Protein 2BD0 (pdb70)

Structure (mmCIF, N/CA/C/O backbone):
data_2BD0
#
_entry.id   2BD0
#
_cell.length_a   84.359
_cell.length_b   97.482
_cell.length_c   123.240
_cell.angle_alpha   90.00
_cell.angle_beta   90.00
_cell.angle_gamma   90.00
#
_symmetry.space_group_name_H-M   'P 21 21 21'
#
loop_
_entity.id
_entity.type
_entity.pdbx_description
1 polymer 'sepiapterin reductase'
2 non-polymer 'NADP NICOTINAMIDE-ADENINE-DINUCLEOTIDE PHOSPHATE'
3 non-polymer BIOPTERIN
4 water water
#
loop_
_atom_site.group_PDB
_atom_site.id
_atom_site.type_symbol
_atom_site.label_atom_id
_atom_site.label_alt_id
_atom_site.label_comp_id
_atom_site.label_asym_id
_atom_site.label_entity_id
_atom_site.label_seq_id
_atom_site.pdbx_PDB_ins_code
_atom_site.Cartn_x
_atom_site.Cartn_y
_atom_site.Cartn_z
_atom_site.occupancy
_atom_site.B_iso_or_equiv
_atom_site.auth_seq_id
_atom_site.auth_comp_id
_atom_site.auth_asym_id
_atom_site.auth_atom_id
_atom_site.pdbx_PDB_model_num
ATOM 1 N N . LYS A 1 2 ? -15.691 42.241 42.478 1.00 35.33 2 LYS A N 1
ATOM 2 C CA . LYS A 1 2 ? -14.538 42.658 43.332 1.00 33.79 2 LYS A CA 1
ATOM 3 C C . LYS A 1 2 ? -13.318 41.771 43.100 1.00 32.37 2 LYS A C 1
ATOM 4 O O . LYS A 1 2 ? -13.428 40.545 43.079 1.00 33.20 2 LYS A O 1
ATOM 10 N N . HIS A 1 3 ? -12.161 42.400 42.923 1.00 28.74 3 HIS A N 1
ATOM 11 C CA . HIS A 1 3 ? -10.905 41.680 42.733 1.00 26.57 3 HIS A CA 1
ATOM 12 C C . HIS A 1 3 ? -10.102 41.841 44.016 1.00 24.09 3 HIS A C 1
ATOM 13 O O . HIS A 1 3 ? -9.951 42.953 44.519 1.00 25.69 3 HIS A O 1
ATOM 20 N N . ILE A 1 4 ? -9.598 40.735 44.552 1.00 22.65 4 ILE A N 1
ATOM 21 C CA . ILE A 1 4 ? -8.812 40.786 45.777 1.00 21.09 4 ILE A CA 1
ATOM 22 C C . ILE A 1 4 ? -7.336 40.702 45.419 1.00 20.40 4 ILE A C 1
ATOM 23 O O . ILE A 1 4 ? -6.866 39.665 44.956 1.00 19.73 4 ILE A O 1
ATOM 28 N N . LEU A 1 5 ? -6.611 41.797 45.624 1.00 20.10 5 LEU A N 1
ATOM 29 C CA . LEU A 1 5 ? -5.187 41.827 45.304 1.00 22.18 5 LEU A CA 1
ATOM 30 C C . LEU A 1 5 ? -4.325 42.117 46.525 1.00 21.57 5 LEU A C 1
ATOM 31 O O . LEU A 1 5 ? -4.573 43.070 47.260 1.00 23.01 5 LEU A O 1
ATOM 36 N N . LEU A 1 6 ? -3.311 41.284 46.737 1.00 19.88 6 LEU A N 1
ATOM 37 C CA . LEU A 1 6 ? -2.393 41.468 47.855 1.00 19.88 6 LEU A CA 1
ATOM 38 C C . LEU A 1 6 ? -1.057 41.932 47.300 1.00 18.57 6 LEU A C 1
ATOM 39 O O . LEU A 1 6 ? -0.483 41.277 46.431 1.00 17.94 6 LEU A O 1
ATOM 44 N N . ILE A 1 7 ? -0.570 43.064 47.796 1.00 18.82 7 ILE A N 1
ATOM 45 C CA . ILE A 1 7 ? 0.710 43.605 47.343 1.00 18.61 7 ILE A CA 1
ATOM 46 C C . ILE A 1 7 ? 1.669 43.732 48.521 1.00 18.89 7 ILE A C 1
ATOM 47 O O . ILE A 1 7 ? 1.430 44.517 49.442 1.00 18.48 7 ILE A O 1
ATOM 52 N N . THR A 1 8 ? 2.750 42.956 48.503 1.00 17.49 8 THR A N 1
ATOM 53 C CA . THR A 1 8 ? 3.723 43.031 49.584 1.00 18.02 8 THR A CA 1
ATOM 54 C C . THR A 1 8 ? 4.709 44.157 49.280 1.00 17.80 8 THR A C 1
ATOM 55 O O . THR A 1 8 ? 4.955 44.484 48.119 1.00 18.27 8 THR A O 1
ATOM 59 N N . GLY A 1 9 ? 5.266 44.756 50.326 1.00 18.29 9 GLY A N 1
ATOM 60 C CA . GLY A 1 9 ? 6.186 45.862 50.132 1.00 18.26 9 GLY A CA 1
ATOM 61 C C . GLY A 1 9 ? 5.466 47.041 49.497 1.00 19.51 9 GLY A C 1
ATOM 62 O O . GLY A 1 9 ? 6.046 47.778 48.702 1.00 19.82 9 GLY A O 1
ATOM 63 N N . ALA A 1 10 ? 4.202 47.228 49.867 1.00 19.48 10 ALA A N 1
ATOM 64 C CA . ALA A 1 10 ? 3.377 48.300 49.312 1.00 18.10 10 ALA A CA 1
ATOM 65 C C . ALA A 1 10 ? 3.640 49.701 49.855 1.00 19.82 10 ALA A C 1
ATOM 66 O O . ALA A 1 10 ? 3.122 50.678 49.318 1.00 20.51 10 ALA A O 1
ATOM 68 N N . GLY A 1 11 ? 4.446 49.808 50.905 1.00 20.57 11 GLY A N 1
ATOM 69 C CA . GLY A 1 11 ? 4.703 51.111 51.497 1.00 22.80 11 GLY A CA 1
ATOM 70 C C . GLY A 1 11 ? 5.703 52.026 50.819 1.00 22.68 11 GLY A C 1
ATOM 71 O O . GLY A 1 11 ? 5.640 53.246 50.986 1.00 23.90 11 GLY A O 1
ATOM 72 N N . LYS A 1 12 ? 6.624 51.451 50.053 1.00 21.32 12 LYS A N 1
ATOM 73 C CA . LYS A 1 12 ? 7.651 52.236 49.380 1.00 20.58 12 LYS A CA 1
ATOM 74 C C . LYS A 1 12 ? 7.901 51.783 47.943 1.00 19.12 12 LYS A C 1
ATOM 75 O O . LYS A 1 12 ? 7.437 50.724 47.518 1.00 19.74 12 LYS A O 1
ATOM 81 N N . GLY A 1 13 ? 8.659 52.606 47.223 1.00 19.59 13 GLY A N 1
ATOM 82 C CA . GLY A 1 13 ? 9.066 52.316 45.857 1.00 18.87 13 GLY A CA 1
ATOM 83 C C . GLY A 1 13 ? 8.137 51.651 44.863 1.00 17.33 13 GLY A C 1
ATOM 84 O O . GLY A 1 13 ? 7.030 52.120 44.608 1.00 17.20 13 GLY A O 1
ATOM 85 N N . ILE A 1 14 ? 8.612 50.555 44.277 1.00 16.35 14 ILE A N 1
ATOM 86 C CA . ILE A 1 14 ? 7.848 49.826 43.270 1.00 17.62 14 ILE A CA 1
ATOM 87 C C . ILE A 1 14 ? 6.503 49.321 43.781 1.00 17.07 14 ILE A C 1
ATOM 88 O O . ILE A 1 14 ? 5.482 49.478 43.109 1.00 16.79 14 ILE A O 1
ATOM 93 N N . GLY A 1 15 ? 6.496 48.724 44.969 1.00 16.74 15 GLY A N 1
ATOM 94 C CA . GLY A 1 15 ? 5.250 48.220 45.521 1.00 18.26 15 GLY A CA 1
ATOM 95 C C . GLY A 1 15 ? 4.211 49.315 45.657 1.00 18.82 15 GLY A C 1
ATOM 96 O O . GLY A 1 15 ? 3.042 49.126 45.310 1.00 17.41 15 GLY A O 1
ATOM 97 N N . ARG A 1 16 ? 4.642 50.460 46.173 1.00 19.26 16 ARG A N 1
ATOM 98 C CA . ARG A 1 16 ? 3.760 51.605 46.351 1.00 20.45 16 ARG A CA 1
ATOM 99 C C . ARG A 1 16 ? 3.206 52.071 45.003 1.00 19.50 16 ARG A C 1
ATOM 100 O O . ARG A 1 16 ? 2.022 52.386 44.882 1.00 18.41 16 ARG A O 1
ATOM 108 N N . ALA A 1 17 ? 4.064 52.108 43.985 1.00 18.34 17 ALA A N 1
ATOM 109 C CA . ALA A 1 17 ? 3.641 52.533 42.656 1.00 17.13 17 ALA A CA 1
ATOM 110 C C . ALA A 1 17 ? 2.629 51.573 42.048 1.00 16.58 17 ALA A C 1
ATOM 111 O O . ALA A 1 17 ? 1.709 51.992 41.349 1.00 16.11 17 ALA A O 1
ATOM 113 N N . ILE A 1 18 ? 2.805 50.278 42.299 1.00 16.39 18 ILE A N 1
ATOM 114 C CA . ILE A 1 18 ? 1.887 49.284 41.765 1.00 15.93 18 ILE A CA 1
ATOM 115 C C . ILE A 1 18 ? 0.512 49.473 42.400 1.00 16.71 18 ILE A C 1
ATOM 116 O O . ILE A 1 18 ? -0.506 49.439 41.716 1.00 16.28 18 ILE A O 1
ATOM 121 N N . ALA A 1 19 ? 0.486 49.681 43.712 1.00 16.69 19 ALA A N 1
ATOM 122 C CA . ALA A 1 19 ? -0.780 49.885 44.409 1.00 18.02 19 ALA A CA 1
ATOM 123 C C . ALA A 1 19 ? -1.530 51.077 43.825 1.00 17.59 19 ALA A C 1
ATOM 124 O O . ALA A 1 19 ? -2.712 50.978 43.496 1.00 17.70 19 ALA A O 1
ATOM 126 N N . LEU A 1 20 ? -0.838 52.202 43.686 1.00 18.08 20 LEU A N 1
ATOM 127 C CA . LEU A 1 20 ? -1.458 53.412 43.151 1.00 19.35 20 LEU A CA 1
ATOM 128 C C . LEU A 1 20 ? -1.958 53.228 41.714 1.00 19.79 20 LEU A C 1
ATOM 129 O O . LEU A 1 20 ? -3.058 53.668 41.372 1.00 20.51 20 LEU A O 1
ATOM 134 N N . GLU A 1 21 ? -1.159 52.566 40.880 1.00 18.57 21 GLU A N 1
ATOM 135 C CA . GLU A 1 21 ? -1.531 52.334 39.486 1.00 18.98 21 GLU A CA 1
ATOM 136 C C . GLU A 1 21 ? -2.777 51.450 39.375 1.00 17.80 21 GLU A C 1
ATOM 137 O O . GLU A 1 21 ? -3.610 51.654 38.492 1.00 18.34 21 GLU A O 1
ATOM 143 N N . PHE A 1 22 ? -2.911 50.465 40.260 1.00 17.76 22 PHE A N 1
ATOM 144 C CA . PHE A 1 22 ? -4.090 49.605 40.225 1.00 18.07 22 PHE A CA 1
ATOM 145 C C . PHE A 1 22 ? -5.315 50.448 40.575 1.00 18.09 22 PHE A C 1
ATOM 146 O O . PHE A 1 22 ? -6.375 50.315 39.963 1.00 19.03 22 PHE A O 1
ATOM 154 N N . ALA A 1 23 ? -5.158 51.309 41.573 1.00 19.38 23 ALA A N 1
ATOM 155 C CA . ALA A 1 23 ? -6.246 52.180 41.999 1.00 21.16 23 ALA A CA 1
ATOM 156 C C . ALA A 1 23 ? -6.665 53.098 40.847 1.00 22.54 23 ALA A C 1
ATOM 157 O O . ALA A 1 23 ? -7.856 53.280 40.584 1.00 24.04 23 ALA A O 1
ATOM 159 N N . ARG A 1 24 ? -5.682 53.670 40.159 1.00 23.41 24 ARG A N 1
ATOM 160 C CA . ARG A 1 24 ? -5.959 54.572 39.045 1.00 25.49 24 ARG A CA 1
ATOM 161 C C . ARG A 1 24 ? -6.555 53.869 37.828 1.00 26.50 24 ARG A C 1
ATOM 162 O O . ARG A 1 24 ? -7.369 54.445 37.109 1.00 24.75 24 ARG A O 1
ATOM 170 N N . ALA A 1 25 ? -6.158 52.621 37.605 1.00 27.27 25 ALA A N 1
ATOM 171 C CA . ALA A 1 25 ? -6.656 51.858 36.465 1.00 30.34 25 ALA A CA 1
ATOM 172 C C . ALA A 1 25 ? -8.155 51.568 36.540 1.00 32.28 25 ALA A C 1
ATOM 173 O O . ALA A 1 25 ? -8.822 51.450 35.513 1.00 32.41 25 ALA A O 1
ATOM 175 N N . ALA A 1 26 ? -8.680 51.455 37.755 1.00 34.79 26 ALA A N 1
ATOM 176 C CA . ALA A 1 26 ? -10.098 51.166 37.955 1.00 37.92 26 ALA A CA 1
ATOM 177 C C . ALA A 1 26 ? -11.003 52.227 37.335 1.00 39.81 26 ALA A C 1
ATOM 178 O O . ALA A 1 26 ? -12.187 51.985 37.099 1.00 40.14 26 ALA A O 1
ATOM 180 N N . ARG A 1 27 ? -10.436 53.398 37.068 1.00 42.10 27 ARG A N 1
ATOM 181 C CA . ARG A 1 27 ? -11.177 54.514 36.491 1.00 44.97 27 ARG A CA 1
ATOM 182 C C . ARG A 1 27 ? -11.619 54.269 35.048 1.00 45.84 27 ARG A C 1
ATOM 183 O O . ARG A 1 27 ? -12.674 54.745 34.624 1.00 45.42 27 ARG A O 1
ATOM 191 N N . HIS A 1 28 ? -10.810 53.528 34.298 1.00 46.40 28 HIS A N 1
ATOM 192 C CA . HIS A 1 28 ? -11.109 53.243 32.899 1.00 48.06 28 HIS A CA 1
ATOM 193 C C . HIS A 1 28 ? -11.795 51.894 32.718 1.00 48.38 28 HIS A C 1
ATOM 194 O O . HIS A 1 28 ? -12.192 51.531 31.610 1.00 47.74 28 HIS A O 1
ATOM 201 N N . HIS A 1 29 ? -11.928 51.155 33.813 1.00 48.33 29 HIS A N 1
ATOM 202 C CA . HIS A 1 29 ? -12.567 49.845 33.787 1.00 48.71 29 HIS A CA 1
ATOM 203 C C . HIS A 1 29 ? -13.676 49.819 34.834 1.00 49.07 29 HIS A C 1
ATOM 204 O O . HIS A 1 29 ? -13.464 49.402 35.974 1.00 48.92 29 HIS A O 1
ATOM 211 N N . PRO A 1 30 ? -14.882 50.265 34.450 1.00 48.79 30 PRO A N 1
ATOM 212 C CA . PRO A 1 30 ? -16.055 50.315 35.331 1.00 48.36 30 PRO A CA 1
ATOM 213 C C . PRO A 1 30 ? -16.429 48.998 36.006 1.00 47.62 30 PRO A C 1
ATOM 214 O O . PRO A 1 30 ? -17.073 48.996 37.056 1.00 47.85 30 PRO A O 1
ATOM 218 N N . ASP A 1 31 ? -16.023 47.882 35.411 1.00 45.81 31 ASP A N 1
ATOM 219 C CA . ASP A 1 31 ? -16.331 46.572 35.972 1.00 44.55 31 ASP A CA 1
ATOM 220 C C . ASP A 1 31 ? -15.180 46.036 36.820 1.00 42.14 31 ASP A C 1
ATOM 221 O O . ASP A 1 31 ? -15.235 44.909 37.316 1.00 42.54 31 ASP A O 1
ATOM 226 N N . PHE A 1 32 ? -14.139 46.848 36.981 1.00 38.70 32 PHE A N 1
ATOM 227 C CA . PHE A 1 32 ? -12.979 46.459 37.777 1.00 35.89 32 PHE A CA 1
ATOM 228 C C . PHE A 1 32 ? -13.002 47.174 39.118 1.00 34.77 32 PHE A C 1
ATOM 229 O O . PHE A 1 32 ? -12.691 48.361 39.203 1.00 34.07 32 PHE A O 1
ATOM 237 N N . GLU A 1 33 ? -13.392 46.452 40.163 1.00 34.19 33 GLU A N 1
ATOM 238 C CA . GLU A 1 33 ? -13.440 47.018 41.504 1.00 34.40 33 GLU A CA 1
ATOM 239 C C . GLU A 1 33 ? -12.428 46.281 42.368 1.00 32.52 33 GLU A C 1
ATOM 240 O O . GLU A 1 33 ? -12.715 45.216 42.918 1.00 32.03 33 GLU A O 1
ATOM 246 N N . PRO A 1 34 ? -11.221 46.843 42.495 1.00 30.72 34 PRO A N 1
ATOM 247 C CA . PRO A 1 34 ? -10.170 46.217 43.294 1.00 29.96 34 PRO A CA 1
ATOM 248 C C . PRO A 1 34 ? -10.176 46.519 44.785 1.00 27.71 34 PRO A C 1
ATOM 249 O O . PRO A 1 34 ? -10.446 47.643 45.213 1.00 28.91 34 PRO A O 1
ATOM 253 N N . VAL A 1 35 ? -9.876 45.490 45.568 1.00 24.74 35 VAL A N 1
ATOM 254 C CA . VAL A 1 35 ? -9.751 45.624 47.008 1.00 24.19 35 VAL A CA 1
ATOM 255 C C . VAL A 1 35 ? -8.255 45.429 47.180 1.00 22.42 35 VAL A C 1
ATOM 256 O O . VAL A 1 35 ? -7.744 44.316 47.023 1.00 22.62 35 VAL A O 1
ATOM 260 N N . LEU A 1 36 ? -7.555 46.517 47.467 1.00 21.52 36 LEU A N 1
ATOM 261 C CA . LEU A 1 36 ? -6.109 46.466 47.618 1.00 20.79 36 LEU A CA 1
ATOM 262 C C . LEU A 1 36 ? -5.650 46.141 49.030 1.00 20.19 36 LEU A C 1
ATOM 263 O O . LEU A 1 36 ? -5.735 46.978 49.930 1.00 21.33 36 LEU A O 1
ATOM 268 N N . VAL A 1 37 ? -5.173 44.915 49.220 1.00 20.17 37 VAL A N 1
ATOM 269 C CA . VAL A 1 37 ? -4.660 44.505 50.518 1.00 20.77 37 VAL A CA 1
ATOM 270 C C . VAL A 1 37 ? -3.185 44.881 50.454 1.00 21.40 37 VAL A C 1
ATOM 271 O O . VAL A 1 37 ? -2.415 44.284 49.701 1.00 21.18 37 VAL A O 1
ATOM 275 N N . LEU A 1 38 ? -2.811 45.895 51.226 1.00 21.36 38 LEU A N 1
ATOM 276 C CA . LEU A 1 38 ? -1.447 46.410 51.234 1.00 21.79 38 LEU A CA 1
ATOM 277 C C . LEU A 1 38 ? -0.669 45.957 52.456 1.00 22.68 38 LEU A C 1
ATOM 278 O O . LEU A 1 38 ? -1.138 46.089 53.588 1.00 22.87 38 LEU A O 1
ATOM 283 N N . SER A 1 39 ? 0.529 45.433 52.228 1.00 21.60 39 SER A N 1
ATOM 284 C CA . SER A 1 39 ? 1.345 44.948 53.332 1.00 22.07 39 SER A CA 1
ATOM 285 C C . SER A 1 39 ? 2.810 45.359 53.225 1.00 22.99 39 SER A C 1
ATOM 286 O O . SER A 1 39 ? 3.344 45.537 52.130 1.00 23.14 39 SER A O 1
ATOM 289 N N . SER A 1 40 ? 3.439 45.517 54.385 1.00 22.87 40 SER A N 1
ATOM 290 C CA . SER A 1 40 ? 4.848 45.879 54.498 1.00 23.73 40 SER A CA 1
ATOM 291 C C . SER A 1 40 ? 5.170 45.844 55.990 1.00 24.12 40 SER A C 1
ATOM 292 O O . SER A 1 40 ? 4.301 45.531 56.800 1.00 24.68 40 SER A O 1
ATOM 295 N N . ARG A 1 41 ? 6.407 46.161 56.354 1.00 23.67 41 ARG A N 1
ATOM 296 C CA . ARG A 1 41 ? 6.808 46.128 57.758 1.00 26.82 41 ARG A CA 1
ATOM 297 C C . ARG A 1 41 ? 6.515 47.402 58.540 1.00 27.32 41 ARG A C 1
ATOM 298 O O . ARG A 1 41 ? 6.606 47.409 59.767 1.00 29.60 41 ARG A O 1
ATOM 306 N N . THR A 1 42 ? 6.150 48.471 57.840 1.00 27.81 42 THR A N 1
ATOM 307 C CA . THR A 1 42 ? 5.890 49.749 58.495 1.00 28.46 42 THR A CA 1
ATOM 308 C C . THR A 1 42 ? 4.449 50.231 58.364 1.00 29.40 42 THR A C 1
ATOM 309 O O . THR A 1 42 ? 4.031 50.684 57.299 1.00 29.00 42 THR A O 1
ATOM 313 N N . ALA A 1 43 ? 3.701 50.152 59.462 1.00 29.46 43 ALA A N 1
ATOM 314 C CA . ALA A 1 43 ? 2.301 50.567 59.478 1.00 29.63 43 ALA A CA 1
ATOM 315 C C . ALA A 1 43 ? 2.110 52.002 58.989 1.00 29.58 43 ALA A C 1
ATOM 316 O O . ALA A 1 43 ? 1.137 52.306 58.294 1.00 29.61 43 ALA A O 1
ATOM 318 N N . ALA A 1 44 ? 3.038 52.884 59.353 1.00 29.22 44 ALA A N 1
ATOM 319 C CA . ALA A 1 44 ? 2.960 54.286 58.952 1.00 30.42 44 ALA A CA 1
ATOM 320 C C . ALA A 1 44 ? 2.940 54.445 57.432 1.00 30.55 44 ALA A C 1
ATOM 321 O O . ALA A 1 44 ? 2.199 55.271 56.898 1.00 30.12 44 ALA A O 1
ATOM 323 N N . ASP A 1 45 ? 3.756 53.657 56.737 1.00 29.77 45 ASP A N 1
ATOM 324 C CA . ASP A 1 45 ? 3.811 53.722 55.278 1.00 28.82 45 ASP A CA 1
ATOM 325 C C . ASP A 1 45 ? 2.502 53.229 54.677 1.00 27.22 45 ASP A C 1
ATOM 326 O O . ASP A 1 45 ? 2.006 53.784 53.696 1.00 27.73 45 ASP A O 1
ATOM 331 N N . LEU A 1 46 ? 1.953 52.175 55.269 1.00 26.86 46 LEU A N 1
ATOM 332 C CA . LEU A 1 46 ? 0.712 51.580 54.791 1.00 27.17 46 LEU A CA 1
ATOM 333 C C . LEU A 1 46 ? -0.476 52.532 54.894 1.00 29.42 46 LEU A C 1
ATOM 334 O O . LEU A 1 46 ? -1.321 52.581 53.998 1.00 28.82 46 LEU A O 1
ATOM 339 N N . GLU A 1 47 ? -0.541 53.289 55.984 1.00 31.23 47 GLU A N 1
ATOM 340 C CA . GLU A 1 47 ? -1.631 54.240 56.172 1.00 34.35 47 GLU A CA 1
ATOM 341 C C . GLU A 1 47 ? -1.565 55.294 55.072 1.00 33.83 47 GLU A C 1
ATOM 342 O O . GLU A 1 47 ? -2.585 55.674 54.494 1.00 33.32 47 GLU A O 1
ATOM 348 N N . LYS A 1 48 ? -0.350 55.749 54.785 1.00 32.69 48 LYS A N 1
ATOM 349 C CA . LYS A 1 48 ? -0.111 56.759 53.763 1.00 32.30 48 LYS A CA 1
ATOM 350 C C . LYS A 1 48 ? -0.545 56.305 52.370 1.00 31.23 48 LYS A C 1
ATOM 351 O O . LYS A 1 48 ? -1.323 56.992 51.704 1.00 30.56 48 LYS A O 1
ATOM 357 N N . ILE A 1 49 ? -0.046 55.154 51.925 1.00 30.16 49 ILE A N 1
ATOM 358 C CA . ILE A 1 49 ? -0.41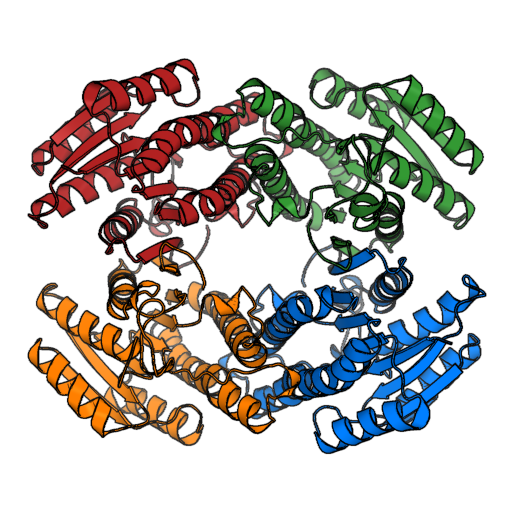0 54.655 50.602 1.00 28.65 49 ILE A CA 1
ATOM 359 C C . ILE A 1 49 ? -1.887 54.284 50.555 1.00 28.89 49 ILE A C 1
ATOM 360 O O . ILE A 1 49 ? -2.539 54.439 49.523 1.00 28.13 49 ILE A O 1
ATOM 365 N N . SER A 1 50 ? -2.416 53.804 51.678 1.00 28.58 50 SER A N 1
ATOM 366 C CA . SER A 1 50 ? -3.824 53.435 51.756 1.00 30.25 50 SER A CA 1
ATOM 367 C C . SER A 1 50 ? -4.692 54.655 51.448 1.00 30.37 50 SER A C 1
ATOM 368 O O . SER A 1 50 ? -5.639 54.575 50.664 1.00 29.27 50 SER A O 1
ATOM 371 N N . LEU A 1 51 ? -4.362 55.785 52.067 1.00 32.28 51 LEU A N 1
ATOM 372 C CA . LEU A 1 51 ? -5.116 57.016 51.852 1.00 33.37 51 LEU A CA 1
ATOM 373 C C . LEU A 1 51 ? -5.034 57.471 50.398 1.00 33.22 51 LEU A C 1
ATOM 374 O O . LEU A 1 51 ? -6.042 57.853 49.804 1.00 33.37 51 LEU A O 1
ATOM 379 N N . GLU A 1 52 ? -3.835 57.426 49.826 1.00 32.07 52 GLU A N 1
ATOM 380 C CA . GLU A 1 52 ? -3.646 57.836 48.439 1.00 31.00 52 GLU A CA 1
ATOM 381 C C . GLU A 1 52 ? -4.469 56.972 47.491 1.00 29.14 52 GLU A C 1
ATOM 382 O O . GLU A 1 52 ? -4.999 57.464 46.493 1.00 27.89 52 GLU A O 1
ATOM 388 N N . CYS A 1 53 ? -4.579 55.684 47.804 1.00 27.78 53 CYS A N 1
ATOM 389 C CA . CYS A 1 53 ? -5.349 54.767 46.972 1.00 27.38 53 CYS A CA 1
ATOM 390 C C . CYS A 1 53 ? -6.847 54.999 47.117 1.00 29.14 53 CYS A C 1
ATOM 391 O O . CYS A 1 53 ? -7.588 54.941 46.137 1.00 28.85 53 CYS A O 1
ATOM 394 N N . ARG A 1 54 ? -7.298 55.252 48.341 1.00 30.88 54 ARG A N 1
ATOM 395 C CA . ARG A 1 54 ? -8.716 55.498 48.563 1.00 32.49 54 ARG A CA 1
ATOM 396 C C . ARG A 1 54 ? -9.110 56.816 47.902 1.00 32.08 54 ARG A C 1
ATOM 397 O O . ARG A 1 54 ? -10.253 56.992 47.479 1.00 31.32 54 ARG A O 1
ATOM 405 N N . ALA A 1 55 ? -8.150 57.729 47.795 1.00 31.17 55 ALA A N 1
ATOM 406 C CA . ALA A 1 55 ? -8.389 59.018 47.159 1.00 31.64 55 ALA A CA 1
ATOM 407 C C . ALA A 1 55 ? -8.606 58.811 45.660 1.00 32.23 55 ALA A C 1
ATOM 408 O O . ALA A 1 55 ? -9.177 59.664 44.978 1.00 31.53 55 ALA A O 1
ATOM 410 N N . GLU A 1 56 ? -8.140 57.673 45.151 1.00 32.26 56 GLU A N 1
ATOM 411 C CA . GLU A 1 56 ? -8.301 57.342 43.741 1.00 32.22 56 GLU A CA 1
ATOM 412 C C . GLU A 1 56 ? -9.588 56.545 43.546 1.00 32.48 56 GLU A C 1
ATOM 413 O O . GLU A 1 56 ? -9.922 56.155 42.428 1.00 31.00 56 GLU A O 1
ATOM 419 N N . GLY A 1 57 ? -10.299 56.295 44.644 1.00 33.19 57 GLY A N 1
ATOM 420 C CA . GLY A 1 57 ? -11.548 55.556 44.568 1.00 33.13 57 GLY A CA 1
ATOM 421 C C . GLY A 1 57 ? -11.436 54.052 44.751 1.00 34.19 57 GLY A C 1
ATOM 422 O O . GLY A 1 57 ? -12.351 53.305 44.395 1.00 35.39 57 GLY A O 1
ATOM 423 N N . ALA A 1 58 ? -10.323 53.592 45.309 1.00 32.56 58 ALA A N 1
ATOM 424 C CA . ALA A 1 58 ? -10.144 52.162 45.512 1.00 32.09 58 ALA A CA 1
ATOM 425 C C . ALA A 1 58 ? -10.371 51.751 46.961 1.00 31.05 58 ALA A C 1
ATOM 426 O O . ALA A 1 58 ? -10.161 52.539 47.883 1.00 31.52 58 ALA A O 1
ATOM 428 N N . LEU A 1 59 ? -10.821 50.515 47.146 1.00 31.42 59 LEU A N 1
ATOM 429 C CA . LEU A 1 59 ? -11.043 49.965 48.475 1.00 31.07 59 LEU A CA 1
ATOM 430 C C . LEU A 1 59 ? -9.684 49.438 48.918 1.00 30.81 59 LEU A C 1
ATOM 431 O O . LEU A 1 59 ? -8.962 48.840 48.118 1.00 28.43 59 LEU A O 1
ATOM 436 N N . THR A 1 60 ? -9.333 49.665 50.178 1.00 29.83 60 THR A N 1
ATOM 437 C CA . THR A 1 60 ? -8.046 49.214 50.693 1.00 30.27 60 THR A CA 1
ATOM 438 C C . THR A 1 60 ? -8.166 48.458 52.007 1.00 30.68 60 THR A C 1
ATOM 439 O O . THR A 1 60 ? -9.182 48.530 52.698 1.00 30.61 60 THR A O 1
ATOM 443 N N . ASP A 1 61 ? -7.105 47.733 52.340 1.00 28.36 61 ASP A N 1
ATOM 444 C CA . ASP A 1 61 ? -7.038 46.957 53.567 1.00 28.58 61 ASP A CA 1
ATOM 445 C C . ASP A 1 61 ? -5.557 46.842 53.887 1.00 28.63 61 ASP A C 1
ATOM 446 O O . ASP A 1 61 ? -4.792 46.267 53.115 1.00 30.06 61 ASP A O 1
ATOM 451 N N . THR A 1 62 ? -5.150 47.413 55.012 1.00 28.92 62 THR A N 1
ATOM 452 C CA . THR A 1 62 ? -3.751 47.376 55.404 1.00 29.20 62 THR A CA 1
ATOM 453 C C . THR A 1 62 ? -3.463 46.301 56.439 1.00 29.91 62 THR A C 1
ATOM 454 O O . THR A 1 62 ? -4.287 46.014 57.311 1.00 29.39 62 THR A O 1
ATOM 458 N N . ILE A 1 63 ? -2.287 45.698 56.324 1.00 28.90 63 ILE A N 1
ATOM 459 C CA . ILE A 1 63 ? -1.864 44.664 57.250 1.00 29.13 63 ILE A CA 1
ATOM 460 C C . ILE A 1 63 ? -0.346 44.716 57.355 1.00 29.34 63 ILE A C 1
ATOM 461 O O . ILE A 1 63 ? 0.367 44.573 56.358 1.00 28.40 63 ILE A O 1
ATOM 466 N N . THR A 1 64 ? 0.144 44.961 58.566 1.00 28.24 64 THR A N 1
ATOM 467 C CA . THR A 1 64 ? 1.577 45.040 58.806 1.00 29.11 64 THR A CA 1
ATOM 468 C C . THR A 1 64 ? 2.115 43.629 58.967 1.00 28.01 64 THR A C 1
ATOM 469 O O . THR A 1 64 ? 1.608 42.854 59.779 1.00 28.17 64 THR A O 1
ATOM 473 N N . ALA A 1 65 ? 3.135 43.290 58.188 1.00 27.31 65 ALA A N 1
ATOM 474 C CA . ALA A 1 65 ? 3.714 41.959 58.266 1.00 25.67 65 ALA A CA 1
ATOM 475 C C . ALA A 1 65 ? 5.119 41.921 57.688 1.00 25.22 65 ALA A C 1
ATOM 476 O O . ALA A 1 65 ? 5.418 42.584 56.697 1.00 26.27 65 ALA A O 1
ATOM 478 N N . ASP A 1 66 ? 5.979 41.147 58.337 1.00 23.56 66 ASP A N 1
ATOM 479 C CA . ASP A 1 66 ? 7.363 40.972 57.913 1.00 23.62 66 ASP A CA 1
ATOM 480 C C . ASP A 1 66 ? 7.383 39.555 57.345 1.00 22.34 66 ASP A C 1
ATOM 481 O O . ASP A 1 66 ? 7.317 38.595 58.109 1.00 23.59 66 ASP A O 1
ATOM 486 N N . ILE A 1 67 ? 7.474 39.403 56.022 1.00 21.43 67 ILE A N 1
ATOM 487 C CA . ILE A 1 67 ? 7.441 38.055 55.470 1.00 21.51 67 ILE A CA 1
ATOM 488 C C . ILE A 1 67 ? 8.659 37.200 55.791 1.00 21.20 67 ILE A C 1
ATOM 489 O O . ILE A 1 67 ? 8.680 36.021 55.450 1.00 21.62 67 ILE A O 1
ATOM 494 N N . SER A 1 68 ? 9.667 37.776 56.443 1.00 21.50 68 SER A N 1
ATOM 495 C CA . SER A 1 68 ? 10.847 36.990 56.807 1.00 22.84 68 SER A CA 1
ATOM 496 C C . SER A 1 68 ? 10.552 36.249 58.115 1.00 23.82 68 SER A C 1
ATOM 497 O O . SER A 1 68 ? 11.304 35.370 58.538 1.00 24.08 68 SER A O 1
ATOM 500 N N . ASP A 1 69 ? 9.445 36.621 58.750 1.00 23.37 69 ASP A N 1
ATOM 501 C CA . ASP A 1 69 ? 9.008 35.990 59.994 1.00 23.88 69 ASP A CA 1
ATOM 502 C C . ASP A 1 69 ? 7.877 35.055 59.587 1.00 22.60 69 ASP A C 1
ATOM 503 O O . ASP A 1 69 ? 6.825 35.507 59.142 1.00 23.48 69 ASP A O 1
ATOM 508 N N . MET A 1 70 ? 8.102 33.753 59.715 1.00 22.36 70 MET A N 1
ATOM 509 C CA . MET A 1 70 ? 7.093 32.772 59.328 1.00 23.12 70 MET A CA 1
ATOM 510 C C . MET A 1 70 ? 5.761 32.983 60.042 1.00 23.24 70 MET A C 1
ATOM 511 O O . MET A 1 70 ? 4.701 32.705 59.479 1.00 24.81 70 MET A O 1
ATOM 516 N N . ALA A 1 71 ? 5.813 33.484 61.274 1.00 23.87 71 ALA A N 1
ATOM 517 C CA . ALA A 1 71 ? 4.594 33.738 62.038 1.00 24.20 71 ALA A CA 1
ATOM 518 C C . ALA A 1 71 ? 3.738 34.785 61.327 1.00 24.21 71 ALA A C 1
ATOM 519 O O . ALA A 1 71 ? 2.507 34.683 61.299 1.00 23.24 71 ALA A O 1
ATOM 521 N N . ASP A 1 72 ? 4.395 35.792 60.754 1.00 24.36 72 ASP A N 1
ATOM 522 C CA . ASP A 1 72 ? 3.686 36.846 60.036 1.00 24.49 72 ASP A CA 1
ATOM 523 C C . ASP A 1 72 ? 3.145 36.316 58.709 1.00 24.39 72 ASP A C 1
ATOM 524 O O . ASP A 1 72 ? 2.072 36.726 58.266 1.00 24.44 72 ASP A O 1
ATOM 529 N N . VAL A 1 73 ? 3.883 35.405 58.076 1.00 23.56 73 VAL A N 1
ATOM 530 C CA . VAL A 1 73 ? 3.417 34.816 56.824 1.00 22.82 73 VAL A CA 1
ATOM 531 C C . VAL A 1 73 ? 2.122 34.071 57.135 1.00 23.53 73 VAL A C 1
ATOM 532 O O . VAL A 1 73 ? 1.162 34.114 56.363 1.00 22.28 73 VAL A O 1
ATOM 536 N N . ARG A 1 74 ? 2.102 33.394 58.281 1.00 22.96 74 ARG A N 1
ATOM 537 C CA . ARG A 1 74 ? 0.920 32.653 58.712 1.00 23.19 74 ARG A CA 1
ATOM 538 C C . ARG A 1 74 ? -0.270 33.585 58.931 1.00 22.22 74 ARG A C 1
ATOM 539 O O . ARG A 1 74 ? -1.372 33.320 58.450 1.00 22.96 74 ARG A O 1
ATOM 547 N N . ARG A 1 75 ? -0.045 34.677 59.653 1.00 22.75 75 ARG A N 1
ATOM 548 C CA . ARG A 1 75 ? -1.115 35.626 59.946 1.00 22.42 75 ARG A CA 1
ATOM 549 C C . ARG A 1 75 ? -1.607 36.337 58.692 1.00 22.87 75 ARG A C 1
ATOM 550 O O . ARG A 1 75 ? -2.798 36.620 58.554 1.00 21.62 75 ARG A O 1
ATOM 558 N N . LEU A 1 76 ? -0.687 36.619 57.775 1.00 21.76 76 LEU A N 1
ATOM 559 C CA . LEU A 1 76 ? -1.039 37.285 56.527 1.00 23.41 76 LEU A CA 1
ATOM 560 C C . LEU A 1 76 ? -1.946 36.348 55.737 1.00 22.41 76 LEU A C 1
ATOM 561 O O . LEU A 1 76 ? -2.998 36.750 55.230 1.00 21.76 76 LEU A O 1
ATOM 566 N N . THR A 1 77 ? -1.531 35.090 55.636 1.00 22.33 77 THR A N 1
ATOM 567 C CA . THR A 1 77 ? -2.303 34.089 54.914 1.00 22.98 77 THR A CA 1
ATOM 568 C C . THR A 1 77 ? -3.663 33.911 55.574 1.00 23.95 77 THR A C 1
ATOM 569 O O . THR A 1 77 ? -4.687 33.839 54.898 1.00 23.76 77 THR A O 1
ATOM 573 N N . THR A 1 78 ? -3.666 33.844 56.902 1.00 23.39 78 THR A N 1
ATOM 574 C CA . THR A 1 78 ? -4.908 33.683 57.647 1.00 24.43 78 THR A CA 1
ATOM 575 C C . THR A 1 78 ? -5.855 34.837 57.346 1.00 23.69 78 THR A C 1
ATOM 576 O O . THR A 1 78 ? -7.057 34.639 57.160 1.00 24.30 78 THR A O 1
ATOM 580 N N . HIS A 1 79 ? -5.305 36.044 57.290 1.00 23.35 79 HIS A N 1
ATOM 581 C CA . HIS A 1 79 ? -6.102 37.228 57.006 1.00 24.41 79 HIS A CA 1
ATOM 582 C C . HIS A 1 79 ? -6.853 37.063 55.688 1.00 24.53 79 HIS A C 1
ATOM 583 O O . HIS A 1 79 ? -8.067 37.252 55.628 1.00 24.19 79 HIS A O 1
ATOM 590 N N . ILE A 1 80 ? -6.127 36.713 54.630 1.00 22.88 80 ILE A N 1
ATOM 591 C CA . ILE A 1 80 ? -6.748 36.530 53.325 1.00 24.14 80 ILE A CA 1
ATOM 592 C C . ILE A 1 80 ? -7.844 35.470 53.351 1.00 24.87 80 ILE A C 1
ATOM 593 O O . ILE A 1 80 ? -8.934 35.679 52.816 1.00 24.31 80 ILE A O 1
ATOM 598 N N . VAL A 1 81 ? -7.549 34.333 53.970 1.00 25.39 81 VAL A N 1
ATOM 599 C CA . VAL A 1 81 ? -8.506 33.238 54.036 1.00 27.36 81 VAL A CA 1
ATOM 600 C C . VAL A 1 81 ? -9.767 33.597 54.814 1.00 28.21 81 VAL A C 1
ATOM 601 O O . VAL A 1 81 ? -10.879 33.314 54.369 1.00 27.92 81 VAL A O 1
ATOM 605 N N . GLU A 1 82 ? -9.588 34.225 55.969 1.00 28.92 82 GLU A N 1
ATOM 606 C CA . GLU A 1 82 ? -10.711 34.594 56.822 1.00 31.60 82 GLU A CA 1
ATOM 607 C C . GLU A 1 82 ? -11.507 35.809 56.364 1.00 31.60 82 GLU A C 1
ATOM 608 O O . GLU A 1 82 ? -12.740 35.799 56.401 1.00 32.77 82 GLU A O 1
ATOM 614 N N . ARG A 1 83 ? -10.810 36.853 55.931 1.00 31.82 83 ARG A N 1
ATOM 615 C CA . ARG A 1 83 ? -11.479 38.070 55.494 1.00 31.80 83 ARG A CA 1
ATOM 616 C C . ARG A 1 83 ? -12.072 37.969 54.089 1.00 30.92 83 ARG A C 1
ATOM 617 O O . ARG A 1 83 ? -13.147 38.514 53.830 1.00 29.70 83 ARG A O 1
ATOM 625 N N . TYR A 1 84 ? -11.387 37.268 53.187 1.00 28.43 84 TYR A N 1
ATOM 626 C CA . TYR A 1 84 ? -11.870 37.140 51.814 1.00 27.63 84 TYR A CA 1
ATOM 627 C C . TYR A 1 84 ? -12.105 35.711 51.324 1.00 27.29 84 TYR A C 1
ATOM 628 O O . TYR A 1 84 ? -12.993 35.476 50.503 1.00 28.57 84 TYR A O 1
ATOM 637 N N . GLY A 1 85 ? -11.307 34.767 51.817 1.00 26.49 85 GLY A N 1
ATOM 638 C CA . GLY A 1 85 ? -11.449 33.380 51.406 1.00 26.91 85 GLY A CA 1
ATOM 639 C C . GLY A 1 85 ? -11.235 33.208 49.913 1.00 27.00 85 GLY A C 1
ATOM 640 O O . GLY A 1 85 ? -11.614 32.194 49.326 1.00 26.94 85 GLY A O 1
ATOM 641 N N . HIS A 1 86 ? -10.605 34.204 49.301 1.00 26.00 86 HIS A N 1
ATOM 642 C CA . HIS A 1 86 ? -10.355 34.197 47.866 1.00 26.10 86 HIS A CA 1
ATOM 643 C C . HIS A 1 86 ? -9.249 35.211 47.578 1.00 24.53 86 HIS A C 1
ATOM 644 O O . HIS A 1 86 ? -9.176 36.248 48.232 1.00 24.75 86 HIS A O 1
ATOM 651 N N . ILE A 1 87 ? -8.380 34.904 46.620 1.00 23.79 87 ILE A N 1
ATOM 652 C CA . ILE A 1 87 ? -7.319 35.835 46.241 1.00 22.07 87 ILE A CA 1
ATOM 653 C C . ILE A 1 87 ? -7.166 35.807 44.724 1.00 20.73 87 ILE A C 1
ATOM 654 O O . ILE A 1 87 ? -6.971 34.751 44.128 1.00 20.44 87 ILE A O 1
ATOM 659 N N . ASP A 1 88 ? -7.275 36.978 44.106 1.00 20.96 88 ASP A N 1
ATOM 660 C CA . ASP A 1 88 ? -7.179 37.090 42.658 1.00 20.22 88 ASP A CA 1
ATOM 661 C C . ASP A 1 88 ? -5.793 37.436 42.157 1.00 18.61 88 ASP A C 1
ATOM 662 O O . ASP A 1 88 ? -5.422 37.068 41.046 1.00 18.69 88 ASP A O 1
ATOM 667 N N . CYS A 1 89 ? -5.026 38.144 42.973 1.00 18.00 89 CYS A N 1
ATOM 668 C CA . CYS A 1 89 ? -3.690 38.536 42.558 1.00 17.54 89 CYS A CA 1
ATOM 669 C C . CYS A 1 89 ? -2.751 38.696 43.731 1.00 18.19 89 CYS A C 1
ATOM 670 O O . CYS A 1 89 ? -3.100 39.293 44.746 1.00 18.08 89 CYS A O 1
ATOM 673 N N . LEU A 1 90 ? -1.559 38.136 43.580 1.00 16.35 90 LEU A N 1
ATOM 674 C CA . LEU A 1 90 ? -0.517 38.249 44.585 1.00 16.57 90 LEU A CA 1
ATOM 675 C C . LEU A 1 90 ? 0.660 38.909 43.891 1.00 15.68 90 LEU A C 1
ATOM 676 O O . LEU A 1 90 ? 1.134 38.417 42.864 1.00 16.03 90 LEU A O 1
ATOM 681 N N . VAL A 1 91 ? 1.114 40.028 44.435 1.00 14.68 91 VAL A N 1
ATOM 682 C CA . VAL A 1 91 ? 2.267 40.718 43.873 1.00 15.14 91 VAL A CA 1
ATOM 683 C C . VAL A 1 91 ? 3.403 40.553 44.870 1.00 16.53 91 VAL A C 1
ATOM 684 O O . VAL A 1 91 ? 3.442 41.235 45.899 1.00 16.61 91 VAL A O 1
ATOM 688 N N . ASN A 1 92 ? 4.303 39.619 44.574 1.00 16.73 92 ASN A N 1
ATOM 689 C CA . ASN A 1 92 ? 5.458 39.361 45.425 1.00 16.99 92 ASN A CA 1
ATOM 690 C C . ASN A 1 92 ? 6.528 40.400 45.112 1.00 17.28 92 ASN A C 1
ATOM 691 O O . ASN A 1 92 ? 7.475 40.135 44.369 1.00 17.48 92 ASN A O 1
ATOM 696 N N . ASN A 1 93 ? 6.360 41.584 45.692 1.00 16.62 93 ASN A N 1
ATOM 697 C CA . ASN A 1 93 ? 7.268 42.705 45.490 1.00 16.99 93 ASN A CA 1
ATOM 698 C C . ASN A 1 93 ? 8.266 42.913 46.627 1.00 18.11 93 ASN A C 1
ATOM 699 O O . ASN A 1 93 ? 9.390 43.365 46.398 1.00 18.09 93 ASN A O 1
ATOM 704 N N . ALA A 1 94 ? 7.860 42.597 47.853 1.00 17.72 94 ALA A N 1
ATOM 705 C CA . ALA A 1 94 ? 8.746 42.773 48.999 1.00 17.32 94 ALA A CA 1
ATOM 706 C C . ALA A 1 94 ? 10.103 42.140 48.709 1.00 17.59 94 ALA A C 1
ATOM 707 O O . ALA A 1 94 ? 10.182 41.003 48.250 1.00 18.12 94 ALA A O 1
ATOM 709 N N . GLY A 1 95 ? 11.167 42.884 48.976 1.00 17.82 95 GLY A N 1
ATOM 710 C CA . GLY A 1 95 ? 12.499 42.365 48.735 1.00 18.44 95 GLY A CA 1
ATOM 711 C C . GLY A 1 95 ? 13.533 43.292 49.325 1.00 19.60 95 GLY A C 1
ATOM 712 O O . GLY A 1 95 ? 13.263 44.473 49.549 1.00 19.77 95 GLY A O 1
ATOM 713 N N . VAL A 1 96 ? 14.720 42.760 49.584 1.00 20.07 96 VAL A N 1
ATOM 714 C CA . VAL A 1 96 ? 15.793 43.556 50.149 1.00 19.24 96 VAL A CA 1
ATOM 715 C C . VAL A 1 96 ? 17.085 43.335 49.383 1.00 18.97 96 VAL A C 1
ATOM 716 O O . VAL A 1 96 ? 17.226 42.363 48.636 1.00 19.95 96 VAL A O 1
ATOM 720 N N . GLY A 1 97 ? 18.026 44.248 49.573 1.00 18.91 97 GLY A N 1
ATOM 721 C CA . GLY A 1 97 ? 19.304 44.135 48.905 1.00 20.33 97 GLY A CA 1
ATOM 722 C C . GLY A 1 97 ? 20.461 44.525 49.800 1.00 21.46 97 GLY A C 1
ATOM 723 O O . GLY A 1 97 ? 20.424 45.557 50.473 1.00 20.50 97 GLY A O 1
ATOM 724 N N . ARG A 1 98 ? 21.486 43.682 49.814 1.00 19.91 98 ARG A N 1
ATOM 725 C CA . ARG A 1 98 ? 22.695 43.923 50.591 1.00 21.47 98 ARG A CA 1
ATOM 726 C C . ARG A 1 98 ? 23.832 43.783 49.588 1.00 21.03 98 ARG A C 1
ATOM 727 O O . ARG A 1 98 ? 24.046 42.708 49.026 1.00 22.27 98 ARG A O 1
ATOM 735 N N . PHE A 1 99 ? 24.552 44.873 49.357 1.00 22.53 99 PHE A N 1
ATOM 736 C CA . PHE A 1 99 ? 25.625 44.859 48.375 1.00 22.89 99 PHE A CA 1
ATOM 737 C C . PHE A 1 99 ? 26.995 45.143 48.953 1.00 23.46 99 PHE A C 1
ATOM 738 O O . PHE A 1 99 ? 27.120 45.721 50.030 1.00 24.70 99 PHE A O 1
ATOM 746 N N . GLY A 1 100 ? 28.021 44.732 48.219 1.00 22.89 100 GLY A N 1
ATOM 747 C CA . GLY A 1 100 ? 29.385 44.951 48.657 1.00 22.56 100 GLY A CA 1
ATOM 748 C C . GLY A 1 100 ? 30.341 44.008 47.964 1.00 23.35 100 GLY A C 1
ATOM 749 O O . GLY A 1 100 ? 29.919 43.029 47.343 1.00 23.00 100 GLY A O 1
ATOM 750 N N . ALA A 1 101 ? 31.631 44.307 48.054 1.00 23.14 101 ALA A N 1
ATOM 751 C CA . ALA A 1 101 ? 32.645 43.463 47.439 1.00 23.27 101 ALA A CA 1
ATOM 752 C C . ALA A 1 101 ? 32.503 42.062 48.019 1.00 21.46 101 ALA A C 1
ATOM 753 O O . ALA A 1 101 ? 32.097 41.898 49.164 1.00 22.47 101 ALA A O 1
ATOM 755 N N . LEU A 1 102 ? 32.834 41.055 47.220 1.00 21.24 102 LEU A N 1
ATOM 756 C CA . LEU A 1 102 ? 32.736 39.665 47.645 1.00 22.17 102 LEU A CA 1
ATOM 757 C C . LEU A 1 102 ? 33.284 39.406 49.047 1.00 22.62 102 LEU A C 1
ATOM 758 O O . LEU A 1 102 ? 32.619 38.794 49.882 1.00 23.15 102 LEU A O 1
ATOM 763 N N . SER A 1 103 ? 34.500 39.879 49.294 1.00 23.73 103 SER A N 1
ATOM 764 C CA . SER A 1 103 ? 35.172 39.676 50.572 1.00 25.48 103 SER A CA 1
ATOM 765 C C . SER A 1 103 ? 34.567 40.403 51.770 1.00 25.70 103 SER A C 1
ATOM 766 O O . SER A 1 103 ? 34.845 40.039 52.914 1.00 27.45 103 SER A O 1
ATOM 769 N N . ASP A 1 104 ? 33.750 41.423 51.520 1.00 26.41 104 ASP A N 1
ATOM 770 C CA . ASP A 1 104 ? 33.149 42.191 52.608 1.00 26.30 104 ASP A CA 1
ATOM 771 C C . ASP A 1 104 ? 31.762 41.734 53.052 1.00 26.12 104 ASP A C 1
ATOM 772 O O . ASP A 1 104 ? 31.275 42.154 54.102 1.00 24.96 104 ASP A O 1
ATOM 777 N N . LEU A 1 105 ? 31.124 40.876 52.264 1.00 24.21 105 LEU A N 1
ATOM 778 C CA . LEU A 1 105 ? 29.789 40.399 52.608 1.00 23.79 105 LEU A CA 1
ATOM 779 C C . LEU A 1 105 ? 29.809 39.457 53.807 1.00 22.56 105 LEU A C 1
ATOM 780 O O . LEU A 1 105 ? 30.703 38.620 53.942 1.00 23.43 105 LEU A O 1
ATOM 785 N N . THR A 1 106 ? 28.808 39.595 54.672 1.00 22.16 106 THR A N 1
ATOM 786 C CA . THR A 1 106 ? 28.717 38.798 55.893 1.00 21.39 106 THR A CA 1
ATOM 787 C C . THR A 1 106 ? 27.622 37.734 55.923 1.00 21.54 106 THR A C 1
ATOM 788 O O . THR A 1 106 ? 26.781 37.649 55.029 1.00 21.39 106 THR A O 1
ATOM 792 N N . GLU A 1 107 ? 27.637 36.932 56.984 1.00 21.43 107 GLU A N 1
ATOM 793 C CA . GLU A 1 107 ? 26.646 35.889 57.176 1.00 21.67 107 GLU A CA 1
ATOM 794 C C . GLU A 1 107 ? 25.291 36.559 57.386 1.00 21.27 107 GLU A C 1
ATOM 795 O O . GLU A 1 107 ? 24.255 36.035 56.977 1.00 20.68 107 GLU A O 1
ATOM 801 N N . GLU A 1 108 ? 25.308 37.723 58.028 1.00 20.48 108 GLU A N 1
ATOM 802 C CA . GLU A 1 108 ? 24.076 38.461 58.281 1.00 21.13 108 GLU A CA 1
ATOM 803 C C . GLU A 1 108 ? 23.538 39.035 56.971 1.00 20.75 108 GLU A C 1
ATOM 804 O O . GLU A 1 108 ? 22.324 39.083 56.767 1.00 22.50 108 GLU A O 1
ATOM 810 N N . ASP A 1 109 ? 24.434 39.472 56.088 1.00 20.56 109 ASP A N 1
ATOM 811 C CA . ASP A 1 109 ? 24.014 39.994 54.788 1.00 20.35 109 ASP A CA 1
ATOM 812 C C . ASP A 1 109 ? 23.284 38.859 54.078 1.00 20.76 109 ASP A C 1
ATOM 813 O O . ASP A 1 109 ? 22.240 39.058 53.452 1.00 20.46 109 ASP A O 1
ATOM 818 N N . PHE A 1 110 ? 23.854 37.663 54.184 1.00 18.76 110 PHE A N 1
ATOM 819 C CA . PHE A 1 110 ? 23.289 36.482 53.548 1.00 19.45 110 PHE A CA 1
ATOM 820 C C . PHE A 1 110 ? 21.917 36.124 54.110 1.00 18.66 110 PHE A C 1
ATOM 821 O O . PHE A 1 110 ? 20.935 36.038 53.365 1.00 19.05 110 PHE A O 1
ATOM 829 N N . ASP A 1 111 ? 21.844 35.934 55.424 1.00 18.10 111 ASP A N 1
ATOM 830 C CA . ASP A 1 111 ? 20.586 35.579 56.067 1.00 19.10 111 ASP A CA 1
ATOM 831 C C . ASP A 1 111 ? 19.485 36.610 55.843 1.00 18.18 111 ASP A C 1
ATOM 832 O O . ASP A 1 111 ? 18.352 36.252 55.519 1.00 18.28 111 ASP A O 1
ATOM 837 N N . TYR A 1 112 ? 19.822 37.884 56.019 1.00 17.40 112 TYR A N 1
ATOM 838 C CA . TYR A 1 112 ? 18.851 38.963 55.844 1.00 18.64 112 TYR A CA 1
ATOM 839 C C . TYR A 1 112 ? 18.267 38.939 54.434 1.00 18.54 112 TYR A C 1
ATOM 840 O O . TYR A 1 112 ? 17.055 39.056 54.247 1.00 17.79 112 TYR A O 1
ATOM 849 N N . THR A 1 113 ? 19.134 38.779 53.442 1.00 17.42 113 THR A N 1
ATOM 850 C CA . THR A 1 113 ? 18.689 38.744 52.055 1.00 17.62 113 THR A CA 1
ATOM 851 C C . THR A 1 113 ? 17.828 37.520 51.754 1.00 17.01 113 THR A C 1
ATOM 852 O O . THR A 1 113 ? 16.736 37.641 51.194 1.00 18.12 113 THR A O 1
ATOM 856 N N . MET A 1 114 ? 18.304 36.340 52.140 1.00 17.51 114 MET A N 1
ATOM 857 C CA . MET A 1 114 ? 17.566 35.115 51.848 1.00 17.88 114 MET A CA 1
ATOM 858 C C . MET A 1 114 ? 16.261 34.945 52.618 1.00 17.77 114 MET A C 1
ATOM 859 O O . MET A 1 114 ? 15.289 34.415 52.079 1.00 17.75 114 MET A O 1
ATOM 864 N N . ASN A 1 115 ? 16.234 35.389 53.872 1.00 17.06 115 ASN A N 1
ATOM 865 C CA . ASN A 1 115 ? 15.032 35.263 54.687 1.00 18.50 115 ASN A CA 1
ATOM 866 C C . ASN A 1 115 ? 13.838 35.969 54.053 1.00 18.56 115 ASN A C 1
ATOM 867 O O . ASN A 1 115 ? 12.705 35.527 54.205 1.00 17.49 115 ASN A O 1
ATOM 872 N N . THR A 1 116 ? 14.087 37.066 53.347 1.00 18.28 116 THR A N 1
ATOM 873 C CA . THR A 1 116 ? 12.996 37.787 52.695 1.00 18.19 116 THR A CA 1
ATOM 874 C C . THR A 1 116 ? 12.825 37.387 51.228 1.00 17.14 116 THR A C 1
ATOM 875 O O . THR A 1 116 ? 11.758 36.933 50.815 1.00 16.70 116 THR A O 1
ATOM 879 N N . ASN A 1 117 ? 13.890 37.545 50.450 1.00 16.94 117 ASN A N 1
ATOM 880 C CA . ASN A 1 117 ? 13.841 37.254 49.021 1.00 16.56 117 ASN A CA 1
ATOM 881 C C . ASN A 1 117 ? 13.508 35.814 48.649 1.00 17.09 117 ASN A C 1
ATOM 882 O O . ASN A 1 117 ? 12.812 35.576 47.664 1.00 17.45 117 ASN A O 1
ATOM 887 N N . LEU A 1 118 ? 14.005 34.850 49.415 1.00 16.60 118 LEU A N 1
ATOM 888 C CA . LEU A 1 118 ? 13.730 33.455 49.096 1.00 16.39 118 LEU A CA 1
ATOM 889 C C . LEU A 1 118 ? 12.772 32.764 50.046 1.00 17.24 118 LEU A C 1
ATOM 890 O O . LEU A 1 118 ? 11.773 32.199 49.616 1.00 16.10 118 LEU A O 1
ATOM 895 N N . LYS A 1 119 ? 13.068 32.813 51.342 1.00 17.04 119 LYS A N 1
ATOM 896 C CA . LYS A 1 119 ? 12.230 32.126 52.320 1.00 17.13 119 LYS A CA 1
ATOM 897 C C . LYS A 1 119 ? 10.814 32.688 52.463 1.00 17.56 119 LYS A C 1
ATOM 898 O O . LYS A 1 119 ? 9.839 31.963 52.274 1.00 17.97 119 LYS A O 1
ATOM 904 N N . GLY A 1 120 ? 10.700 33.969 52.794 1.00 18.49 120 GLY A N 1
ATOM 905 C CA . GLY A 1 120 ? 9.381 34.563 52.939 1.00 17.84 120 GLY A CA 1
ATOM 906 C C . GLY A 1 120 ? 8.612 34.479 51.634 1.00 17.29 120 GLY A C 1
ATOM 907 O O . GLY A 1 120 ? 7.433 34.132 51.606 1.00 17.23 120 GLY A O 1
ATOM 908 N N . THR A 1 121 ? 9.285 34.802 50.539 1.00 17.07 121 THR A N 1
ATOM 909 C CA . THR A 1 121 ? 8.639 34.751 49.244 1.00 17.36 121 THR A CA 1
ATOM 910 C C . THR A 1 121 ? 8.114 33.343 48.944 1.00 15.44 121 THR A C 1
ATOM 911 O O . THR A 1 121 ? 6.980 33.185 48.502 1.00 16.25 121 THR A O 1
ATOM 915 N N . PHE A 1 122 ? 8.926 32.321 49.198 1.00 14.67 122 PHE A N 1
ATOM 916 C CA . PHE A 1 122 ? 8.491 30.949 48.937 1.00 13.93 122 PHE A CA 1
ATOM 917 C C . PHE A 1 122 ? 7.265 30.528 49.745 1.00 14.91 122 PHE A C 1
ATOM 918 O O . PHE A 1 122 ? 6.275 30.060 49.189 1.00 16.15 122 PHE A O 1
ATOM 926 N N . PHE A 1 123 ? 7.326 30.684 51.061 1.00 15.58 123 PHE A N 1
ATOM 927 C CA . PHE A 1 123 ? 6.200 30.257 51.874 1.00 17.38 123 PHE A CA 1
ATOM 928 C C . PHE A 1 123 ? 4.920 31.055 51.694 1.00 17.98 123 PHE A C 1
ATOM 929 O O . PHE A 1 123 ? 3.831 30.508 51.856 1.00 19.71 123 PHE A O 1
ATOM 937 N N . LEU A 1 124 ? 5.029 32.333 51.344 1.00 18.56 124 LEU A N 1
ATOM 938 C CA . LEU A 1 124 ? 3.820 33.115 51.108 1.00 18.02 124 LEU A CA 1
ATOM 939 C C . LEU A 1 124 ? 3.206 32.610 49.799 1.00 17.73 124 LEU A C 1
ATOM 940 O O . LEU A 1 124 ? 1.991 32.427 49.695 1.00 18.05 124 LEU A O 1
ATOM 945 N N . THR A 1 125 ? 4.058 32.371 48.804 1.00 16.88 125 THR A N 1
ATOM 946 C CA . THR A 1 125 ? 3.607 31.878 47.508 1.00 16.91 125 THR A CA 1
ATOM 947 C C . THR A 1 125 ? 2.969 30.504 47.667 1.00 17.54 125 THR A C 1
ATOM 948 O O . THR A 1 125 ? 1.908 30.228 47.113 1.00 18.20 125 THR A O 1
ATOM 952 N N . GLN A 1 126 ? 3.625 29.642 48.437 1.00 17.59 126 GLN A N 1
ATOM 953 C CA . GLN A 1 126 ? 3.124 28.297 48.673 1.00 19.34 126 GLN A CA 1
ATOM 954 C C . GLN A 1 126 ? 1.697 28.325 49.225 1.00 19.18 126 GLN A C 1
ATOM 955 O O . GLN A 1 126 ? 0.797 27.671 48.694 1.00 19.50 126 GLN A O 1
ATOM 961 N N . ALA A 1 127 ? 1.500 29.098 50.285 1.00 20.59 127 ALA A N 1
ATOM 962 C CA . ALA A 1 127 ? 0.197 29.201 50.934 1.00 20.23 127 ALA A CA 1
ATOM 963 C C . ALA A 1 127 ? -0.915 29.788 50.069 1.00 22.03 127 ALA A C 1
ATOM 964 O O . ALA A 1 127 ? -2.020 29.241 50.013 1.00 22.70 127 ALA A O 1
ATOM 966 N N . LEU A 1 128 ? -0.634 30.900 49.399 1.00 20.81 128 LEU A N 1
ATOM 967 C CA . LEU A 1 128 ? -1.652 31.543 48.579 1.00 20.39 128 LEU A CA 1
ATOM 968 C C . LEU A 1 128 ? -1.907 30.864 47.239 1.00 20.15 128 LEU A C 1
ATOM 969 O O . LEU A 1 128 ? -3.021 30.921 46.715 1.00 20.11 128 LEU A O 1
ATOM 974 N N . PHE A 1 129 ? -0.894 30.209 46.678 1.00 19.68 129 PHE A N 1
ATOM 975 C CA . PHE A 1 129 ? -1.103 29.518 45.411 1.00 20.39 129 PHE A CA 1
ATOM 976 C C . PHE A 1 129 ? -2.116 28.397 45.625 1.00 20.24 129 PHE A C 1
ATOM 977 O O . PHE A 1 129 ? -2.867 28.039 44.718 1.00 21.26 129 PHE A O 1
ATOM 985 N N . ALA A 1 130 ? -2.128 27.841 46.833 1.00 22.21 130 ALA A N 1
ATOM 986 C CA . ALA A 1 130 ? -3.054 26.762 47.164 1.00 22.64 130 ALA A CA 1
ATOM 987 C C . ALA A 1 130 ? -4.486 27.235 46.948 1.00 22.90 130 ALA A C 1
ATOM 988 O O . ALA A 1 130 ? -5.326 26.487 46.444 1.00 23.65 130 ALA A O 1
ATOM 990 N N . LEU A 1 131 ? -4.759 28.478 47.337 1.00 22.98 131 LEU A N 1
ATOM 991 C CA . LEU A 1 131 ? -6.088 29.054 47.168 1.00 23.54 131 LEU A CA 1
ATOM 992 C C . LEU A 1 131 ? -6.408 29.217 45.688 1.00 23.45 131 LEU A C 1
ATOM 993 O O . LEU A 1 131 ? -7.511 28.910 45.244 1.00 23.08 131 LEU A O 1
ATOM 998 N N . MET A 1 132 ? -5.435 29.698 44.922 1.00 22.12 132 MET A N 1
ATOM 999 C CA . MET A 1 132 ? -5.638 29.906 43.497 1.00 21.14 132 MET A CA 1
ATOM 1000 C C . MET A 1 132 ? -5.855 28.588 42.762 1.00 22.97 132 MET A C 1
ATOM 1001 O O . MET A 1 132 ? -6.680 28.505 41.852 1.00 23.45 132 MET A O 1
ATOM 1006 N N . GLU A 1 133 ? -5.121 27.554 43.159 1.00 24.52 133 GLU A N 1
ATOM 1007 C CA . GLU A 1 133 ? -5.259 26.258 42.511 1.00 26.76 133 GLU A CA 1
ATOM 1008 C C . GLU A 1 133 ? -6.686 25.742 42.675 1.00 26.78 133 GLU A C 1
ATOM 1009 O O . GLU A 1 133 ? -7.263 25.187 41.741 1.00 26.50 133 GLU A O 1
ATOM 1015 N N . ARG A 1 134 ? -7.251 25.935 43.864 1.00 27.16 134 ARG A N 1
ATOM 1016 C CA . ARG A 1 134 ? -8.615 25.499 44.140 1.00 28.31 134 ARG A CA 1
ATOM 1017 C C . ARG A 1 134 ? -9.604 26.334 43.329 1.00 28.11 134 ARG A C 1
ATOM 1018 O O . ARG A 1 134 ? -10.591 25.812 42.811 1.00 28.52 134 ARG A O 1
ATOM 1026 N N . GLN A 1 135 ? -9.330 27.632 43.224 1.00 26.19 135 GLN A N 1
ATOM 1027 C CA . GLN A 1 135 ? -10.188 28.553 42.476 1.00 25.36 135 GLN A CA 1
ATOM 1028 C C . GLN A 1 135 ? -10.105 28.303 40.976 1.00 24.98 135 GLN A C 1
ATOM 1029 O O . GLN A 1 135 ? -11.039 28.601 40.235 1.00 24.52 135 GLN A O 1
ATOM 1035 N N . HIS A 1 136 ? -8.972 27.762 40.541 1.00 23.96 136 HIS A N 1
ATOM 1036 C CA . HIS A 1 136 ? -8.713 27.516 39.131 1.00 24.61 136 HIS A CA 1
ATOM 1037 C C . HIS A 1 136 ? -8.663 28.887 38.458 1.00 23.07 136 HIS A C 1
ATOM 1038 O O . HIS A 1 136 ? -9.113 29.064 37.326 1.00 22.52 136 HIS A O 1
ATOM 1045 N N . SER A 1 137 ? -8.121 29.859 39.188 1.00 22.22 137 SER A N 1
ATOM 1046 C CA . SER A 1 137 ? -7.976 31.227 38.702 1.00 21.85 137 SER A CA 1
ATOM 1047 C C . SER A 1 137 ? -7.002 31.963 39.616 1.00 20.44 137 SER A C 1
ATOM 1048 O O . SER A 1 137 ? -6.867 31.624 40.793 1.00 20.78 137 SER A O 1
ATOM 1051 N N . GLY A 1 138 ? -6.324 32.971 39.075 1.00 18.75 138 GLY A N 1
ATOM 1052 C CA . GLY A 1 138 ? -5.381 33.724 39.877 1.00 17.15 138 GLY A CA 1
ATOM 1053 C C . GLY A 1 138 ? -4.186 34.199 39.074 1.00 16.17 138 GLY A C 1
ATOM 1054 O O . GLY A 1 138 ? -3.897 33.680 37.996 1.00 15.84 138 GLY A O 1
ATOM 1055 N N . HIS A 1 139 ? -3.485 35.186 39.614 1.00 15.65 139 HIS A N 1
ATOM 1056 C CA . HIS A 1 139 ? -2.320 35.749 38.946 1.00 16.00 139 HIS A CA 1
ATOM 1057 C C . HIS A 1 139 ? -1.280 36.092 40.005 1.00 16.20 139 HIS A C 1
ATOM 1058 O O . HIS A 1 139 ? -1.588 36.749 40.999 1.00 17.31 139 HIS A O 1
ATOM 1065 N N . ILE A 1 140 ? -0.057 35.619 39.806 1.00 15.64 140 ILE A N 1
ATOM 1066 C CA . ILE A 1 140 ? 1.015 35.921 40.737 1.00 15.04 140 ILE A CA 1
ATOM 1067 C C . ILE A 1 140 ? 2.110 36.656 39.991 1.00 14.78 140 ILE A C 1
ATOM 1068 O O . ILE A 1 140 ? 2.568 36.192 38.944 1.00 16.70 140 ILE A O 1
ATOM 1073 N N . PHE A 1 141 ? 2.500 37.810 40.519 1.00 13.88 141 PHE A N 1
ATOM 1074 C CA . PHE A 1 141 ? 3.583 38.595 39.942 1.00 14.76 141 PHE A CA 1
ATOM 1075 C C . PHE A 1 141 ? 4.789 38.447 40.841 1.00 14.07 141 PHE A C 1
ATOM 1076 O O . PHE A 1 141 ? 4.664 38.456 42.065 1.00 14.35 141 PHE A O 1
ATOM 1084 N N . PHE A 1 142 ? 5.959 38.294 40.237 1.00 13.38 142 PHE A N 1
ATOM 1085 C CA . PHE A 1 142 ? 7.178 38.224 41.015 1.00 14.33 142 PHE A CA 1
ATOM 1086 C C . PHE A 1 142 ? 8.032 39.369 40.520 1.00 14.98 142 PHE A C 1
ATOM 1087 O O . PHE A 1 142 ? 8.304 39.469 39.327 1.00 16.59 142 PHE A O 1
ATOM 1095 N N . ILE A 1 143 ? 8.421 40.259 41.420 1.00 15.45 143 ILE A N 1
ATOM 1096 C CA . ILE A 1 143 ? 9.298 41.339 41.014 1.00 14.83 143 ILE A CA 1
ATOM 1097 C C . ILE A 1 143 ? 10.695 40.796 41.306 1.00 15.59 143 ILE A C 1
ATOM 1098 O O . ILE A 1 143 ? 11.130 40.771 42.463 1.00 15.67 143 ILE A O 1
ATOM 1103 N N . THR A 1 144 ? 11.383 40.308 40.277 1.00 14.61 144 THR A N 1
ATOM 1104 C CA . THR A 1 144 ? 12.723 39.791 40.500 1.00 14.85 144 THR A CA 1
ATOM 1105 C C . THR A 1 144 ? 13.716 40.898 40.184 1.00 15.68 144 THR A C 1
ATOM 1106 O O . THR A 1 144 ? 13.823 41.847 40.960 1.00 16.42 144 THR A O 1
ATOM 1110 N N . SER A 1 145 ? 14.417 40.807 39.056 1.00 15.23 145 SER A N 1
ATOM 1111 C CA . SER A 1 145 ? 15.398 41.831 38.688 1.00 15.58 145 SER A CA 1
ATOM 1112 C C . SER A 1 145 ? 16.208 41.358 37.490 1.00 15.78 145 SER A C 1
ATOM 1113 O O . SER A 1 145 ? 16.167 40.180 37.144 1.00 14.75 145 SER A O 1
ATOM 1116 N N . VAL A 1 146 ? 16.931 42.270 36.848 1.00 15.13 146 VAL A N 1
ATOM 1117 C CA . VAL A 1 146 ? 17.789 41.859 35.746 1.00 16.15 146 VAL A CA 1
ATOM 1118 C C . VAL A 1 146 ? 18.912 41.056 36.401 1.00 16.06 146 VAL A C 1
ATOM 1119 O O . VAL A 1 146 ? 19.619 40.303 35.737 1.00 15.20 146 VAL A O 1
ATOM 1123 N N . ALA A 1 147 ? 19.055 41.215 37.717 1.00 15.69 147 ALA A N 1
ATOM 1124 C CA . ALA A 1 147 ? 20.079 40.503 38.478 1.00 15.63 147 ALA A CA 1
ATOM 1125 C C . ALA A 1 147 ? 19.707 39.030 38.669 1.00 14.78 147 ALA A C 1
ATOM 1126 O O . ALA A 1 147 ? 20.438 38.271 39.307 1.00 15.99 147 ALA A O 1
ATOM 1128 N N . ALA A 1 148 ? 18.558 38.635 38.131 1.00 14.52 148 ALA A N 1
ATOM 1129 C CA . ALA A 1 148 ? 18.113 37.245 38.211 1.00 15.03 148 ALA A CA 1
ATOM 1130 C C . ALA A 1 148 ? 18.692 36.460 37.030 1.00 15.76 148 ALA A C 1
ATOM 1131 O O . ALA A 1 148 ? 18.611 35.226 36.991 1.00 14.42 148 ALA A O 1
ATOM 1133 N N . THR A 1 149 ? 19.272 37.175 36.068 1.00 14.67 149 THR A N 1
ATOM 1134 C CA . THR A 1 149 ? 19.869 36.530 34.896 1.00 16.13 149 THR A CA 1
ATOM 1135 C C . THR A 1 149 ? 21.252 37.070 34.546 1.00 15.96 149 THR A C 1
ATOM 1136 O O . THR A 1 149 ? 21.952 36.503 33.707 1.00 17.98 149 THR A O 1
ATOM 1140 N N . LYS A 1 150 ? 21.647 38.155 35.203 1.00 16.83 150 LYS A N 1
ATOM 1141 C CA . LYS A 1 150 ? 22.945 38.774 34.969 1.00 16.36 150 LYS A CA 1
ATOM 1142 C C . LYS A 1 150 ? 23.626 39.053 36.304 1.00 16.47 150 LYS A C 1
ATOM 1143 O O . LYS A 1 150 ? 22.971 39.436 37.275 1.00 18.24 150 LYS A O 1
ATOM 1149 N N . ALA A 1 151 ? 24.939 38.862 36.354 1.00 17.02 151 ALA A N 1
ATOM 1150 C CA . ALA A 1 151 ? 25.680 39.109 37.587 1.00 17.42 151 ALA A CA 1
ATOM 1151 C C . ALA A 1 151 ? 26.308 40.499 37.606 1.00 17.82 151 ALA A C 1
ATOM 1152 O O . ALA A 1 151 ? 26.571 41.093 36.558 1.00 17.74 151 ALA A O 1
ATOM 1154 N N . PHE A 1 152 ? 26.528 41.011 38.814 1.00 18.76 152 PHE A N 1
ATOM 1155 C CA . PHE A 1 152 ? 27.162 42.309 39.027 1.00 18.86 152 PHE A CA 1
ATOM 1156 C C . PHE A 1 152 ? 28.164 42.116 40.166 1.00 20.24 152 PHE A C 1
ATOM 1157 O O . PHE A 1 152 ? 27.892 41.388 41.122 1.00 19.25 152 PHE A O 1
ATOM 1165 N N . ARG A 1 153 ? 29.317 42.770 40.060 1.00 21.05 153 ARG A N 1
ATOM 1166 C CA . ARG A 1 153 ? 30.386 42.633 41.049 1.00 23.74 153 ARG A CA 1
ATOM 1167 C C . ARG A 1 153 ? 30.022 42.695 42.531 1.00 23.27 153 ARG A C 1
ATOM 1168 O O . ARG A 1 153 ? 30.441 41.837 43.309 1.00 23.58 153 ARG A O 1
ATOM 1176 N N . HIS A 1 154 ? 29.257 43.698 42.934 1.00 23.23 154 HIS A N 1
ATOM 1177 C CA . HIS A 1 154 ? 28.886 43.802 44.340 1.00 22.89 154 HIS A CA 1
ATOM 1178 C C . HIS A 1 154 ? 27.553 43.135 44.659 1.00 21.45 154 HIS A C 1
ATOM 1179 O O . HIS A 1 154 ? 26.978 43.364 45.723 1.00 21.45 154 HIS A O 1
ATOM 1186 N N . SER A 1 155 ? 27.075 42.289 43.749 1.00 19.26 155 SER A N 1
ATOM 1187 C CA . SER A 1 155 ? 25.796 41.613 43.943 1.00 19.49 155 SER A CA 1
ATOM 1188 C C . SER A 1 155 ? 25.865 40.092 44.070 1.00 19.19 155 SER A C 1
ATOM 1189 O O . SER A 1 155 ? 24.920 39.407 43.689 1.00 18.98 155 SER A O 1
ATOM 1192 N N . SER A 1 156 ? 26.958 39.554 44.606 1.00 17.96 156 SER A N 1
ATOM 1193 C CA . SER A 1 156 ? 27.065 38.099 44.741 1.00 18.30 156 SER A CA 1
ATOM 1194 C C . SER A 1 156 ? 25.885 37.503 45.513 1.00 18.54 156 SER A C 1
ATOM 1195 O O . SER A 1 156 ? 25.257 36.539 45.062 1.00 17.87 156 SER A O 1
ATOM 1198 N N . ILE A 1 157 ? 25.576 38.072 46.671 1.00 17.50 157 ILE A N 1
ATOM 1199 C CA . ILE A 1 157 ? 24.464 37.567 47.465 1.00 17.21 157 ILE A CA 1
ATOM 1200 C C . ILE A 1 157 ? 23.120 37.964 46.854 1.00 17.10 157 ILE A C 1
ATOM 1201 O O . ILE A 1 157 ? 22.182 37.167 46.834 1.00 16.56 157 ILE A O 1
ATOM 1206 N N . TYR A 1 158 ? 23.030 39.189 46.347 1.00 15.73 158 TYR A N 1
ATOM 1207 C CA . TYR A 1 158 ? 21.787 39.661 45.744 1.00 16.44 158 TYR A CA 1
ATOM 1208 C C . TYR A 1 158 ? 21.432 38.773 44.552 1.00 15.53 158 TYR A C 1
ATOM 1209 O O . TYR A 1 158 ? 20.285 38.351 44.406 1.00 15.89 158 TYR A O 1
ATOM 1218 N N . CYS A 1 159 ? 22.424 38.488 43.711 1.00 16.74 159 CYS A N 1
ATOM 1219 C CA . CYS A 1 159 ? 22.208 37.643 42.540 1.00 15.66 159 CYS A CA 1
ATOM 1220 C C . CYS A 1 159 ? 21.834 36.215 42.929 1.00 15.10 159 CYS A C 1
ATOM 1221 O O . CYS A 1 159 ? 20.991 35.599 42.278 1.00 15.73 159 CYS A O 1
ATOM 1224 N N . MET A 1 160 ? 22.450 35.673 43.976 1.00 14.90 160 MET A N 1
ATOM 1225 C CA . MET A 1 160 ? 22.072 34.330 44.396 1.00 14.52 160 MET A CA 1
ATOM 1226 C C . MET A 1 160 ? 20.578 34.339 44.728 1.00 14.46 160 MET A C 1
ATOM 1227 O O . MET A 1 160 ? 19.846 33.419 44.364 1.00 15.20 160 MET A O 1
ATOM 1232 N N . SER A 1 161 ? 20.123 35.398 45.394 1.00 14.12 161 SER A N 1
ATOM 1233 C CA . SER A 1 161 ? 18.721 35.480 45.789 1.00 14.63 161 SER A CA 1
ATOM 1234 C C . SER A 1 161 ? 17.771 35.728 44.625 1.00 14.77 161 SER A C 1
ATOM 1235 O O . SER A 1 161 ? 16.655 35.212 44.621 1.00 15.22 161 SER A O 1
ATOM 1238 N N . LYS A 1 162 ? 18.202 36.510 43.640 1.00 14.39 162 LYS A N 1
ATOM 1239 C CA . LYS A 1 162 ? 17.336 36.801 42.503 1.00 14.04 162 LYS A CA 1
ATOM 1240 C C . LYS A 1 162 ? 17.321 35.663 41.494 1.00 14.57 162 LYS A C 1
ATOM 1241 O O . LYS A 1 162 ? 16.272 35.358 40.915 1.00 13.61 162 LYS A O 1
ATOM 1247 N N . PHE A 1 163 ? 18.474 35.040 41.264 1.00 13.70 163 PHE A N 1
ATOM 1248 C CA . PHE A 1 163 ? 18.515 33.884 40.370 1.00 14.20 163 PHE A CA 1
ATOM 1249 C C . PHE A 1 163 ? 17.624 32.853 41.073 1.00 13.90 163 PHE A C 1
ATOM 1250 O O . PHE A 1 163 ? 16.858 32.126 40.439 1.00 13.41 163 PHE A O 1
ATOM 1258 N N . GLY A 1 164 ? 17.737 32.804 42.399 1.00 14.56 164 GLY A N 1
ATOM 1259 C CA . GLY A 1 164 ? 16.935 31.872 43.176 1.00 14.67 164 GLY A CA 1
ATOM 1260 C C . GLY A 1 164 ? 15.448 32.117 43.001 1.00 15.82 164 GLY A C 1
ATOM 1261 O O . GLY A 1 164 ? 14.673 31.168 42.844 1.00 14.89 164 GLY A O 1
ATOM 1262 N N . GLN A 1 165 ? 15.034 33.383 43.040 1.00 14.49 165 GLN A N 1
ATOM 1263 C CA . GLN A 1 165 ? 13.618 33.698 42.859 1.00 15.20 165 GLN A CA 1
ATOM 1264 C C . GLN A 1 165 ? 13.161 33.211 41.490 1.00 14.31 165 GLN A C 1
ATOM 1265 O O . GLN A 1 165 ? 12.055 32.707 41.348 1.00 13.11 165 GLN A O 1
ATOM 1271 N N . ARG A 1 166 ? 14.016 33.355 40.481 1.00 13.73 166 ARG A N 1
ATOM 1272 C CA . ARG A 1 166 ? 13.646 32.921 39.138 1.00 13.28 166 ARG A CA 1
ATOM 1273 C C . ARG A 1 166 ? 13.418 31.415 39.129 1.00 12.93 166 ARG A C 1
ATOM 1274 O O . ARG A 1 166 ? 12.555 30.920 38.412 1.00 13.30 166 ARG A O 1
ATOM 1282 N N . GLY A 1 167 ? 14.199 30.691 39.928 1.00 13.50 167 GLY A N 1
ATOM 1283 C CA . GLY A 1 167 ? 14.032 29.249 40.006 1.00 12.38 167 GLY A CA 1
ATOM 1284 C C . GLY A 1 167 ? 12.635 28.905 40.496 1.00 14.37 167 GLY A C 1
ATOM 1285 O O . GLY A 1 167 ? 12.000 27.974 40.000 1.00 14.97 167 GLY A O 1
ATOM 1286 N N . LEU A 1 168 ? 12.151 29.660 41.477 1.00 14.17 168 LEU A N 1
ATOM 1287 C CA . LEU A 1 168 ? 10.809 29.436 42.009 1.00 13.55 168 LEU A CA 1
ATOM 1288 C C . LEU A 1 168 ? 9.778 29.810 40.941 1.00 13.76 168 LEU A C 1
ATOM 1289 O O . LEU A 1 168 ? 8.794 29.096 40.737 1.00 15.14 168 LEU A O 1
ATOM 1294 N N . VAL A 1 169 ? 10.006 30.930 40.263 1.00 12.85 169 VAL A N 1
ATOM 1295 C CA . VAL A 1 169 ? 9.087 31.382 39.217 1.00 13.65 169 VAL A CA 1
ATOM 1296 C C . VAL A 1 169 ? 8.904 30.307 38.154 1.00 13.86 169 VAL A C 1
ATOM 1297 O O . VAL A 1 169 ? 7.778 29.983 37.763 1.00 13.31 169 VAL A O 1
ATOM 1301 N N . GLU A 1 170 ? 10.018 29.749 37.688 1.00 12.60 170 GLU A N 1
ATOM 1302 C CA . GLU A 1 170 ? 9.947 28.736 36.652 1.00 13.96 170 GLU A CA 1
ATOM 1303 C C . GLU A 1 170 ? 9.247 27.460 37.107 1.00 14.11 170 GLU A C 1
ATOM 1304 O O . GLU A 1 170 ? 8.618 26.776 36.304 1.00 14.48 170 GLU A O 1
ATOM 1310 N N . THR A 1 171 ? 9.355 27.138 38.390 1.00 14.70 171 THR A N 1
ATOM 1311 C CA . THR A 1 171 ? 8.688 25.949 38.902 1.00 14.58 171 THR A CA 1
ATOM 1312 C C . THR A 1 171 ? 7.199 26.257 39.010 1.00 14.60 171 THR A C 1
ATOM 1313 O O . THR A 1 171 ? 6.360 25.408 38.705 1.00 14.36 171 THR A O 1
ATOM 1317 N N . MET A 1 172 ? 6.864 27.479 39.426 1.00 14.28 172 MET A N 1
ATOM 1318 C CA . MET A 1 172 ? 5.455 27.849 39.543 1.00 14.74 172 MET A CA 1
ATOM 1319 C C . MET A 1 172 ? 4.745 27.780 38.196 1.00 15.21 172 MET A C 1
ATOM 1320 O O . MET A 1 172 ? 3.559 27.466 38.135 1.00 16.11 172 MET A O 1
ATOM 1325 N N . ARG A 1 173 ? 5.461 28.071 37.115 1.00 15.01 173 ARG A N 1
ATOM 1326 C CA . ARG A 1 173 ? 4.846 28.014 35.791 1.00 15.24 173 ARG A CA 1
ATOM 1327 C C . ARG A 1 173 ? 4.319 26.613 35.485 1.00 15.66 173 ARG A C 1
ATOM 1328 O O . ARG A 1 173 ? 3.274 26.455 34.854 1.00 16.27 173 ARG A O 1
ATOM 1336 N N . LEU A 1 174 ? 5.053 25.599 35.928 1.00 16.86 174 LEU A N 1
ATOM 1337 C CA . LEU A 1 174 ? 4.666 24.214 35.681 1.00 17.44 174 LEU A CA 1
ATOM 1338 C C . LEU A 1 174 ? 3.352 23.866 36.370 1.00 19.13 174 LEU A C 1
ATOM 1339 O O . LEU A 1 174 ? 2.536 23.123 35.827 1.00 19.64 174 LEU A O 1
ATOM 1344 N N . TYR A 1 175 ? 3.157 24.404 37.569 1.00 18.49 175 TYR A N 1
ATOM 1345 C CA . TYR A 1 175 ? 1.933 24.166 38.333 1.00 20.08 175 TYR A CA 1
ATOM 1346 C C . TYR A 1 175 ? 0.787 25.032 37.824 1.00 20.42 175 TYR A C 1
ATOM 1347 O O . TYR A 1 175 ? -0.348 24.569 37.687 1.00 20.28 175 TYR A O 1
ATOM 1356 N N . ALA A 1 176 ? 1.100 26.292 37.541 1.00 19.97 176 ALA A N 1
ATOM 1357 C CA . ALA A 1 176 ? 0.109 27.259 37.086 1.00 19.95 176 ALA A CA 1
ATOM 1358 C C . ALA A 1 176 ? -0.591 26.937 35.768 1.00 20.43 176 ALA A C 1
ATOM 1359 O O . ALA A 1 176 ? -1.791 27.164 35.633 1.00 20.06 176 ALA A O 1
ATOM 1361 N N . ARG A 1 177 ? 0.148 26.413 34.799 1.00 21.10 177 ARG A N 1
ATOM 1362 C CA . ARG A 1 177 ? -0.437 26.101 33.499 1.00 23.50 177 ARG A CA 1
ATOM 1363 C C . ARG A 1 177 ? -1.539 25.052 33.540 1.00 24.91 177 ARG A C 1
ATOM 1364 O O . ARG A 1 177 ? -2.337 24.952 32.610 1.00 27.43 177 ARG A O 1
ATOM 1372 N N . LYS A 1 178 ? -1.594 24.285 34.621 1.00 24.73 178 LYS A N 1
ATOM 1373 C CA . LYS A 1 178 ? -2.604 23.244 34.745 1.00 27.07 178 LYS A CA 1
ATOM 1374 C C . LYS A 1 178 ? -3.852 23.680 35.504 1.00 26.82 178 LYS A C 1
ATOM 1375 O O . LYS A 1 178 ? -4.866 22.980 35.482 1.00 27.81 178 LYS A O 1
ATOM 1381 N N . CYS A 1 179 ? -3.791 24.833 36.165 1.00 24.00 179 CYS A N 1
ATOM 1382 C CA . CYS A 1 179 ? -4.943 25.311 36.919 1.00 23.68 179 CYS A CA 1
ATOM 1383 C C . CYS A 1 179 ? -5.380 26.739 36.591 1.00 22.38 179 CYS A C 1
ATOM 1384 O O . CYS A 1 179 ? -5.897 27.451 37.450 1.00 21.39 179 CYS A O 1
ATOM 1387 N N . ASN A 1 180 ? -5.156 27.155 35.349 1.00 21.80 180 ASN A N 1
ATOM 1388 C CA . ASN A 1 180 ? -5.581 28.478 34.884 1.00 21.31 180 ASN A CA 1
ATOM 1389 C C . ASN A 1 180 ? -5.048 29.656 35.703 1.00 20.26 180 ASN A C 1
ATOM 1390 O O . ASN A 1 180 ? -5.745 30.650 35.906 1.00 20.64 180 ASN A O 1
ATOM 1395 N N . VAL A 1 181 ? -3.812 29.545 36.175 1.00 18.93 181 VAL A N 1
ATOM 1396 C CA . VAL A 1 181 ? -3.202 30.617 36.953 1.00 16.02 181 VAL A CA 1
ATOM 1397 C C . VAL A 1 181 ? -2.101 31.255 36.110 1.00 14.66 181 VAL A C 1
ATOM 1398 O O . VAL A 1 181 ? -1.367 30.557 35.415 1.00 16.07 181 VAL A O 1
ATOM 1402 N N . ARG 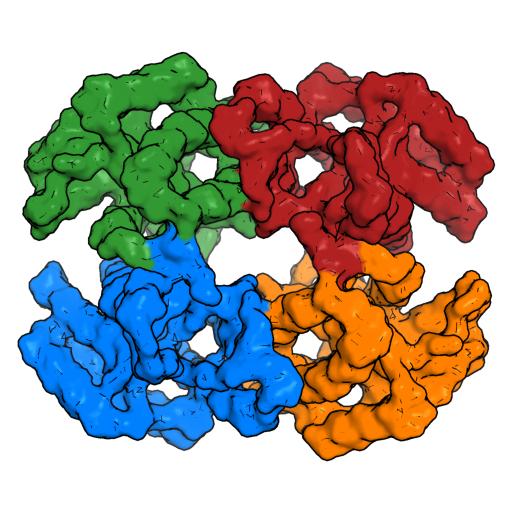A 1 182 ? -2.018 32.582 36.152 1.00 14.69 182 ARG A N 1
ATOM 1403 C CA . ARG A 1 182 ? -1.010 33.313 35.389 1.00 14.10 182 ARG A CA 1
ATOM 1404 C C . ARG A 1 182 ? 0.186 33.687 36.263 1.00 13.34 182 ARG A C 1
ATOM 1405 O O . ARG A 1 182 ? 0.027 34.083 37.422 1.00 14.30 182 ARG A O 1
ATOM 1413 N N . ILE A 1 183 ? 1.382 33.538 35.696 1.00 13.52 183 ILE A N 1
ATOM 1414 C CA . ILE A 1 183 ? 2.633 33.847 36.389 1.00 14.20 183 ILE A CA 1
ATOM 1415 C C . ILE A 1 183 ? 3.422 34.888 35.600 1.00 14.22 183 ILE A C 1
ATOM 1416 O O . ILE A 1 183 ? 3.791 34.650 34.447 1.00 14.38 183 ILE A O 1
ATOM 1421 N N . THR A 1 184 ? 3.686 36.032 36.221 1.00 13.63 184 THR A N 1
ATOM 1422 C CA . THR A 1 184 ? 4.434 37.097 35.561 1.00 14.54 184 THR A CA 1
ATOM 1423 C C . THR A 1 184 ? 5.715 37.415 36.322 1.00 14.07 184 THR A C 1
ATOM 1424 O O . THR A 1 184 ? 5.689 37.667 37.526 1.00 15.33 184 THR A O 1
ATOM 1428 N N . ASP A 1 185 ? 6.832 37.394 35.599 1.00 14.02 185 ASP A N 1
ATOM 1429 C CA . ASP A 1 185 ? 8.150 37.662 36.163 1.00 13.22 185 ASP A CA 1
ATOM 1430 C C . ASP A 1 185 ? 8.612 39.031 35.659 1.00 14.06 185 ASP A C 1
ATOM 1431 O O . ASP A 1 185 ? 8.984 39.177 34.492 1.00 14.67 185 ASP A O 1
ATOM 1436 N N . VAL A 1 186 ? 8.565 40.031 36.536 1.00 12.93 186 VAL A N 1
ATOM 1437 C CA . VAL A 1 186 ? 8.972 41.393 36.187 1.00 13.36 186 VAL A CA 1
ATOM 1438 C C . VAL A 1 186 ? 10.440 41.561 36.564 1.00 13.31 186 VAL A C 1
ATOM 1439 O O . VAL A 1 186 ? 10.814 41.405 37.723 1.00 14.43 186 VAL A O 1
ATOM 1443 N N . GLN A 1 187 ? 11.267 41.888 35.575 1.00 13.74 187 GLN A N 1
ATOM 1444 C CA . GLN A 1 187 ? 12.705 42.019 35.784 1.00 13.40 187 GLN A CA 1
ATOM 1445 C C . GLN A 1 187 ? 13.243 43.402 35.458 1.00 14.25 187 GLN A C 1
ATOM 1446 O O . GLN A 1 187 ? 13.658 43.674 34.328 1.00 14.91 187 GLN A O 1
ATOM 1452 N N . PRO A 1 188 ? 13.251 44.298 36.449 1.00 15.10 188 PRO A N 1
ATOM 1453 C CA . PRO A 1 188 ? 13.758 45.643 36.187 1.00 14.64 188 PRO A CA 1
ATOM 1454 C C . PRO A 1 188 ? 15.228 45.871 36.484 1.00 15.73 188 PRO A C 1
ATOM 1455 O O . PRO A 1 188 ? 15.846 45.152 37.274 1.00 15.18 188 PRO A O 1
ATOM 1459 N N . GLY A 1 189 ? 15.776 46.875 35.810 1.00 15.58 189 GLY A N 1
ATOM 1460 C CA . GLY A 1 189 ? 17.142 47.291 36.041 1.00 16.07 189 GLY A CA 1
ATOM 1461 C C . GLY A 1 189 ? 16.999 48.382 37.093 1.00 16.38 189 GLY A C 1
ATOM 1462 O O . GLY A 1 189 ? 16.006 48.395 37.830 1.00 17.49 189 GLY A O 1
ATOM 1463 N N . ALA A 1 190 ? 17.950 49.311 37.150 1.00 17.30 190 ALA A N 1
ATOM 1464 C CA . ALA A 1 190 ? 17.931 50.384 38.148 1.00 17.99 190 ALA A CA 1
ATOM 1465 C C . ALA A 1 190 ? 16.671 51.254 38.195 1.00 17.04 190 ALA A C 1
ATOM 1466 O O . ALA A 1 190 ? 16.276 51.864 37.196 1.00 17.53 190 ALA A O 1
ATOM 1468 N N . VAL A 1 191 ? 16.058 51.317 39.374 1.00 17.03 191 VAL A N 1
ATOM 1469 C CA . VAL A 1 191 ? 14.862 52.127 39.585 1.00 18.34 191 VAL A CA 1
ATOM 1470 C C . VAL A 1 191 ? 15.091 53.014 40.803 1.00 19.49 191 VAL A C 1
ATOM 1471 O O . VAL A 1 191 ? 15.475 52.530 41.865 1.00 20.25 191 VAL A O 1
ATOM 1475 N N . TYR A 1 192 ? 14.852 54.313 40.650 1.00 20.74 192 TYR A N 1
ATOM 1476 C CA . TYR A 1 192 ? 15.041 55.242 41.757 1.00 22.74 192 TYR A CA 1
ATOM 1477 C C . TYR A 1 192 ? 13.998 55.008 42.851 1.00 22.33 192 TYR A C 1
ATOM 1478 O O . TYR A 1 192 ? 12.834 55.391 42.709 1.00 22.52 192 TYR A O 1
ATOM 1487 N N . THR A 1 193 ? 14.431 54.374 43.937 1.00 23.27 193 THR A N 1
ATOM 1488 C CA . THR A 1 193 ? 13.561 54.062 45.070 1.00 23.17 193 THR A CA 1
ATOM 1489 C C . THR A 1 193 ? 14.374 54.193 46.355 1.00 24.16 193 THR A C 1
ATOM 1490 O O . THR A 1 193 ? 15.591 54.365 46.310 1.00 23.99 193 THR A O 1
ATOM 1494 N N . PRO A 1 194 ? 13.707 54.112 47.520 1.00 25.71 194 PRO A N 1
ATOM 1495 C CA . PRO A 1 194 ? 14.413 54.219 48.800 1.00 27.32 194 PRO A CA 1
ATOM 1496 C C . PRO A 1 194 ? 15.476 53.133 48.946 1.00 28.64 194 PRO A C 1
ATOM 1497 O O . PRO A 1 194 ? 16.398 53.261 49.751 1.00 28.99 194 PRO A O 1
ATOM 1501 N N . MET A 1 195 ? 15.341 52.066 48.162 1.00 29.60 195 MET A N 1
ATOM 1502 C CA . MET A 1 195 ? 16.291 50.959 48.206 1.00 31.07 195 MET A CA 1
ATOM 1503 C C . MET A 1 195 ? 17.716 51.446 47.953 1.00 32.90 195 MET A C 1
ATOM 1504 O O . MET A 1 195 ? 18.673 50.906 48.514 1.00 32.08 195 MET A O 1
ATOM 1509 N N . TRP A 1 196 ? 17.853 52.464 47.107 1.00 33.53 196 TRP A N 1
ATOM 1510 C CA . TRP A 1 196 ? 19.161 53.024 46.784 1.00 36.83 196 TRP A CA 1
ATOM 1511 C C . TRP A 1 196 ? 19.590 54.067 47.806 1.00 39.34 196 TRP A C 1
ATOM 1512 O O . TRP A 1 196 ? 20.784 54.278 48.023 1.00 40.52 196 TRP A O 1
ATOM 1523 N N . GLY A 1 197 ? 18.612 54.725 48.418 1.00 42.57 197 GLY A N 1
ATOM 1524 C CA . GLY A 1 197 ? 18.909 55.739 49.412 1.00 47.10 197 GLY A CA 1
ATOM 1525 C C . GLY A 1 197 ? 19.362 57.062 48.820 1.00 49.68 197 GLY A C 1
ATOM 1526 O O . GLY A 1 197 ? 18.546 57.944 48.556 1.00 50.92 197 GLY A O 1
ATOM 1527 N N . LYS A 1 198 ? 20.668 57.195 48.611 1.00 52.45 198 LYS A N 1
ATOM 1528 C CA . LYS A 1 198 ? 21.254 58.417 48.065 1.00 54.62 198 LYS A CA 1
ATOM 1529 C C . LYS A 1 198 ? 20.735 58.795 46.678 1.00 56.22 198 LYS A C 1
ATOM 1530 O O . LYS A 1 198 ? 19.707 58.293 46.223 1.00 57.53 198 LYS A O 1
ATOM 1532 N N . VAL A 1 199 ? 21.465 59.690 46.019 1.00 57.55 199 VAL A N 1
ATOM 1533 C CA . VAL A 1 199 ? 21.121 60.172 44.684 1.00 58.89 199 VAL A CA 1
ATOM 1534 C C . VAL A 1 199 ? 22.184 61.173 44.246 1.00 59.60 199 VAL A C 1
ATOM 1535 O O . VAL A 1 199 ? 23.196 61.342 44.925 1.00 60.79 199 VAL A O 1
ATOM 1537 N N . ASP A 1 200 ? 21.957 61.837 43.117 1.00 60.20 200 ASP A N 1
ATOM 1538 C CA . ASP A 1 200 ? 22.913 62.820 42.615 1.00 60.32 200 ASP A CA 1
ATOM 1539 C C . ASP A 1 200 ? 22.423 63.498 41.342 1.00 60.36 200 ASP A C 1
ATOM 1540 O O . ASP A 1 200 ? 23.224 64.031 40.573 1.00 61.14 200 ASP A O 1
ATOM 1542 N N . ASP A 1 201 ? 21.110 63.482 41.130 1.00 59.72 201 ASP A N 1
ATOM 1543 C CA . ASP A 1 201 ? 20.511 64.088 39.944 1.00 58.96 201 ASP A CA 1
ATOM 1544 C C . ASP A 1 201 ? 20.992 63.374 38.685 1.00 58.06 201 ASP A C 1
ATOM 1545 O O . ASP A 1 201 ? 20.196 62.783 37.956 1.00 58.39 201 ASP A O 1
ATOM 1547 N N . GLU A 1 202 ? 22.297 63.434 38.433 1.00 56.80 202 GLU A N 1
ATOM 1548 C CA . GLU A 1 202 ? 22.885 62.783 37.269 1.00 55.52 202 GLU A CA 1
ATOM 1549 C C . GLU A 1 202 ? 22.635 61.284 37.369 1.00 54.49 202 GLU A C 1
ATOM 1550 O O . GLU A 1 202 ? 22.289 60.632 36.385 1.00 53.98 202 GLU A O 1
ATOM 1552 N N . MET A 1 203 ? 22.816 60.746 38.571 1.00 53.46 203 MET A N 1
ATOM 1553 C CA . MET A 1 203 ? 22.597 59.328 38.825 1.00 52.67 203 MET A CA 1
ATOM 1554 C C . MET A 1 203 ? 21.119 59.023 38.608 1.00 51.13 203 MET A C 1
ATOM 1555 O O . MET A 1 203 ? 20.758 58.129 37.842 1.00 50.42 203 MET A O 1
ATOM 1560 N N . GLN A 1 204 ? 20.273 59.785 39.293 1.00 49.06 204 GLN A N 1
ATOM 1561 C CA . GLN A 1 204 ? 18.828 59.624 39.197 1.00 47.50 204 GLN A CA 1
ATOM 1562 C C . GLN A 1 204 ? 18.339 59.799 37.761 1.00 45.70 204 GLN A C 1
ATOM 1563 O O . GLN A 1 204 ? 17.293 59.271 37.384 1.00 45.55 204 GLN A O 1
ATOM 1569 N N . ALA A 1 205 ? 19.104 60.537 36.961 1.00 42.98 205 ALA A N 1
ATOM 1570 C CA . ALA A 1 205 ? 18.742 60.785 35.570 1.00 41.32 205 ALA A CA 1
ATOM 1571 C C . ALA A 1 205 ? 18.980 59.568 34.680 1.00 39.43 205 ALA A C 1
ATOM 1572 O O . ALA A 1 205 ? 18.478 59.505 33.557 1.00 40.80 205 ALA A O 1
ATOM 1574 N N . LEU A 1 206 ? 19.751 58.605 35.177 1.00 36.59 206 LEU A N 1
ATOM 1575 C CA . LEU A 1 206 ? 20.040 57.393 34.417 1.00 34.53 206 LEU A CA 1
ATOM 1576 C C . LEU A 1 206 ? 19.303 56.192 34.997 1.00 32.06 206 LEU A C 1
ATOM 1577 O O . LEU A 1 206 ? 19.712 55.044 34.805 1.00 32.57 206 LEU A O 1
ATOM 1582 N N . MET A 1 207 ? 18.219 56.466 35.715 1.00 28.46 207 MET A N 1
ATOM 1583 C CA . MET A 1 207 ? 17.420 55.411 36.324 1.00 24.99 207 MET A CA 1
ATOM 1584 C C . MET A 1 207 ? 15.977 55.507 35.857 1.00 23.80 207 MET A C 1
ATOM 1585 O O . MET A 1 207 ? 15.537 56.547 35.367 1.00 23.34 207 MET A O 1
ATOM 1590 N N . MET A 1 208 ? 15.242 54.412 36.010 1.00 20.64 208 MET A N 1
ATOM 1591 C CA . MET A 1 208 ? 13.833 54.397 35.655 1.00 18.59 208 MET A CA 1
ATOM 1592 C C . MET A 1 208 ? 13.109 54.886 36.908 1.00 17.94 208 MET A C 1
ATOM 1593 O O . MET A 1 208 ? 13.719 55.015 37.970 1.00 18.05 208 MET A O 1
ATOM 1598 N N . MET A 1 209 ? 11.818 55.168 36.789 1.00 16.76 209 MET A N 1
ATOM 1599 C CA . MET A 1 209 ? 11.042 55.605 37.948 1.00 19.52 209 MET A CA 1
ATOM 1600 C C . MET A 1 209 ? 10.086 54.472 38.296 1.00 18.10 209 MET A C 1
ATOM 1601 O O . MET A 1 209 ? 9.698 53.698 37.427 1.00 17.50 209 MET A O 1
ATOM 1606 N N . PRO A 1 210 ? 9.695 54.353 39.574 1.00 19.00 210 PRO A N 1
ATOM 1607 C CA . PRO A 1 210 ? 8.785 53.266 39.941 1.00 18.35 210 PRO A CA 1
ATOM 1608 C C . PRO A 1 210 ? 7.484 53.169 39.142 1.00 17.75 210 PRO A C 1
ATOM 1609 O O . PRO A 1 210 ? 7.010 52.066 38.872 1.00 16.64 210 PRO A O 1
ATOM 1613 N N . GLU A 1 211 ? 6.915 54.310 38.758 1.00 16.57 211 GLU A N 1
ATOM 1614 C CA . GLU A 1 211 ? 5.679 54.313 37.980 1.00 18.34 211 GLU A CA 1
ATOM 1615 C C . GLU A 1 211 ? 5.872 53.650 36.614 1.00 16.95 211 GLU A C 1
ATOM 1616 O O . GLU A 1 211 ? 4.907 53.152 36.023 1.00 17.04 211 GLU A O 1
ATOM 1622 N N . ASP A 1 212 ? 7.110 53.648 36.120 1.00 16.75 212 ASP A N 1
ATOM 1623 C CA . ASP A 1 212 ? 7.427 53.032 34.826 1.00 16.14 212 ASP A CA 1
ATOM 1624 C C . ASP A 1 212 ? 7.277 51.514 34.929 1.00 16.27 212 ASP A C 1
ATOM 1625 O O . ASP A 1 212 ? 6.940 50.846 33.950 1.00 17.69 212 ASP A O 1
ATOM 1630 N N . ILE A 1 213 ? 7.544 50.976 36.116 1.00 17.12 213 ILE A N 1
ATOM 1631 C CA . ILE A 1 213 ? 7.434 49.538 36.354 1.00 16.75 213 ILE A CA 1
ATOM 1632 C C . ILE A 1 213 ? 5.980 49.154 36.625 1.00 16.73 213 ILE A C 1
ATOM 1633 O O . ILE A 1 213 ? 5.487 48.138 36.129 1.00 15.25 213 ILE A O 1
ATOM 1638 N N . ALA A 1 214 ? 5.292 49.990 37.398 1.00 15.11 214 ALA A N 1
ATOM 1639 C CA . ALA A 1 214 ? 3.903 49.737 37.767 1.00 16.32 214 ALA A CA 1
ATOM 1640 C C . ALA A 1 214 ? 2.940 49.665 36.587 1.00 15.74 214 ALA A C 1
ATOM 1641 O O . ALA A 1 214 ? 2.022 48.856 36.585 1.00 14.68 214 ALA A O 1
ATOM 1643 N N . ALA A 1 215 ? 3.146 50.516 35.590 1.00 15.78 215 ALA A N 1
ATOM 1644 C CA . ALA A 1 215 ? 2.262 50.540 34.427 1.00 16.25 215 ALA A CA 1
ATOM 1645 C C . ALA A 1 215 ? 2.093 49.174 33.750 1.00 16.10 215 ALA A C 1
ATOM 1646 O O . ALA A 1 215 ? 0.972 48.682 33.603 1.00 16.35 215 ALA A O 1
ATOM 1648 N N . PRO A 1 216 ? 3.203 48.541 33.332 1.00 15.40 216 PRO A N 1
ATOM 1649 C CA . PRO A 1 216 ? 3.152 47.232 32.669 1.00 16.57 216 PRO A CA 1
ATOM 1650 C C . PRO A 1 216 ? 2.568 46.133 33.558 1.00 16.28 216 PRO A C 1
ATOM 1651 O O . PRO A 1 216 ? 1.927 45.198 33.072 1.00 16.22 216 PRO A O 1
ATOM 1655 N N . VAL A 1 217 ? 2.815 46.239 34.861 1.00 15.31 217 VAL A N 1
ATOM 1656 C CA . VAL A 1 217 ? 2.313 45.252 35.806 1.00 14.67 217 VAL A CA 1
ATOM 1657 C C . VAL A 1 217 ? 0.793 45.258 35.794 1.00 15.88 217 VAL A C 1
ATOM 1658 O O . VAL A 1 217 ? 0.154 44.215 35.646 1.00 14.07 217 VAL A O 1
ATOM 1662 N N . VAL A 1 218 ? 0.215 46.445 35.939 1.00 15.13 218 VAL A N 1
ATOM 1663 C CA . VAL A 1 218 ? -1.233 46.572 35.946 1.00 16.16 218 VAL A CA 1
ATOM 1664 C C . VAL A 1 218 ? -1.834 46.187 34.595 1.00 16.63 218 VAL A C 1
ATOM 1665 O O . VAL A 1 218 ? -2.862 45.518 34.540 1.00 16.66 218 VAL A O 1
ATOM 1669 N N . GLN A 1 219 ? -1.191 46.583 33.499 1.00 15.86 219 GLN A N 1
ATOM 1670 C CA . GLN A 1 219 ? -1.725 46.221 32.195 1.00 17.56 219 GLN A CA 1
ATOM 1671 C C . GLN A 1 219 ? -1.697 44.707 31.988 1.00 16.86 219 GLN A C 1
ATOM 1672 O O . GLN A 1 219 ? -2.603 44.148 31.375 1.00 16.58 219 GLN A O 1
ATOM 1678 N N . ALA A 1 220 ? -0.673 44.041 32.516 1.00 15.74 220 ALA A N 1
ATOM 1679 C CA . ALA A 1 220 ? -0.577 42.589 32.386 1.00 15.25 220 ALA A CA 1
ATOM 1680 C C . ALA A 1 220 ? -1.739 41.921 33.120 1.00 14.97 220 ALA A C 1
ATOM 1681 O O . ALA A 1 220 ? -2.303 40.926 32.652 1.00 15.69 220 ALA A O 1
ATOM 1683 N N . TYR A 1 221 ? -2.096 42.470 34.275 1.00 14.49 221 TYR A N 1
ATOM 1684 C CA . TYR A 1 221 ? -3.201 41.916 35.044 1.00 15.99 221 TYR A CA 1
ATOM 1685 C C . TYR A 1 221 ? -4.522 42.107 34.305 1.00 16.89 221 TYR A C 1
ATOM 1686 O O . TYR A 1 221 ? -5.391 41.236 34.338 1.00 18.39 221 TYR A O 1
ATOM 1695 N N . LEU A 1 222 ? -4.664 43.244 33.627 1.00 18.02 222 LEU A N 1
ATOM 1696 C CA . LEU A 1 222 ? -5.893 43.547 32.898 1.00 19.56 222 LEU A CA 1
ATOM 1697 C C . LEU A 1 222 ? -6.051 42.830 31.556 1.00 18.90 222 LEU A C 1
ATOM 1698 O O . LEU A 1 222 ? -7.064 42.990 30.872 1.00 19.09 222 LEU A O 1
ATOM 1703 N N . GLN A 1 223 ? -5.048 42.045 31.169 1.00 18.01 223 GLN A N 1
ATOM 1704 C CA . GLN A 1 223 ? -5.133 41.270 29.934 1.00 17.31 223 GLN A CA 1
ATOM 1705 C C . GLN A 1 223 ? -6.246 40.246 30.145 1.00 17.38 223 GLN A C 1
ATOM 1706 O O . GLN A 1 223 ? -6.522 39.855 31.284 1.00 18.03 223 GLN A O 1
ATOM 1712 N N . PRO A 1 224 ? -6.912 39.810 29.062 1.00 17.37 224 PRO A N 1
ATOM 1713 C CA . PRO A 1 224 ? -7.977 38.812 29.215 1.00 19.27 224 PRO A CA 1
ATOM 1714 C C . PRO A 1 224 ? -7.338 37.542 29.792 1.00 19.47 224 PRO A C 1
ATOM 1715 O O . PRO A 1 224 ? -6.153 37.294 29.579 1.00 17.75 224 PRO A O 1
ATOM 1719 N N . SER A 1 225 ? -8.115 36.742 30.516 1.00 19.62 225 SER A N 1
ATOM 1720 C CA . SER A 1 225 ? -7.588 35.532 31.149 1.00 21.37 225 SER A CA 1
ATOM 1721 C C . SER A 1 225 ? -6.842 34.554 30.241 1.00 19.98 225 SER A C 1
ATOM 1722 O O . SER A 1 225 ? -5.995 33.794 30.715 1.00 20.33 225 SER A O 1
ATOM 1725 N N . ARG A 1 226 ? -7.157 34.569 28.950 1.00 19.19 226 ARG A N 1
ATOM 1726 C CA . ARG A 1 226 ? -6.530 33.670 27.979 1.00 19.05 226 ARG A CA 1
ATOM 1727 C C . ARG A 1 226 ? -5.039 33.936 27.777 1.00 17.92 226 ARG A C 1
ATOM 1728 O O . ARG A 1 226 ? -4.291 33.058 27.330 1.00 17.19 226 ARG A O 1
ATOM 1736 N N . THR A 1 227 ? -4.618 35.145 28.118 1.00 15.95 227 THR A N 1
ATOM 1737 C CA . THR A 1 227 ? -3.242 35.568 27.897 1.00 16.63 227 THR A CA 1
ATOM 1738 C C . THR A 1 227 ? -2.425 35.940 29.123 1.00 16.43 227 THR A C 1
ATOM 1739 O O . THR A 1 227 ? -2.887 36.683 29.989 1.00 15.77 227 THR A O 1
ATOM 1743 N N . VAL A 1 228 ? -1.199 35.425 29.176 1.00 15.85 228 VAL A N 1
ATOM 1744 C CA . VAL A 1 228 ? -0.298 35.743 30.271 1.00 14.23 228 VAL A CA 1
ATOM 1745 C C . VAL A 1 228 ? 0.977 36.413 29.768 1.00 14.58 228 VAL A C 1
ATOM 1746 O O . VAL A 1 228 ? 1.638 35.924 28.848 1.00 14.86 228 VAL A O 1
ATOM 1750 N N . VAL A 1 229 ? 1.289 37.565 30.351 1.00 13.39 229 VAL A N 1
ATOM 1751 C CA . VAL A 1 229 ? 2.525 38.257 30.025 1.00 13.71 229 VAL A CA 1
ATOM 1752 C C . VAL A 1 229 ? 3.492 37.550 30.974 1.00 13.40 229 VAL A C 1
ATOM 1753 O O . VAL A 1 229 ? 3.564 37.877 32.159 1.00 15.49 229 VAL A O 1
ATOM 1757 N N . GLU A 1 230 ? 4.220 36.562 30.463 1.00 12.36 230 GLU A N 1
ATOM 1758 C CA . GLU A 1 230 ? 5.121 35.790 31.314 1.00 11.95 230 GLU A CA 1
ATOM 1759 C C . GLU A 1 230 ? 6.319 36.544 31.845 1.00 12.21 230 GLU A C 1
ATOM 1760 O O . GLU A 1 230 ? 6.714 36.346 32.991 1.00 12.92 230 GLU A O 1
ATOM 1766 N N . GLU A 1 231 ? 6.910 37.397 31.014 1.00 13.28 231 GLU A N 1
ATOM 1767 C CA . GLU A 1 231 ? 8.076 38.153 31.446 1.00 14.62 231 GLU A CA 1
ATOM 1768 C C . GLU A 1 231 ? 8.092 39.562 30.878 1.00 12.48 231 GLU A C 1
ATOM 1769 O O . GLU A 1 231 ? 7.696 39.787 29.736 1.00 15.00 231 GLU A O 1
ATOM 1775 N N . ILE A 1 232 ? 8.555 40.506 31.689 1.00 12.44 232 ILE A N 1
ATOM 1776 C CA . ILE A 1 232 ? 8.690 41.893 31.258 1.00 13.88 232 ILE A CA 1
ATOM 1777 C C . ILE A 1 232 ? 10.046 42.340 31.790 1.00 13.69 232 ILE A C 1
ATOM 1778 O O . ILE A 1 232 ? 10.264 42.348 33.000 1.00 15.79 232 ILE A O 1
ATOM 1783 N N . ILE A 1 233 ? 10.964 42.679 30.891 1.00 13.22 233 ILE A N 1
ATOM 1784 C CA . ILE A 1 233 ? 12.285 43.142 31.298 1.00 14.29 233 ILE A CA 1
ATOM 1785 C C . ILE A 1 233 ? 12.342 44.623 30.967 1.00 14.33 233 ILE A C 1
ATOM 1786 O O . ILE A 1 233 ? 12.050 45.019 29.838 1.00 13.93 233 ILE A O 1
ATOM 1791 N N . LEU A 1 234 ? 12.705 45.436 31.953 1.00 13.62 234 LEU A N 1
ATOM 1792 C CA . LEU A 1 234 ? 12.788 46.882 31.759 1.00 15.10 234 LEU A CA 1
ATOM 1793 C C . LEU A 1 234 ? 14.125 47.406 32.251 1.00 15.51 234 LEU A C 1
ATOM 1794 O O . LEU A 1 234 ? 14.609 46.988 33.295 1.00 14.57 234 LEU A O 1
ATOM 1799 N N . ARG A 1 235 ? 14.710 48.332 31.499 1.00 15.64 235 ARG A N 1
ATOM 1800 C CA . ARG A 1 235 ? 15.984 48.928 31.876 1.00 16.01 235 ARG A CA 1
ATOM 1801 C C . ARG A 1 235 ? 16.044 50.396 31.485 1.00 15.71 235 ARG A C 1
ATOM 1802 O O . ARG A 1 235 ? 15.223 50.878 30.708 1.00 14.70 235 ARG A O 1
ATOM 1810 N N . PRO A 1 236 ? 17.009 51.132 32.052 1.00 16.89 236 PRO A N 1
ATOM 1811 C CA . PRO A 1 236 ? 17.133 52.541 31.682 1.00 17.11 236 PRO A CA 1
ATOM 1812 C C . PRO A 1 236 ? 17.594 52.416 30.229 1.00 17.27 236 PRO A C 1
ATOM 1813 O O . PRO A 1 236 ? 18.297 51.462 29.884 1.00 17.66 236 PRO A O 1
ATOM 1817 N N . THR A 1 237 ? 17.220 53.360 29.379 1.00 18.10 237 THR A N 1
ATOM 1818 C CA . THR A 1 237 ? 17.619 53.284 27.978 1.00 18.41 237 THR A CA 1
ATOM 1819 C C . THR A 1 237 ? 19.137 53.229 27.794 1.00 20.77 237 THR A C 1
ATOM 1820 O O . THR A 1 237 ? 19.625 52.638 26.832 1.00 23.26 237 THR A O 1
ATOM 1824 N N . SER A 1 238 ? 19.882 53.817 28.725 1.00 22.21 238 SER A N 1
ATOM 1825 C CA . SER A 1 238 ? 21.340 53.819 28.637 1.00 24.77 238 SER A CA 1
ATOM 1826 C C . SER A 1 238 ? 21.981 52.518 29.138 1.00 25.54 238 SER A C 1
ATOM 1827 O O . SER A 1 238 ? 23.200 52.347 29.051 1.00 26.48 238 SER A O 1
ATOM 1830 N N . GLY A 1 239 ? 21.162 51.603 29.652 1.00 24.42 239 GLY A N 1
ATOM 1831 C CA . GLY A 1 239 ? 21.681 50.335 30.141 1.00 23.49 239 GLY A CA 1
ATOM 1832 C C . GLY A 1 239 ? 21.941 50.308 31.637 1.00 24.75 239 GLY A C 1
ATOM 1833 O O . GLY A 1 239 ? 21.613 51.262 32.349 1.00 24.30 239 GLY A O 1
ATOM 1834 N N . ASP A 1 240 ? 22.526 49.216 32.124 1.00 22.78 240 ASP A N 1
ATOM 1835 C CA . ASP A 1 240 ? 22.823 49.095 33.549 1.00 26.09 240 ASP A CA 1
ATOM 1836 C C . ASP A 1 240 ? 23.888 50.103 33.958 1.00 29.29 240 ASP A C 1
ATOM 1837 O O . ASP A 1 240 ? 24.826 50.355 33.208 1.00 29.20 240 ASP A O 1
ATOM 1842 N N . ILE A 1 241 ? 23.744 50.669 35.152 1.00 33.37 241 ILE A N 1
ATOM 1843 C CA . ILE A 1 241 ? 24.697 51.665 35.635 1.00 37.62 241 ILE A CA 1
ATOM 1844 C C . ILE A 1 241 ? 25.963 51.064 36.239 1.00 38.25 241 ILE A C 1
ATOM 1845 O O . ILE A 1 241 ? 25.956 49.861 36.576 1.00 39.01 241 ILE A O 1
ATOM 1850 N N . LYS B 1 2 ? 53.519 20.382 43.430 1.00 37.95 2 LYS B N 1
ATOM 1851 C CA . LYS B 1 2 ? 52.273 19.608 43.697 1.00 36.18 2 LYS B CA 1
ATOM 1852 C C . LYS B 1 2 ? 51.026 20.483 43.620 1.00 34.57 2 LYS B C 1
ATOM 1853 O O . LYS B 1 2 ? 51.090 21.692 43.834 1.00 35.44 2 LYS B O 1
ATOM 1859 N N . HIS B 1 3 ? 49.893 19.859 43.315 1.00 31.83 3 HIS B N 1
ATOM 1860 C CA . HIS B 1 3 ? 48.620 20.569 43.222 1.00 29.65 3 HIS B CA 1
ATOM 1861 C C . HIS B 1 3 ? 47.775 20.275 44.448 1.00 27.69 3 HIS B C 1
ATOM 1862 O O . HIS B 1 3 ? 47.576 19.115 44.806 1.00 28.60 3 HIS B O 1
ATOM 1869 N N . ILE B 1 4 ? 47.279 21.326 45.090 1.00 25.04 4 ILE B N 1
ATOM 1870 C CA . ILE B 1 4 ? 46.443 21.175 46.271 1.00 24.23 4 ILE B CA 1
ATOM 1871 C C . ILE B 1 4 ? 44.984 21.276 45.839 1.00 22.78 4 ILE B C 1
ATOM 1872 O O . ILE B 1 4 ? 44.536 22.333 45.392 1.00 20.66 4 ILE B O 1
ATOM 1877 N N . LEU B 1 5 ? 44.256 20.170 45.957 1.00 22.39 5 LEU B N 1
ATOM 1878 C CA . LEU B 1 5 ? 42.848 20.150 45.570 1.00 22.45 5 LEU B CA 1
ATOM 1879 C C . LEU B 1 5 ? 41.941 19.821 46.753 1.00 22.61 5 LEU B C 1
ATOM 1880 O O . LEU B 1 5 ? 42.229 18.917 47.533 1.00 23.34 5 LEU B O 1
ATOM 1885 N N . LEU B 1 6 ? 40.849 20.567 46.888 1.00 20.36 6 LEU B N 1
ATOM 1886 C CA . LEU B 1 6 ? 39.885 20.317 47.949 1.00 18.93 6 LEU B CA 1
ATOM 1887 C C . LEU B 1 6 ? 38.575 19.912 47.285 1.00 19.23 6 LEU B C 1
ATOM 1888 O O . LEU B 1 6 ? 38.020 20.662 46.479 1.00 19.80 6 LEU B O 1
ATOM 1893 N N . ILE B 1 7 ? 38.095 18.717 47.607 1.00 18.00 7 ILE B N 1
ATOM 1894 C CA . ILE B 1 7 ? 36.850 18.220 47.034 1.00 19.50 7 ILE B CA 1
ATOM 1895 C C . ILE B 1 7 ? 35.847 17.980 48.158 1.00 20.25 7 ILE B C 1
ATOM 1896 O O . ILE B 1 7 ? 36.067 17.123 49.018 1.00 19.57 7 ILE B O 1
ATOM 1901 N N . THR B 1 8 ? 34.759 18.746 48.164 1.00 19.85 8 THR B N 1
ATOM 1902 C CA . THR B 1 8 ? 33.733 18.576 49.190 1.00 20.18 8 THR B CA 1
ATOM 1903 C C . THR B 1 8 ? 32.762 17.498 48.720 1.00 20.38 8 THR B C 1
ATOM 1904 O O . THR B 1 8 ? 32.573 17.309 47.517 1.00 20.22 8 THR B O 1
ATOM 1908 N N . GLY B 1 9 ? 32.156 16.787 49.666 1.00 19.98 9 GLY B N 1
ATOM 1909 C CA . GLY B 1 9 ? 31.237 15.717 49.312 1.00 19.60 9 GLY B CA 1
ATOM 1910 C C . GLY B 1 9 ? 31.963 14.603 48.572 1.00 20.91 9 GLY B C 1
ATOM 1911 O O . GLY B 1 9 ? 31.409 13.975 47.668 1.00 20.29 9 GLY B O 1
ATOM 1912 N N . ALA B 1 10 ? 33.209 14.349 48.967 1.00 20.53 10 ALA B N 1
ATOM 1913 C CA . ALA B 1 10 ? 34.031 13.329 48.326 1.00 21.13 10 ALA B CA 1
ATOM 1914 C C . ALA B 1 10 ? 33.705 11.903 48.762 1.00 20.70 10 ALA B C 1
ATOM 1915 O O . ALA B 1 10 ? 34.203 10.943 48.174 1.00 21.81 10 ALA B O 1
ATOM 1917 N N . GLY B 1 11 ? 32.864 11.769 49.780 1.00 21.91 11 GLY B N 1
ATOM 1918 C CA . GLY B 1 11 ? 32.513 10.455 50.294 1.00 23.32 11 GLY B CA 1
ATOM 1919 C C . GLY B 1 11 ? 31.710 9.544 49.389 1.00 25.00 11 GLY B C 1
ATOM 1920 O O . GLY B 1 11 ? 31.857 8.322 49.445 1.00 25.37 11 GLY B O 1
ATOM 1921 N N . LYS B 1 12 ? 30.852 10.120 48.557 1.00 25.08 12 LYS B N 1
ATOM 1922 C CA . LYS B 1 12 ? 30.047 9.308 47.660 1.00 25.26 12 LYS B CA 1
ATOM 1923 C C . LYS B 1 12 ? 29.676 10.018 46.370 1.00 23.50 12 LYS B C 1
ATOM 1924 O O . LYS B 1 12 ? 30.051 11.168 46.151 1.00 22.31 12 LYS B O 1
ATOM 1930 N N . GLY B 1 13 ? 28.962 9.295 45.512 1.00 22.53 13 GLY B N 1
ATOM 1931 C CA . GLY B 1 13 ? 28.494 9.836 44.247 1.00 21.36 13 GLY B CA 1
ATOM 1932 C C . GLY B 1 13 ? 29.501 10.512 43.339 1.00 20.09 13 GLY B C 1
ATOM 1933 O O . GLY B 1 13 ? 30.601 10.007 43.101 1.00 20.04 13 GLY B O 1
ATOM 1934 N N . ILE B 1 14 ? 29.106 11.669 42.817 1.00 18.22 14 ILE B N 1
ATOM 1935 C CA . ILE B 1 14 ? 29.944 12.442 41.907 1.00 16.96 14 ILE B CA 1
ATOM 1936 C C . ILE B 1 14 ? 31.262 12.896 42.528 1.00 18.71 14 ILE B C 1
ATOM 1937 O O . ILE B 1 14 ? 32.313 12.820 41.888 1.00 18.74 14 ILE B O 1
ATOM 1942 N N . GLY B 1 15 ? 31.199 13.368 43.771 1.00 17.58 15 GLY B N 1
ATOM 1943 C CA . GLY B 1 15 ? 32.397 13.829 44.453 1.00 18.41 15 GLY B CA 1
ATOM 1944 C C . GLY B 1 15 ? 33.426 12.721 44.542 1.00 18.94 15 GLY B C 1
ATOM 1945 O O . GLY B 1 15 ? 34.610 12.933 44.282 1.00 18.63 15 GLY B O 1
ATOM 1946 N N . ARG B 1 16 ? 32.970 11.534 44.920 1.00 20.28 16 ARG B N 1
ATOM 1947 C CA . ARG B 1 16 ? 33.854 10.383 45.028 1.00 21.44 16 ARG B CA 1
ATOM 1948 C C . ARG B 1 16 ? 34.446 10.047 43.658 1.00 21.03 16 ARG B C 1
ATOM 1949 O O . ARG B 1 16 ? 35.641 9.761 43.540 1.00 20.58 16 ARG B O 1
ATOM 1957 N N . ALA B 1 17 ? 33.611 10.087 42.623 1.00 20.15 17 ALA B N 1
ATOM 1958 C CA . ALA B 1 17 ? 34.070 9.784 41.271 1.00 19.54 17 ALA B CA 1
ATOM 1959 C C . ALA B 1 17 ? 35.134 10.774 40.812 1.00 18.83 17 ALA B C 1
ATOM 1960 O O . ALA B 1 17 ? 36.085 10.398 40.131 1.00 17.53 17 ALA B O 1
ATOM 1962 N N . ILE B 1 18 ? 34.966 12.042 41.176 1.00 18.72 18 ILE B N 1
ATOM 1963 C CA . ILE B 1 18 ? 35.928 13.076 40.803 1.00 19.09 18 ILE B CA 1
ATOM 1964 C C . ILE B 1 18 ? 37.260 12.843 41.528 1.00 19.84 18 ILE B C 1
ATOM 1965 O O . ILE B 1 18 ? 38.332 12.949 40.932 1.00 19.86 18 ILE B O 1
ATOM 1970 N N . ALA B 1 19 ? 37.185 12.521 42.813 1.00 20.07 19 ALA B N 1
ATOM 1971 C CA . ALA B 1 19 ? 38.389 12.257 43.595 1.00 20.72 19 ALA B CA 1
ATOM 1972 C C . ALA B 1 19 ? 39.174 11.122 42.942 1.00 20.96 19 ALA B C 1
ATOM 1973 O O . ALA B 1 19 ? 40.379 11.237 42.702 1.00 21.84 19 ALA B O 1
ATOM 1975 N N . LEU B 1 20 ? 38.479 10.029 42.649 1.00 21.51 20 LEU B N 1
ATOM 1976 C CA . LEU B 1 20 ? 39.110 8.868 42.035 1.00 23.04 20 LEU B CA 1
ATOM 1977 C C . LEU B 1 20 ? 39.689 9.171 40.654 1.00 23.10 20 LEU B C 1
ATOM 1978 O O . LEU B 1 20 ? 40.771 8.688 40.308 1.00 23.09 20 LEU B O 1
ATOM 1983 N N . GLU B 1 21 ? 38.978 9.972 39.863 1.00 22.93 21 GLU B N 1
ATOM 1984 C CA . GLU B 1 21 ? 39.459 10.310 38.526 1.00 22.36 21 GLU B CA 1
ATOM 1985 C C . GLU B 1 21 ? 40.739 11.145 38.580 1.00 22.86 21 GLU B C 1
ATOM 1986 O O . GLU B 1 21 ? 41.625 10.983 37.740 1.00 22.21 21 GLU B O 1
ATOM 1992 N N . PHE B 1 22 ? 40.836 12.041 39.561 1.00 22.04 22 PHE B N 1
ATOM 1993 C CA . PHE B 1 22 ? 42.033 12.864 39.715 1.00 21.67 22 PHE B CA 1
ATOM 1994 C C . PHE B 1 22 ? 43.202 11.962 40.093 1.00 22.05 22 PHE B C 1
ATOM 1995 O O . PHE B 1 22 ? 44.329 12.160 39.638 1.00 23.50 22 PHE B O 1
ATOM 2003 N N . ALA B 1 23 ? 42.921 10.971 40.930 1.00 22.66 23 ALA B N 1
ATOM 2004 C CA . ALA B 1 23 ? 43.946 10.030 41.374 1.00 23.56 23 ALA B CA 1
ATOM 2005 C C . ALA B 1 23 ? 44.469 9.230 40.186 1.00 25.60 23 ALA B C 1
ATOM 2006 O O . ALA B 1 23 ? 45.680 9.083 40.007 1.00 25.68 23 ALA B O 1
ATOM 2008 N N . ARG B 1 24 ? 43.549 8.720 39.373 1.00 26.49 24 ARG B N 1
ATOM 2009 C CA . ARG B 1 24 ? 43.914 7.936 38.197 1.00 28.59 24 ARG B CA 1
ATOM 2010 C C . ARG B 1 24 ? 44.641 8.787 37.165 1.00 29.45 24 ARG B C 1
ATOM 2011 O O . ARG B 1 24 ? 45.541 8.308 36.477 1.00 28.04 24 ARG B O 1
ATOM 2019 N N . ALA B 1 25 ? 44.245 10.051 37.059 1.00 29.61 25 ALA B N 1
ATOM 2020 C CA . ALA B 1 25 ? 44.861 10.963 36.107 1.00 31.86 25 ALA B CA 1
ATOM 2021 C C . ALA B 1 25 ? 46.335 11.154 36.426 1.00 33.58 25 ALA B C 1
ATOM 2022 O O . ALA B 1 25 ? 47.184 11.089 35.539 1.00 33.00 25 ALA B O 1
ATOM 2024 N N . ALA B 1 26 ? 46.635 11.387 37.699 1.00 35.90 26 ALA B N 1
ATOM 2025 C CA . ALA B 1 26 ? 48.011 11.593 38.134 1.00 39.25 26 ALA B CA 1
ATOM 2026 C C . ALA B 1 26 ? 48.848 10.337 37.920 1.00 41.63 26 ALA B C 1
ATOM 2027 O O . ALA B 1 26 ? 50.071 10.405 37.799 1.00 41.14 26 ALA B O 1
ATOM 2029 N N . ARG B 1 27 ? 48.177 9.192 37.869 1.00 44.45 27 ARG B N 1
ATOM 2030 C CA . ARG B 1 27 ? 48.851 7.914 37.683 1.00 48.27 27 ARG B CA 1
ATOM 2031 C C . ARG B 1 27 ? 49.318 7.706 36.246 1.00 50.11 27 ARG B C 1
ATOM 2032 O O . ARG B 1 27 ? 50.335 7.055 36.008 1.00 50.61 27 ARG B O 1
ATOM 2040 N N . HIS B 1 28 ? 48.578 8.262 35.291 1.00 52.51 28 HIS B N 1
ATOM 2041 C CA . HIS B 1 28 ? 48.925 8.124 33.879 1.00 55.01 28 HIS B CA 1
ATOM 2042 C C . HIS B 1 28 ? 49.386 9.440 33.260 1.00 56.07 28 HIS B C 1
ATOM 2043 O O . HIS B 1 28 ? 49.715 9.495 32.074 1.00 56.71 28 HIS B O 1
ATOM 2050 N N . HIS B 1 29 ? 49.416 10.495 34.066 1.00 56.88 29 HIS B N 1
ATOM 2051 C CA . HIS B 1 29 ? 49.828 11.810 33.589 1.00 57.54 29 HIS B CA 1
ATOM 2052 C C . HIS B 1 29 ? 51.004 12.310 34.431 1.00 57.17 29 HIS B C 1
ATOM 2053 O O . HIS B 1 29 ? 50.867 13.258 35.206 1.00 57.78 29 HIS B O 1
ATOM 2060 N N . PRO B 1 30 ? 52.176 11.665 34.291 1.00 56.43 30 PRO B N 1
ATOM 2061 C CA . PRO B 1 30 ? 53.399 12.016 35.025 1.00 55.17 30 PRO B CA 1
ATOM 2062 C C . PRO B 1 30 ? 53.830 13.471 34.862 1.00 53.54 30 PRO B C 1
ATOM 2063 O O . PRO B 1 30 ? 54.311 13.869 33.800 1.00 54.09 30 PRO B O 1
ATOM 2067 N N . ASP B 1 31 ? 53.655 14.237 35.936 1.00 51.19 31 ASP B N 1
ATOM 2068 C CA . ASP B 1 31 ? 53.995 15.660 36.024 1.00 48.49 31 ASP B CA 1
ATOM 2069 C C . ASP B 1 31 ? 52.896 16.327 36.842 1.00 45.18 31 ASP B C 1
ATOM 2070 O O . ASP B 1 31 ? 53.015 17.480 37.257 1.00 45.33 31 ASP B O 1
ATOM 2075 N N . PHE B 1 32 ? 51.822 15.577 37.064 1.00 40.59 32 PHE B N 1
ATOM 2076 C CA . PHE B 1 32 ? 50.684 16.045 37.841 1.00 36.29 32 PHE B CA 1
ATOM 2077 C C . PHE B 1 32 ? 50.644 15.270 39.155 1.00 34.79 32 PHE B C 1
ATOM 2078 O O . PHE B 1 32 ? 50.196 14.124 39.199 1.00 34.33 32 PHE B O 1
ATOM 2086 N N . GLU B 1 33 ? 51.136 15.896 40.220 1.00 34.00 33 GLU B N 1
ATOM 2087 C CA . GLU B 1 33 ? 51.159 15.277 41.543 1.00 33.61 33 GLU B CA 1
ATOM 2088 C C . GLU B 1 33 ? 50.211 16.025 42.463 1.00 31.26 33 GLU B C 1
ATOM 2089 O O . GLU B 1 33 ? 50.577 17.031 43.069 1.00 30.56 33 GLU B O 1
ATOM 2095 N N . PRO B 1 34 ? 48.975 15.533 42.589 1.00 30.33 34 PRO B N 1
ATOM 2096 C CA . PRO B 1 34 ? 48.002 16.201 43.448 1.00 29.92 34 PRO B CA 1
ATOM 2097 C C . PRO B 1 34 ? 47.941 15.714 44.888 1.00 28.79 34 PRO B C 1
ATOM 2098 O O . PRO B 1 34 ? 48.289 14.575 45.199 1.00 29.93 34 PRO B O 1
ATOM 2102 N N . VAL B 1 35 ? 47.508 16.610 45.763 1.00 27.43 35 VAL B N 1
ATOM 2103 C CA . VAL B 1 35 ? 47.298 16.289 47.161 1.00 26.10 35 VAL B CA 1
ATOM 2104 C C . VAL B 1 35 ? 45.785 16.426 47.219 1.00 25.56 35 VAL B C 1
ATOM 2105 O O . VAL B 1 35 ? 45.250 17.529 47.085 1.00 25.04 35 VAL B O 1
ATOM 2109 N N . LEU B 1 36 ? 45.097 15.302 47.366 1.00 24.25 36 LEU B N 1
ATOM 2110 C CA . LEU B 1 36 ? 43.646 15.305 47.406 1.00 23.77 36 LEU B CA 1
ATOM 2111 C C . LEU B 1 36 ? 43.088 15.480 48.808 1.00 22.13 36 LEU B C 1
ATOM 2112 O O . LEU B 1 36 ? 43.044 14.531 49.595 1.00 22.06 36 LEU B O 1
ATOM 2117 N N . VAL B 1 37 ? 42.671 16.703 49.119 1.00 20.56 37 VAL B N 1
ATOM 2118 C CA . VAL B 1 37 ? 42.077 16.984 50.416 1.00 20.72 37 VAL B CA 1
ATOM 2119 C C . VAL B 1 37 ? 40.611 16.622 50.222 1.00 21.82 37 VAL B C 1
ATOM 2120 O O . VAL B 1 37 ? 39.892 17.271 49.457 1.00 21.94 37 VAL B O 1
ATOM 2124 N N . LEU B 1 38 ? 40.186 15.562 50.897 1.00 21.32 38 LEU B N 1
ATOM 2125 C CA . LEU B 1 38 ? 38.824 15.062 50.779 1.00 21.66 38 LEU B CA 1
ATOM 2126 C C . LEU B 1 38 ? 37.984 15.368 52.006 1.00 22.54 38 LEU B C 1
ATOM 2127 O O . LEU B 1 38 ? 38.351 15.013 53.127 1.00 21.63 38 LEU B O 1
ATOM 2132 N N . SER B 1 39 ? 36.847 16.020 51.788 1.00 21.77 39 SER B N 1
ATOM 2133 C CA . SER B 1 39 ? 35.966 16.372 52.889 1.00 23.14 39 SER B CA 1
ATOM 2134 C C . SER B 1 39 ? 34.548 15.851 52.680 1.00 23.44 39 SER B C 1
ATOM 2135 O O . SER B 1 39 ? 34.070 15.721 51.549 1.00 24.83 39 SER B O 1
ATOM 2138 N N . SER B 1 40 ? 33.886 15.558 53.791 1.00 23.25 40 SER B N 1
ATOM 2139 C CA . SER B 1 40 ? 32.532 15.024 53.803 1.00 26.16 40 SER B CA 1
ATOM 2140 C C . SER B 1 40 ? 32.034 15.095 55.242 1.00 25.46 40 SER B C 1
ATOM 2141 O O . SER B 1 40 ? 32.785 15.479 56.137 1.00 26.31 40 SER B O 1
ATOM 2144 N N . ARG B 1 41 ? 30.774 14.739 55.467 1.00 26.23 41 ARG B N 1
ATOM 2145 C CA . ARG B 1 41 ? 30.220 14.754 56.817 1.00 27.08 41 ARG B CA 1
ATOM 2146 C C . ARG B 1 41 ? 30.429 13.402 57.495 1.00 28.68 41 ARG B C 1
ATOM 2147 O O . ARG B 1 41 ? 30.220 13.265 58.703 1.00 29.67 41 ARG B O 1
ATOM 2155 N N . THR B 1 42 ? 30.848 12.410 56.715 1.00 28.99 42 THR B N 1
ATOM 2156 C CA . THR B 1 42 ? 31.062 11.062 57.235 1.00 31.06 42 THR B CA 1
ATOM 2157 C C . THR B 1 42 ? 32.515 10.601 57.117 1.00 30.99 42 THR B C 1
ATOM 2158 O O . THR B 1 42 ? 32.990 10.274 56.029 1.00 31.21 42 THR B O 1
ATOM 2162 N N . ALA B 1 43 ? 33.211 10.564 58.249 1.00 31.19 43 ALA B N 1
ATOM 2163 C CA . ALA B 1 43 ? 34.609 10.147 58.278 1.00 30.78 43 ALA B CA 1
ATOM 2164 C C . ALA B 1 43 ? 34.801 8.759 57.668 1.00 29.19 43 ALA B C 1
ATOM 2165 O O . ALA B 1 43 ? 35.797 8.504 56.993 1.00 28.95 43 ALA B O 1
ATOM 2167 N N . ALA B 1 44 ? 33.843 7.869 57.909 1.00 29.09 44 ALA B N 1
ATOM 2168 C CA . ALA B 1 44 ? 33.910 6.506 57.389 1.00 29.66 44 ALA B CA 1
ATOM 2169 C C . ALA B 1 44 ? 34.019 6.473 55.867 1.00 29.93 44 ALA B C 1
ATOM 2170 O O . ALA B 1 44 ? 34.819 5.713 55.315 1.00 29.09 44 ALA B O 1
ATOM 2172 N N . ASP B 1 45 ? 33.216 7.291 55.189 1.00 29.89 45 ASP B N 1
ATOM 2173 C CA . ASP B 1 45 ? 33.254 7.346 53.728 1.00 29.56 45 ASP B CA 1
ATOM 2174 C C . ASP B 1 45 ? 34.596 7.881 53.254 1.00 28.73 45 ASP B C 1
ATOM 2175 O O . ASP B 1 45 ? 35.151 7.406 52.263 1.00 28.11 45 ASP B O 1
ATOM 2180 N N . LEU B 1 46 ? 35.104 8.882 53.962 1.00 27.70 46 LEU B N 1
ATOM 2181 C CA . LEU B 1 46 ? 36.371 9.498 53.602 1.00 28.45 46 LEU B CA 1
ATOM 2182 C C . LEU B 1 46 ? 37.536 8.521 53.674 1.00 29.24 46 LEU B C 1
ATOM 2183 O O . LEU B 1 46 ? 38.433 8.552 52.834 1.00 27.44 46 LEU B O 1
ATOM 2188 N N . GLU B 1 47 ? 37.523 7.647 54.674 1.00 30.90 47 GLU B N 1
ATOM 2189 C CA . GLU B 1 47 ? 38.604 6.683 54.814 1.00 33.11 47 GLU B CA 1
ATOM 2190 C C . GLU B 1 47 ? 38.605 5.707 53.641 1.00 31.85 47 GLU B C 1
ATOM 2191 O O . GLU B 1 47 ? 39.660 5.349 53.120 1.00 30.83 47 GLU B O 1
ATOM 2197 N N . LYS B 1 48 ? 37.413 5.295 53.222 1.00 31.06 48 LYS B N 1
ATOM 2198 C CA . LYS B 1 48 ? 37.267 4.356 52.116 1.00 31.59 48 LYS B CA 1
ATOM 2199 C C . LYS B 1 48 ? 37.756 4.940 50.792 1.00 30.18 48 LYS B C 1
ATOM 2200 O O . LYS B 1 48 ? 38.555 4.322 50.088 1.00 29.66 48 LYS B O 1
ATOM 2206 N N . ILE B 1 49 ? 37.276 6.133 50.456 1.00 29.25 49 ILE B N 1
ATOM 2207 C CA . ILE B 1 49 ? 37.669 6.772 49.209 1.00 28.60 49 ILE B CA 1
ATOM 2208 C C . ILE B 1 49 ? 39.154 7.146 49.249 1.00 28.29 49 ILE B C 1
ATOM 2209 O O . ILE B 1 49 ? 39.847 7.077 48.233 1.00 28.40 49 ILE B O 1
ATOM 2214 N N . SER B 1 50 ? 39.648 7.524 50.424 1.00 28.48 50 SER B N 1
ATOM 2215 C CA . SER B 1 50 ? 41.055 7.887 50.562 1.00 29.17 50 SER B CA 1
ATOM 2216 C C . SER B 1 50 ? 41.935 6.699 50.184 1.00 29.48 50 SER B C 1
ATOM 2217 O O . SER B 1 50 ? 42.892 6.843 49.424 1.00 30.10 50 SER B O 1
ATOM 2220 N N . LEU B 1 51 ? 41.600 5.524 50.708 1.00 30.40 51 LEU B N 1
ATOM 2221 C CA . LEU B 1 51 ? 42.366 4.316 50.419 1.00 31.59 51 LEU B CA 1
ATOM 2222 C C . LEU B 1 51 ? 42.370 4.014 48.926 1.00 32.31 51 LEU B C 1
ATOM 2223 O O . LEU B 1 51 ? 43.403 3.654 48.359 1.00 32.11 51 LEU B O 1
ATOM 2228 N N . GLU B 1 52 ? 41.213 4.162 48.290 1.00 32.20 52 GLU B N 1
ATOM 2229 C CA . GLU B 1 52 ? 41.106 3.902 46.860 1.00 32.28 52 GLU B CA 1
ATOM 2230 C C . GLU B 1 52 ? 42.019 4.829 46.076 1.00 30.51 52 GLU B C 1
ATOM 2231 O O . GLU B 1 52 ? 42.679 4.404 45.129 1.00 29.70 52 GLU B O 1
ATOM 2237 N N . CYS B 1 53 ? 42.048 6.100 46.469 1.00 29.33 53 CYS B N 1
ATOM 2238 C CA . CYS B 1 53 ? 42.891 7.080 45.799 1.00 28.16 53 CYS B CA 1
ATOM 2239 C C . CYS B 1 53 ? 44.365 6.788 46.050 1.00 28.43 53 CYS B C 1
ATOM 2240 O O . CYS B 1 53 ? 45.191 6.947 45.156 1.00 27.85 53 CYS B O 1
ATOM 2243 N N . ARG B 1 54 ? 44.695 6.368 47.268 1.00 30.37 54 ARG B N 1
ATOM 2244 C CA . ARG B 1 54 ? 46.082 6.047 47.591 1.00 31.90 54 ARG B CA 1
ATOM 2245 C C . ARG B 1 54 ? 46.521 4.811 46.808 1.00 32.26 54 ARG B C 1
ATOM 2246 O O . ARG B 1 54 ? 47.704 4.645 46.507 1.00 32.34 54 ARG B O 1
ATOM 2254 N N . ALA B 1 55 ? 45.563 3.949 46.479 1.00 33.34 55 ALA B N 1
ATOM 2255 C CA . ALA B 1 55 ? 45.855 2.739 45.717 1.00 34.76 55 ALA B CA 1
ATOM 2256 C C . ALA B 1 55 ? 46.317 3.123 44.314 1.00 35.32 55 ALA B C 1
ATOM 2257 O O . ALA B 1 55 ? 47.046 2.375 43.659 1.00 35.63 55 ALA B O 1
ATOM 2259 N N . GLU B 1 56 ? 45.883 4.295 43.857 1.00 35.32 56 GLU B N 1
ATOM 2260 C CA . GLU B 1 56 ? 46.259 4.798 42.541 1.00 36.12 56 GLU B CA 1
ATOM 2261 C C . GLU B 1 56 ? 47.587 5.542 42.646 1.00 35.95 56 GLU B C 1
ATOM 2262 O O . GLU B 1 56 ? 48.140 5.993 41.643 1.00 37.56 56 GLU B O 1
ATOM 2268 N N . GLY B 1 57 ? 48.086 5.677 43.871 1.00 35.30 57 GLY B N 1
ATOM 2269 C CA . GLY B 1 57 ? 49.348 6.360 44.093 1.00 34.39 57 GLY B CA 1
ATOM 2270 C C . GLY B 1 57 ? 49.225 7.850 44.356 1.00 33.76 57 GLY B C 1
ATOM 2271 O O . GLY B 1 57 ? 50.185 8.597 44.169 1.00 34.42 57 GLY B O 1
ATOM 2272 N N . ALA B 1 58 ? 48.051 8.294 44.793 1.00 32.47 58 ALA B N 1
ATOM 2273 C CA . ALA B 1 58 ? 47.842 9.711 45.065 1.00 31.12 58 ALA B CA 1
ATOM 2274 C C . ALA B 1 58 ? 47.893 10.026 46.555 1.00 30.47 58 ALA B C 1
ATOM 2275 O O . ALA B 1 58 ? 47.500 9.209 47.387 1.00 30.99 58 ALA B O 1
ATOM 2277 N N . LEU B 1 59 ? 48.386 11.217 46.880 1.00 29.73 59 LEU B N 1
ATOM 2278 C CA . LEU B 1 59 ? 48.467 11.669 48.263 1.00 29.71 59 LEU B CA 1
ATOM 2279 C C . LEU B 1 59 ? 47.083 12.171 48.657 1.00 29.14 59 LEU B C 1
ATOM 2280 O O . LEU B 1 59 ? 46.423 12.854 47.873 1.00 27.37 59 LEU B O 1
ATOM 2285 N N . THR B 1 60 ? 46.645 11.835 49.865 1.00 27.68 60 THR B N 1
ATOM 2286 C CA . THR B 1 60 ? 45.330 12.259 50.321 1.00 27.65 60 THR B CA 1
ATOM 2287 C C . THR B 1 60 ? 45.364 12.839 51.729 1.00 27.26 60 THR B C 1
ATOM 2288 O O . THR B 1 60 ? 46.292 12.590 52.500 1.00 27.28 60 THR B O 1
ATOM 2292 N N . ASP B 1 61 ? 44.338 13.616 52.051 1.00 25.36 61 ASP B N 1
ATOM 2293 C CA . ASP B 1 61 ? 44.207 14.229 53.363 1.00 25.23 61 ASP B CA 1
ATOM 2294 C C . ASP B 1 61 ? 42.718 14.379 53.640 1.00 25.48 61 ASP B C 1
ATOM 2295 O O . ASP B 1 61 ? 42.047 15.229 53.052 1.00 26.98 61 ASP B O 1
ATOM 2300 N N . THR B 1 62 ? 42.202 13.539 54.528 1.00 23.76 62 THR B N 1
ATOM 2301 C CA . THR B 1 62 ? 40.788 13.572 54.861 1.00 23.42 62 THR B CA 1
ATOM 2302 C C . THR B 1 62 ? 40.491 14.489 56.034 1.00 23.98 62 THR B C 1
ATOM 2303 O O . THR B 1 62 ? 41.284 14.604 56.969 1.00 22.62 62 THR B O 1
ATOM 2307 N N . ILE B 1 63 ? 39.342 15.155 55.965 1.00 23.36 63 ILE B N 1
ATOM 2308 C CA . ILE B 1 63 ? 38.898 16.049 57.023 1.00 23.26 63 ILE B CA 1
ATOM 2309 C C . ILE B 1 63 ? 37.378 16.105 57.008 1.00 24.63 63 ILE B C 1
ATOM 2310 O O . ILE B 1 63 ? 36.763 16.378 55.973 1.00 24.25 63 ILE B O 1
ATOM 2315 N N . THR B 1 64 ? 36.777 15.811 58.155 1.00 25.36 64 THR B N 1
ATOM 2316 C CA . THR B 1 64 ? 35.328 15.821 58.287 1.00 26.73 64 THR B CA 1
ATOM 2317 C C . THR B 1 64 ? 34.838 17.253 58.440 1.00 26.20 64 THR B C 1
ATOM 2318 O O . THR B 1 64 ? 35.394 18.025 59.219 1.00 26.84 64 THR B O 1
ATOM 2322 N N . ALA B 1 65 ? 33.803 17.611 57.691 1.00 25.92 65 ALA B N 1
ATOM 2323 C CA . ALA B 1 65 ? 33.264 18.957 57.776 1.00 24.85 65 ALA B CA 1
ATOM 2324 C C . ALA B 1 65 ? 31.866 19.042 57.192 1.00 25.53 65 ALA B C 1
ATOM 2325 O O . ALA B 1 65 ? 31.572 18.447 56.158 1.00 26.16 65 ALA B O 1
ATOM 2327 N N . ASP B 1 66 ? 31.005 19.783 57.878 1.00 24.85 66 ASP B N 1
ATOM 2328 C CA . ASP B 1 66 ? 29.631 19.988 57.439 1.00 24.91 66 ASP B CA 1
ATOM 2329 C C . ASP B 1 66 ? 29.599 21.443 56.984 1.00 24.37 66 ASP B C 1
ATOM 2330 O O . ASP B 1 66 ? 29.594 22.349 57.814 1.00 24.65 66 ASP B O 1
ATOM 2335 N N . ILE B 1 67 ? 29.584 21.676 55.675 1.00 24.23 67 ILE B N 1
ATOM 2336 C CA . ILE B 1 67 ? 29.595 23.047 55.178 1.00 24.01 67 ILE B CA 1
ATOM 2337 C C . ILE B 1 67 ? 28.359 23.875 55.542 1.00 23.69 67 ILE B C 1
ATOM 2338 O O . ILE B 1 67 ? 28.351 25.089 55.349 1.00 23.97 67 ILE B O 1
ATOM 2343 N N . SER B 1 68 ? 27.322 23.232 56.072 1.00 23.84 68 SER B N 1
ATOM 2344 C CA . SER B 1 68 ? 26.120 23.966 56.466 1.00 26.17 68 SER B CA 1
ATOM 2345 C C . SER B 1 68 ? 26.378 24.600 57.831 1.00 26.33 68 SER B C 1
ATOM 2346 O O . SER B 1 68 ? 25.604 25.431 58.306 1.00 27.11 68 SER B O 1
ATOM 2349 N N . ASP B 1 69 ? 27.478 24.192 58.453 1.00 26.46 69 ASP B N 1
ATOM 2350 C CA . ASP B 1 69 ? 27.879 24.710 59.756 1.00 27.19 69 ASP B CA 1
ATOM 2351 C C . ASP B 1 69 ? 29.026 25.682 59.517 1.00 26.44 69 ASP B C 1
ATOM 2352 O O . ASP B 1 69 ? 30.124 25.278 59.136 1.00 26.06 69 ASP B O 1
ATOM 2357 N N . MET B 1 70 ? 28.767 26.969 59.725 1.00 26.85 70 MET B N 1
ATOM 2358 C CA . MET B 1 70 ? 29.787 27.985 59.504 1.00 26.20 70 MET B CA 1
ATOM 2359 C C . MET B 1 70 ? 31.065 27.705 60.290 1.00 26.93 70 MET B C 1
ATOM 2360 O O . MET B 1 70 ? 32.154 28.110 59.877 1.00 26.79 70 MET B O 1
ATOM 2365 N N . ALA B 1 71 ? 30.937 27.007 61.415 1.00 28.26 71 ALA B N 1
ATOM 2366 C CA . ALA B 1 71 ? 32.104 26.672 62.227 1.00 28.65 71 ALA B CA 1
ATOM 2367 C C . ALA B 1 71 ? 32.987 25.689 61.463 1.00 28.94 71 ALA B C 1
ATOM 2368 O O . ALA B 1 71 ? 34.215 25.788 61.494 1.00 30.30 71 ALA B O 1
ATOM 2370 N N . ASP B 1 72 ? 32.355 24.739 60.777 1.00 29.45 72 ASP B N 1
ATOM 2371 C CA . ASP B 1 72 ? 33.087 23.749 59.993 1.00 28.59 72 ASP B CA 1
ATOM 2372 C C . ASP B 1 72 ? 33.669 24.390 58.741 1.00 28.25 72 ASP B C 1
ATOM 2373 O O . ASP B 1 72 ? 34.718 23.976 58.253 1.00 28.20 72 ASP B O 1
ATOM 2378 N N . VAL B 1 73 ? 32.986 25.404 58.216 1.00 28.25 73 VAL B N 1
ATOM 2379 C CA . VAL B 1 73 ? 33.483 26.103 57.040 1.00 27.42 73 VAL B CA 1
ATOM 2380 C C . VAL B 1 73 ? 34.772 26.807 57.445 1.00 27.86 73 VAL B C 1
ATOM 2381 O O . VAL B 1 73 ? 35.743 26.843 56.690 1.00 26.87 73 VAL B O 1
ATOM 2385 N N . ARG B 1 74 ? 34.772 27.360 58.653 1.00 28.12 74 ARG B N 1
ATOM 2386 C CA . ARG B 1 74 ? 35.938 28.060 59.173 1.00 29.88 74 ARG B CA 1
ATOM 2387 C C . ARG B 1 74 ? 37.077 27.069 59.394 1.00 28.98 74 ARG B C 1
ATOM 2388 O O . ARG B 1 74 ? 38.231 27.352 59.078 1.00 28.02 74 ARG B O 1
ATOM 2396 N N . ARG B 1 75 ? 36.739 25.906 59.943 1.00 28.49 75 ARG B N 1
ATOM 2397 C CA . ARG B 1 75 ? 37.731 24.873 60.218 1.00 29.59 75 ARG B CA 1
ATOM 2398 C C . ARG B 1 75 ? 38.349 24.353 58.923 1.00 28.91 75 ARG B C 1
ATOM 2399 O O . ARG B 1 75 ? 39.550 24.087 58.858 1.00 27.53 75 ARG B O 1
ATOM 2407 N N . LEU B 1 76 ? 37.525 24.224 57.888 1.00 27.90 76 LEU B N 1
ATOM 2408 C CA . LEU B 1 76 ? 37.999 23.737 56.601 1.00 28.32 76 LEU B CA 1
ATOM 2409 C C . LEU B 1 76 ? 38.944 24.754 55.962 1.00 27.53 76 LEU B C 1
ATOM 2410 O O . LEU B 1 76 ? 40.009 24.392 55.465 1.00 27.92 76 LEU B O 1
ATOM 2415 N N . THR B 1 77 ? 38.556 26.026 55.987 1.00 28.29 77 THR B N 1
ATOM 2416 C CA . THR B 1 77 ? 39.373 27.090 55.413 1.00 29.32 77 THR B CA 1
ATOM 2417 C C . THR B 1 77 ? 40.704 27.199 56.147 1.00 29.40 77 THR B C 1
ATOM 2418 O O . THR B 1 77 ? 41.766 27.284 55.529 1.00 29.71 77 THR B O 1
ATOM 2422 N N . THR B 1 78 ? 40.633 27.204 57.473 1.00 29.22 78 THR B N 1
ATOM 2423 C CA . THR B 1 78 ? 41.823 27.299 58.307 1.00 29.48 78 THR B CA 1
ATOM 2424 C C . THR B 1 78 ? 42.779 26.154 58.005 1.00 29.15 78 THR B C 1
ATOM 2425 O O . THR B 1 78 ? 43.994 26.344 57.953 1.00 29.77 78 THR B O 1
ATOM 2429 N N . HIS B 1 79 ? 42.224 24.964 57.799 1.00 29.25 79 HIS B N 1
ATOM 2430 C CA . HIS B 1 79 ? 43.041 23.795 57.501 1.00 29.48 79 HIS B CA 1
ATOM 2431 C C . HIS B 1 79 ? 43.870 24.021 56.240 1.00 28.78 79 HIS B C 1
ATOM 2432 O O . HIS B 1 79 ? 45.065 23.745 56.216 1.00 28.93 79 HIS B O 1
ATOM 2439 N N . ILE B 1 80 ? 43.233 24.525 55.189 1.00 29.02 80 ILE B N 1
ATOM 2440 C CA . ILE B 1 80 ? 43.938 24.777 53.939 1.00 29.37 80 ILE B CA 1
ATOM 2441 C C . ILE B 1 80 ? 44.992 25.870 54.115 1.00 29.78 80 ILE B C 1
ATOM 2442 O O . ILE B 1 80 ? 46.117 25.743 53.636 1.00 28.93 80 ILE B O 1
ATOM 2447 N N . VAL B 1 81 ? 44.627 26.939 54.812 1.00 30.29 81 VAL B N 1
ATOM 2448 C CA . VAL B 1 81 ? 45.545 28.049 55.031 1.00 31.68 81 VAL B CA 1
ATOM 2449 C C . VAL B 1 81 ? 46.764 27.666 55.862 1.00 32.61 81 VAL B C 1
ATOM 2450 O O . VAL B 1 81 ? 47.896 27.980 55.494 1.00 32.29 81 VAL B O 1
ATOM 2454 N N . GLU B 1 82 ? 46.536 26.973 56.972 1.00 33.46 82 GLU B N 1
ATOM 2455 C CA . GLU B 1 82 ? 47.632 26.582 57.853 1.00 34.81 82 GLU B CA 1
ATOM 2456 C C . GLU B 1 82 ? 48.464 25.400 57.370 1.00 35.42 82 GLU B C 1
ATOM 2457 O O . GLU B 1 82 ? 49.695 25.460 57.386 1.00 35.93 82 GLU B O 1
ATOM 2463 N N . ARG B 1 83 ? 47.808 24.326 56.941 1.00 34.85 83 ARG B N 1
ATOM 2464 C CA . ARG B 1 83 ? 48.540 23.150 56.491 1.00 35.46 83 ARG B CA 1
ATOM 2465 C C . ARG B 1 83 ? 49.159 23.277 55.105 1.00 34.43 83 ARG B C 1
ATOM 2466 O O . ARG B 1 83 ? 50.219 22.705 54.848 1.00 34.90 83 ARG B O 1
ATOM 2474 N N . TYR B 1 84 ? 48.506 24.020 54.214 1.00 32.36 84 TYR B N 1
ATOM 2475 C CA . TYR B 1 84 ? 49.016 24.187 52.858 1.00 31.22 84 TYR B CA 1
ATOM 2476 C C . TYR B 1 84 ? 49.302 25.640 52.484 1.00 30.93 84 TYR B C 1
ATOM 2477 O O . TYR B 1 84 ? 50.252 25.919 51.752 1.00 32.59 84 TYR B O 1
ATOM 2486 N N . GLY B 1 85 ? 48.478 26.557 52.983 1.00 30.11 85 GLY B N 1
ATOM 2487 C CA . GLY B 1 85 ? 48.656 27.969 52.685 1.00 30.06 85 GLY B CA 1
ATOM 2488 C C . GLY B 1 85 ? 48.571 28.260 51.199 1.00 29.02 85 GLY B C 1
ATOM 2489 O O . GLY B 1 85 ? 49.046 29.293 50.725 1.00 28.41 85 GLY B O 1
ATOM 2490 N N . HIS B 1 86 ? 47.946 27.347 50.466 1.00 28.36 86 HIS B N 1
ATOM 2491 C CA . HIS B 1 86 ? 47.817 27.477 49.023 1.00 27.00 86 HIS B CA 1
ATOM 2492 C C . HIS B 1 86 ? 46.743 26.510 48.542 1.00 25.53 86 HIS B C 1
ATOM 2493 O O . HIS B 1 86 ? 46.620 25.410 49.068 1.00 24.57 86 HIS B O 1
ATOM 2500 N N . ILE B 1 87 ? 45.950 26.924 47.558 1.00 23.80 87 ILE B N 1
ATOM 2501 C CA . ILE B 1 87 ? 44.929 26.036 47.011 1.00 22.87 87 ILE B CA 1
ATOM 2502 C C . ILE B 1 87 ? 44.850 26.232 45.502 1.00 22.38 87 ILE B C 1
ATOM 2503 O O . ILE B 1 87 ? 44.686 27.351 45.010 1.00 23.21 87 ILE B O 1
ATOM 2508 N N . ASP B 1 88 ? 44.989 25.132 44.774 1.00 20.71 88 ASP B N 1
ATOM 2509 C CA . ASP B 1 88 ? 44.963 25.160 43.319 1.00 20.60 88 ASP B CA 1
ATOM 2510 C C . ASP B 1 88 ? 43.609 24.806 42.737 1.00 20.51 88 ASP B C 1
ATOM 2511 O O . ASP B 1 88 ? 43.277 25.233 41.638 1.00 19.66 88 ASP B O 1
ATOM 2516 N N . CYS B 1 89 ? 42.827 24.015 43.460 1.00 19.48 89 CYS B N 1
ATOM 2517 C CA . CYS B 1 89 ? 41.521 23.635 42.937 1.00 19.72 89 CYS B CA 1
ATOM 2518 C C . CYS B 1 89 ? 40.515 23.335 44.027 1.00 20.24 89 CYS B C 1
ATOM 2519 O O . CYS B 1 89 ? 40.792 22.574 44.956 1.00 20.52 89 CYS B O 1
ATOM 2522 N N . LEU B 1 90 ? 39.349 23.965 43.912 1.00 18.61 90 LEU B N 1
ATOM 2523 C CA . LEU B 1 90 ? 38.257 23.756 44.849 1.00 17.89 90 LEU B CA 1
ATOM 2524 C C . LEU B 1 90 ? 37.111 23.180 44.041 1.00 18.51 90 LEU B C 1
ATOM 2525 O O . LEU B 1 90 ? 36.705 23.759 43.034 1.00 17.52 90 LEU B O 1
ATOM 2530 N N . VAL B 1 91 ? 36.608 22.029 44.462 1.00 17.41 91 VAL B N 1
ATOM 2531 C CA . VAL B 1 91 ? 35.486 21.412 43.770 1.00 17.89 91 VAL B CA 1
ATOM 2532 C C . VAL B 1 91 ? 34.286 21.489 44.706 1.00 17.27 91 VAL B C 1
ATOM 2533 O O . VAL B 1 91 ? 34.189 20.725 45.666 1.00 17.78 91 VAL B O 1
ATOM 2537 N N . ASN B 1 92 ? 33.397 22.443 44.442 1.00 17.29 92 ASN B N 1
ATOM 2538 C CA . ASN B 1 92 ? 32.201 22.616 45.259 1.00 17.66 92 ASN B CA 1
ATOM 2539 C C . ASN B 1 92 ? 31.160 21.614 44.796 1.00 18.74 92 ASN B C 1
ATOM 2540 O O . ASN B 1 92 ? 30.258 21.944 44.024 1.00 17.67 92 ASN B O 1
ATOM 2545 N N . ASN B 1 93 ? 31.303 20.382 45.272 1.00 18.40 93 ASN B N 1
ATOM 2546 C CA . ASN B 1 93 ? 30.402 19.298 44.913 1.00 19.14 93 ASN B CA 1
ATOM 2547 C C . ASN B 1 93 ? 29.342 19.010 45.979 1.00 18.38 93 ASN B C 1
ATOM 2548 O O . ASN B 1 93 ? 28.235 18.577 45.658 1.00 18.55 93 ASN B O 1
ATOM 2553 N N . ALA B 1 94 ? 29.681 19.245 47.246 1.00 17.71 94 ALA B N 1
ATOM 2554 C CA . ALA B 1 94 ? 28.744 18.995 48.338 1.00 18.00 94 ALA B CA 1
ATOM 2555 C C . ALA B 1 94 ? 27.400 19.658 48.061 1.00 18.49 94 ALA B C 1
ATOM 2556 O O . ALA B 1 94 ? 27.336 20.838 47.718 1.00 19.03 94 ALA B O 1
ATOM 2558 N N . GLY B 1 95 ? 26.328 18.893 48.219 1.00 18.79 95 GLY B N 1
ATOM 2559 C CA . GLY B 1 95 ? 25.003 19.432 47.978 1.00 19.21 95 GLY B CA 1
ATOM 2560 C C . GLY B 1 95 ? 23.946 18.451 48.424 1.00 20.53 95 GLY B C 1
ATOM 2561 O O . GLY B 1 95 ? 24.200 17.246 48.500 1.00 21.24 95 GLY B O 1
ATOM 2562 N N . VAL B 1 96 ? 22.760 18.964 48.729 1.00 19.61 96 VAL B N 1
ATOM 2563 C CA . VAL B 1 96 ? 21.667 18.114 49.163 1.00 20.29 96 VAL B CA 1
ATOM 2564 C C . VAL B 1 96 ? 20.426 18.381 48.330 1.00 20.56 96 VAL B C 1
ATOM 2565 O O . VAL B 1 96 ? 20.337 19.385 47.622 1.00 20.67 96 VAL B O 1
ATOM 2569 N N . GLY B 1 97 ? 19.465 17.474 48.428 1.00 20.42 97 GLY B N 1
ATOM 2570 C CA . GLY B 1 97 ? 18.234 17.634 47.690 1.00 21.71 97 GLY B CA 1
ATOM 2571 C C . GLY B 1 97 ? 17.036 17.194 48.505 1.00 22.45 97 GLY B C 1
ATOM 2572 O O . GLY B 1 97 ? 17.019 16.093 49.054 1.00 22.76 97 GLY B O 1
ATOM 2573 N N . ARG B 1 98 ? 16.048 18.076 48.608 1.00 22.45 98 ARG B N 1
ATOM 2574 C CA . ARG B 1 98 ? 14.808 17.783 49.312 1.00 22.44 98 ARG B CA 1
ATOM 2575 C C . ARG B 1 98 ? 13.739 18.013 48.257 1.00 23.06 98 ARG B C 1
ATOM 2576 O O . ARG B 1 98 ? 13.546 19.139 47.795 1.00 22.21 98 ARG B O 1
ATOM 2584 N N . PHE B 1 99 ? 13.063 16.940 47.867 1.00 22.76 99 PHE B N 1
ATOM 2585 C CA . PHE B 1 99 ? 12.049 17.021 46.828 1.00 21.94 99 PHE B CA 1
ATOM 2586 C C . PHE B 1 99 ? 10.650 16.680 47.314 1.00 23.44 99 PHE B C 1
ATOM 2587 O O . PHE B 1 99 ? 10.475 16.034 48.350 1.00 23.95 99 PHE B O 1
ATOM 2595 N N . GLY B 1 100 ? 9.655 17.120 46.551 1.00 21.92 100 GLY B N 1
ATOM 2596 C CA . GLY B 1 100 ? 8.274 16.853 46.902 1.00 21.87 100 GLY B CA 1
ATOM 2597 C C . GLY B 1 100 ? 7.346 17.855 46.248 1.00 22.84 100 GLY B C 1
ATOM 2598 O O . GLY B 1 100 ? 7.798 18.853 45.682 1.00 22.05 100 GLY B O 1
ATOM 2599 N N . ALA B 1 101 ? 6.046 17.584 46.307 1.00 21.45 101 ALA B N 1
ATOM 2600 C CA . ALA B 1 101 ? 5.065 18.490 45.727 1.00 20.72 101 ALA B CA 1
ATOM 2601 C C . ALA B 1 101 ? 5.185 19.838 46.423 1.00 19.60 101 ALA B C 1
ATOM 2602 O O . ALA B 1 101 ? 5.476 19.908 47.617 1.00 19.45 101 ALA B O 1
ATOM 2604 N N . LEU B 1 102 ? 4.962 20.909 45.670 1.00 20.26 102 LEU B N 1
ATOM 2605 C CA . LEU B 1 102 ? 5.052 22.260 46.209 1.00 20.80 102 LEU B CA 1
ATOM 2606 C C . LEU B 1 102 ? 4.410 22.438 47.587 1.00 21.41 102 LEU B C 1
ATOM 2607 O O . LEU B 1 102 ? 5.014 23.005 48.495 1.00 21.08 102 LEU B O 1
ATOM 2612 N N . SER B 1 103 ? 3.182 21.954 47.739 1.00 21.42 103 SER B N 1
ATOM 2613 C CA . SER B 1 103 ? 2.455 22.103 48.992 1.00 22.39 103 SER B CA 1
ATOM 2614 C C . SER B 1 103 ? 2.983 21.298 50.176 1.00 22.91 103 SER B C 1
ATOM 2615 O O . SER B 1 103 ? 2.612 21.567 51.318 1.00 23.00 103 SER B O 1
ATOM 2618 N N . ASP B 1 104 ? 3.852 20.327 49.922 1.00 22.28 104 ASP B N 1
ATOM 2619 C CA . ASP B 1 104 ? 4.358 19.494 51.009 1.00 22.16 104 ASP B CA 1
ATOM 2620 C C . ASP B 1 104 ? 5.710 19.886 51.589 1.00 22.94 104 ASP B C 1
ATOM 2621 O O . ASP B 1 104 ? 6.095 19.401 52.658 1.00 21.14 104 ASP B O 1
ATOM 2626 N N . LEU B 1 105 ? 6.429 20.768 50.903 1.00 21.69 105 LEU B N 1
ATOM 2627 C CA . LEU B 1 105 ? 7.742 21.185 51.376 1.00 22.20 105 LEU B CA 1
ATOM 2628 C C . LEU B 1 105 ? 7.649 22.022 52.641 1.00 22.06 105 LEU B C 1
ATOM 2629 O O . LEU B 1 105 ? 6.811 22.922 52.754 1.00 20.44 105 LEU B O 1
ATOM 2634 N N . THR B 1 106 ? 8.528 21.715 53.592 1.00 19.98 106 THR B N 1
ATOM 2635 C CA . THR B 1 106 ? 8.547 22.379 54.890 1.00 20.40 106 THR B CA 1
ATOM 2636 C C . THR B 1 106 ? 9.672 23.394 55.072 1.00 20.74 106 THR B C 1
ATOM 2637 O O . THR B 1 106 ? 10.590 23.486 54.257 1.00 19.32 106 THR B O 1
ATOM 2641 N N . GLU B 1 107 ? 9.590 24.155 56.158 1.00 20.12 107 GLU B N 1
ATOM 2642 C CA . GLU B 1 107 ? 10.614 25.139 56.468 1.00 21.20 107 GLU B CA 1
ATOM 2643 C C . GLU B 1 107 ? 11.933 24.394 56.647 1.00 21.85 107 GLU B C 1
ATOM 2644 O O . GLU B 1 107 ? 12.992 24.893 56.278 1.00 21.64 107 GLU B O 1
ATOM 2650 N N . GLU B 1 108 ? 11.858 23.189 57.204 1.00 22.94 108 GLU B N 1
ATOM 2651 C CA . GLU B 1 108 ? 13.055 22.390 57.408 1.00 24.04 108 GLU B CA 1
ATOM 2652 C C . GLU B 1 108 ? 13.652 21.976 56.062 1.00 22.55 108 GLU B C 1
ATOM 2653 O O . GLU B 1 108 ? 14.870 22.002 55.896 1.00 22.47 108 GLU B O 1
ATOM 2659 N N . ASP B 1 109 ? 12.804 21.607 55.100 1.00 20.85 109 ASP B N 1
ATOM 2660 C CA . ASP B 1 109 ? 13.302 21.228 53.774 1.00 20.09 109 ASP B CA 1
ATOM 2661 C C . ASP B 1 109 ? 14.038 22.433 53.196 1.00 19.54 109 ASP B C 1
ATOM 2662 O O . ASP B 1 109 ? 15.098 22.303 52.580 1.00 18.51 109 ASP B O 1
ATOM 2667 N N . PHE B 1 110 ? 13.456 23.609 53.396 1.00 18.07 110 PHE B N 1
ATOM 2668 C CA . PHE B 1 110 ? 14.040 24.846 52.892 1.00 18.40 110 PHE B CA 1
ATOM 2669 C C . PHE B 1 110 ? 15.398 25.151 53.520 1.00 18.91 110 PHE B C 1
ATOM 2670 O O . PHE B 1 110 ? 16.393 25.317 52.812 1.00 18.28 110 PHE B O 1
ATOM 2678 N N . ASP B 1 111 ? 15.440 25.217 54.845 1.00 19.19 111 ASP B N 1
ATOM 2679 C CA . ASP B 1 111 ? 16.686 25.514 55.546 1.00 20.90 111 ASP B CA 1
ATOM 2680 C C . ASP B 1 111 ? 17.782 24.498 55.259 1.00 19.01 111 ASP B C 1
ATOM 2681 O O . ASP B 1 111 ? 18.932 24.867 55.034 1.00 19.34 111 ASP B O 1
ATOM 2686 N N . TYR B 1 112 ? 17.426 23.217 55.277 1.00 20.15 112 TYR B N 1
ATOM 2687 C CA . TYR B 1 112 ? 18.402 22.166 55.026 1.00 20.57 112 TYR B CA 1
ATOM 2688 C C . TYR B 1 112 ? 19.023 22.340 53.645 1.00 19.84 112 TYR B C 1
ATOM 2689 O O . TYR B 1 112 ? 20.241 22.250 53.483 1.00 18.95 112 TYR B O 1
ATOM 2698 N N . THR B 1 113 ? 18.183 22.600 52.650 1.00 19.46 113 THR B N 1
ATOM 2699 C CA . THR B 1 113 ? 18.673 22.777 51.288 1.00 17.78 113 THR B CA 1
ATOM 2700 C C . THR B 1 113 ? 19.537 24.028 51.139 1.00 18.35 113 THR B C 1
ATOM 2701 O O . THR B 1 113 ? 20.646 23.961 50.605 1.00 17.80 113 THR B O 1
ATOM 2705 N N . MET B 1 114 ? 19.038 25.164 51.619 1.00 17.28 114 MET B N 1
ATOM 2706 C CA . MET B 1 114 ? 19.769 26.420 51.491 1.00 18.06 114 MET B CA 1
ATOM 2707 C C . MET B 1 114 ? 21.051 26.519 52.308 1.00 18.17 114 MET B C 1
ATOM 2708 O O . MET B 1 114 ? 22.039 27.077 51.836 1.00 18.28 114 MET B O 1
ATOM 2713 N N . ASN B 1 115 ? 21.041 25.985 53.527 1.00 17.48 115 ASN B N 1
ATOM 2714 C CA . ASN B 1 115 ? 22.227 26.037 54.373 1.00 17.97 115 ASN B CA 1
ATOM 2715 C C . ASN B 1 115 ? 23.436 25.360 53.731 1.00 18.22 115 ASN B C 1
ATOM 2716 O O . ASN B 1 115 ? 24.573 25.772 53.955 1.00 17.83 115 ASN B O 1
ATOM 2721 N N . THR B 1 116 ? 23.191 24.319 52.939 1.00 18.27 116 THR B N 1
ATOM 2722 C CA . THR B 1 116 ? 24.283 23.617 52.268 1.00 19.20 116 THR B CA 1
ATOM 2723 C C . THR B 1 116 ? 24.550 24.123 50.852 1.00 18.55 116 THR B C 1
ATOM 2724 O O . THR B 1 116 ? 25.649 24.590 50.546 1.00 18.85 116 THR B O 1
ATOM 2728 N N . ASN B 1 117 ? 23.541 24.033 49.993 1.00 18.35 117 ASN B N 1
ATOM 2729 C CA . ASN B 1 117 ? 23.690 24.444 48.601 1.00 17.79 117 ASN B CA 1
ATOM 2730 C C . ASN B 1 117 ? 24.051 25.913 48.399 1.00 17.47 117 ASN B C 1
ATOM 2731 O O . ASN B 1 117 ? 24.841 26.243 47.510 1.00 18.21 117 ASN B O 1
ATOM 2736 N N . LEU B 1 118 ? 23.488 26.802 49.212 1.00 16.96 118 LEU B N 1
ATOM 2737 C CA . LEU B 1 118 ? 23.779 28.221 49.048 1.00 17.63 118 LEU B CA 1
ATOM 2738 C C . LEU B 1 118 ? 24.719 28.843 50.075 1.00 18.46 118 LEU B C 1
ATOM 2739 O O . LEU B 1 118 ? 25.759 29.391 49.714 1.00 18.26 118 LEU B O 1
ATOM 2744 N N . LYS B 1 119 ? 24.356 28.755 51.352 1.00 18.70 119 LYS B N 1
ATOM 2745 C CA . LYS B 1 119 ? 25.165 29.362 52.405 1.00 18.72 119 LYS B CA 1
ATOM 2746 C C . LYS B 1 119 ? 26.561 28.763 52.552 1.00 18.39 119 LYS B C 1
ATOM 2747 O O . LYS B 1 119 ? 27.558 29.475 52.442 1.00 17.59 119 LYS B O 1
ATOM 2753 N N . GLY B 1 120 ? 26.629 27.461 52.801 1.00 19.26 120 GLY B N 1
ATOM 2754 C CA . GLY B 1 120 ? 27.922 26.817 52.956 1.00 19.63 120 GLY B CA 1
ATOM 2755 C C . GLY B 1 120 ? 28.776 27.000 51.716 1.00 20.32 120 GLY B C 1
ATOM 2756 O O . GLY B 1 120 ? 29.953 27.354 51.794 1.00 18.86 120 GLY B O 1
ATOM 2757 N N . THR B 1 121 ? 28.173 26.773 50.556 1.00 18.51 121 THR B N 1
ATOM 2758 C CA . THR B 1 121 ? 28.890 26.907 49.299 1.00 17.55 121 THR B CA 1
ATOM 2759 C C . THR B 1 121 ? 29.420 28.324 49.111 1.00 16.84 121 THR B C 1
ATOM 2760 O O . THR B 1 121 ? 30.556 28.516 48.686 1.00 17.11 121 THR B O 1
ATOM 2764 N N . PHE B 1 122 ? 28.609 29.318 49.446 1.00 16.43 122 PHE B N 1
ATOM 2765 C CA . PHE B 1 122 ? 29.046 30.700 49.289 1.00 17.17 122 PHE B CA 1
ATOM 2766 C C . PHE B 1 122 ? 30.220 31.067 50.188 1.00 17.21 122 PHE B C 1
ATOM 2767 O O . PHE B 1 122 ? 31.223 31.606 49.727 1.00 18.71 122 PHE B O 1
ATOM 2775 N N . PHE B 1 123 ? 30.098 30.782 51.478 1.00 18.16 123 PHE B N 1
ATOM 2776 C CA . PHE B 1 123 ? 31.160 31.155 52.396 1.00 17.83 123 PHE B CA 1
ATOM 2777 C C . PHE B 1 123 ? 32.463 30.400 52.221 1.00 18.41 123 PHE B C 1
ATOM 2778 O O . PHE B 1 123 ? 33.535 30.961 52.451 1.00 18.98 123 PHE B O 1
ATOM 2786 N N . LEU B 1 124 ? 32.384 29.144 51.796 1.00 18.50 124 LEU B N 1
ATOM 2787 C CA . LEU B 1 124 ? 33.601 28.379 51.553 1.00 17.72 124 LEU B CA 1
ATOM 2788 C C . LEU B 1 124 ? 34.279 28.986 50.325 1.00 19.00 124 LEU B C 1
ATOM 2789 O O . LEU B 1 124 ? 35.500 29.145 50.289 1.00 18.78 124 LEU B O 1
ATOM 2794 N N . THR B 1 125 ? 33.475 29.338 49.324 1.00 18.41 125 THR B N 1
ATOM 2795 C CA . THR B 1 125 ? 33.991 29.937 48.094 1.00 18.16 125 THR B CA 1
ATOM 2796 C C . THR B 1 125 ? 34.616 31.301 48.376 1.00 18.70 125 THR B C 1
ATOM 2797 O O . THR B 1 125 ? 35.686 31.627 47.858 1.00 16.74 125 THR B O 1
ATOM 2801 N N . GLN B 1 126 ? 33.939 32.097 49.198 1.00 18.86 126 GLN B N 1
ATOM 2802 C CA . GLN B 1 126 ? 34.428 33.424 49.552 1.00 18.92 126 GLN B CA 1
ATOM 2803 C C . GLN B 1 126 ? 35.827 33.343 50.160 1.00 19.28 126 GLN B C 1
ATOM 2804 O O . GLN B 1 126 ? 36.742 34.049 49.738 1.00 20.13 126 GLN B O 1
ATOM 2810 N N . ALA B 1 127 ? 35.979 32.473 51.150 1.00 20.33 127 ALA B N 1
ATOM 2811 C CA . ALA B 1 127 ? 37.250 32.306 51.848 1.00 20.23 127 ALA B CA 1
ATOM 2812 C C . ALA B 1 127 ? 38.390 31.790 50.979 1.00 21.12 127 ALA B C 1
ATOM 2813 O O . ALA B 1 127 ? 39.484 32.363 50.972 1.00 21.59 127 ALA B O 1
ATOM 2815 N N . LEU B 1 128 ? 38.141 30.713 50.243 1.00 20.15 128 LEU B N 1
ATOM 2816 C CA . LEU B 1 128 ? 39.181 30.131 49.404 1.00 20.62 128 LEU B CA 1
ATOM 2817 C C . LEU B 1 128 ? 39.497 30.916 48.135 1.00 21.21 128 LEU B C 1
ATOM 2818 O O . LEU B 1 128 ? 40.626 30.870 47.643 1.00 22.14 128 LEU B O 1
ATOM 2823 N N . PHE B 1 129 ? 38.522 31.640 47.596 1.00 20.35 129 PHE B N 1
ATOM 2824 C CA . PHE B 1 129 ? 38.802 32.429 46.403 1.00 20.87 129 PHE B CA 1
ATOM 2825 C C . PHE B 1 129 ? 39.801 33.525 46.771 1.00 21.50 129 PHE B C 1
ATOM 2826 O O . PHE B 1 129 ? 40.651 33.903 45.965 1.00 22.38 129 PHE B O 1
ATOM 2834 N N . ALA B 1 130 ? 39.687 34.031 47.994 1.00 22.59 130 ALA B N 1
ATOM 2835 C CA . ALA B 1 130 ? 40.580 35.078 48.477 1.00 23.58 130 ALA B CA 1
ATOM 2836 C C . ALA B 1 130 ? 42.032 34.627 48.331 1.00 22.96 130 ALA B C 1
ATOM 2837 O O . ALA B 1 130 ? 42.908 35.426 47.986 1.00 22.62 130 ALA B O 1
ATOM 2839 N N . LEU B 1 131 ? 42.281 33.347 48.593 1.00 22.44 131 LEU B N 1
ATOM 2840 C CA . LEU B 1 131 ? 43.626 32.791 48.465 1.00 23.74 131 LEU B CA 1
ATOM 2841 C C . LEU B 1 131 ? 44.033 32.766 46.994 1.00 23.41 131 LEU B C 1
ATOM 2842 O O . LEU B 1 131 ? 45.128 33.193 46.634 1.00 24.16 131 LEU B O 1
ATOM 2847 N N . MET B 1 132 ? 43.147 32.259 46.142 1.00 22.09 132 MET B N 1
ATOM 2848 C CA . MET B 1 132 ? 43.448 32.181 44.721 1.00 21.32 132 MET B CA 1
ATOM 2849 C C . MET B 1 132 ? 43.667 33.558 44.115 1.00 23.06 132 MET B C 1
ATOM 2850 O O . MET B 1 132 ? 44.496 33.724 43.224 1.00 23.30 132 MET B O 1
ATOM 2855 N N . GLU B 1 133 ? 42.927 34.547 44.603 1.00 25.12 133 GLU B N 1
ATOM 2856 C CA . GLU B 1 133 ? 43.058 35.905 44.090 1.00 27.42 133 GLU B CA 1
ATOM 2857 C C . GLU B 1 133 ? 44.468 36.424 44.368 1.00 28.64 133 GLU B C 1
ATOM 2858 O O . GLU B 1 133 ? 45.078 37.074 43.518 1.00 28.60 133 GLU B O 1
ATOM 2864 N N . ARG B 1 134 ? 44.978 36.126 45.559 1.00 28.44 134 ARG B N 1
ATOM 2865 C CA . ARG B 1 134 ? 46.323 36.548 45.943 1.00 29.08 134 ARG B CA 1
ATOM 2866 C C . ARG B 1 134 ? 47.369 35.765 45.154 1.00 28.56 134 ARG B C 1
ATOM 2867 O O . ARG B 1 134 ? 48.424 36.297 44.808 1.00 29.34 134 ARG B O 1
ATOM 2875 N N . GLN B 1 135 ? 47.065 34.502 44.867 1.00 28.11 135 GLN B N 1
ATOM 2876 C CA . GLN B 1 135 ? 47.972 33.634 44.117 1.00 27.28 135 GLN B CA 1
ATOM 2877 C C . GLN B 1 135 ? 47.977 33.987 42.634 1.00 27.44 135 GLN B C 1
ATOM 2878 O O . GLN B 1 135 ? 48.955 33.736 41.929 1.00 26.30 135 GLN B O 1
ATOM 2884 N N . HIS B 1 136 ? 46.874 34.567 42.171 1.00 27.25 136 HIS B N 1
ATOM 2885 C CA . HIS B 1 136 ? 46.710 34.912 40.764 1.00 27.50 136 HIS B CA 1
ATOM 2886 C C . HIS B 1 136 ? 46.687 33.596 39.986 1.00 26.12 136 HIS B C 1
ATOM 2887 O O . HIS B 1 136 ? 47.220 33.492 38.881 1.00 25.05 136 HIS B O 1
ATOM 2894 N N . SER B 1 137 ? 46.084 32.581 40.598 1.00 24.88 137 SER B N 1
ATOM 2895 C CA . SER B 1 137 ? 45.955 31.264 39.981 1.00 24.48 137 SER B CA 1
ATOM 2896 C C . SER B 1 137 ? 44.971 30.437 40.795 1.00 23.60 137 SER B C 1
ATOM 2897 O O . SER B 1 137 ? 44.828 30.631 42.005 1.00 24.09 137 SER B O 1
ATOM 2900 N N . GLY B 1 138 ? 44.287 29.516 40.130 1.00 22.29 138 GLY B N 1
ATOM 2901 C CA . GLY B 1 138 ? 43.331 28.689 40.833 1.00 19.76 138 GLY B CA 1
ATOM 2902 C C . GLY B 1 138 ? 42.192 28.290 39.924 1.00 19.43 138 GLY B C 1
ATOM 2903 O O . GLY B 1 138 ? 41.971 28.909 38.883 1.00 19.26 138 GLY B O 1
ATOM 2904 N N . HIS B 1 139 ? 41.474 27.248 40.320 1.00 18.94 139 HIS B N 1
ATOM 2905 C CA . HIS B 1 139 ? 40.355 26.753 39.538 1.00 18.12 139 HIS B CA 1
ATOM 2906 C C . HIS B 1 139 ? 39.251 26.325 40.492 1.00 17.68 139 HIS B C 1
ATOM 2907 O O . HIS B 1 139 ? 39.488 25.556 41.424 1.00 18.38 139 HIS B O 1
ATOM 2914 N N . ILE B 1 140 ? 38.048 26.846 40.282 1.00 17.06 140 ILE B N 1
ATOM 2915 C CA . ILE B 1 140 ? 36.930 26.461 41.126 1.00 18.14 140 ILE B CA 1
ATOM 2916 C C . ILE B 1 140 ? 35.880 25.791 40.260 1.00 17.41 140 ILE B C 1
ATOM 2917 O O . ILE B 1 140 ? 35.491 26.327 39.222 1.00 16.70 140 ILE B O 1
ATOM 2922 N N . PHE B 1 141 ? 35.455 24.607 40.681 1.00 16.71 141 PHE B N 1
ATOM 2923 C CA . PHE B 1 141 ? 34.413 23.871 39.980 1.00 16.76 141 PHE B CA 1
ATOM 2924 C C . PHE B 1 141 ? 33.154 23.956 40.826 1.00 17.08 141 PHE B C 1
ATOM 2925 O O . PHE B 1 141 ? 33.210 23.851 42.052 1.00 17.44 141 PHE B O 1
ATOM 2933 N N . PHE B 1 142 ? 32.020 24.162 40.174 1.00 15.88 142 PHE B N 1
ATOM 2934 C CA . PHE B 1 142 ? 30.751 24.195 40.878 1.00 16.26 142 PHE B CA 1
ATOM 2935 C C . PHE B 1 142 ? 29.916 23.109 40.239 1.00 17.57 142 PHE B C 1
ATOM 2936 O O . PHE B 1 142 ? 29.682 23.138 39.033 1.00 18.24 142 PHE B O 1
ATOM 2944 N N . ILE B 1 143 ? 29.503 22.127 41.025 1.00 16.93 143 ILE B N 1
ATOM 2945 C CA . ILE B 1 143 ? 28.653 21.090 40.473 1.00 16.29 143 ILE B CA 1
ATOM 2946 C C . ILE B 1 143 ? 27.244 21.595 40.753 1.00 17.81 143 ILE B C 1
ATOM 2947 O O . ILE B 1 143 ? 26.750 21.469 41.876 1.00 18.53 143 ILE B O 1
ATOM 2952 N N . THR B 1 144 ? 26.614 22.216 39.757 1.00 17.40 144 THR B N 1
ATOM 2953 C CA . THR B 1 144 ? 25.260 22.706 39.955 1.00 17.31 144 THR B CA 1
ATOM 2954 C C . THR B 1 144 ? 24.280 21.637 39.480 1.00 18.21 144 THR B C 1
ATOM 2955 O O . THR B 1 144 ? 24.167 20.594 40.119 1.00 18.84 144 THR B O 1
ATOM 2959 N N . SER B 1 145 ? 23.587 21.874 38.373 1.00 16.84 145 SER B N 1
ATOM 2960 C CA . SER B 1 145 ? 22.625 20.900 37.857 1.00 16.25 145 SER B CA 1
ATOM 2961 C C . SER B 1 145 ? 21.893 21.465 36.658 1.00 16.41 145 SER B C 1
ATOM 2962 O O . SER B 1 145 ? 21.954 22.666 36.404 1.00 15.70 145 SER B O 1
ATOM 2965 N N . VAL B 1 146 ? 21.221 20.605 35.899 1.00 15.43 146 VAL B N 1
ATOM 2966 C CA . VAL B 1 146 ? 20.435 21.109 34.786 1.00 16.53 146 VAL B CA 1
ATOM 2967 C C . VAL B 1 146 ? 19.289 21.864 35.461 1.00 15.87 146 VAL B C 1
ATOM 2968 O O . VAL B 1 146 ? 18.636 22.701 34.840 1.00 16.53 146 VAL B O 1
ATOM 2972 N N . ALA B 1 147 ? 19.065 21.572 36.746 1.00 15.66 147 ALA B N 1
ATOM 2973 C CA . ALA B 1 147 ? 18.004 22.226 37.516 1.00 15.31 147 ALA B CA 1
ATOM 2974 C C . ALA B 1 147 ? 18.378 23.659 37.877 1.00 14.86 147 ALA B C 1
ATOM 2975 O O . ALA B 1 147 ? 17.629 24.346 38.575 1.00 14.96 147 ALA B O 1
ATOM 2977 N N . ALA B 1 148 ? 19.541 24.100 37.413 1.00 14.23 148 ALA B N 1
ATOM 2978 C CA . ALA B 1 148 ? 19.991 25.467 37.656 1.00 15.75 148 ALA B CA 1
ATOM 2979 C C . ALA B 1 148 ? 19.451 26.384 36.552 1.00 14.99 148 ALA B C 1
ATOM 2980 O O . ALA B 1 148 ? 19.483 27.612 36.683 1.00 14.88 148 ALA B O 1
ATOM 2982 N N . THR B 1 149 ? 18.950 25.787 35.468 1.00 14.27 149 THR B N 1
ATOM 2983 C CA . THR B 1 149 ? 18.405 26.566 34.354 1.00 15.41 149 THR B CA 1
ATOM 2984 C C . THR B 1 149 ? 17.046 26.065 33.863 1.00 17.19 149 THR B C 1
ATOM 2985 O O . THR B 1 149 ? 16.439 26.670 32.972 1.00 17.57 149 THR B O 1
ATOM 2989 N N . LYS B 1 150 ? 16.581 24.960 34.439 1.00 16.47 150 LYS B N 1
ATOM 2990 C CA . LYS B 1 150 ? 15.291 24.371 34.084 1.00 16.87 150 LYS B CA 1
ATOM 2991 C C . LYS B 1 150 ? 14.570 23.922 35.356 1.00 16.99 150 LYS B C 1
ATOM 2992 O O . LYS B 1 150 ? 15.194 23.413 36.284 1.00 17.69 150 LYS B O 1
ATOM 2998 N N . ALA B 1 151 ? 13.258 24.120 35.405 1.00 16.72 151 ALA B N 1
ATOM 2999 C CA . ALA B 1 151 ? 12.496 23.720 36.582 1.00 16.28 151 ALA B CA 1
ATOM 3000 C C . ALA B 1 151 ? 11.850 22.349 36.419 1.00 17.08 151 ALA B C 1
ATOM 3001 O O . ALA B 1 151 ? 11.605 21.886 35.298 1.00 18.00 151 ALA B O 1
ATOM 3003 N N . PHE B 1 152 ? 11.588 21.715 37.556 1.00 16.98 152 PHE B N 1
ATOM 3004 C CA . PHE B 1 152 ? 10.925 20.416 37.616 1.00 17.62 152 PHE B CA 1
ATOM 3005 C C . PHE B 1 152 ? 9.903 20.524 38.743 1.00 17.11 152 PHE B C 1
ATOM 3006 O O . PHE B 1 152 ? 10.200 21.065 39.805 1.00 17.97 152 PHE B O 1
ATOM 3014 N N . ARG B 1 153 ? 8.701 20.012 38.509 1.00 20.51 153 ARG B N 1
ATOM 3015 C CA . ARG B 1 153 ? 7.621 20.104 39.489 1.00 21.71 153 ARG B CA 1
ATOM 3016 C C . ARG B 1 153 ? 7.942 19.843 40.961 1.00 22.36 153 ARG B C 1
ATOM 3017 O O . ARG B 1 153 ? 7.552 20.626 41.825 1.00 21.74 153 ARG B O 1
ATOM 3025 N N . HIS B 1 154 ? 8.643 18.758 41.262 1.00 21.23 154 HIS B N 1
ATOM 3026 C CA . HIS B 1 154 ? 8.960 18.462 42.655 1.00 20.75 154 HIS B CA 1
ATOM 3027 C C . HIS B 1 154 ? 10.252 19.101 43.143 1.00 20.19 154 HIS B C 1
ATOM 3028 O O . HIS B 1 154 ? 10.711 18.816 44.248 1.00 20.34 154 HIS B O 1
ATOM 3035 N N . SER B 1 155 ? 10.824 19.986 42.333 1.00 19.76 155 SER B N 1
ATOM 3036 C CA . SER B 1 155 ? 12.081 20.627 42.693 1.00 18.23 155 SER B CA 1
ATOM 3037 C C . SER B 1 155 ? 11.994 22.136 42.938 1.00 18.83 155 SER B C 1
ATOM 3038 O O . SER B 1 155 ? 12.946 22.856 42.649 1.00 17.35 155 SER B O 1
ATOM 3041 N N . SER B 1 156 ? 10.878 22.621 43.479 1.00 17.40 156 SER B N 1
ATOM 3042 C CA . SER B 1 156 ? 10.753 24.059 43.720 1.00 18.15 156 SER B CA 1
ATOM 3043 C C . SER B 1 156 ? 11.910 24.590 44.562 1.00 17.70 156 SER B C 1
ATOM 3044 O O . SER B 1 156 ? 12.589 25.540 44.171 1.00 17.96 156 SER B O 1
ATOM 3047 N N . ILE B 1 157 ? 12.144 23.974 45.715 1.00 16.60 157 ILE B N 1
ATOM 3048 C CA . ILE B 1 157 ? 13.226 24.411 46.587 1.00 17.02 157 ILE B CA 1
ATOM 3049 C C . ILE B 1 157 ? 14.597 24.064 46.013 1.00 16.04 157 ILE B C 1
ATOM 3050 O O . ILE B 1 157 ? 15.538 24.854 46.111 1.00 16.24 157 ILE B O 1
ATOM 3055 N N . TYR B 1 158 ? 14.713 22.882 45.417 1.00 15.88 158 TYR B N 1
ATOM 3056 C CA . TYR B 1 158 ? 15.986 22.462 44.844 1.00 15.47 158 TYR B CA 1
ATOM 3057 C C . TYR B 1 158 ? 16.401 23.430 43.735 1.00 16.15 158 TYR B C 1
ATOM 3058 O O . TYR B 1 158 ? 17.558 23.862 43.678 1.00 15.48 158 TYR B O 1
ATOM 3067 N N . CYS B 1 159 ? 15.454 23.774 42.861 1.00 15.98 159 CYS B N 1
ATOM 3068 C CA . CYS B 1 159 ? 15.729 24.707 41.767 1.00 15.27 159 CYS B CA 1
ATOM 3069 C C . CYS B 1 159 ? 16.071 26.094 42.301 1.00 15.24 159 CYS B C 1
ATOM 3070 O O . CYS B 1 159 ? 16.936 26.773 41.753 1.00 15.22 159 CYS B O 1
ATOM 3073 N N . MET B 1 160 ? 15.392 26.529 43.360 1.00 14.36 160 MET B N 1
ATOM 3074 C CA . MET B 1 160 ? 15.725 27.826 43.939 1.00 13.36 160 MET B CA 1
ATOM 3075 C C . MET B 1 160 ? 17.200 27.814 44.333 1.00 14.69 160 MET B C 1
ATOM 3076 O O . MET B 1 160 ? 17.923 28.770 44.065 1.00 13.10 160 MET B O 1
ATOM 3081 N N . SER B 1 161 ? 17.648 26.713 44.935 1.00 14.66 161 SER B N 1
ATOM 3082 C CA . SER B 1 161 ? 19.036 26.609 45.380 1.00 14.97 161 SER B CA 1
ATOM 3083 C C . SER B 1 161 ? 20.037 26.456 44.242 1.00 15.03 161 SER B C 1
ATOM 3084 O O . SER B 1 161 ? 21.141 26.991 44.318 1.00 15.74 161 SER B O 1
ATOM 3087 N N . LYS B 1 162 ? 19.658 25.741 43.189 1.00 14.94 162 LYS B N 1
ATOM 3088 C CA . LYS B 1 162 ? 20.558 25.539 42.060 1.00 14.57 162 LYS B CA 1
ATOM 3089 C C . LYS B 1 162 ? 20.627 26.763 41.147 1.00 14.97 162 LYS B C 1
ATOM 3090 O O . LYS B 1 162 ? 21.705 27.105 40.657 1.00 14.03 162 LYS B O 1
ATOM 3096 N N . PHE B 1 163 ? 19.490 27.422 40.917 1.00 15.04 163 PHE B N 1
ATOM 3097 C CA . PHE B 1 163 ? 19.491 28.652 40.128 1.00 14.11 163 PHE B CA 1
ATOM 3098 C C . PHE B 1 163 ? 20.364 29.607 40.948 1.00 14.42 163 PHE B C 1
ATOM 3099 O O . PHE B 1 163 ? 21.190 30.342 40.409 1.00 13.91 163 PHE B O 1
ATOM 3107 N N . GLY B 1 164 ? 20.169 29.574 42.266 1.00 13.40 164 GLY B N 1
ATOM 3108 C CA . GLY B 1 164 ? 20.941 30.414 43.166 1.00 13.71 164 GLY B CA 1
ATOM 3109 C C . GLY B 1 164 ? 22.435 30.177 43.024 1.00 13.68 164 GLY B C 1
ATOM 3110 O O . GLY B 1 164 ? 23.216 31.131 42.985 1.00 14.23 164 GLY B O 1
ATOM 3111 N N . GLN B 1 165 ? 22.846 28.913 42.962 1.00 15.05 165 GLN B N 1
ATOM 3112 C CA . GLN B 1 165 ? 24.268 28.613 42.803 1.00 15.81 165 GLN B CA 1
ATOM 3113 C C . GLN B 1 165 ? 24.784 29.232 41.509 1.00 16.51 165 GLN B C 1
ATOM 3114 O O . GLN B 1 165 ? 25.892 29.763 41.471 1.00 15.55 165 GLN B O 1
ATOM 3120 N N . ARG B 1 166 ? 23.987 29.160 40.443 1.00 15.86 166 ARG B N 1
ATOM 3121 C CA . ARG B 1 166 ? 24.408 29.732 39.165 1.00 14.05 166 ARG B CA 1
ATOM 3122 C C . ARG B 1 166 ? 24.636 31.238 39.321 1.00 14.71 166 ARG B C 1
ATOM 3123 O O . ARG B 1 166 ? 25.548 31.800 38.713 1.00 14.25 166 ARG B O 1
ATOM 3131 N N . GLY B 1 167 ? 23.810 31.887 40.140 1.00 15.19 167 GLY B N 1
ATOM 3132 C CA . GLY B 1 167 ? 23.970 33.313 40.368 1.00 14.62 167 GLY B CA 1
ATOM 3133 C C . GLY B 1 167 ? 25.345 33.583 40.960 1.00 14.97 167 GLY B C 1
ATOM 3134 O O . GLY B 1 167 ? 26.008 34.557 40.602 1.00 15.57 167 GLY B O 1
ATOM 3135 N N . LEU B 1 168 ? 25.770 32.714 41.872 1.00 15.12 168 LEU B N 1
ATOM 3136 C CA . LEU B 1 168 ? 27.088 32.846 42.495 1.00 15.62 168 LEU B CA 1
ATOM 3137 C C . LEU B 1 168 ? 28.163 32.608 41.435 1.00 14.93 168 LEU B C 1
ATOM 3138 O O . LEU B 1 168 ? 29.114 33.381 41.306 1.00 13.83 168 LEU B O 1
ATOM 3143 N N . VAL B 1 169 ? 28.000 31.535 40.671 1.00 14.43 169 VAL B N 1
ATOM 3144 C CA . VAL B 1 169 ? 28.960 31.199 39.628 1.00 13.53 169 VAL B CA 1
ATOM 3145 C C . VAL B 1 169 ? 29.184 32.372 38.687 1.00 14.68 169 VAL B C 1
ATOM 3146 O O . VAL B 1 169 ? 30.319 32.744 38.398 1.00 14.57 169 VAL B O 1
ATOM 3150 N N . GLU B 1 170 ? 28.090 32.952 38.204 1.00 13.79 170 GLU B N 1
ATOM 3151 C CA . GLU B 1 170 ? 28.201 34.063 37.279 1.00 16.01 170 GLU B CA 1
ATOM 3152 C C . GLU B 1 170 ? 28.870 35.290 37.880 1.00 15.86 170 GLU B C 1
ATOM 3153 O O . GLU B 1 170 ? 29.544 36.038 37.169 1.00 16.51 170 GLU B O 1
ATOM 3159 N N . THR B 1 171 ? 28.701 35.499 39.184 1.00 16.23 171 THR B N 1
ATOM 3160 C CA . THR B 1 171 ? 29.332 36.645 39.825 1.00 16.17 171 THR B CA 1
ATOM 3161 C C . THR B 1 171 ? 30.823 36.342 39.985 1.00 15.56 171 THR B C 1
ATOM 3162 O O . THR B 1 171 ? 31.665 37.224 39.802 1.00 15.95 171 THR B O 1
ATOM 3166 N N . MET B 1 172 ? 31.151 35.092 40.304 1.00 15.59 172 MET B N 1
ATOM 3167 C CA . MET B 1 172 ? 32.555 34.708 40.471 1.00 16.88 172 MET B CA 1
ATOM 3168 C C . MET B 1 172 ? 33.352 34.874 39.179 1.00 17.52 172 MET B C 1
ATOM 3169 O O . MET B 1 172 ? 34.550 35.145 39.221 1.00 18.32 172 MET B O 1
ATOM 3174 N N . ARG B 1 173 ? 32.703 34.709 38.029 1.00 15.26 173 ARG B N 1
ATOM 3175 C CA . ARG B 1 173 ? 33.416 34.861 36.763 1.00 15.23 173 ARG B CA 1
ATOM 3176 C C . ARG B 1 173 ? 33.937 36.287 36.636 1.00 16.72 173 ARG B C 1
ATOM 3177 O O . ARG B 1 173 ? 35.012 36.512 36.088 1.00 17.52 173 ARG B O 1
ATOM 3185 N N . LEU B 1 174 ? 33.169 37.245 37.145 1.00 16.47 174 LEU B N 1
ATOM 3186 C CA . LEU B 1 174 ? 33.552 38.652 37.069 1.00 18.20 174 LEU B CA 1
ATOM 3187 C C . LEU B 1 174 ? 34.848 38.910 37.825 1.00 18.48 174 LEU B C 1
ATOM 3188 O O . LEU B 1 174 ? 35.690 39.698 37.384 1.00 20.57 174 LEU B O 1
ATOM 3193 N N . TYR B 1 175 ? 34.996 38.249 38.967 1.00 18.52 175 TYR B N 1
ATOM 3194 C CA . TYR B 1 175 ? 36.190 38.391 39.791 1.00 19.70 175 TYR B CA 1
ATOM 3195 C C . TYR B 1 175 ? 37.351 37.562 39.252 1.00 20.80 175 TYR B C 1
ATOM 3196 O O . TYR B 1 175 ? 38.484 38.035 39.177 1.00 20.76 175 TYR B O 1
ATOM 3205 N N . ALA B 1 176 ? 37.052 36.320 38.882 1.00 20.65 176 ALA B N 1
ATOM 3206 C CA . ALA B 1 176 ? 38.058 35.386 38.387 1.00 20.34 176 ALA B CA 1
ATOM 3207 C C . ALA B 1 176 ? 38.819 35.822 37.143 1.00 21.66 176 ALA B C 1
ATOM 3208 O O . ALA B 1 176 ? 40.031 35.629 37.057 1.00 22.08 176 ALA B O 1
ATOM 3210 N N . ARG B 1 177 ? 38.118 36.404 36.178 1.00 22.49 177 ARG B N 1
ATOM 3211 C CA . ARG B 1 177 ? 38.767 36.823 34.942 1.00 23.92 177 ARG B CA 1
ATOM 3212 C C . ARG B 1 177 ? 39.840 37.886 35.134 1.00 25.89 177 ARG B C 1
ATOM 3213 O O . ARG B 1 177 ? 40.683 38.078 34.263 1.00 26.11 177 ARG B O 1
ATOM 3221 N N . LYS B 1 178 ? 39.821 38.565 36.275 1.00 25.67 178 LYS B N 1
ATOM 3222 C CA . LYS B 1 178 ? 40.807 39.606 36.531 1.00 27.25 178 LYS B CA 1
ATOM 3223 C C . LYS B 1 178 ? 42.006 39.135 37.345 1.00 26.25 178 LYS B C 1
ATOM 3224 O O . LYS B 1 178 ? 42.931 39.910 37.593 1.00 26.44 178 LYS B O 1
ATOM 3230 N N . CYS B 1 179 ? 42.000 37.873 37.761 1.00 24.09 179 CYS B N 1
ATOM 3231 C CA . CYS B 1 179 ? 43.121 37.353 38.536 1.00 23.94 179 CYS B CA 1
ATOM 3232 C C . CYS B 1 179 ? 43.579 35.959 38.122 1.00 22.40 179 CYS B C 1
ATOM 3233 O O . CYS B 1 179 ? 44.082 35.193 38.943 1.00 22.93 179 CYS B O 1
ATOM 3236 N N . ASN B 1 180 ? 43.385 35.630 36.848 1.00 21.96 180 ASN B N 1
ATOM 3237 C CA . ASN B 1 180 ? 43.834 34.351 36.310 1.00 21.85 180 ASN B CA 1
ATOM 3238 C C . ASN B 1 180 ? 43.238 33.126 37.002 1.00 20.67 180 ASN B C 1
ATOM 3239 O O . ASN B 1 180 ? 43.911 32.106 37.164 1.00 21.12 180 ASN B O 1
ATOM 3244 N N . VAL B 1 181 ? 41.980 33.222 37.415 1.00 18.79 181 VAL B N 1
ATOM 3245 C CA . VAL B 1 181 ? 41.322 32.096 38.062 1.00 17.16 181 VAL B CA 1
ATOM 3246 C C . VAL B 1 181 ? 40.263 31.540 37.112 1.00 16.81 181 VAL B C 1
ATOM 3247 O O . VAL B 1 181 ? 39.566 32.299 36.441 1.00 17.72 181 VAL B O 1
ATOM 3251 N N . ARG B 1 182 ? 40.166 30.216 37.039 1.00 15.24 182 ARG B N 1
ATOM 3252 C CA . ARG B 1 182 ? 39.192 29.574 36.159 1.00 16.29 182 ARG B CA 1
ATOM 3253 C C . ARG B 1 182 ? 37.958 29.126 36.935 1.00 16.59 182 ARG B C 1
ATOM 3254 O O . ARG B 1 182 ? 38.066 28.628 38.059 1.00 16.16 182 ARG B O 1
ATOM 3262 N N . ILE B 1 183 ? 36.790 29.326 36.329 1.00 15.79 183 ILE B N 1
ATOM 3263 C CA . ILE B 1 183 ? 35.512 28.954 36.938 1.00 17.24 183 ILE B CA 1
ATOM 3264 C C . ILE B 1 183 ? 34.792 27.972 36.018 1.00 16.71 183 ILE B C 1
ATOM 3265 O O . ILE B 1 183 ? 34.538 28.287 34.859 1.00 17.80 183 ILE B O 1
ATOM 3270 N N . THR B 1 184 ? 34.478 26.785 36.525 1.00 16.00 184 THR B N 1
ATOM 3271 C CA . THR B 1 184 ? 33.778 25.784 35.726 1.00 16.19 184 THR B CA 1
ATOM 3272 C C . THR B 1 184 ? 32.457 25.396 36.379 1.00 15.25 184 THR B C 1
ATOM 3273 O O . THR B 1 184 ? 32.421 25.017 37.549 1.00 15.46 184 THR B O 1
ATOM 3277 N N . ASP B 1 185 ? 31.376 25.506 35.607 1.00 14.50 185 ASP B N 1
ATOM 3278 C CA . ASP B 1 185 ? 30.027 25.184 36.069 1.00 14.89 185 ASP B CA 1
ATOM 3279 C C . ASP B 1 185 ? 29.596 23.881 35.392 1.00 15.65 185 ASP B C 1
ATOM 3280 O O . ASP B 1 185 ? 29.305 23.862 34.197 1.00 15.10 185 ASP B O 1
ATOM 3285 N N . VAL B 1 186 ? 29.586 22.793 36.157 1.00 14.95 186 VAL B N 1
ATOM 3286 C CA . VAL B 1 186 ? 29.200 21.479 35.647 1.00 15.07 186 VAL B CA 1
ATOM 3287 C C . VAL B 1 186 ? 27.720 21.287 35.940 1.00 13.95 186 VAL B C 1
ATOM 3288 O O . VAL B 1 186 ? 27.293 21.344 37.093 1.00 14.63 186 VAL B O 1
ATOM 3292 N N . GLN B 1 187 ? 26.944 21.055 34.885 1.00 14.26 187 GLN B N 1
ATOM 3293 C CA . GLN B 1 187 ? 25.495 20.911 35.001 1.00 14.59 187 GLN B CA 1
ATOM 3294 C C . GLN B 1 187 ? 24.984 19.557 34.524 1.00 14.61 187 GLN B C 1
ATOM 3295 O O . GLN B 1 187 ? 24.657 19.381 33.350 1.00 14.50 187 GLN B O 1
ATOM 3301 N N . PRO B 1 188 ? 24.921 18.573 35.430 1.00 15.93 188 PRO B N 1
ATOM 3302 C CA . PRO B 1 188 ? 24.439 17.255 35.026 1.00 17.11 188 PRO B CA 1
ATOM 3303 C C . PRO B 1 188 ? 22.948 17.009 35.197 1.00 17.34 188 PRO B C 1
ATOM 3304 O O . PRO B 1 188 ? 22.273 17.658 36.008 1.00 14.99 188 PRO B O 1
ATOM 3308 N N . GLY B 1 189 ? 22.448 16.070 34.402 1.00 18.03 189 GLY B N 1
ATOM 3309 C CA . GLY B 1 189 ? 21.063 15.662 34.490 1.00 17.99 189 GLY B CA 1
ATOM 3310 C C . GLY B 1 189 ? 21.103 14.479 35.439 1.00 19.64 189 GLY B C 1
ATOM 3311 O O . GLY B 1 189 ? 21.976 14.417 36.305 1.00 20.22 189 GLY B O 1
ATOM 3312 N N . ALA B 1 190 ? 20.198 13.525 35.265 1.00 18.87 190 ALA B N 1
ATOM 3313 C CA . ALA B 1 190 ? 20.135 12.360 36.140 1.00 19.43 190 ALA B CA 1
ATOM 3314 C C . ALA B 1 190 ? 21.403 11.514 36.194 1.00 19.77 190 ALA B C 1
ATOM 3315 O O . ALA B 1 190 ? 21.863 10.995 35.174 1.00 19.35 190 ALA B O 1
ATOM 3317 N N . VAL B 1 191 ? 21.950 11.376 37.401 1.00 20.14 191 VAL B N 1
ATOM 3318 C CA . VAL B 1 191 ? 23.147 10.578 37.646 1.00 21.06 191 VAL B CA 1
ATOM 3319 C C . VAL B 1 191 ? 22.826 9.578 38.755 1.00 22.48 191 VAL B C 1
ATOM 3320 O O . VAL B 1 191 ? 22.362 9.961 39.828 1.00 22.47 191 VAL B O 1
ATOM 3324 N N . TYR B 1 192 ? 23.062 8.297 38.491 1.00 21.89 192 TYR B N 1
ATOM 3325 C CA . TYR B 1 192 ? 22.796 7.261 39.482 1.00 25.01 192 TYR B CA 1
ATOM 3326 C C . TYR B 1 192 ? 23.772 7.365 40.659 1.00 25.37 192 TYR B C 1
ATOM 3327 O O . TYR B 1 192 ? 24.933 6.963 40.552 1.00 23.96 192 TYR B O 1
ATOM 3336 N N . THR B 1 193 ? 23.287 7.915 41.772 1.00 25.80 193 THR B N 1
ATOM 3337 C CA . THR B 1 193 ? 24.083 8.093 42.992 1.00 26.66 193 THR B CA 1
ATOM 3338 C C . THR B 1 193 ? 23.186 7.895 44.214 1.00 27.90 193 THR B C 1
ATOM 3339 O O . THR B 1 193 ? 21.968 7.792 44.086 1.00 27.38 193 THR B O 1
ATOM 3343 N N . PRO B 1 194 ? 23.780 7.852 45.420 1.00 29.30 194 PRO B N 1
ATOM 3344 C CA . PRO B 1 194 ? 22.992 7.673 46.643 1.00 31.04 194 PRO B CA 1
ATOM 3345 C C . PRO B 1 194 ? 21.934 8.765 46.832 1.00 33.26 194 PRO B C 1
ATOM 3346 O O . PRO B 1 194 ? 20.980 8.586 47.588 1.00 34.05 194 PRO B O 1
ATOM 3350 N N . MET B 1 195 ? 22.107 9.894 46.150 1.00 34.50 195 MET B N 1
ATOM 3351 C CA . MET B 1 195 ? 21.158 10.998 46.263 1.00 36.30 195 MET B CA 1
ATOM 3352 C C . MET B 1 195 ? 19.749 10.597 45.823 1.00 37.84 195 MET B C 1
ATOM 3353 O O . MET B 1 195 ? 18.763 11.182 46.275 1.00 37.51 195 MET B O 1
ATOM 3358 N N . TRP B 1 196 ? 19.657 9.600 44.948 1.00 39.08 196 TRP B N 1
ATOM 3359 C CA . TRP B 1 196 ? 18.363 9.135 44.454 1.00 42.13 196 TRP B CA 1
ATOM 3360 C C . TRP B 1 196 ? 17.748 8.040 45.318 1.00 44.73 196 TRP B C 1
ATOM 3361 O O . TRP B 1 196 ? 16.529 7.972 45.473 1.00 45.64 196 TRP B O 1
ATOM 3372 N N . GLY B 1 197 ? 18.591 7.179 45.874 1.00 47.81 197 GLY B N 1
ATOM 3373 C CA . GLY B 1 197 ? 18.089 6.099 46.702 1.00 51.16 197 GLY B CA 1
ATOM 3374 C C . GLY B 1 197 ? 17.866 4.823 45.910 1.00 53.71 197 GLY B C 1
ATOM 3375 O O . GLY B 1 197 ? 18.822 4.199 45.452 1.00 54.34 197 GLY B O 1
ATOM 3376 N N . LYS B 1 198 ? 16.604 4.441 45.735 1.00 56.52 198 LYS B N 1
ATOM 3377 C CA . LYS B 1 198 ? 16.264 3.222 45.003 1.00 59.27 198 LYS B CA 1
ATOM 3378 C C . LYS B 1 198 ? 16.001 3.451 43.516 1.00 61.23 198 LYS B C 1
ATOM 3379 O O . LYS B 1 198 ? 15.537 4.517 43.111 1.00 62.32 198 LYS B O 1
ATOM 3381 N N . VAL B 1 199 ? 16.302 2.435 42.712 1.00 63.11 199 VAL B N 1
ATOM 3382 C CA . VAL B 1 199 ? 16.103 2.487 41.266 1.00 64.74 199 VAL B CA 1
ATOM 3383 C C . VAL B 1 199 ? 15.726 1.094 40.761 1.00 65.61 199 VAL B C 1
ATOM 3384 O O . VAL B 1 199 ? 15.704 0.139 41.535 1.00 66.52 199 VAL B O 1
ATOM 3386 N N . ASP B 1 200 ? 15.431 0.972 39.469 1.00 66.72 200 ASP B N 1
ATOM 3387 C CA . ASP B 1 200 ? 15.048 -0.321 38.906 1.00 67.52 200 ASP B CA 1
ATOM 3388 C C . ASP B 1 200 ? 15.366 -0.464 37.418 1.00 68.21 200 ASP B C 1
ATOM 3389 O O . ASP B 1 200 ? 16.441 -0.072 36.960 1.00 68.68 200 ASP B O 1
ATOM 3391 N N . ASP B 1 201 ? 14.424 -1.042 36.674 1.00 68.46 201 ASP B N 1
ATOM 3392 C CA . ASP B 1 201 ? 14.580 -1.247 35.236 1.00 68.15 201 ASP B CA 1
ATOM 3393 C C . ASP B 1 201 ? 14.993 0.060 34.580 1.00 67.57 201 ASP B C 1
ATOM 3394 O O . ASP B 1 201 ? 16.110 0.188 34.076 1.00 68.23 201 ASP B O 1
ATOM 3396 N N . GLU B 1 202 ? 14.081 1.026 34.583 1.00 66.57 202 GLU B N 1
ATOM 3397 C CA . GLU B 1 202 ? 14.362 2.333 34.010 1.00 64.97 202 GLU B CA 1
ATOM 3398 C C . GLU B 1 202 ? 15.394 2.990 34.916 1.00 63.54 202 GLU B C 1
ATOM 3399 O O . GLU B 1 202 ? 16.458 2.422 35.158 1.00 63.90 202 GLU B O 1
ATOM 3401 N N . MET B 1 203 ? 15.073 4.175 35.427 1.00 61.29 203 MET B N 1
ATOM 3402 C CA . MET B 1 203 ? 15.978 4.896 36.312 1.00 58.50 203 MET B CA 1
ATOM 3403 C C . MET B 1 203 ? 17.431 4.659 35.910 1.00 55.64 203 MET B C 1
ATOM 3404 O O . MET B 1 203 ? 17.950 5.326 35.017 1.00 55.47 203 MET B O 1
ATOM 3409 N N . GLN B 1 204 ? 18.077 3.696 36.562 1.00 51.97 204 GLN B N 1
ATOM 3410 C CA . GLN B 1 204 ? 19.471 3.377 36.275 1.00 48.39 204 GLN B CA 1
ATOM 3411 C C . GLN B 1 204 ? 19.767 3.309 34.780 1.00 45.39 204 GLN B C 1
ATOM 3412 O O . GLN B 1 204 ? 20.706 3.942 34.301 1.00 44.32 204 GLN B O 1
ATOM 3418 N N . ALA B 1 205 ? 18.963 2.545 34.047 1.00 42.35 205 ALA B N 1
ATOM 3419 C CA . ALA B 1 205 ? 19.149 2.399 32.608 1.00 39.80 205 ALA B CA 1
ATOM 3420 C C . ALA B 1 205 ? 18.926 3.715 31.867 1.00 37.75 205 ALA B C 1
ATOM 3421 O O . ALA B 1 205 ? 19.361 3.877 30.728 1.00 38.19 205 ALA B O 1
ATOM 3423 N N . LEU B 1 206 ? 18.246 4.654 32.517 1.00 35.24 206 LEU B N 1
ATOM 3424 C CA . LEU B 1 206 ? 17.966 5.953 31.909 1.00 32.68 206 LEU B CA 1
ATOM 3425 C C . LEU B 1 206 ? 18.797 7.061 32.547 1.00 30.42 206 LEU B C 1
ATOM 3426 O O . LEU B 1 206 ? 18.498 8.243 32.378 1.00 30.03 206 LEU B O 1
ATOM 3431 N N . MET B 1 207 ? 19.840 6.681 33.277 1.00 27.72 207 MET B N 1
ATOM 3432 C CA . MET B 1 207 ? 20.691 7.662 33.942 1.00 25.68 207 MET B CA 1
ATOM 3433 C C . MET B 1 207 ? 22.153 7.565 33.534 1.00 24.58 207 MET B C 1
ATOM 3434 O O . MET B 1 207 ? 22.592 6.574 32.949 1.00 24.32 207 MET B O 1
ATOM 3439 N N . MET B 1 208 ? 22.906 8.612 33.853 1.00 21.89 208 MET B N 1
ATOM 3440 C CA . MET B 1 208 ? 24.333 8.631 33.576 1.00 19.84 208 MET B CA 1
ATOM 3441 C C . MET B 1 208 ? 24.986 8.040 34.818 1.00 20.76 208 MET B C 1
ATOM 3442 O O . MET B 1 208 ? 24.323 7.837 35.834 1.00 20.41 208 MET B O 1
ATOM 3447 N N . MET B 1 209 ? 26.282 7.766 34.737 1.00 19.37 209 MET B N 1
ATOM 3448 C CA . MET B 1 209 ? 27.009 7.235 35.883 1.00 20.79 209 MET B CA 1
ATOM 3449 C C . MET B 1 209 ? 27.950 8.324 36.378 1.00 20.37 209 MET B C 1
ATOM 3450 O O . MET B 1 209 ? 28.410 9.156 35.600 1.00 18.61 209 MET B O 1
ATOM 3455 N N . PRO B 1 210 ? 28.239 8.341 37.687 1.00 20.21 210 PRO B N 1
ATOM 3456 C CA . PRO B 1 210 ? 29.132 9.364 38.236 1.00 20.09 210 PRO B CA 1
ATOM 3457 C C . PRO B 1 210 ? 30.467 9.521 37.514 1.00 19.56 210 PRO B C 1
ATOM 3458 O O . PRO B 1 210 ? 30.971 10.637 37.378 1.00 18.18 210 PRO B O 1
ATOM 3462 N N . GLU B 1 211 ? 31.043 8.420 37.039 1.00 19.09 211 GLU B N 1
ATOM 3463 C CA . GLU B 1 211 ? 32.309 8.516 36.333 1.00 21.32 211 GLU B CA 1
ATOM 3464 C C . GLU B 1 211 ? 32.180 9.295 35.018 1.00 20.13 211 GLU B C 1
ATOM 3465 O O . GLU B 1 211 ? 33.168 9.838 34.517 1.00 18.95 211 GLU B O 1
ATOM 3471 N N . ASP B 1 212 ? 30.964 9.368 34.474 1.00 19.89 212 ASP B N 1
ATOM 3472 C CA . ASP B 1 212 ? 30.734 10.092 33.224 1.00 18.77 212 ASP B CA 1
ATOM 3473 C C . ASP B 1 212 ? 30.894 11.591 33.460 1.00 18.55 212 ASP B C 1
ATOM 3474 O O . ASP B 1 212 ? 31.249 12.341 32.547 1.00 17.66 212 ASP B O 1
ATOM 3479 N N . ILE B 1 213 ? 30.619 12.017 34.690 1.00 17.04 213 ILE B N 1
ATOM 3480 C CA . ILE B 1 213 ? 30.734 13.424 35.064 1.00 18.19 213 ILE B CA 1
ATOM 3481 C C . ILE B 1 213 ? 32.175 13.733 35.469 1.00 16.75 213 ILE B C 1
ATOM 3482 O O . ILE B 1 213 ? 32.723 14.775 35.127 1.00 16.76 213 ILE B O 1
ATOM 3487 N N . ALA B 1 214 ? 32.787 12.805 36.194 1.00 17.04 214 ALA B N 1
ATOM 3488 C CA . ALA B 1 214 ? 34.153 12.983 36.669 1.00 17.56 214 ALA B CA 1
ATOM 3489 C C . ALA B 1 214 ? 35.180 13.159 35.549 1.00 18.17 214 ALA B C 1
ATOM 3490 O O . ALA B 1 214 ? 36.100 13.962 35.673 1.00 17.59 214 ALA B O 1
ATOM 3492 N N . ALA B 1 215 ? 35.022 12.418 34.456 1.00 18.23 215 ALA B N 1
ATOM 3493 C CA . ALA B 1 215 ? 35.966 12.504 33.345 1.00 19.27 215 ALA B CA 1
ATOM 3494 C C . ALA B 1 215 ? 36.183 13.923 32.819 1.00 19.40 215 ALA B C 1
ATOM 3495 O O . ALA B 1 215 ? 37.309 14.413 32.800 1.00 18.39 215 ALA B O 1
ATOM 3497 N N . PRO B 1 216 ? 35.111 14.603 32.375 1.00 18.73 216 PRO B N 1
ATOM 3498 C CA . PRO B 1 216 ? 35.290 15.967 31.865 1.00 17.72 216 PRO B CA 1
ATOM 3499 C C . PRO B 1 216 ? 35.751 16.986 32.911 1.00 18.00 216 PRO B C 1
ATOM 3500 O O . PRO B 1 216 ? 36.378 17.989 32.568 1.00 18.05 216 PRO B O 1
ATOM 3504 N N . VAL B 1 217 ? 35.437 16.740 34.181 1.00 16.52 217 VAL B N 1
ATOM 3505 C CA . VAL B 1 217 ? 35.869 17.649 35.239 1.00 17.44 217 VAL B CA 1
ATOM 3506 C C . VAL B 1 217 ? 37.394 17.643 35.298 1.00 17.78 217 VAL B C 1
ATOM 3507 O O . VAL B 1 217 ? 38.032 18.693 35.272 1.00 16.80 217 VAL B O 1
ATOM 3511 N N . VAL B 1 218 ? 37.979 16.452 35.361 1.00 18.15 218 VAL B N 1
ATOM 3512 C CA . VAL B 1 218 ? 39.431 16.341 35.426 1.00 18.53 218 VAL B CA 1
ATOM 3513 C C . VAL B 1 218 ? 40.092 16.834 34.139 1.00 17.22 218 VAL B C 1
ATOM 3514 O O . VAL B 1 218 ? 41.142 17.476 34.182 1.00 17.64 218 VAL B O 1
ATOM 3518 N N . GLN B 1 219 ? 39.478 16.555 32.993 1.00 17.35 219 GLN B N 1
ATOM 3519 C CA . GLN B 1 219 ? 40.038 17.016 31.729 1.00 18.24 219 GLN B CA 1
ATOM 3520 C C . GLN B 1 219 ? 40.058 18.545 31.690 1.00 17.68 219 GLN B C 1
ATOM 3521 O O . GLN B 1 219 ? 41.011 19.151 31.202 1.00 17.92 219 GLN B O 1
ATOM 3527 N N . ALA B 1 220 ? 39.010 19.173 32.212 1.00 17.94 220 ALA B N 1
ATOM 3528 C CA . ALA B 1 220 ? 38.953 20.632 32.233 1.00 17.23 220 ALA B CA 1
ATOM 3529 C C . ALA B 1 220 ? 40.079 21.196 33.101 1.00 18.04 220 ALA B C 1
ATOM 3530 O O . ALA B 1 220 ? 40.677 22.221 32.768 1.00 17.84 220 ALA B O 1
ATOM 3532 N N . TYR B 1 221 ? 40.371 20.530 34.213 1.00 18.42 221 TYR B N 1
ATOM 3533 C CA . TYR B 1 221 ? 41.439 20.994 35.091 1.00 18.30 221 TYR B CA 1
ATOM 3534 C C . TYR B 1 221 ? 42.794 20.848 34.406 1.00 19.32 221 TYR B C 1
ATOM 3535 O O . TYR B 1 221 ? 43.678 21.689 34.576 1.00 19.36 221 TYR B O 1
ATOM 3544 N N . LEU B 1 222 ? 42.951 19.784 33.626 1.00 19.48 222 LEU B N 1
ATOM 3545 C CA . LEU B 1 222 ? 44.214 19.538 32.939 1.00 20.48 222 LEU B CA 1
ATOM 3546 C C . LEU B 1 222 ? 44.463 20.408 31.707 1.00 21.65 222 LEU B C 1
ATOM 3547 O O . LEU B 1 222 ? 45.537 20.342 31.109 1.00 21.18 222 LEU B O 1
ATOM 3552 N N . GLN B 1 223 ? 43.476 21.220 31.328 1.00 19.97 223 GLN B N 1
ATOM 3553 C CA . GLN B 1 223 ? 43.622 22.135 30.198 1.00 19.67 223 GLN B CA 1
ATOM 3554 C C . GLN B 1 223 ? 44.701 23.159 30.547 1.00 20.88 223 GLN B C 1
ATOM 3555 O O . GLN B 1 223 ? 44.895 23.486 31.724 1.00 20.92 223 GLN B O 1
ATOM 3561 N N . PRO B 1 224 ? 45.414 23.683 29.534 1.00 21.59 224 PRO B N 1
ATOM 3562 C CA . PRO B 1 224 ? 46.460 24.681 29.789 1.00 22.47 224 PRO B CA 1
ATOM 3563 C C . PRO B 1 224 ? 45.797 25.866 30.492 1.00 23.28 224 PRO B C 1
ATOM 3564 O O . PRO B 1 224 ? 44.621 26.138 30.261 1.00 21.12 224 PRO B O 1
ATOM 3568 N N . SER B 1 225 ? 46.550 26.572 31.332 1.00 23.53 225 SER B N 1
ATOM 3569 C CA . SER B 1 225 ? 46.023 27.711 32.089 1.00 24.34 225 SER B CA 1
ATOM 3570 C C . SER B 1 225 ? 45.309 28.766 31.244 1.00 23.67 225 SER B C 1
ATOM 3571 O O . SER B 1 225 ? 44.407 29.457 31.727 1.00 25.37 225 SER B O 1
ATOM 3574 N N . ARG B 1 226 ? 45.720 28.894 29.989 1.00 22.08 226 ARG B N 1
ATOM 3575 C CA . ARG B 1 226 ? 45.144 29.867 29.067 1.00 20.66 226 ARG B CA 1
ATOM 3576 C C . ARG B 1 226 ? 43.664 29.622 28.761 1.00 19.86 226 ARG B C 1
ATOM 3577 O O . ARG B 1 226 ? 42.944 30.542 28.375 1.00 19.41 226 ARG B O 1
ATOM 3585 N N . THR B 1 227 ? 43.215 28.389 28.946 1.00 19.91 227 THR B N 1
ATOM 3586 C CA . THR B 1 227 ? 41.841 28.028 28.607 1.00 18.71 227 THR B CA 1
ATOM 3587 C C . THR B 1 227 ? 40.961 27.540 29.746 1.00 18.21 227 THR B C 1
ATOM 3588 O O . THR B 1 227 ? 41.384 26.740 30.579 1.00 17.15 227 THR B O 1
ATOM 3592 N N . VAL B 1 228 ? 39.721 28.020 29.767 1.00 17.33 228 VAL B N 1
ATOM 3593 C CA . VAL B 1 228 ? 38.782 27.600 30.790 1.00 16.40 228 VAL B CA 1
ATOM 3594 C C . VAL B 1 228 ? 37.516 27.000 30.196 1.00 16.66 228 VAL B C 1
ATOM 3595 O O . VAL B 1 228 ? 36.878 27.599 29.332 1.00 15.54 228 VAL B O 1
ATOM 3599 N N . VAL B 1 229 ? 37.185 25.788 30.628 1.00 15.29 229 VAL B N 1
ATOM 3600 C CA . VAL B 1 229 ? 35.948 25.155 30.189 1.00 15.29 229 VAL B CA 1
ATOM 3601 C C . VAL B 1 229 ? 34.953 25.760 31.182 1.00 15.46 229 VAL B C 1
ATOM 3602 O O . VAL B 1 229 ? 34.864 25.326 32.330 1.00 17.03 229 VAL B O 1
ATOM 3606 N N . GLU B 1 230 ? 34.234 26.792 30.746 1.00 14.76 230 GLU B N 1
ATOM 3607 C CA . GLU B 1 230 ? 33.295 27.490 31.619 1.00 15.32 230 GLU B CA 1
ATOM 3608 C C . GLU B 1 230 ? 32.068 26.692 32.004 1.00 15.49 230 GLU B C 1
ATOM 3609 O O . GLU B 1 230 ? 31.617 26.749 33.149 1.00 14.63 230 GLU B O 1
ATOM 3615 N N . GLU B 1 231 ? 31.520 25.956 31.047 1.00 15.22 231 GLU B N 1
ATOM 3616 C CA . GLU B 1 231 ? 30.325 25.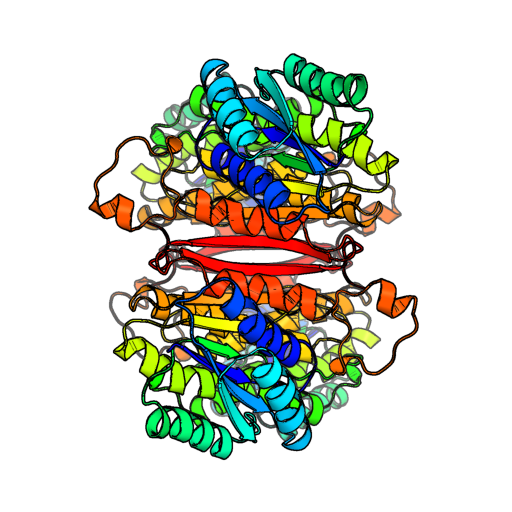175 31.309 1.00 15.57 231 GLU B CA 1
ATOM 3617 C C . GLU B 1 231 ? 30.357 23.840 30.607 1.00 15.10 231 GLU B C 1
ATOM 3618 O O . GLU B 1 231 ? 30.864 23.726 29.493 1.00 15.28 231 GLU B O 1
ATOM 3624 N N . ILE B 1 232 ? 29.817 22.834 31.281 1.00 16.58 232 ILE B N 1
ATOM 3625 C CA . ILE B 1 232 ? 29.719 21.494 30.728 1.00 16.59 232 ILE B CA 1
ATOM 3626 C C . ILE B 1 232 ? 28.348 20.993 31.146 1.00 16.62 232 ILE B C 1
ATOM 3627 O O . ILE B 1 232 ? 28.065 20.874 32.340 1.00 16.56 232 ILE B O 1
ATOM 3632 N N . ILE B 1 233 ? 27.490 20.726 30.166 1.00 16.09 233 ILE B N 1
ATOM 3633 C CA . ILE B 1 233 ? 26.145 20.234 30.436 1.00 15.82 233 ILE B CA 1
ATOM 3634 C C . ILE B 1 233 ? 26.089 18.786 29.963 1.00 16.04 233 ILE B C 1
ATOM 3635 O O . ILE B 1 233 ? 26.387 18.498 28.805 1.00 14.85 233 ILE B O 1
ATOM 3640 N N . LEU B 1 234 ? 25.731 17.876 30.863 1.00 15.41 234 LEU B N 1
ATOM 3641 C CA . LEU B 1 234 ? 25.651 16.460 30.512 1.00 16.91 234 LEU B CA 1
ATOM 3642 C C . LEU B 1 234 ? 24.292 15.895 30.880 1.00 16.02 234 LEU B C 1
ATOM 3643 O O . LEU B 1 234 ? 23.736 16.224 31.932 1.00 17.16 234 LEU B O 1
ATOM 3648 N N . ARG B 1 235 ? 23.757 15.047 30.009 1.00 15.21 235 ARG B N 1
ATOM 3649 C CA . ARG B 1 235 ? 22.462 14.424 30.250 1.00 14.73 235 ARG B CA 1
ATOM 3650 C C . ARG B 1 235 ? 22.424 13.015 29.686 1.00 16.47 235 ARG B C 1
ATOM 3651 O O . ARG B 1 235 ? 23.286 12.622 28.895 1.00 15.82 235 ARG B O 1
ATOM 3659 N N . PRO B 1 236 ? 21.438 12.219 30.121 1.00 17.12 236 PRO B N 1
ATOM 3660 C CA . PRO B 1 236 ? 21.328 10.861 29.587 1.00 18.17 236 PRO B CA 1
ATOM 3661 C C . PRO B 1 236 ? 20.915 11.130 28.137 1.00 19.21 236 PRO B C 1
ATOM 3662 O O . PRO B 1 236 ? 20.211 12.105 27.867 1.00 18.77 236 PRO B O 1
ATOM 3666 N N . THR B 1 237 ? 21.340 10.290 27.205 1.00 18.55 237 THR B N 1
ATOM 3667 C CA . THR B 1 237 ? 20.991 10.509 25.807 1.00 18.15 237 THR B CA 1
ATOM 3668 C C . THR B 1 237 ? 19.479 10.598 25.571 1.00 19.10 237 THR B C 1
ATOM 3669 O O . THR B 1 237 ? 19.031 11.251 24.629 1.00 20.60 237 THR B O 1
ATOM 3673 N N . SER B 1 238 ? 18.691 9.968 26.438 1.00 20.94 238 SER B N 1
ATOM 3674 C CA . SER B 1 238 ? 17.238 9.998 26.290 1.00 22.91 238 SER B CA 1
ATOM 3675 C C . SER B 1 238 ? 16.600 11.266 26.865 1.00 23.50 238 SER B C 1
ATOM 3676 O O . SER B 1 238 ? 15.384 11.457 26.762 1.00 23.82 238 SER B O 1
ATOM 3679 N N . GLY B 1 239 ? 17.421 12.129 27.459 1.00 22.90 239 GLY B N 1
ATOM 3680 C CA . GLY B 1 239 ? 16.916 13.368 28.032 1.00 23.25 239 GLY B CA 1
ATOM 3681 C C . GLY B 1 239 ? 16.455 13.233 29.475 1.00 24.19 239 GLY B C 1
ATOM 3682 O O . GLY B 1 239 ? 16.634 12.184 30.093 1.00 25.82 239 GLY B O 1
ATOM 3683 N N . ASP B 1 240 ? 15.872 14.296 30.023 1.00 24.05 240 ASP B N 1
ATOM 3684 C CA . ASP B 1 240 ? 15.386 14.256 31.397 1.00 28.19 240 ASP B CA 1
ATOM 3685 C C . ASP B 1 240 ? 14.231 13.266 31.500 1.00 32.23 240 ASP B C 1
ATOM 3686 O O . ASP B 1 240 ? 13.435 13.130 30.572 1.00 34.34 240 ASP B O 1
ATOM 3691 N N . ILE B 1 241 ? 14.138 12.579 32.631 1.00 36.93 241 ILE B N 1
ATOM 3692 C CA . ILE B 1 241 ? 13.076 11.601 32.833 1.00 41.29 241 ILE B CA 1
ATOM 3693 C C . ILE B 1 241 ? 12.072 12.019 33.899 1.00 42.31 241 ILE B C 1
ATOM 3694 O O . ILE B 1 241 ? 12.186 13.152 34.414 1.00 43.52 241 ILE B O 1
ATOM 3699 N N . LYS C 1 2 ? 5.392 65.489 14.858 1.00 24.17 2 LYS C N 1
ATOM 3700 C CA . LYS C 1 2 ? 4.748 64.158 14.636 1.00 22.81 2 LYS C CA 1
ATOM 3701 C C . LYS C 1 2 ? 5.699 63.005 14.938 1.00 22.89 2 LYS C C 1
ATOM 3702 O O . LYS C 1 2 ? 6.910 63.122 14.746 1.00 25.16 2 LYS C O 1
ATOM 3708 N N . HIS C 1 3 ? 5.142 61.898 15.420 1.00 21.41 3 HIS C N 1
ATOM 3709 C CA . HIS C 1 3 ? 5.924 60.694 15.687 1.00 20.08 3 HIS C CA 1
ATOM 3710 C C . HIS C 1 3 ? 5.801 59.867 14.411 1.00 19.32 3 HIS C C 1
ATOM 3711 O O . HIS C 1 3 ? 4.700 59.465 14.036 1.00 20.52 3 HIS C O 1
ATOM 3718 N N . ILE C 1 4 ? 6.918 59.625 13.734 1.00 17.98 4 ILE C N 1
ATOM 3719 C CA . ILE C 1 4 ? 6.885 58.847 12.501 1.00 17.51 4 ILE C CA 1
ATOM 3720 C C . ILE C 1 4 ? 7.095 57.368 12.808 1.00 16.64 4 ILE C C 1
ATOM 3721 O O . ILE C 1 4 ? 8.159 56.969 13.270 1.00 16.63 4 ILE C O 1
ATOM 3726 N N . LEU C 1 5 ? 6.070 56.561 12.559 1.00 17.70 5 LEU C N 1
ATOM 3727 C CA . LEU C 1 5 ? 6.160 55.130 12.825 1.00 17.40 5 LEU C CA 1
ATOM 3728 C C . LEU C 1 5 ? 6.048 54.330 11.536 1.00 17.55 5 LEU C C 1
ATOM 3729 O O . LEU C 1 5 ? 5.192 54.606 10.697 1.00 19.30 5 LEU C O 1
ATOM 3734 N N . LEU C 1 6 ? 6.916 53.338 11.377 1.00 15.83 6 LEU C N 1
ATOM 3735 C CA . LEU C 1 6 ? 6.856 52.472 10.209 1.00 16.14 6 LEU C CA 1
ATOM 3736 C C . LEU C 1 6 ? 6.541 51.090 10.762 1.00 15.48 6 LEU C C 1
ATOM 3737 O O . LEU C 1 6 ? 7.288 50.569 11.591 1.00 15.73 6 LEU C O 1
ATOM 3742 N N . ILE C 1 7 ? 5.427 50.517 10.315 1.00 14.69 7 ILE C N 1
ATOM 3743 C CA . ILE C 1 7 ? 5.001 49.192 10.754 1.00 14.36 7 ILE C CA 1
ATOM 3744 C C . ILE C 1 7 ? 5.000 48.249 9.562 1.00 15.67 7 ILE C C 1
ATOM 3745 O O . ILE C 1 7 ? 4.187 48.417 8.660 1.00 14.66 7 ILE C O 1
ATOM 3750 N N . THR C 1 8 ? 5.904 47.269 9.541 1.00 14.26 8 THR C N 1
ATOM 3751 C CA . THR C 1 8 ? 5.924 46.312 8.437 1.00 15.53 8 THR C CA 1
ATOM 3752 C C . THR C 1 8 ? 4.942 45.180 8.744 1.00 15.12 8 THR C C 1
ATOM 3753 O O . THR C 1 8 ? 4.686 44.872 9.906 1.00 14.54 8 THR C O 1
ATOM 3757 N N . GLY C 1 9 ? 4.380 44.574 7.702 1.00 14.70 9 GLY C N 1
ATOM 3758 C CA . GLY C 1 9 ? 3.410 43.509 7.906 1.00 15.35 9 GLY C CA 1
ATOM 3759 C C . GLY C 1 9 ? 2.152 44.059 8.555 1.00 15.64 9 GLY C C 1
ATOM 3760 O O . GLY C 1 9 ? 1.485 43.376 9.326 1.00 15.83 9 GLY C O 1
ATOM 3761 N N . ALA C 1 10 ? 1.825 45.306 8.230 1.00 15.81 10 ALA C N 1
ATOM 3762 C CA . ALA C 1 10 ? 0.665 45.979 8.803 1.00 15.03 10 ALA C CA 1
ATOM 3763 C C . ALA C 1 10 ? -0.690 45.530 8.255 1.00 15.83 10 ALA C C 1
ATOM 3764 O O . ALA C 1 10 ? -1.730 45.883 8.811 1.00 16.46 10 ALA C O 1
ATOM 3766 N N . GLY C 1 11 ? -0.679 44.750 7.179 1.00 16.51 11 GLY C N 1
ATOM 3767 C CA . GLY C 1 11 ? -1.928 44.328 6.567 1.00 16.04 11 GLY C CA 1
ATOM 3768 C C . GLY C 1 11 ? -2.714 43.207 7.217 1.00 17.43 11 GLY C C 1
ATOM 3769 O O . GLY C 1 11 ? -3.927 43.099 7.020 1.00 17.82 11 GLY C O 1
ATOM 3770 N N . LYS C 1 12 ? -2.033 42.377 7.998 1.00 16.28 12 LYS C N 1
ATOM 3771 C CA . LYS C 1 12 ? -2.677 41.244 8.651 1.00 16.27 12 LYS C CA 1
ATOM 3772 C C . LYS C 1 12 ? -2.166 41.020 10.067 1.00 15.33 12 LYS C C 1
ATOM 3773 O O . LYS C 1 12 ? -1.180 41.618 10.493 1.00 15.58 12 LYS C O 1
ATOM 3779 N N . GLY C 1 13 ? -2.858 40.126 10.769 1.00 16.12 13 GLY C N 1
ATOM 3780 C CA . GLY C 1 13 ? -2.493 39.717 12.114 1.00 15.89 13 GLY C CA 1
ATOM 3781 C C . GLY C 1 13 ? -1.952 40.708 13.124 1.00 16.11 13 GLY C C 1
ATOM 3782 O O . GLY C 1 13 ? -2.565 41.737 13.403 1.00 15.74 13 GLY C O 1
ATOM 3783 N N . ILE C 1 14 ? -0.798 40.375 13.693 1.00 13.96 14 ILE C N 1
ATOM 3784 C CA . ILE C 1 14 ? -0.188 41.213 14.717 1.00 14.45 14 ILE C CA 1
ATOM 3785 C C . ILE C 1 14 ? 0.140 42.621 14.250 1.00 14.79 14 ILE C C 1
ATOM 3786 O O . ILE C 1 14 ? -0.121 43.588 14.968 1.00 13.82 14 ILE C O 1
ATOM 3791 N N . GLY C 1 15 ? 0.710 42.734 13.053 1.00 14.79 15 GLY C N 1
ATOM 3792 C CA . GLY C 1 15 ? 1.069 44.040 12.523 1.00 15.14 15 GLY C CA 1
ATOM 3793 C C . GLY C 1 15 ? -0.146 44.939 12.408 1.00 15.01 15 GLY C C 1
ATOM 3794 O O . GLY C 1 15 ? -0.102 46.125 12.768 1.00 13.91 15 GLY C O 1
ATOM 3795 N N . ARG C 1 16 ? -1.229 44.365 11.893 1.00 15.96 16 ARG C N 1
ATOM 3796 C CA . ARG C 1 16 ? -2.491 45.076 11.738 1.00 17.04 16 ARG C CA 1
ATOM 3797 C C . ARG C 1 16 ? -3.001 45.532 13.108 1.00 17.12 16 ARG C C 1
ATOM 3798 O O . ARG C 1 16 ? -3.441 46.668 13.265 1.00 16.57 16 ARG C O 1
ATOM 3806 N N . ALA C 1 17 ? -2.933 44.646 14.099 1.00 15.32 17 ALA C N 1
ATOM 3807 C CA . ALA C 1 17 ? -3.394 44.989 15.440 1.00 15.53 17 ALA C CA 1
ATOM 3808 C C . ALA C 1 17 ? -2.554 46.104 16.050 1.00 14.93 17 ALA C C 1
ATOM 3809 O O . ALA C 1 17 ? -3.085 46.989 16.726 1.00 15.24 17 ALA C O 1
ATOM 3811 N N . ILE C 1 18 ? -1.244 46.067 15.813 1.00 13.90 18 ILE C N 1
ATOM 3812 C CA . ILE C 1 18 ? -0.356 47.098 16.339 1.00 14.28 18 ILE C CA 1
ATOM 3813 C C . ILE C 1 18 ? -0.696 48.448 15.701 1.00 14.71 18 ILE C C 1
ATOM 3814 O O . ILE C 1 18 ? -0.729 49.476 16.377 1.00 14.68 18 ILE C O 1
ATOM 3819 N N . ALA C 1 19 ? -0.969 48.444 14.400 1.00 15.84 19 ALA C N 1
ATOM 3820 C CA . ALA C 1 19 ? -1.319 49.682 13.719 1.00 16.26 19 ALA C CA 1
ATOM 3821 C C . ALA C 1 19 ? -2.591 50.269 14.326 1.00 17.77 19 ALA C C 1
ATOM 3822 O O . ALA C 1 19 ? -2.646 51.459 14.640 1.00 16.85 19 ALA C O 1
ATOM 3824 N N . LEU C 1 20 ? -3.609 49.430 14.503 1.00 16.41 20 LEU C N 1
ATOM 3825 C CA . LEU C 1 20 ? -4.877 49.892 15.061 1.00 18.71 20 LEU C CA 1
ATOM 3826 C C . LEU C 1 20 ? -4.745 50.382 16.501 1.00 19.05 20 LEU C C 1
ATOM 3827 O O . LEU C 1 20 ? -5.373 51.368 16.887 1.00 19.16 20 LEU C O 1
ATOM 3832 N N . GLU C 1 21 ? -3.928 49.696 17.294 1.00 17.83 21 GLU C N 1
ATOM 3833 C CA . GLU C 1 21 ? -3.729 50.077 18.689 1.00 17.81 21 GLU C CA 1
ATOM 3834 C C . GLU C 1 21 ? -3.019 51.430 18.792 1.00 17.42 21 GLU C C 1
ATOM 3835 O O . GLU C 1 21 ? -3.312 52.217 19.689 1.00 18.97 21 GLU C O 1
ATOM 3841 N N . PHE C 1 22 ? -2.085 51.702 17.883 1.00 17.50 22 PHE C N 1
ATOM 3842 C CA . PHE C 1 22 ? -1.390 52.991 17.900 1.00 17.01 22 PHE C CA 1
ATOM 3843 C C . PHE C 1 22 ? -2.372 54.101 17.527 1.00 18.08 22 PHE C C 1
ATOM 3844 O O . PHE C 1 22 ? -2.302 55.209 18.060 1.00 19.12 22 PHE C O 1
ATOM 3852 N N . ALA C 1 23 ? -3.274 53.801 16.597 1.00 18.04 23 ALA C N 1
ATOM 3853 C CA . ALA C 1 23 ? -4.276 54.766 16.158 1.00 19.20 23 ALA C CA 1
ATOM 3854 C C . ALA C 1 23 ? -5.215 55.091 17.316 1.00 21.71 23 ALA C C 1
ATOM 3855 O O . ALA C 1 23 ? -5.550 56.254 17.554 1.00 21.70 23 ALA C O 1
ATOM 3857 N N . ARG C 1 24 ? -5.644 54.057 18.032 1.00 22.09 24 ARG C N 1
ATOM 3858 C CA . ARG C 1 24 ? -6.539 54.250 19.168 1.00 23.70 24 ARG C CA 1
ATOM 3859 C C . ARG C 1 24 ? -5.849 55.040 20.274 1.00 24.79 24 ARG C C 1
ATOM 3860 O O . ARG C 1 24 ? -6.484 55.841 20.959 1.00 24.29 24 ARG C O 1
ATOM 3868 N N . ALA C 1 25 ? -4.548 54.818 20.443 1.00 24.07 25 ALA C N 1
ATOM 3869 C CA . ALA C 1 25 ? -3.786 55.525 21.469 1.00 25.34 25 ALA C CA 1
ATOM 3870 C C . ALA C 1 25 ? -3.697 57.016 21.144 1.00 25.68 25 ALA C C 1
ATOM 3871 O O . ALA C 1 25 ? -3.680 57.854 22.047 1.00 27.29 25 ALA C O 1
ATOM 3873 N N . ALA C 1 26 ? -3.638 57.342 19.856 1.00 26.15 26 ALA C N 1
ATOM 3874 C CA . ALA C 1 26 ? -3.559 58.735 19.426 1.00 26.83 26 ALA C CA 1
ATOM 3875 C C . ALA C 1 26 ? -4.871 59.449 19.741 1.00 28.48 26 ALA C C 1
ATOM 3876 O O . ALA C 1 26 ? -4.899 60.664 19.933 1.00 26.85 26 ALA C O 1
ATOM 3878 N N . ARG C 1 27 ? -5.958 58.686 19.790 1.00 30.65 27 ARG C N 1
ATOM 3879 C CA . ARG C 1 27 ? -7.267 59.254 20.089 1.00 33.90 27 ARG C CA 1
ATOM 3880 C C . ARG C 1 27 ? -7.407 59.487 21.591 1.00 35.17 27 ARG C C 1
ATOM 3881 O O . ARG C 1 27 ? -7.910 60.523 22.024 1.00 35.21 27 ARG C O 1
ATOM 3889 N N . HIS C 1 28 ? -6.954 58.519 22.382 1.00 36.66 28 HIS C N 1
ATOM 3890 C CA . HIS C 1 28 ? -7.045 58.617 23.835 1.00 38.82 28 HIS C CA 1
ATOM 3891 C C . HIS C 1 28 ? -5.953 59.473 24.466 1.00 38.68 28 HIS C C 1
ATOM 3892 O O . HIS C 1 28 ? -6.167 60.087 25.512 1.00 38.43 28 HIS C O 1
ATOM 3899 N N . HIS C 1 29 ? -4.787 59.511 23.831 1.00 38.07 29 HIS C N 1
ATOM 3900 C CA . HIS C 1 29 ? -3.668 60.300 24.335 1.00 38.91 29 HIS C CA 1
ATOM 3901 C C . HIS C 1 29 ? -3.313 61.376 23.312 1.00 38.17 29 HIS C C 1
ATOM 3902 O O . HIS C 1 29 ? -2.403 61.205 22.501 1.00 36.22 29 HIS C O 1
ATOM 3909 N N . PRO C 1 30 ? -4.038 62.505 23.339 1.00 37.64 30 PRO C N 1
ATOM 3910 C CA . PRO C 1 30 ? -3.845 63.642 22.433 1.00 37.99 30 PRO C CA 1
ATOM 3911 C C . PRO C 1 30 ? -2.406 64.147 22.304 1.00 37.29 30 PRO C C 1
ATOM 3912 O O . PRO C 1 30 ? -2.015 64.658 21.255 1.00 38.08 30 PRO C O 1
ATOM 3916 N N . ASP C 1 31 ? -1.624 64.008 23.370 1.00 36.80 31 ASP C N 1
ATOM 3917 C CA . ASP C 1 31 ? -0.232 64.454 23.365 1.00 35.86 31 ASP C CA 1
ATOM 3918 C C . ASP C 1 31 ? 0.618 63.646 22.393 1.00 33.31 31 ASP C C 1
ATOM 3919 O O . ASP C 1 31 ? 1.764 63.995 22.112 1.00 34.29 31 ASP C O 1
ATOM 3924 N N . PHE C 1 32 ? 0.043 62.565 21.884 1.00 28.94 32 PHE C N 1
ATOM 3925 C CA . PHE C 1 32 ? 0.729 61.679 20.953 1.00 25.32 32 PHE C CA 1
ATOM 3926 C C . PHE C 1 32 ? 0.147 61.839 19.550 1.00 23.23 32 PHE C C 1
ATOM 3927 O O . PHE C 1 32 ? -0.993 61.457 19.300 1.00 23.23 32 PHE C O 1
ATOM 3935 N N . GLU C 1 33 ? 0.932 62.414 18.641 1.00 21.76 33 GLU C N 1
ATOM 3936 C CA . GLU C 1 33 ? 0.496 62.626 17.258 1.00 21.21 33 GLU C CA 1
ATOM 3937 C C . GLU C 1 33 ? 1.365 61.828 16.298 1.00 20.52 33 GLU C C 1
ATOM 3938 O O . GLU C 1 33 ? 2.440 62.272 15.900 1.00 20.81 33 GLU C O 1
ATOM 3944 N N . PRO C 1 34 ? 0.902 60.634 15.908 1.00 20.13 34 PRO C N 1
ATOM 3945 C CA . PRO C 1 34 ? 1.683 59.805 14.991 1.00 19.74 34 PRO C CA 1
ATOM 3946 C C . PRO C 1 34 ? 1.276 59.840 13.528 1.00 18.62 34 PRO C C 1
ATOM 3947 O O . PRO C 1 34 ? 0.154 60.207 13.179 1.00 18.89 34 PRO C O 1
ATOM 3951 N N . VAL C 1 35 ? 2.223 59.460 12.680 1.00 17.95 35 VAL C N 1
ATOM 3952 C CA . VAL C 1 35 ? 1.985 59.308 11.258 1.00 18.68 35 VAL C CA 1
ATOM 3953 C C . VAL C 1 35 ? 2.282 57.819 11.148 1.00 18.24 35 VAL C C 1
ATOM 3954 O O . VAL C 1 35 ? 3.415 57.391 11.380 1.00 16.46 35 VAL C O 1
ATOM 3958 N N . LEU C 1 36 ? 1.259 57.031 10.851 1.00 17.94 36 LEU C N 1
ATOM 3959 C CA . LEU C 1 36 ? 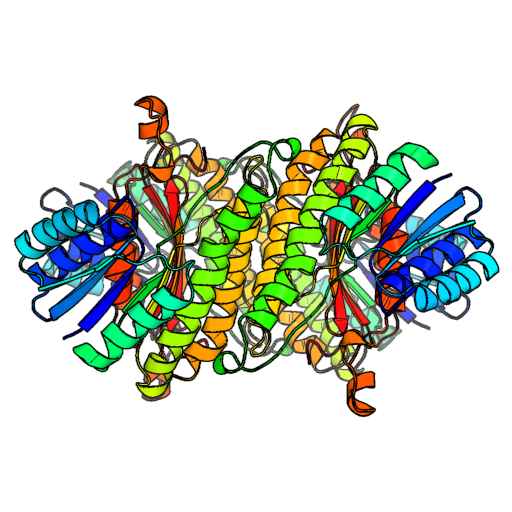1.433 55.592 10.741 1.00 18.00 36 LEU C CA 1
ATOM 3960 C C . LEU C 1 36 ? 1.750 55.199 9.308 1.00 18.28 36 LEU C C 1
ATOM 3961 O O . LEU C 1 36 ? 0.865 55.191 8.448 1.00 19.20 36 LEU C O 1
ATOM 3966 N N . VAL C 1 37 ? 3.022 54.905 9.047 1.00 17.96 37 VAL C N 1
ATOM 3967 C CA . VAL C 1 37 ? 3.442 54.476 7.722 1.00 16.97 37 VAL C CA 1
ATOM 3968 C C . VAL C 1 37 ? 3.252 52.963 7.752 1.00 18.26 37 VAL C C 1
ATOM 3969 O O . VAL C 1 37 ? 3.949 52.254 8.481 1.00 19.08 37 VAL C O 1
ATOM 3973 N N . LEU C 1 38 ? 2.290 52.481 6.970 1.00 17.66 38 LEU C N 1
ATOM 3974 C CA . LEU C 1 38 ? 1.948 51.063 6.937 1.00 17.91 38 LEU C CA 1
ATOM 3975 C C . LEU C 1 38 ? 2.453 50.382 5.677 1.00 17.57 38 LEU C C 1
ATOM 3976 O O . LEU C 1 38 ? 2.243 50.870 4.568 1.00 16.54 38 LEU C O 1
ATOM 3981 N N . SER C 1 39 ? 3.106 49.238 5.846 1.00 16.85 39 SER C N 1
ATOM 3982 C CA . SER C 1 39 ? 3.660 48.532 4.703 1.00 16.72 39 SER C CA 1
ATOM 3983 C C . SER C 1 39 ? 3.464 47.021 4.767 1.00 17.41 39 SER C C 1
ATOM 3984 O O . SER C 1 39 ? 3.480 46.422 5.843 1.00 18.24 39 SER C O 1
ATOM 3987 N N . SER C 1 40 ? 3.265 46.427 3.595 1.00 17.53 40 SER C N 1
ATOM 3988 C CA . SER C 1 40 ? 3.094 44.987 3.432 1.00 18.85 40 SER C CA 1
ATOM 3989 C C . SER C 1 40 ? 3.135 44.717 1.929 1.00 19.45 40 SER C C 1
ATOM 3990 O O . SER C 1 40 ? 3.346 45.637 1.138 1.00 19.39 40 SER C O 1
ATOM 3993 N N . ARG C 1 41 ? 2.931 43.464 1.539 1.00 19.55 41 ARG C N 1
ATOM 3994 C CA . ARG C 1 41 ? 2.978 43.088 0.131 1.00 19.64 41 ARG C CA 1
ATOM 3995 C C . ARG C 1 41 ? 1.631 43.131 -0.586 1.00 20.15 41 ARG C C 1
ATOM 3996 O O . ARG C 1 41 ? 1.563 42.889 -1.793 1.00 22.87 41 ARG C O 1
ATOM 4004 N N . THR C 1 42 ? 0.567 43.446 0.141 1.00 20.14 42 THR C N 1
ATOM 4005 C CA . THR C 1 42 ? -0.765 43.476 -0.459 1.00 20.18 42 THR C CA 1
ATOM 4006 C C . THR C 1 42 ? -1.443 44.842 -0.340 1.00 20.66 42 THR C C 1
ATOM 4007 O O . THR C 1 42 ? -1.867 45.251 0.738 1.00 19.73 42 THR C O 1
ATOM 4011 N N . ALA C 1 43 ? -1.555 45.535 -1.469 1.00 21.45 43 ALA C N 1
ATOM 4012 C CA . ALA C 1 43 ? -2.159 46.864 -1.511 1.00 21.16 43 ALA C CA 1
ATOM 4013 C C . ALA C 1 43 ? -3.536 46.958 -0.857 1.00 21.42 43 ALA C C 1
ATOM 4014 O O . ALA C 1 43 ? -3.774 47.840 -0.032 1.00 21.23 43 ALA C O 1
ATOM 4016 N N . ALA C 1 44 ? -4.441 46.052 -1.219 1.00 21.01 44 ALA C N 1
ATOM 4017 C CA . ALA C 1 44 ? -5.792 46.074 -0.665 1.00 21.75 44 ALA C CA 1
ATOM 4018 C C . ALA C 1 44 ? -5.808 45.925 0.852 1.00 21.55 44 ALA C C 1
ATOM 4019 O O . ALA C 1 44 ? -6.695 46.456 1.518 1.00 21.99 44 ALA C O 1
ATOM 4021 N N . ASP C 1 45 ? -4.844 45.188 1.400 1.00 21.33 45 ASP C N 1
ATOM 4022 C CA . ASP C 1 45 ? -4.765 45.018 2.850 1.00 20.17 45 ASP C CA 1
ATOM 4023 C C . ASP C 1 45 ? -4.456 46.368 3.480 1.00 18.78 45 ASP C C 1
ATOM 4024 O O . ASP C 1 45 ? -5.077 46.766 4.465 1.00 18.81 45 ASP C O 1
ATOM 4029 N N . LEU C 1 46 ? -3.478 47.058 2.905 1.00 19.68 46 LEU C N 1
ATOM 4030 C CA . LEU C 1 46 ? -3.057 48.355 3.413 1.00 19.83 46 LEU C CA 1
ATOM 4031 C C . LEU C 1 46 ? -4.173 49.388 3.334 1.00 21.85 46 LEU C C 1
ATOM 4032 O O . LEU C 1 46 ? -4.324 50.210 4.236 1.00 22.15 46 LEU C O 1
ATOM 4037 N N . GLU C 1 47 ? -4.959 49.345 2.262 1.00 22.31 47 GLU C N 1
ATOM 4038 C CA . GLU C 1 47 ? -6.059 50.293 2.114 1.00 23.53 47 GLU C CA 1
ATOM 4039 C C . GLU C 1 47 ? -7.084 50.129 3.227 1.00 23.42 47 GLU C C 1
ATOM 4040 O O . GLU C 1 47 ? -7.569 51.115 3.777 1.00 23.08 47 GLU C O 1
ATOM 4046 N N . LYS C 1 48 ? -7.411 48.882 3.555 1.00 22.13 48 LYS C N 1
ATOM 4047 C CA . LYS C 1 48 ? -8.396 48.602 4.593 1.00 23.54 48 LYS C CA 1
ATOM 4048 C C . LYS C 1 48 ? -7.925 48.983 5.991 1.00 23.07 48 LYS C C 1
ATOM 4049 O O . LYS C 1 48 ? -8.657 49.622 6.744 1.00 22.44 48 LYS C O 1
ATOM 4055 N N . ILE C 1 49 ? -6.705 48.591 6.348 1.00 21.97 49 ILE C N 1
ATOM 4056 C CA . ILE C 1 49 ? -6.197 48.916 7.672 1.00 22.13 49 ILE C CA 1
ATOM 4057 C C . ILE C 1 49 ? -5.983 50.430 7.777 1.00 21.13 49 ILE C C 1
ATOM 4058 O O . ILE C 1 49 ? -6.184 51.022 8.839 1.00 22.49 49 ILE C O 1
ATOM 4063 N N . SER C 1 50 ? -5.595 51.057 6.671 1.00 22.35 50 SER C N 1
ATOM 4064 C CA . SER C 1 50 ? -5.385 52.503 6.648 1.00 23.33 50 SER C CA 1
ATOM 4065 C C . SER C 1 50 ? -6.710 53.201 6.963 1.00 24.16 50 SER C C 1
ATOM 4066 O O . SER C 1 50 ? -6.771 54.095 7.807 1.00 22.97 50 SER C O 1
ATOM 4069 N N . LEU C 1 51 ? -7.770 52.777 6.284 1.00 25.61 51 LEU C N 1
ATOM 4070 C CA . LEU C 1 51 ? -9.090 53.355 6.494 1.00 28.07 51 LEU C CA 1
ATOM 4071 C C . LEU C 1 51 ? -9.504 53.214 7.957 1.00 27.52 51 LEU C C 1
ATOM 4072 O O . LEU C 1 51 ? -10.013 54.158 8.561 1.00 27.49 51 LEU C O 1
ATOM 4077 N N . GLU C 1 52 ? -9.274 52.032 8.523 1.00 26.78 52 GLU C N 1
ATOM 4078 C CA . GLU C 1 52 ? -9.634 51.770 9.910 1.00 26.88 52 GLU C CA 1
ATOM 4079 C C . GLU C 1 52 ? -8.875 52.667 10.881 1.00 26.07 52 GLU C C 1
ATOM 4080 O O . GLU C 1 52 ? -9.444 53.155 11.855 1.00 25.65 52 GLU C O 1
ATOM 4086 N N . CYS C 1 53 ? -7.590 52.875 10.618 1.00 23.93 53 CYS C N 1
ATOM 4087 C CA . CYS C 1 53 ? -6.778 53.726 11.474 1.00 24.73 53 CYS C CA 1
ATOM 4088 C C . CYS C 1 53 ? -7.218 55.183 11.348 1.00 26.23 53 CYS C C 1
ATOM 4089 O O . CYS C 1 53 ? -7.177 55.937 12.322 1.00 26.88 53 CYS C O 1
ATOM 4092 N N . ARG C 1 54 ? -7.637 55.575 10.148 1.00 28.51 54 ARG C N 1
ATOM 4093 C CA . ARG C 1 54 ? -8.101 56.941 9.915 1.00 30.64 54 ARG C CA 1
ATOM 4094 C C . ARG C 1 54 ? -9.418 57.148 10.652 1.00 31.63 54 ARG C C 1
ATOM 4095 O O . ARG C 1 54 ? -9.709 58.245 11.130 1.00 32.41 54 ARG C O 1
ATOM 4103 N N . ALA C 1 55 ? -10.213 56.085 10.729 1.00 32.83 55 ALA C N 1
ATOM 4104 C CA . ALA C 1 55 ? -11.499 56.139 11.412 1.00 33.84 55 ALA C CA 1
ATOM 4105 C C . ALA C 1 55 ? -11.268 56.484 12.878 1.00 35.41 55 ALA C C 1
ATOM 4106 O O . ALA C 1 55 ? -12.156 57.011 13.550 1.00 34.75 55 ALA C O 1
ATOM 4108 N N . GLU C 1 56 ? -10.067 56.179 13.366 1.00 35.54 56 GLU C N 1
ATOM 4109 C CA . GLU C 1 56 ? -9.697 56.466 14.747 1.00 36.96 56 GLU C CA 1
ATOM 4110 C C . GLU C 1 56 ? -9.130 57.878 14.847 1.00 37.05 56 GLU C C 1
ATOM 4111 O O . GLU C 1 56 ? -8.803 58.352 15.937 1.00 38.97 56 GLU C O 1
ATOM 4117 N N . GLY C 1 57 ? -9.003 58.540 13.700 1.00 37.36 57 GLY C N 1
ATOM 4118 C CA . GLY C 1 57 ? -8.489 59.898 13.674 1.00 36.18 57 GLY C CA 1
ATOM 4119 C C . GLY C 1 57 ? -6.984 60.032 13.533 1.00 35.71 57 GLY C C 1
ATOM 4120 O O . GLY C 1 57 ? -6.430 61.096 13.802 1.00 36.10 57 GLY C O 1
ATOM 4121 N N . ALA C 1 58 ? -6.318 58.964 13.107 1.00 33.71 58 ALA C N 1
ATOM 4122 C CA . ALA C 1 58 ? -4.868 58.996 12.945 1.00 31.86 58 ALA C CA 1
ATOM 4123 C C . ALA C 1 58 ? -4.470 59.253 11.496 1.00 28.85 58 ALA C C 1
ATOM 4124 O O . ALA C 1 58 ? -5.261 59.035 10.578 1.00 29.34 58 ALA C O 1
ATOM 4126 N N . LEU C 1 59 ? -3.243 59.728 11.305 1.00 26.18 59 LEU C N 1
ATOM 4127 C CA . LEU C 1 59 ? -2.710 59.992 9.974 1.00 23.90 59 LEU C CA 1
ATOM 4128 C C . LEU C 1 59 ? -2.045 58.709 9.505 1.00 23.36 59 LEU C C 1
ATOM 4129 O O . LEU C 1 59 ? -1.397 58.025 10.296 1.00 21.19 59 LEU C O 1
ATOM 4134 N N . THR C 1 60 ? -2.203 58.383 8.227 1.00 22.37 60 THR C N 1
ATOM 4135 C CA . THR C 1 60 ? -1.612 57.164 7.685 1.00 22.30 60 THR C CA 1
ATOM 4136 C C . THR C 1 60 ? -0.964 57.393 6.328 1.00 23.10 60 THR C C 1
ATOM 4137 O O . THR C 1 60 ? -1.307 58.330 5.605 1.00 23.18 60 THR C O 1
ATOM 4141 N N . ASP C 1 61 ? -0.026 56.518 5.990 1.00 22.14 61 ASP C N 1
ATOM 4142 C CA . ASP C 1 61 ? 0.693 56.585 4.727 1.00 22.94 61 ASP C CA 1
ATOM 4143 C C . ASP C 1 61 ? 1.006 55.140 4.349 1.00 23.28 61 ASP C C 1
ATOM 4144 O O . ASP C 1 61 ? 1.787 54.476 5.025 1.00 24.19 61 ASP C O 1
ATOM 4149 N N . THR C 1 62 ? 0.393 54.656 3.273 1.00 22.11 62 THR C N 1
ATOM 4150 C CA . THR C 1 62 ? 0.592 53.275 2.850 1.00 22.33 62 THR C CA 1
ATOM 4151 C C . THR C 1 62 ? 1.620 53.099 1.742 1.00 23.40 62 THR C C 1
ATOM 4152 O O . THR C 1 62 ? 1.692 53.892 0.802 1.00 21.77 62 THR C O 1
ATOM 4156 N N . ILE C 1 63 ? 2.413 52.041 1.857 1.00 22.67 63 ILE C N 1
ATOM 4157 C CA . ILE C 1 63 ? 3.431 51.750 0.863 1.00 23.98 63 ILE C CA 1
ATOM 4158 C C . ILE C 1 63 ? 3.587 50.243 0.710 1.00 24.30 63 ILE C C 1
ATOM 4159 O O . ILE C 1 63 ? 3.953 49.545 1.655 1.00 23.57 63 ILE C O 1
ATOM 4164 N N . THR C 1 64 ? 3.273 49.743 -0.482 1.00 22.66 64 THR C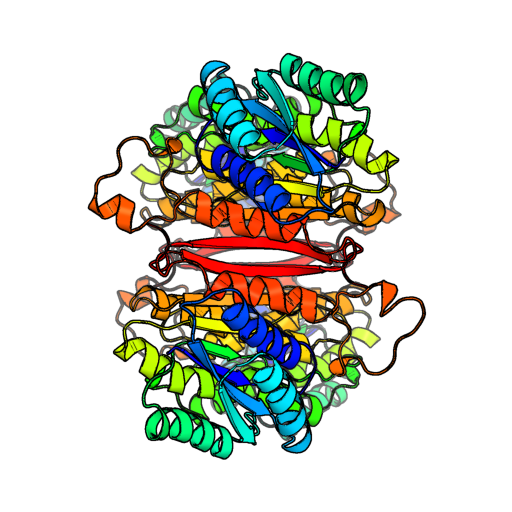 N 1
ATOM 4165 C CA . THR C 1 64 ? 3.385 48.320 -0.767 1.00 23.99 64 THR C CA 1
ATOM 4166 C C . THR C 1 64 ? 4.858 48.027 -1.006 1.00 23.55 64 THR C C 1
ATOM 4167 O O . THR C 1 64 ? 5.486 48.645 -1.862 1.00 24.21 64 THR C O 1
ATOM 4171 N N . ALA C 1 65 ? 5.413 47.089 -0.246 1.00 22.16 65 ALA C N 1
ATOM 4172 C CA . ALA C 1 65 ? 6.820 46.746 -0.395 1.00 20.51 65 ALA C CA 1
ATOM 4173 C C . ALA C 1 65 ? 7.091 45.342 0.108 1.00 21.04 65 ALA C C 1
ATOM 4174 O O . ALA C 1 65 ? 6.367 44.827 0.960 1.00 21.12 65 ALA C O 1
ATOM 4176 N N . ASP C 1 66 ? 8.140 44.734 -0.437 1.00 21.60 66 ASP C N 1
ATOM 4177 C CA . ASP C 1 66 ? 8.566 43.390 -0.064 1.00 21.04 66 ASP C CA 1
ATOM 4178 C C . ASP C 1 66 ? 9.940 43.586 0.572 1.00 20.20 66 ASP C C 1
ATOM 4179 O O . ASP C 1 66 ? 10.905 43.888 -0.126 1.00 20.88 66 ASP C O 1
ATOM 4184 N N . ILE C 1 67 ? 10.044 43.420 1.888 1.00 20.47 67 ILE C N 1
ATOM 4185 C CA . ILE C 1 67 ? 11.331 43.639 2.533 1.00 20.63 67 ILE C CA 1
ATOM 4186 C C . ILE C 1 67 ? 12.407 42.622 2.164 1.00 20.96 67 ILE C C 1
ATOM 4187 O O . ILE C 1 67 ? 13.569 42.803 2.524 1.00 21.52 67 ILE C O 1
ATOM 4192 N N . SER C 1 68 ? 12.038 41.565 1.444 1.00 21.68 68 SER C N 1
ATOM 4193 C CA . SER C 1 68 ? 13.030 40.571 1.038 1.00 22.17 68 SER C CA 1
ATOM 4194 C C . SER C 1 68 ? 13.697 41.041 -0.253 1.00 23.52 68 SER C C 1
ATOM 4195 O O . SER C 1 68 ? 14.673 40.445 -0.715 1.00 23.26 68 SER C O 1
ATOM 4198 N N . ASP C 1 69 ? 13.156 42.116 -0.826 1.00 23.67 69 ASP C N 1
ATOM 4199 C CA . ASP C 1 69 ? 13.697 42.720 -2.047 1.00 24.34 69 ASP C CA 1
ATOM 4200 C C . ASP C 1 69 ? 14.518 43.935 -1.616 1.00 22.96 69 ASP C C 1
ATOM 4201 O O . ASP C 1 69 ? 13.970 44.929 -1.136 1.00 22.32 69 ASP C O 1
ATOM 4206 N N . MET C 1 70 ? 15.834 43.856 -1.784 1.00 22.08 70 MET C N 1
ATOM 4207 C CA . MET C 1 70 ? 16.710 44.944 -1.374 1.00 22.89 70 MET C CA 1
ATOM 4208 C C . MET C 1 70 ? 16.339 46.294 -1.983 1.00 22.50 70 MET C C 1
ATOM 4209 O O . MET C 1 70 ? 16.573 47.331 -1.373 1.00 24.35 70 MET C O 1
ATOM 4214 N N . ALA C 1 71 ? 15.755 46.282 -3.178 1.00 24.35 71 ALA C N 1
ATOM 4215 C CA . ALA C 1 71 ? 15.356 47.528 -3.829 1.00 24.58 71 ALA C CA 1
ATOM 4216 C C . ALA C 1 71 ? 14.212 48.176 -3.049 1.00 25.17 71 ALA C C 1
ATOM 4217 O O . ALA C 1 71 ? 14.171 49.397 -2.889 1.00 23.89 71 ALA C O 1
ATOM 4219 N N . ASP C 1 72 ? 13.288 47.351 -2.561 1.00 25.95 72 ASP C N 1
ATOM 4220 C CA . ASP C 1 72 ? 12.154 47.848 -1.787 1.00 24.93 72 ASP C CA 1
ATOM 4221 C C . ASP C 1 72 ? 12.600 48.330 -0.412 1.00 25.71 72 ASP C C 1
ATOM 4222 O O . ASP C 1 72 ? 12.024 49.265 0.143 1.00 25.60 72 ASP C O 1
ATOM 4227 N N . VAL C 1 73 ? 13.617 47.683 0.150 1.00 24.01 73 VAL C N 1
ATOM 4228 C CA . VAL C 1 73 ? 14.128 48.105 1.446 1.00 23.73 73 VAL C CA 1
ATOM 4229 C C . VAL C 1 73 ? 14.637 49.527 1.271 1.00 24.13 73 VAL C C 1
ATOM 4230 O O . VAL C 1 73 ? 14.424 50.389 2.118 1.00 22.99 73 VAL C O 1
ATOM 4234 N N . ARG C 1 74 ? 15.313 49.764 0.152 1.00 25.23 74 ARG C N 1
ATOM 4235 C CA . ARG C 1 74 ? 15.847 51.083 -0.141 1.00 25.95 74 ARG C CA 1
ATOM 4236 C C . ARG C 1 74 ? 14.697 52.059 -0.402 1.00 25.85 74 ARG C C 1
ATOM 4237 O O . ARG C 1 74 ? 14.754 53.219 0.001 1.00 26.81 74 ARG C O 1
ATOM 4245 N N . ARG C 1 75 ? 13.650 51.576 -1.063 1.00 26.59 75 ARG C N 1
ATOM 4246 C CA . ARG C 1 75 ? 12.487 52.404 -1.371 1.00 27.45 75 ARG C CA 1
ATOM 4247 C C . ARG C 1 75 ? 11.770 52.822 -0.089 1.00 27.60 75 ARG C C 1
ATOM 4248 O O . ARG C 1 75 ? 11.379 53.980 0.066 1.00 26.89 75 ARG C O 1
ATOM 4256 N N . LEU C 1 76 ? 11.603 51.877 0.832 1.00 26.34 76 LEU C N 1
ATOM 4257 C CA . LEU C 1 76 ? 10.949 52.166 2.103 1.00 26.21 76 LEU C CA 1
ATOM 4258 C C . LEU C 1 76 ? 11.730 53.206 2.890 1.00 25.35 76 LEU C C 1
ATOM 4259 O O . LEU C 1 76 ? 11.160 54.156 3.430 1.00 25.17 76 LEU C O 1
ATOM 4264 N N . THR C 1 77 ? 13.044 53.020 2.949 1.00 24.83 77 THR C N 1
ATOM 4265 C CA . THR C 1 77 ? 13.918 53.926 3.680 1.00 25.13 77 THR C CA 1
ATOM 4266 C C . THR C 1 77 ? 13.916 55.344 3.121 1.00 25.47 77 THR C C 1
ATOM 4267 O O . THR C 1 77 ? 13.782 56.311 3.868 1.00 23.15 77 THR C O 1
ATOM 4271 N N . THR C 1 78 ? 14.074 55.465 1.807 1.00 26.10 78 THR C N 1
ATOM 4272 C CA . THR C 1 78 ? 14.097 56.774 1.171 1.00 27.64 78 THR C CA 1
ATOM 4273 C C . THR C 1 78 ? 12.750 57.478 1.296 1.00 27.30 78 THR C C 1
ATOM 4274 O O . THR C 1 78 ? 12.692 58.701 1.416 1.00 28.77 78 THR C O 1
ATOM 4278 N N . HIS C 1 79 ? 11.668 56.707 1.279 1.00 27.81 79 HIS C N 1
ATOM 4279 C CA . HIS C 1 79 ? 10.340 57.286 1.411 1.00 27.86 79 HIS C CA 1
ATOM 4280 C C . HIS C 1 79 ? 10.256 58.025 2.746 1.00 27.42 79 HIS C C 1
ATOM 4281 O O . HIS C 1 79 ? 9.788 59.161 2.815 1.00 26.85 79 HIS C O 1
ATOM 4288 N N . ILE C 1 80 ? 10.722 57.371 3.805 1.00 26.76 80 ILE C N 1
ATOM 4289 C CA . ILE C 1 80 ? 10.705 57.958 5.139 1.00 28.12 80 ILE C CA 1
ATOM 4290 C C . ILE C 1 80 ? 11.556 59.218 5.204 1.00 27.53 80 ILE C C 1
ATOM 4291 O O . ILE C 1 80 ? 11.102 60.263 5.671 1.00 28.06 80 ILE C O 1
ATOM 4296 N N . VAL C 1 81 ? 12.795 59.113 4.734 1.00 28.21 81 VAL C N 1
ATOM 4297 C CA . VAL C 1 81 ? 13.717 60.241 4.751 1.00 30.02 81 VAL C CA 1
ATOM 4298 C C . VAL C 1 81 ? 13.219 61.414 3.916 1.00 29.82 81 VAL C C 1
ATOM 4299 O O . VAL C 1 81 ? 13.199 62.553 4.380 1.00 29.62 81 VAL C O 1
ATOM 4303 N N . GLU C 1 82 ? 12.815 61.124 2.685 1.00 29.96 82 GLU C N 1
ATOM 4304 C CA . GLU C 1 82 ? 12.348 62.149 1.761 1.00 30.56 82 GLU C CA 1
ATOM 4305 C C . GLU C 1 82 ? 11.018 62.794 2.125 1.00 31.16 82 GLU C C 1
ATOM 4306 O O . GLU C 1 82 ? 10.839 63.997 1.942 1.00 30.70 82 GLU C O 1
ATOM 4312 N N . ARG C 1 83 ? 10.087 62.005 2.644 1.00 31.00 83 ARG C N 1
ATOM 4313 C CA . ARG C 1 83 ? 8.786 62.546 3.001 1.00 32.51 83 ARG C CA 1
ATOM 4314 C C . ARG C 1 83 ? 8.726 63.112 4.417 1.00 31.73 83 ARG C C 1
ATOM 4315 O O . ARG C 1 83 ? 8.080 64.133 4.649 1.00 33.40 83 ARG C O 1
ATOM 4323 N N . TYR C 1 84 ? 9.409 62.469 5.362 1.00 30.41 84 TYR C N 1
ATOM 4324 C CA . TYR C 1 84 ? 9.368 62.931 6.748 1.00 29.50 84 TYR C CA 1
ATOM 4325 C C . TYR C 1 84 ? 10.680 63.441 7.335 1.00 29.32 84 TYR C C 1
ATOM 4326 O O . TYR C 1 84 ? 10.671 64.248 8.264 1.00 30.94 84 TYR C O 1
ATOM 4335 N N . GLY C 1 85 ? 11.804 62.968 6.809 1.00 28.45 85 GLY C N 1
ATOM 4336 C CA . GLY C 1 85 ? 13.090 63.428 7.299 1.00 28.21 85 GLY C CA 1
ATOM 4337 C C . GLY C 1 85 ? 13.596 62.754 8.556 1.00 27.48 85 GLY C C 1
ATOM 4338 O O . GLY C 1 85 ? 14.745 62.951 8.948 1.00 28.62 85 GLY C O 1
ATOM 4339 N N . HIS C 1 86 ? 12.747 61.962 9.200 1.00 27.10 86 HIS C N 1
ATOM 4340 C CA . HIS C 1 86 ? 13.162 61.269 10.409 1.00 25.97 86 HIS C CA 1
ATOM 4341 C C . HIS C 1 86 ? 12.239 60.099 10.707 1.00 23.10 86 HIS C C 1
ATOM 4342 O O . HIS C 1 86 ? 11.164 59.981 10.124 1.00 22.34 86 HIS C O 1
ATOM 4349 N N . ILE C 1 87 ? 12.681 59.218 11.595 1.00 21.36 87 ILE C N 1
ATOM 4350 C CA . ILE C 1 87 ? 11.879 58.069 11.984 1.00 20.12 87 ILE C CA 1
ATOM 4351 C C . ILE C 1 87 ? 11.974 57.906 13.493 1.00 20.83 87 ILE C C 1
ATOM 4352 O O . ILE C 1 87 ? 13.063 57.918 14.074 1.00 20.54 87 ILE C O 1
ATOM 4357 N N . ASP C 1 88 ? 10.820 57.756 14.130 1.00 19.66 88 ASP C N 1
ATOM 4358 C CA . ASP C 1 88 ? 10.778 57.621 15.572 1.00 19.52 88 ASP C CA 1
ATOM 4359 C C . ASP C 1 88 ? 10.541 56.203 16.045 1.00 18.12 88 ASP C C 1
ATOM 4360 O O . ASP C 1 88 ? 10.941 55.841 17.146 1.00 17.47 88 ASP C O 1
ATOM 4365 N N . CYS C 1 89 ? 9.890 55.399 15.217 1.00 17.59 89 CYS C N 1
ATOM 4366 C CA . CYS C 1 89 ? 9.627 54.024 15.604 1.00 17.15 89 CYS C CA 1
ATOM 4367 C C . CYS C 1 89 ? 9.568 53.108 14.400 1.00 16.28 89 CYS C C 1
ATOM 4368 O O . CYS C 1 89 ? 8.928 53.419 13.396 1.00 17.28 89 CYS C O 1
ATOM 4371 N N . LEU C 1 90 ? 10.276 51.990 14.500 1.00 15.86 90 LEU C N 1
ATOM 4372 C CA . LEU C 1 90 ? 10.273 50.980 13.452 1.00 14.75 90 LEU C CA 1
ATOM 4373 C C . LEU C 1 90 ? 9.782 49.703 14.116 1.00 14.61 90 LEU C C 1
ATOM 4374 O O . LEU C 1 90 ? 10.344 49.269 15.119 1.00 13.91 90 LEU C O 1
ATOM 4379 N N . VAL C 1 91 ? 8.721 49.117 13.576 1.00 14.52 91 VAL C N 1
ATOM 4380 C CA . VAL C 1 91 ? 8.209 47.875 14.128 1.00 14.42 91 VAL C CA 1
ATOM 4381 C C . VAL C 1 91 ? 8.486 46.794 13.100 1.00 14.01 91 VAL C C 1
ATOM 4382 O O . VAL C 1 91 ? 7.794 46.701 12.085 1.00 15.81 91 VAL C O 1
ATOM 4386 N N . ASN C 1 92 ? 9.526 46.004 13.356 1.00 13.34 92 ASN C N 1
ATOM 4387 C CA . ASN C 1 92 ? 9.906 44.915 12.466 1.00 14.95 92 ASN C CA 1
ATOM 4388 C C . ASN C 1 92 ? 9.004 43.736 12.781 1.00 15.55 92 ASN C C 1
ATOM 4389 O O . ASN C 1 92 ? 9.380 42.823 13.524 1.00 16.03 92 ASN C O 1
ATOM 4394 N N . ASN C 1 93 ? 7.808 43.771 12.209 1.00 15.82 93 ASN C N 1
ATOM 4395 C CA . ASN C 1 93 ? 6.818 42.728 12.417 1.00 14.33 93 ASN C CA 1
ATOM 4396 C C . ASN C 1 93 ? 6.727 41.749 11.248 1.00 15.00 93 ASN C C 1
ATOM 4397 O O . ASN C 1 93 ? 6.480 40.557 11.452 1.00 15.32 93 ASN C O 1
ATOM 4402 N N . ALA C 1 94 ? 6.937 42.240 10.028 1.00 14.76 94 ALA C N 1
ATOM 4403 C CA . ALA C 1 94 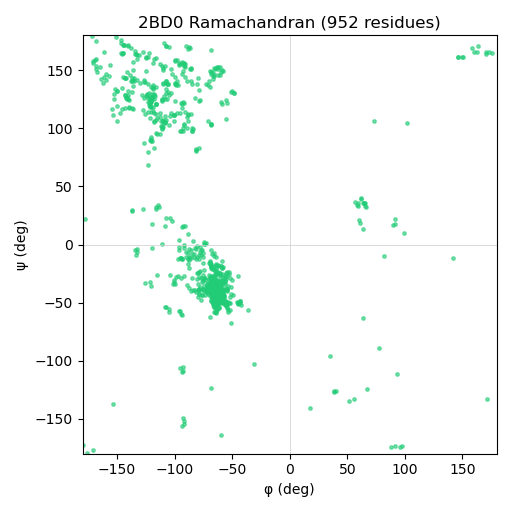? 6.857 41.374 8.855 1.00 15.91 94 ALA C CA 1
ATOM 4404 C C . ALA C 1 94 ? 7.657 40.095 9.077 1.00 16.54 94 ALA C C 1
ATOM 4405 O O . ALA C 1 94 ? 8.817 40.132 9.491 1.00 17.69 94 ALA C O 1
ATOM 4407 N N . GLY C 1 95 ? 7.025 38.961 8.803 1.00 16.03 95 GLY C N 1
ATOM 4408 C CA . GLY C 1 95 ? 7.694 37.687 8.980 1.00 15.44 95 GLY C CA 1
ATOM 4409 C C . GLY C 1 95 ? 6.897 36.578 8.335 1.00 17.29 95 GLY C C 1
ATOM 4410 O O . GLY C 1 95 ? 5.697 36.724 8.090 1.00 16.95 95 GLY C O 1
ATOM 4411 N N . VAL C 1 96 ? 7.562 35.469 8.047 1.00 16.39 96 VAL C N 1
ATOM 4412 C CA . VAL C 1 96 ? 6.901 34.333 7.430 1.00 16.89 96 VAL C CA 1
ATOM 4413 C C . VAL C 1 96 ? 7.290 33.061 8.153 1.00 16.29 96 VAL C C 1
ATOM 4414 O O . VAL C 1 96 ? 8.272 33.025 8.898 1.00 17.18 96 VAL C O 1
ATOM 4418 N N . GLY C 1 97 ? 6.518 32.007 7.924 1.00 16.36 97 GLY C N 1
ATOM 4419 C CA . GLY C 1 97 ? 6.820 30.750 8.568 1.00 17.38 97 GLY C CA 1
ATOM 4420 C C . GLY C 1 97 ? 6.538 29.576 7.659 1.00 18.36 97 GLY C C 1
ATOM 4421 O O . GLY C 1 97 ? 5.461 29.477 7.071 1.00 19.25 97 GLY C O 1
ATOM 4422 N N . ARG C 1 98 ? 7.528 28.704 7.525 1.00 18.16 98 ARG C N 1
ATOM 4423 C CA . ARG C 1 98 ? 7.398 27.497 6.723 1.00 17.31 98 ARG C CA 1
ATOM 4424 C C . ARG C 1 98 ? 7.656 26.386 7.729 1.00 18.23 98 ARG C C 1
ATOM 4425 O O . ARG C 1 98 ? 8.737 26.309 8.321 1.00 17.99 98 ARG C O 1
ATOM 4433 N N . PHE C 1 99 ? 6.654 25.538 7.936 1.00 17.91 99 PHE C N 1
ATOM 4434 C CA . PHE C 1 99 ? 6.767 24.468 8.915 1.00 18.04 99 PHE C CA 1
ATOM 4435 C C . PHE C 1 99 ? 6.640 23.083 8.314 1.00 19.72 99 PHE C C 1
ATOM 4436 O O . PHE C 1 99 ? 6.049 22.908 7.247 1.00 20.87 99 PHE C O 1
ATOM 4444 N N . GLY C 1 100 ? 7.201 22.099 9.008 1.00 18.12 100 GLY C N 1
ATOM 4445 C CA . GLY C 1 100 ? 7.128 20.735 8.528 1.00 18.91 100 GLY C CA 1
ATOM 4446 C C . GLY C 1 100 ? 8.151 19.847 9.197 1.00 19.55 100 GLY C C 1
ATOM 4447 O O . GLY C 1 100 ? 9.076 20.334 9.856 1.00 17.63 100 GLY C O 1
ATOM 4448 N N . ALA C 1 101 ? 7.980 18.538 9.048 1.00 19.05 101 ALA C N 1
ATOM 4449 C CA . ALA C 1 101 ? 8.922 17.591 9.628 1.00 17.38 101 ALA C CA 1
ATOM 4450 C C . ALA C 1 101 ? 10.279 17.900 9.009 1.00 17.21 101 ALA C C 1
ATOM 4451 O O . ALA C 1 101 ? 10.357 18.340 7.865 1.00 17.77 101 ALA C O 1
ATOM 4453 N N . LEU C 1 102 ? 11.344 17.672 9.772 1.00 18.35 102 LEU C N 1
ATOM 4454 C CA . LEU C 1 102 ? 12.700 17.937 9.310 1.00 18.47 102 LEU C CA 1
ATOM 4455 C C . LEU C 1 102 ? 12.969 17.454 7.891 1.00 18.91 102 LEU C C 1
ATOM 4456 O O . LEU C 1 102 ? 13.484 18.198 7.065 1.00 19.04 102 LEU C O 1
ATOM 4461 N N . SER C 1 103 ? 12.607 16.207 7.612 1.00 18.95 103 SER C N 1
ATOM 4462 C CA . SER C 1 103 ? 12.844 15.615 6.300 1.00 19.51 103 SER C CA 1
ATOM 4463 C C . SER C 1 103 ? 12.015 16.178 5.144 1.00 19.95 103 SER C C 1
ATOM 4464 O O . SER C 1 103 ? 12.347 15.947 3.980 1.00 21.52 103 SER C O 1
ATOM 4467 N N . ASP C 1 104 ? 10.952 16.915 5.451 1.00 19.95 104 ASP C N 1
ATOM 4468 C CA . ASP C 1 104 ? 10.094 17.467 4.401 1.00 20.27 104 ASP C CA 1
ATOM 4469 C C . ASP C 1 104 ? 10.418 18.896 3.964 1.00 20.18 104 ASP C C 1
ATOM 4470 O O . ASP C 1 104 ? 9.911 19.364 2.941 1.00 20.13 104 ASP C O 1
ATOM 4475 N N . LEU C 1 105 ? 11.264 19.587 4.722 1.00 19.69 105 LEU C N 1
ATOM 4476 C CA . LEU C 1 105 ? 11.611 20.967 4.391 1.00 18.78 105 LEU C CA 1
ATOM 4477 C C . LEU C 1 105 ? 12.528 21.059 3.176 1.00 19.85 105 LEU C C 1
ATOM 4478 O O . LEU C 1 105 ? 13.463 20.270 3.023 1.00 20.29 105 LEU C O 1
ATOM 4483 N N . THR C 1 106 ? 12.243 22.036 2.317 1.00 19.11 106 THR C N 1
ATOM 4484 C CA . THR C 1 106 ? 12.975 22.242 1.069 1.00 18.53 106 THR C CA 1
ATOM 4485 C C . THR C 1 106 ? 13.905 23.449 1.043 1.00 18.70 106 THR C C 1
ATOM 4486 O O . THR C 1 106 ? 13.891 24.285 1.945 1.00 17.01 106 THR C O 1
ATOM 4490 N N . GLU C 1 107 ? 14.708 23.537 -0.016 1.00 18.17 107 GLU C N 1
ATOM 4491 C CA . GLU C 1 107 ? 15.619 24.660 -0.178 1.00 18.79 107 GLU C CA 1
ATOM 4492 C C . GLU C 1 107 ? 14.786 25.934 -0.296 1.00 18.93 107 GLU C C 1
ATOM 4493 O O . GLU C 1 107 ? 15.166 26.989 0.217 1.00 17.04 107 GLU C O 1
ATOM 4499 N N . GLU C 1 108 ? 13.639 25.826 -0.961 1.00 17.97 108 GLU C N 1
ATOM 4500 C CA . GLU C 1 108 ? 12.755 26.974 -1.131 1.00 18.47 108 GLU C CA 1
ATOM 4501 C C . GLU C 1 108 ? 12.160 27.392 0.215 1.00 17.59 108 GLU C C 1
ATOM 4502 O O . GLU C 1 108 ? 11.984 28.583 0.468 1.00 17.18 108 GLU C O 1
ATOM 4508 N N . ASP C 1 109 ? 11.853 26.421 1.076 1.00 15.95 109 ASP C N 1
ATOM 4509 C CA . ASP C 1 109 ? 11.315 26.736 2.407 1.00 16.91 109 ASP C CA 1
ATOM 4510 C C . ASP C 1 109 ? 12.363 27.554 3.157 1.00 16.63 109 ASP C C 1
ATOM 4511 O O . ASP C 1 109 ? 12.046 28.532 3.839 1.00 15.83 109 ASP C O 1
ATOM 4516 N N . PHE C 1 110 ? 13.617 27.138 3.025 1.00 15.45 110 PHE C N 1
ATOM 4517 C CA . PHE C 1 110 ? 14.720 27.813 3.694 1.00 15.73 110 PHE C CA 1
ATOM 4518 C C . PHE C 1 110 ? 14.936 29.230 3.163 1.00 17.05 110 PHE C C 1
ATOM 4519 O O . PHE C 1 110 ? 14.952 30.192 3.935 1.00 16.02 110 PHE C O 1
ATOM 4527 N N . ASP C 1 111 ? 15.091 29.357 1.848 1.00 15.64 111 ASP C N 1
ATOM 4528 C CA . ASP C 1 111 ? 15.319 30.659 1.230 1.00 17.17 111 ASP C CA 1
ATOM 4529 C C . ASP C 1 111 ? 14.183 31.644 1.484 1.00 16.95 111 ASP C C 1
ATOM 4530 O O . ASP C 1 111 ? 14.418 32.812 1.796 1.00 16.18 111 ASP C O 1
ATOM 4535 N N . TYR C 1 112 ? 12.950 31.174 1.339 1.00 17.16 112 TYR C N 1
ATOM 4536 C CA . TYR C 1 112 ? 11.797 32.037 1.538 1.00 16.24 112 TYR C CA 1
ATOM 4537 C C . TYR C 1 112 ? 11.745 32.541 2.975 1.00 17.04 112 TYR C C 1
ATOM 4538 O O . TYR C 1 112 ? 11.447 33.708 3.214 1.00 15.23 112 TYR C O 1
ATOM 4547 N N . THR C 1 113 ? 12.036 31.664 3.930 1.00 15.09 113 THR C N 1
ATOM 4548 C CA . THR C 1 113 ? 12.013 32.064 5.338 1.00 15.23 113 THR C CA 1
ATOM 4549 C C . THR C 1 113 ? 13.114 33.067 5.665 1.00 16.17 113 THR C C 1
ATOM 4550 O O . THR C 1 113 ? 12.861 34.116 6.258 1.00 15.27 113 THR C O 1
ATOM 4554 N N . MET C 1 114 ? 14.342 32.746 5.273 1.00 14.51 114 MET C N 1
ATOM 4555 C CA . MET C 1 114 ? 15.468 33.618 5.577 1.00 15.55 114 MET C CA 1
ATOM 4556 C C . MET C 1 114 ? 15.480 34.955 4.839 1.00 15.43 114 MET C C 1
ATOM 4557 O O . MET C 1 114 ? 15.905 35.969 5.397 1.00 14.89 114 MET C O 1
ATOM 4562 N N . ASN C 1 115 ? 15.014 34.971 3.593 1.00 15.29 115 ASN C N 1
ATOM 4563 C CA . ASN C 1 115 ? 15.010 36.212 2.824 1.00 15.67 115 ASN C CA 1
ATOM 4564 C C . ASN C 1 115 ? 14.202 37.313 3.502 1.00 16.46 115 ASN C C 1
ATOM 4565 O O . ASN C 1 115 ? 14.543 38.490 3.396 1.00 16.04 115 ASN C O 1
ATOM 4570 N N . THR C 1 116 ? 13.139 36.935 4.202 1.00 15.56 116 THR C N 1
ATOM 4571 C CA . THR C 1 116 ? 12.321 37.919 4.905 1.00 16.24 116 THR C CA 1
ATOM 4572 C C . THR C 1 116 ? 12.710 38.054 6.377 1.00 16.18 116 THR C C 1
ATOM 4573 O O . THR C 1 116 ? 13.063 39.145 6.837 1.00 14.09 116 THR C O 1
ATOM 4577 N N . ASN C 1 117 ? 12.655 36.943 7.106 1.00 15.63 117 ASN C N 1
ATOM 4578 C CA . ASN C 1 117 ? 12.949 36.948 8.539 1.00 14.77 117 ASN C CA 1
ATOM 4579 C C . ASN C 1 117 ? 14.333 37.453 8.927 1.00 14.95 117 ASN C C 1
ATOM 4580 O O . ASN C 1 117 ? 14.477 38.154 9.929 1.00 14.98 117 ASN C O 1
ATOM 4585 N N . LEU C 1 118 ? 15.352 37.099 8.152 1.00 14.11 118 LEU C N 1
ATOM 4586 C CA . LEU C 1 118 ? 16.700 37.549 8.473 1.00 14.58 118 LEU C CA 1
ATOM 4587 C C . LEU C 1 118 ? 17.245 38.629 7.544 1.00 15.32 118 LEU C C 1
ATOM 4588 O O . LEU C 1 118 ? 17.654 39.691 8.006 1.00 14.75 118 LEU C O 1
ATOM 4593 N N . LYS C 1 119 ? 17.235 38.377 6.238 1.00 14.44 119 LYS C N 1
ATOM 4594 C CA . LYS C 1 119 ? 17.796 39.344 5.293 1.00 15.46 119 LYS C CA 1
ATOM 4595 C C . LYS C 1 119 ? 17.061 40.684 5.233 1.00 15.57 119 LYS C C 1
ATOM 4596 O O . LYS C 1 119 ? 17.662 41.735 5.470 1.00 15.66 119 LYS C O 1
ATOM 4602 N N . GLY C 1 120 ? 15.769 40.656 4.923 1.00 15.18 120 GLY C N 1
ATOM 4603 C CA . GLY C 1 120 ? 15.017 41.900 4.864 1.00 16.81 120 GLY C CA 1
ATOM 4604 C C . GLY C 1 120 ? 15.058 42.636 6.192 1.00 16.27 120 GLY C C 1
ATOM 4605 O O . GLY C 1 120 ? 15.297 43.844 6.250 1.00 16.26 120 GLY C O 1
ATOM 4606 N N . THR C 1 121 ? 14.828 41.899 7.271 1.00 16.47 121 THR C N 1
ATOM 4607 C CA . THR C 1 121 ? 14.837 42.480 8.602 1.00 15.67 121 THR C CA 1
ATOM 4608 C C . THR C 1 121 ? 16.182 43.147 8.906 1.00 15.32 121 THR C C 1
ATOM 4609 O O . THR C 1 121 ? 16.223 44.269 9.418 1.00 15.85 121 THR C O 1
ATOM 4613 N N . PHE C 1 122 ? 17.281 42.477 8.569 1.00 14.45 122 PHE C N 1
ATOM 4614 C CA . PHE C 1 122 ? 18.598 43.048 8.829 1.00 14.48 122 PHE C CA 1
ATOM 4615 C C . PHE C 1 122 ? 18.841 44.352 8.076 1.00 14.71 122 PHE C C 1
ATOM 4616 O O . PHE C 1 122 ? 19.168 45.373 8.673 1.00 15.98 122 PHE C O 1
ATOM 4624 N N . PHE C 1 123 ? 18.674 44.323 6.760 1.00 15.86 123 PHE C N 1
ATOM 4625 C CA . PHE C 1 123 ? 18.941 45.520 5.972 1.00 15.52 123 PHE C CA 1
ATOM 4626 C C . PHE C 1 123 ? 17.996 46.692 6.202 1.00 16.32 123 PHE C C 1
ATOM 4627 O O . PHE C 1 123 ? 18.404 47.847 6.061 1.00 17.18 123 PHE C O 1
ATOM 4635 N N . LEU C 1 124 ? 16.745 46.420 6.564 1.00 15.34 124 LEU C N 1
ATOM 4636 C CA . LEU C 1 124 ? 15.824 47.518 6.850 1.00 15.61 124 LEU C CA 1
ATOM 4637 C C . LEU C 1 124 ? 16.268 48.132 8.184 1.00 15.78 124 LEU C C 1
ATOM 4638 O O . LEU C 1 124 ? 16.269 49.357 8.357 1.00 15.86 124 LEU C O 1
ATOM 4643 N N . THR C 1 125 ? 16.664 47.274 9.119 1.00 15.06 125 THR C N 1
ATOM 4644 C CA . THR C 1 125 ? 17.136 47.720 10.429 1.00 15.39 125 THR C CA 1
ATOM 4645 C C . THR C 1 125 ? 18.423 48.527 10.277 1.00 16.64 125 THR C C 1
ATOM 4646 O O . THR C 1 125 ? 18.599 49.578 10.906 1.00 17.20 125 THR C O 1
ATOM 4650 N N . GLN C 1 126 ? 19.322 48.030 9.438 1.00 16.79 126 GLN C N 1
ATOM 4651 C CA . GLN C 1 126 ? 20.592 48.701 9.200 1.00 17.72 126 GLN C CA 1
ATOM 4652 C C . GLN C 1 126 ? 20.352 50.127 8.716 1.00 16.76 126 GLN C C 1
ATOM 4653 O O . GLN C 1 126 ? 20.924 51.083 9.242 1.00 17.98 126 GLN C O 1
ATOM 4659 N N . ALA C 1 127 ? 19.492 50.257 7.713 1.00 17.72 127 ALA C N 1
ATOM 4660 C CA . ALA C 1 127 ? 19.191 51.552 7.119 1.00 17.45 127 ALA C CA 1
ATOM 4661 C C . ALA C 1 127 ? 18.504 52.532 8.061 1.00 19.19 127 ALA C C 1
ATOM 4662 O O . ALA C 1 127 ? 18.948 53.670 8.214 1.00 19.22 127 ALA C O 1
ATOM 4664 N N . LEU C 1 128 ? 17.427 52.098 8.702 1.00 16.73 128 LEU C N 1
ATOM 4665 C CA . LEU C 1 128 ? 16.706 52.999 9.588 1.00 17.75 128 LEU C CA 1
ATOM 4666 C C . LEU C 1 128 ? 17.412 53.283 10.914 1.00 17.45 128 LEU C C 1
ATOM 4667 O O . LEU C 1 128 ? 17.246 54.364 11.476 1.00 17.68 128 LEU C O 1
ATOM 4672 N N . PHE C 1 129 ? 18.209 52.343 11.418 1.00 18.32 129 PHE C N 1
ATOM 4673 C CA . PHE C 1 129 ? 18.921 52.617 12.661 1.00 17.81 129 PHE C CA 1
ATOM 4674 C C . PHE C 1 129 ? 19.936 53.732 12.426 1.00 19.66 129 PHE C C 1
ATOM 4675 O O . PHE C 1 129 ? 20.211 54.526 13.322 1.00 18.89 129 PHE C O 1
ATOM 4683 N N . ALA C 1 130 ? 20.497 53.780 11.221 1.00 19.56 130 ALA C N 1
ATOM 4684 C CA . ALA C 1 130 ? 21.477 54.810 10.886 1.00 21.26 130 ALA C CA 1
ATOM 4685 C C . ALA C 1 130 ? 20.853 56.181 11.116 1.00 21.46 130 ALA C C 1
ATOM 4686 O O . ALA C 1 130 ? 21.509 57.103 11.607 1.00 21.73 130 ALA C O 1
ATOM 4688 N N . LEU C 1 131 ? 19.578 56.309 10.761 1.00 21.02 131 LEU C N 1
ATOM 4689 C CA . LEU C 1 131 ? 18.861 57.563 10.954 1.00 22.01 131 LEU C CA 1
ATOM 4690 C C . LEU C 1 131 ? 18.702 57.871 12.435 1.00 20.37 131 LEU C C 1
ATOM 4691 O O . LEU C 1 131 ? 18.985 58.979 12.878 1.00 19.95 131 LEU C O 1
ATOM 4696 N N . MET C 1 132 ? 18.242 56.884 13.199 1.00 19.01 132 MET C N 1
ATOM 4697 C CA . MET C 1 132 ? 18.034 57.064 14.631 1.00 18.75 132 MET C CA 1
ATOM 4698 C C . MET C 1 132 ? 19.333 57.400 15.345 1.00 20.26 132 MET C C 1
ATOM 4699 O O . MET C 1 132 ? 19.358 58.243 16.245 1.00 20.40 132 MET C O 1
ATOM 4704 N N . GLU C 1 133 ? 20.413 56.746 14.933 1.00 21.49 133 GLU C N 1
ATOM 4705 C CA . GLU C 1 133 ? 21.723 56.972 15.532 1.00 24.40 133 GLU C CA 1
ATOM 4706 C C . GLU C 1 133 ? 22.110 58.445 15.395 1.00 25.53 133 GLU C C 1
ATOM 4707 O O . GLU C 1 133 ? 22.679 59.036 16.315 1.00 24.64 133 GLU C O 1
ATOM 4713 N N . ARG C 1 134 ? 21.790 59.037 14.249 1.00 25.09 134 ARG C N 1
ATOM 4714 C CA . ARG C 1 134 ? 22.099 60.444 14.005 1.00 26.33 134 ARG C CA 1
ATOM 4715 C C . ARG C 1 134 ? 21.196 61.357 14.830 1.00 26.73 134 ARG C C 1
ATOM 4716 O O . ARG C 1 134 ? 21.643 62.384 15.348 1.00 26.99 134 ARG C O 1
ATOM 4724 N N . GLN C 1 135 ? 19.926 60.976 14.954 1.00 24.23 135 GLN C N 1
ATOM 4725 C CA . GLN C 1 135 ? 18.953 61.762 15.715 1.00 24.26 135 GLN C CA 1
ATOM 4726 C C . GLN C 1 135 ? 19.172 61.629 17.217 1.00 22.16 135 GLN C C 1
ATOM 4727 O O . GLN C 1 135 ? 18.742 62.482 17.990 1.00 21.63 135 GLN C O 1
ATOM 4733 N N . HIS C 1 136 ? 19.839 60.554 17.623 1.00 21.33 136 HIS C N 1
ATOM 4734 C CA . HIS C 1 136 ? 20.042 60.268 19.038 1.00 21.67 136 HIS C CA 1
ATOM 4735 C C . HIS C 1 136 ? 18.672 60.078 19.688 1.00 20.14 136 HIS C C 1
ATOM 4736 O O . HIS C 1 136 ? 18.417 60.534 20.803 1.00 18.82 136 HIS C O 1
ATOM 4743 N N . SER C 1 137 ? 17.785 59.410 18.956 1.00 19.47 137 SER C N 1
ATOM 4744 C CA . SER C 1 137 ? 16.442 59.107 19.439 1.00 18.45 137 SER C CA 1
ATOM 4745 C C . SER C 1 137 ? 15.815 58.078 18.508 1.00 18.12 137 SER C C 1
ATOM 4746 O O . SER C 1 137 ? 16.104 58.049 17.311 1.00 17.95 137 SER C O 1
ATOM 4749 N N . GLY C 1 138 ? 14.959 57.228 19.059 1.00 17.00 138 GLY C N 1
ATOM 4750 C CA . GLY C 1 138 ? 14.314 56.229 18.230 1.00 16.27 138 GLY C CA 1
ATOM 4751 C C . GLY C 1 138 ? 13.984 54.968 18.995 1.00 15.62 138 GLY C C 1
ATOM 4752 O O . GLY C 1 138 ? 14.548 54.698 20.055 1.00 16.49 138 GLY C O 1
ATOM 4753 N N . HIS C 1 139 ? 13.068 54.186 18.442 1.00 16.05 139 HIS C N 1
ATOM 4754 C CA . HIS C 1 139 ? 12.645 52.946 19.077 1.00 15.15 139 HIS C CA 1
ATOM 4755 C C . HIS C 1 139 ? 12.455 51.896 17.998 1.00 15.56 139 HIS C C 1
ATOM 4756 O O . HIS C 1 139 ? 11.780 52.141 16.996 1.00 15.34 139 HIS C O 1
ATOM 4763 N N . ILE C 1 140 ? 13.073 50.736 18.191 1.00 14.66 140 ILE C N 1
ATOM 4764 C CA . ILE C 1 140 ? 12.908 49.647 17.245 1.00 15.33 140 ILE C CA 1
ATOM 4765 C C . ILE C 1 140 ? 12.302 48.461 17.977 1.00 14.63 140 ILE C C 1
ATOM 4766 O O . ILE C 1 140 ? 12.827 48.027 19.002 1.00 14.48 140 ILE C O 1
ATOM 4771 N N . PHE C 1 141 ? 11.188 47.960 17.455 1.00 12.96 141 PHE C N 1
ATOM 4772 C CA . PHE C 1 141 ? 10.529 46.788 18.016 1.00 13.61 141 PHE C CA 1
ATOM 4773 C C . PHE C 1 141 ? 10.813 45.636 17.071 1.00 13.20 141 PHE C C 1
ATOM 4774 O O . PHE C 1 141 ? 10.777 45.805 15.852 1.00 14.15 141 PHE C O 1
ATOM 4782 N N . PHE C 1 142 ? 11.112 44.470 17.631 1.00 12.96 142 PHE C N 1
ATOM 4783 C CA . PHE C 1 142 ? 11.325 43.287 16.822 1.00 14.34 142 PHE C CA 1
ATOM 4784 C C . PHE C 1 142 ? 10.292 42.286 17.314 1.00 13.88 142 PHE C C 1
ATOM 4785 O O . PHE C 1 142 ? 10.246 41.985 18.501 1.00 14.68 142 PHE C O 1
ATOM 4793 N N . ILE C 1 143 ? 9.437 41.801 16.422 1.00 13.02 143 ILE C N 1
ATOM 4794 C CA . ILE C 1 143 ? 8.472 40.796 16.830 1.00 13.88 143 ILE C CA 1
ATOM 4795 C C . ILE C 1 143 ? 9.158 39.481 16.487 1.00 14.52 143 ILE C C 1
ATOM 4796 O O . ILE C 1 143 ? 9.158 39.061 15.328 1.00 14.61 143 ILE C O 1
ATOM 4801 N N . THR C 1 144 ? 9.792 38.859 17.477 1.00 14.21 144 THR C N 1
ATOM 4802 C CA . THR C 1 144 ? 10.459 37.591 17.222 1.00 14.36 144 THR C CA 1
ATOM 4803 C C . THR C 1 144 ? 9.463 36.479 17.541 1.00 13.78 144 THR C C 1
ATOM 4804 O O . THR C 1 144 ? 8.496 36.314 16.802 1.00 15.54 144 THR C O 1
ATOM 4808 N N . SER C 1 145 ? 9.670 35.743 18.628 1.00 15.18 145 SER C N 1
ATOM 4809 C CA . SER C 1 145 ? 8.764 34.652 19.002 1.00 14.06 145 SER C CA 1
ATOM 4810 C C . SER C 1 145 ? 9.333 33.875 20.179 1.00 14.90 145 SER C C 1
ATOM 4811 O O . SER C 1 145 ? 10.507 34.032 20.525 1.00 12.59 145 SER C O 1
ATOM 4814 N N . VAL C 1 146 ? 8.502 33.053 20.816 1.00 13.96 146 VAL C N 1
ATOM 4815 C CA . VAL C 1 146 ? 9.025 32.216 21.890 1.00 15.10 146 VAL C CA 1
ATOM 4816 C C . VAL C 1 146 ? 9.945 31.218 21.182 1.00 15.93 146 VAL C C 1
ATOM 4817 O O . VAL C 1 146 ? 10.824 30.615 21.797 1.00 15.13 146 VAL C O 1
ATOM 4821 N N . ALA C 1 147 ? 9.739 31.069 19.873 1.00 14.13 147 ALA C N 1
ATOM 4822 C CA . ALA C 1 147 ? 10.541 30.163 19.057 1.00 14.57 147 ALA C CA 1
ATOM 4823 C C . ALA C 1 147 ? 11.952 30.711 18.839 1.00 14.75 147 ALA C C 1
ATOM 4824 O O . ALA C 1 147 ? 12.760 30.101 18.139 1.00 13.52 147 ALA C O 1
ATOM 4826 N N . ALA C 1 148 ? 12.240 31.871 19.426 1.00 13.42 148 ALA C N 1
ATOM 4827 C CA . ALA C 1 148 ? 13.569 32.468 19.320 1.00 14.09 148 ALA C CA 1
ATOM 4828 C C . ALA C 1 148 ? 14.455 31.944 20.456 1.00 13.91 148 ALA C C 1
ATOM 4829 O O . ALA C 1 148 ? 15.672 32.132 20.440 1.00 14.02 148 ALA C O 1
ATOM 4831 N N . THR C 1 149 ? 13.843 31.294 21.443 1.00 12.75 149 THR C N 1
ATOM 4832 C CA . THR C 1 149 ? 14.596 30.741 22.570 1.00 14.89 149 THR C CA 1
ATOM 4833 C C . THR C 1 149 ? 14.218 29.301 22.907 1.00 16.16 149 THR C C 1
ATOM 4834 O O . THR C 1 149 ? 14.848 28.670 23.756 1.00 18.08 149 THR C O 1
ATOM 4838 N N . LYS C 1 150 ? 13.191 28.789 22.236 1.00 15.81 150 LYS C N 1
ATOM 4839 C CA . LYS C 1 150 ? 12.728 27.417 22.442 1.00 15.35 150 LYS C CA 1
ATOM 4840 C C . LYS C 1 150 ? 12.475 26.785 21.075 1.00 15.37 150 LYS C C 1
ATOM 4841 O O . LYS C 1 150 ? 12.013 27.455 20.155 1.00 16.30 150 LYS C O 1
ATOM 4847 N N . ALA C 1 151 ? 12.783 25.500 20.937 1.00 14.10 151 ALA C N 1
ATOM 4848 C CA . ALA C 1 151 ? 12.569 24.820 19.664 1.00 15.27 151 ALA C CA 1
ATOM 4849 C C . ALA C 1 151 ? 11.281 24.008 19.663 1.00 14.65 151 ALA C C 1
ATOM 4850 O O . ALA C 1 151 ? 10.758 23.637 20.720 1.00 14.62 151 ALA C O 1
ATOM 4852 N N . PHE C 1 152 ? 10.776 23.744 18.461 1.00 15.81 152 PHE C N 1
ATOM 4853 C CA . PHE C 1 152 ? 9.565 22.956 18.263 1.00 16.57 152 PHE C CA 1
ATOM 4854 C C . PHE C 1 152 ? 9.851 22.015 17.097 1.00 17.81 152 PHE C C 1
ATOM 4855 O O . PHE C 1 152 ? 10.532 22.392 16.145 1.00 15.67 152 PHE C O 1
ATOM 4863 N N . ARG C 1 153 ? 9.326 20.798 17.179 1.00 18.44 153 ARG C N 1
ATOM 4864 C CA . ARG C 1 153 ? 9.558 19.770 16.169 1.00 20.94 153 ARG C CA 1
ATOM 4865 C C . ARG C 1 153 ? 9.460 20.165 14.699 1.00 21.69 153 ARG C C 1
ATOM 4866 O O . ARG C 1 153 ? 10.353 19.853 13.912 1.00 22.77 153 ARG C O 1
ATOM 4874 N N . HIS C 1 154 ? 8.383 20.833 14.308 1.00 20.71 154 HIS C N 1
ATOM 4875 C CA . HIS C 1 154 ? 8.248 21.211 12.906 1.00 19.99 154 HIS C CA 1
ATOM 4876 C C . HIS C 1 154 ? 8.762 22.609 12.598 1.00 18.43 154 HIS C C 1
ATOM 4877 O O . HIS C 1 154 ? 8.501 23.149 11.525 1.00 16.82 154 HIS C O 1
ATOM 4884 N N . SER C 1 155 ? 9.523 23.178 13.528 1.00 17.59 155 SER C N 1
ATOM 4885 C CA . SER C 1 155 ? 10.048 24.527 13.349 1.00 16.42 155 SER C CA 1
ATOM 4886 C C . SER C 1 155 ? 11.568 24.626 13.208 1.00 16.88 155 SER C C 1
ATOM 4887 O O . SER C 1 155 ? 12.152 25.627 13.620 1.00 16.78 155 SER C O 1
ATOM 4890 N N . SER C 1 156 ? 12.212 23.618 12.622 1.00 16.35 156 SER C N 1
ATOM 4891 C CA . SER C 1 156 ? 13.665 23.681 12.476 1.00 15.92 156 SER C CA 1
ATOM 4892 C C . SER C 1 156 ? 14.104 24.950 11.743 1.00 16.78 156 SER C C 1
ATOM 4893 O O . SER C 1 156 ? 14.969 25.683 12.227 1.00 15.91 156 SER C O 1
ATOM 4896 N N . ILE C 1 157 ? 13.506 25.225 10.587 1.00 15.51 157 ILE C N 1
ATOM 4897 C CA . ILE C 1 157 ? 13.880 26.418 9.831 1.00 15.45 157 ILE C CA 1
ATOM 4898 C C . ILE C 1 157 ? 13.328 27.694 10.468 1.00 15.17 157 ILE C C 1
ATOM 4899 O O . ILE C 1 157 ? 14.010 28.720 10.507 1.00 14.36 157 ILE C O 1
ATOM 4904 N N . TYR C 1 158 ? 12.104 27.632 10.983 1.00 13.85 158 TYR C N 1
ATOM 4905 C CA . TYR C 1 158 ? 11.504 28.803 11.614 1.00 13.71 158 TYR C CA 1
ATOM 4906 C C . TYR C 1 158 ? 12.345 29.207 12.826 1.00 14.25 158 TYR C C 1
ATOM 4907 O O . TYR C 1 158 ? 12.654 30.388 13.014 1.00 13.23 158 TYR C O 1
ATOM 4916 N N . CYS C 1 159 ? 12.740 28.227 13.635 1.00 13.30 159 CYS C N 1
ATOM 4917 C CA . CYS C 1 159 ? 13.563 28.519 14.804 1.00 14.58 159 CYS C CA 1
ATOM 4918 C C . CYS C 1 159 ? 14.935 29.058 14.431 1.00 14.16 159 CYS C C 1
ATOM 4919 O O . CYS C 1 159 ? 15.459 29.931 15.119 1.00 15.09 159 CYS C O 1
ATOM 4922 N N . MET C 1 160 ? 15.539 28.542 13.363 1.00 13.75 160 MET C N 1
ATOM 4923 C CA . MET 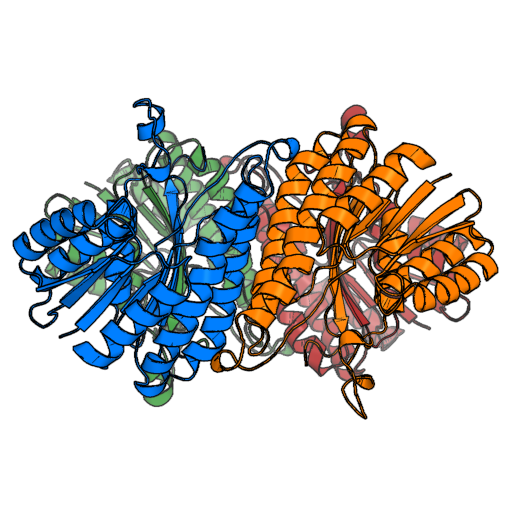C 1 160 ? 16.842 29.077 12.968 1.00 13.76 160 MET C CA 1
ATOM 4924 C C . MET C 1 160 ? 16.660 30.567 12.688 1.00 14.55 160 MET C C 1
ATOM 4925 O O . MET C 1 160 ? 17.492 31.400 13.070 1.00 15.22 160 MET C O 1
ATOM 4930 N N . SER C 1 161 ? 15.553 30.900 12.032 1.00 13.64 161 SER C N 1
ATOM 4931 C CA . SER C 1 161 ? 15.296 32.289 11.675 1.00 13.12 161 SER C CA 1
ATOM 4932 C C . SER C 1 161 ? 14.950 33.177 12.859 1.00 13.22 161 SER C C 1
ATOM 4933 O O . SER C 1 161 ? 15.358 34.341 12.904 1.00 13.61 161 SER C O 1
ATOM 4936 N N . LYS C 1 162 ? 14.208 32.645 13.825 1.00 12.02 162 LYS C N 1
ATOM 4937 C CA . LYS C 1 162 ? 13.841 33.455 14.978 1.00 12.40 162 LYS C CA 1
ATOM 4938 C C . LYS C 1 162 ? 14.982 33.567 15.982 1.00 13.18 162 LYS C C 1
ATOM 4939 O O . LYS C 1 162 ? 15.179 34.630 16.577 1.00 12.82 162 LYS C O 1
ATOM 4945 N N . PHE C 1 163 ? 15.732 32.485 16.180 1.00 13.13 163 PHE C N 1
ATOM 4946 C CA . PHE C 1 163 ? 16.898 32.553 17.062 1.00 12.71 163 PHE C CA 1
ATOM 4947 C C . PHE C 1 163 ? 17.811 33.591 16.392 1.00 13.73 163 PHE C C 1
ATOM 4948 O O . PHE C 1 163 ? 18.417 34.440 17.053 1.00 12.52 163 PHE C O 1
ATOM 4956 N N . GLY C 1 164 ? 17.893 33.508 15.066 1.00 12.06 164 GLY C N 1
ATOM 4957 C CA . GLY C 1 164 ? 18.710 34.433 14.298 1.00 14.14 164 GLY C CA 1
ATOM 4958 C C . GLY C 1 164 ? 18.327 35.884 14.528 1.00 14.91 164 GLY C C 1
ATOM 4959 O O . GLY C 1 164 ? 19.202 36.742 14.690 1.00 13.58 164 GLY C O 1
ATOM 4960 N N . GLN C 1 165 ? 17.026 36.167 14.536 1.00 14.65 165 GLN C N 1
ATOM 4961 C CA . GLN C 1 165 ? 16.558 37.534 14.765 1.00 14.55 165 GLN C CA 1
ATOM 4962 C C . GLN C 1 165 ? 16.998 38.004 16.147 1.00 13.33 165 GLN C C 1
ATOM 4963 O O . GLN C 1 165 ? 17.370 39.161 16.323 1.00 14.53 165 GLN C O 1
ATOM 4969 N N . ARG C 1 166 ? 16.957 37.112 17.132 1.00 13.45 166 ARG C N 1
ATOM 4970 C CA . ARG C 1 166 ? 17.367 37.491 18.481 1.00 12.76 166 ARG C CA 1
ATOM 4971 C C . ARG C 1 166 ? 18.844 37.891 18.467 1.00 14.69 166 ARG C C 1
ATOM 4972 O O . ARG C 1 166 ? 19.274 38.782 19.213 1.00 13.48 166 ARG C O 1
ATOM 4980 N N . GLY C 1 167 ? 19.621 37.223 17.617 1.00 13.65 167 GLY C N 1
ATOM 4981 C CA . GLY C 1 167 ? 21.034 37.547 17.498 1.00 13.88 167 GLY C CA 1
ATOM 4982 C C . GLY C 1 167 ? 21.189 38.996 17.057 1.00 14.09 167 GLY C C 1
ATOM 4983 O O . GLY C 1 167 ? 22.053 39.720 17.555 1.00 14.13 167 GLY C O 1
ATOM 4984 N N . LEU C 1 168 ? 20.347 39.420 16.117 1.00 14.11 168 LEU C N 1
ATOM 4985 C CA . LEU C 1 168 ? 20.384 40.792 15.628 1.00 13.05 168 LEU C CA 1
ATOM 4986 C C . LEU C 1 168 ? 19.937 41.729 16.743 1.00 12.55 168 LEU C C 1
ATOM 4987 O O . LEU C 1 168 ? 20.564 42.752 16.989 1.00 13.47 168 LEU C O 1
ATOM 4992 N N . VAL C 1 169 ? 18.848 41.374 17.416 1.00 12.37 169 VAL C N 1
ATOM 4993 C CA . VAL C 1 169 ? 18.339 42.190 18.517 1.00 12.27 169 VAL C CA 1
ATOM 4994 C C . VAL C 1 169 ? 19.428 42.474 19.543 1.00 13.06 169 VAL C C 1
ATOM 4995 O O . VAL C 1 169 ? 19.647 43.620 19.935 1.00 12.51 169 VAL C O 1
ATOM 4999 N N . GLU C 1 170 ? 20.115 41.423 19.972 1.00 13.19 170 GLU C N 1
ATOM 5000 C CA . GLU C 1 170 ? 21.147 41.575 20.979 1.00 14.05 170 GLU C CA 1
ATOM 5001 C C . GLU C 1 170 ? 22.320 42.439 20.527 1.00 14.29 170 GLU C C 1
ATOM 5002 O O . GLU C 1 170 ? 22.910 43.160 21.336 1.00 15.33 170 GLU C O 1
ATOM 5008 N N . THR C 1 171 ? 22.658 42.380 19.244 1.00 14.71 171 THR C N 1
ATOM 5009 C CA . THR C 1 171 ? 23.754 43.199 18.743 1.00 14.76 171 THR C CA 1
ATOM 5010 C C . THR C 1 171 ? 23.276 44.647 18.712 1.00 15.57 171 THR C C 1
ATOM 5011 O O . THR C 1 171 ? 24.013 45.566 19.078 1.00 15.42 171 THR C O 1
ATOM 5015 N N . MET C 1 172 ? 22.033 44.850 18.286 1.00 14.68 172 MET C N 1
ATOM 5016 C CA . MET C 1 172 ? 21.487 46.203 18.218 1.00 14.55 172 MET C CA 1
ATOM 5017 C C . MET C 1 172 ? 21.472 46.885 19.585 1.00 15.18 172 MET C C 1
ATOM 5018 O O . MET C 1 172 ? 21.619 48.101 19.670 1.00 16.22 172 MET C O 1
ATOM 5023 N N . ARG C 1 173 ? 21.286 46.121 20.657 1.00 13.98 173 ARG C N 1
ATOM 5024 C CA . ARG C 1 173 ? 21.273 46.730 21.985 1.00 14.77 173 ARG C CA 1
ATOM 5025 C C . ARG C 1 173 ? 22.608 47.410 22.279 1.00 16.26 173 ARG C C 1
ATOM 5026 O O . ARG C 1 173 ? 22.651 48.465 22.918 1.00 16.48 173 ARG C O 1
ATOM 5034 N N . LEU C 1 174 ? 23.694 46.801 21.813 1.00 16.88 174 LEU C N 1
ATOM 5035 C CA . LEU C 1 174 ? 25.030 47.343 22.032 1.00 16.94 174 LEU C CA 1
ATOM 5036 C C . LEU C 1 174 ? 25.175 48.721 21.395 1.00 17.51 174 LEU C C 1
ATOM 5037 O O . LEU C 1 174 ? 25.747 49.635 21.993 1.00 19.10 174 LEU C O 1
ATOM 5042 N N . TYR C 1 175 ? 24.664 48.862 20.179 1.00 17.79 175 TYR C N 1
ATOM 5043 C CA . TYR C 1 175 ? 24.711 50.133 19.462 1.00 18.53 175 TYR C CA 1
ATOM 5044 C C . TYR C 1 175 ? 23.713 51.142 20.032 1.00 18.64 175 TYR C C 1
ATOM 5045 O O . TYR C 1 175 ? 24.030 52.322 20.204 1.00 17.06 175 TYR C O 1
ATOM 5054 N N . ALA C 1 176 ? 22.508 50.661 20.320 1.00 17.38 176 ALA C N 1
ATOM 5055 C CA . ALA C 1 176 ? 21.424 51.495 20.824 1.00 17.79 176 ALA C CA 1
ATOM 5056 C C . ALA C 1 176 ? 21.677 52.221 22.138 1.00 17.72 176 ALA C C 1
ATOM 5057 O O . ALA C 1 176 ? 21.277 53.376 22.291 1.00 17.53 176 ALA C O 1
ATOM 5059 N N . ARG C 1 177 ? 22.327 51.551 23.082 1.00 18.76 177 ARG C N 1
ATOM 5060 C CA . ARG C 1 177 ? 22.592 52.147 24.389 1.00 21.30 177 ARG C CA 1
ATOM 5061 C C . ARG C 1 177 ? 23.510 53.357 24.328 1.00 23.04 177 ARG C C 1
ATOM 5062 O O . ARG C 1 177 ? 23.521 54.176 25.245 1.00 23.93 177 ARG C O 1
ATOM 5070 N N . LYS C 1 178 ? 24.271 53.472 23.245 1.00 22.77 178 LYS C N 1
ATOM 5071 C CA . LYS C 1 178 ? 25.198 54.584 23.080 1.00 24.55 178 LYS C CA 1
ATOM 5072 C C . LYS C 1 178 ? 24.594 55.799 22.386 1.00 24.04 178 LYS C C 1
ATOM 5073 O O . LYS C 1 178 ? 25.242 56.847 22.304 1.00 24.97 178 LYS C O 1
ATOM 5079 N N . CYS C 1 179 ? 23.364 55.675 21.892 1.00 21.80 179 CYS C N 1
ATOM 5080 C CA . CYS C 1 179 ? 22.729 56.795 21.203 1.00 20.56 179 CYS C CA 1
ATOM 5081 C C . CYS C 1 179 ? 21.263 57.063 21.536 1.00 19.77 179 CYS C C 1
ATOM 5082 O O . CYS C 1 179 ? 20.516 57.558 20.695 1.00 17.88 179 CYS C O 1
ATOM 5085 N N . ASN C 1 180 ? 20.854 56.730 22.756 1.00 17.99 180 ASN C N 1
ATOM 5086 C CA . ASN C 1 180 ? 19.489 56.988 23.209 1.00 19.09 180 ASN C CA 1
ATOM 5087 C C . ASN C 1 180 ? 18.389 56.318 22.381 1.00 18.10 180 ASN C C 1
ATOM 5088 O O . ASN C 1 180 ? 17.302 56.872 22.222 1.00 18.53 180 ASN C O 1
ATOM 5093 N N . VAL C 1 181 ? 18.667 55.133 21.845 1.00 17.14 181 VAL C N 1
ATOM 5094 C CA . VAL C 1 181 ? 17.665 54.412 21.062 1.00 15.14 181 VAL C CA 1
ATOM 5095 C C . VAL C 1 181 ? 17.170 53.221 21.874 1.00 14.10 181 VAL C C 1
ATOM 5096 O O . VAL C 1 181 ? 17.957 52.551 22.538 1.00 16.06 181 VAL C O 1
ATOM 5100 N N . ARG C 1 182 ? 15.865 52.979 21.834 1.00 13.36 182 ARG C N 1
ATOM 5101 C CA . ARG C 1 182 ? 15.270 51.871 22.579 1.00 13.64 182 ARG C CA 1
ATOM 5102 C C . ARG C 1 182 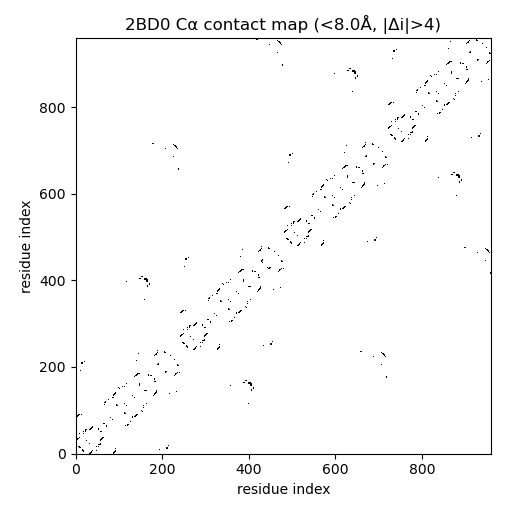? 15.044 50.658 21.678 1.00 13.86 182 ARG C C 1
ATOM 5103 O O . ARG C 1 182 ? 14.598 50.796 20.540 1.00 14.82 182 ARG C O 1
ATOM 5111 N N . ILE C 1 183 ? 15.363 49.475 22.203 1.00 13.12 183 ILE C N 1
ATOM 5112 C CA . ILE C 1 183 ? 15.219 48.207 21.480 1.00 13.41 183 ILE C CA 1
ATOM 5113 C C . ILE C 1 183 ? 14.291 47.299 22.289 1.00 13.74 183 ILE C C 1
ATOM 5114 O O . ILE C 1 183 ? 14.568 47.000 23.451 1.00 14.49 183 ILE C O 1
ATOM 5119 N N . THR C 1 184 ? 13.192 46.871 21.679 1.00 13.45 184 THR C N 1
ATOM 5120 C CA . THR C 1 184 ? 12.232 46.006 22.360 1.00 13.26 184 THR C CA 1
ATOM 5121 C C . THR C 1 184 ? 12.060 44.714 21.576 1.00 13.24 184 THR C C 1
ATOM 5122 O O . THR C 1 184 ? 11.827 44.744 20.367 1.00 14.41 184 THR C O 1
ATOM 5126 N N . ASP C 1 185 ? 12.166 43.589 22.278 1.00 12.81 185 ASP C N 1
ATOM 5127 C CA . ASP C 1 185 ? 12.036 42.264 21.665 1.00 13.55 185 ASP C CA 1
ATOM 5128 C C . ASP C 1 185 ? 10.749 41.626 22.183 1.00 12.85 185 ASP C C 1
ATOM 5129 O O . ASP C 1 185 ? 10.681 41.213 23.345 1.00 13.43 185 ASP C O 1
ATOM 5134 N N . VAL C 1 186 ? 9.730 41.576 21.325 1.00 11.71 186 VAL C N 1
ATOM 5135 C CA . VAL C 1 186 ? 8.433 41.001 21.674 1.00 12.66 186 VAL C CA 1
ATOM 5136 C C . VAL C 1 186 ? 8.452 39.537 21.254 1.00 12.92 186 VAL C C 1
ATOM 5137 O O . VAL C 1 186 ? 8.674 39.226 20.083 1.00 13.10 186 VAL C O 1
ATOM 5141 N N . GLN C 1 187 ? 8.210 38.650 22.217 1.00 13.16 187 GLN C N 1
ATOM 5142 C CA . GLN C 1 187 ? 8.252 37.208 21.989 1.00 12.88 187 GLN C CA 1
ATOM 5143 C C . GLN C 1 187 ? 6.925 36.530 22.319 1.00 12.68 187 GLN C C 1
ATOM 5144 O O . GLN C 1 187 ? 6.696 36.099 23.453 1.00 13.61 187 GLN C O 1
ATOM 5150 N N . PRO C 1 188 ? 6.034 36.421 21.324 1.00 14.07 188 PRO C N 1
ATOM 5151 C CA . PRO C 1 188 ? 4.737 35.786 21.565 1.00 14.09 188 PRO C CA 1
ATOM 5152 C C . PRO C 1 188 ? 4.708 34.290 21.311 1.00 15.04 188 PRO C C 1
ATOM 5153 O O . PRO C 1 188 ? 5.503 33.755 20.532 1.00 14.51 188 PRO C O 1
ATOM 5157 N N . GLY C 1 189 ? 3.768 33.636 21.984 1.00 15.24 189 GLY C N 1
ATOM 5158 C CA . GLY C 1 189 ? 3.533 32.227 21.777 1.00 14.10 189 GLY C CA 1
ATOM 5159 C C . GLY C 1 189 ? 2.421 32.241 20.739 1.00 15.35 189 GLY C C 1
ATOM 5160 O O . GLY C 1 189 ? 2.264 33.234 20.025 1.00 16.17 189 GLY C O 1
ATOM 5161 N N . ALA C 1 190 ? 1.632 31.177 20.659 1.00 15.43 190 ALA C N 1
ATOM 5162 C CA . ALA C 1 190 ? 0.558 31.094 19.666 1.00 15.36 190 ALA C CA 1
ATOM 5163 C C . ALA C 1 190 ? -0.463 32.244 19.659 1.00 15.73 190 ALA C C 1
ATOM 5164 O O . ALA C 1 190 ? -1.128 32.507 20.665 1.00 17.20 190 ALA C O 1
ATOM 5166 N N . VAL C 1 191 ? -0.582 32.911 18.510 1.00 16.83 191 VAL C N 1
ATOM 5167 C CA . VAL C 1 191 ? -1.530 34.015 18.323 1.00 17.15 191 VAL C CA 1
ATOM 5168 C C . VAL C 1 191 ? -2.399 33.680 17.117 1.00 17.14 191 VAL C C 1
ATOM 5169 O O . VAL C 1 191 ? -1.885 33.374 16.044 1.00 18.27 191 VAL C O 1
ATOM 5173 N N . TYR C 1 192 ? -3.715 33.740 17.282 1.00 16.75 192 TYR C N 1
ATOM 5174 C CA . TYR C 1 192 ? -4.608 33.429 16.176 1.00 19.39 192 TYR C CA 1
ATOM 5175 C C . TYR C 1 192 ? -4.528 34.483 15.073 1.00 18.86 192 TYR C C 1
ATOM 5176 O O . TYR C 1 192 ? -5.069 35.578 15.207 1.00 19.10 192 TYR C O 1
ATOM 5185 N N . THR C 1 193 ? -3.841 34.137 13.988 1.00 19.70 193 THR C N 1
ATOM 5186 C CA . THR C 1 193 ? -3.670 35.026 12.839 1.00 20.37 193 THR C CA 1
ATOM 5187 C C . THR C 1 193 ? -3.696 34.189 11.565 1.00 21.09 193 THR C C 1
ATOM 5188 O O . THR C 1 193 ? -3.687 32.961 11.625 1.00 20.70 193 THR C O 1
ATOM 5192 N N . PRO C 1 194 ? -3.723 34.847 10.395 1.00 22.01 194 PRO C N 1
ATOM 5193 C CA . PRO C 1 194 ? -3.740 34.123 9.120 1.00 23.67 194 PRO C CA 1
ATOM 5194 C C . PRO C 1 194 ? -2.522 33.211 8.956 1.00 24.80 194 PRO C C 1
ATOM 5195 O O . PRO C 1 194 ? -2.543 32.282 8.155 1.00 25.63 194 PRO C O 1
ATOM 5199 N N . MET C 1 195 ? -1.464 33.479 9.717 1.00 25.25 195 MET C N 1
ATOM 5200 C CA . MET C 1 195 ? -0.256 32.666 9.634 1.00 27.11 195 MET C CA 1
ATOM 5201 C C . MET C 1 195 ? -0.577 31.206 9.954 1.00 28.79 195 MET C C 1
ATOM 5202 O O . MET C 1 195 ? 0.059 30.296 9.423 1.00 29.00 195 MET C O 1
ATOM 5207 N N . TRP C 1 196 ? -1.575 30.988 10.808 1.00 28.79 196 TRP C N 1
ATOM 5208 C CA . TRP C 1 196 ? -1.972 29.634 11.188 1.00 30.08 196 TRP C CA 1
ATOM 5209 C C . TRP C 1 196 ? -3.006 29.028 10.249 1.00 32.80 196 TRP C C 1
ATOM 5210 O O . TRP C 1 196 ? -3.206 27.815 10.251 1.00 33.13 196 TRP C O 1
ATOM 5221 N N . GLY C 1 197 ? -3.665 29.867 9.457 1.00 34.99 197 GLY C N 1
ATOM 5222 C CA . GLY C 1 197 ? -4.689 29.362 8.561 1.00 39.00 197 GLY C CA 1
ATOM 5223 C C . GLY C 1 197 ? -5.713 28.598 9.380 1.00 41.16 197 GLY C C 1
ATOM 5224 O O . GLY C 1 197 ? -6.151 29.083 10.421 1.00 40.73 197 GLY C O 1
ATOM 5225 N N . LYS C 1 198 ? -6.077 27.406 8.912 1.00 44.04 198 LYS C N 1
ATOM 5226 C CA . LYS C 1 198 ? -7.038 26.523 9.580 1.00 47.52 198 LYS C CA 1
ATOM 5227 C C . LYS C 1 198 ? -7.937 27.181 10.625 1.00 49.60 198 LYS C C 1
ATOM 5228 O O . LYS C 1 198 ? -8.413 28.303 10.437 1.00 51.45 198 LYS C O 1
ATOM 5230 N N . VAL C 1 199 ? -8.172 26.464 11.722 1.00 51.71 199 VAL C N 1
ATOM 5231 C CA . VAL C 1 199 ? -9.014 26.955 12.809 1.00 53.40 199 VAL C CA 1
ATOM 5232 C C . VAL C 1 199 ? -9.307 25.883 13.857 1.00 54.10 199 VAL C C 1
ATOM 5233 O O . VAL C 1 199 ? -8.403 25.179 14.308 1.00 55.01 199 VAL C O 1
ATOM 5235 N N . ASP C 1 200 ? -10.585 25.776 14.219 1.00 55.11 200 ASP C N 1
ATOM 5236 C CA . ASP C 1 200 ? -11.102 24.842 15.222 1.00 55.03 200 ASP C CA 1
ATOM 5237 C C . ASP C 1 200 ? -11.326 25.638 16.500 1.00 55.17 200 ASP C C 1
ATOM 5238 O O . ASP C 1 200 ? -10.375 25.986 17.200 1.00 55.56 200 ASP C O 1
ATOM 5240 N N . ASP C 1 201 ? -12.590 25.937 16.787 1.00 54.71 201 ASP C N 1
ATOM 5241 C CA . ASP C 1 201 ? -12.960 26.709 17.968 1.00 54.56 201 ASP C CA 1
ATOM 5242 C C . ASP C 1 201 ? -12.227 26.251 19.224 1.00 53.91 201 ASP C C 1
ATOM 5243 O O . ASP C 1 201 ? -12.013 27.037 20.147 1.00 54.44 201 ASP C O 1
ATOM 5245 N N . GLU C 1 202 ? -11.842 24.978 19.251 1.00 52.80 202 GLU C N 1
ATOM 5246 C CA . GLU C 1 202 ? -11.139 24.413 20.396 1.00 51.59 202 GLU C CA 1
ATOM 5247 C C . GLU C 1 202 ? -9.724 24.965 20.532 1.00 50.68 202 GLU C C 1
ATOM 5248 O O . GLU C 1 202 ? -9.396 25.611 21.527 1.00 50.45 202 GLU C O 1
ATOM 5250 N N . MET C 1 203 ? -8.886 24.712 19.531 1.00 49.48 203 MET C N 1
ATOM 5251 C CA . MET C 1 203 ? -7.510 25.189 19.565 1.00 48.38 203 MET C CA 1
ATOM 5252 C C . MET C 1 203 ? -7.464 26.712 19.499 1.00 46.41 203 MET C C 1
ATOM 5253 O O . MET C 1 203 ? -6.552 27.340 20.036 1.00 45.32 203 MET C O 1
ATOM 5258 N N . GLN C 1 204 ? -8.456 27.301 18.841 1.00 44.04 204 GLN C N 1
ATOM 5259 C CA . GLN C 1 204 ? -8.534 28.749 18.714 1.00 42.28 204 GLN C CA 1
ATOM 5260 C C . GLN C 1 204 ? -8.747 29.365 20.093 1.00 41.33 204 GLN C C 1
ATOM 5261 O O . GLN C 1 204 ? -8.351 30.503 20.347 1.00 40.58 204 GLN C O 1
ATOM 5267 N N . ALA C 1 205 ? -9.368 28.598 20.984 1.00 38.78 205 ALA C N 1
ATOM 5268 C CA . ALA C 1 205 ? -9.634 29.055 22.342 1.00 38.23 205 ALA C CA 1
ATOM 5269 C C . ALA C 1 205 ? -8.384 28.954 23.212 1.00 36.56 205 ALA C C 1
ATOM 5270 O O . ALA C 1 205 ? -8.340 29.505 24.311 1.00 38.20 205 ALA C O 1
ATOM 5272 N N . LEU C 1 206 ? -7.373 28.249 22.714 1.00 35.29 206 LEU C N 1
ATOM 5273 C CA . LEU C 1 206 ? -6.120 28.077 23.444 1.00 33.28 206 LEU C CA 1
ATOM 5274 C C . LEU C 1 206 ? -5.025 28.962 22.858 1.00 31.91 206 LEU C C 1
ATOM 5275 O O . LEU C 1 206 ? -3.832 28.682 23.020 1.00 31.65 206 LEU C O 1
ATOM 5280 N N . MET C 1 207 ? -5.434 30.023 22.172 1.00 26.69 207 MET C N 1
ATOM 5281 C CA . MET C 1 207 ? -4.481 30.941 21.561 1.00 23.52 207 MET C CA 1
ATOM 5282 C C . MET C 1 207 ? -4.734 32.364 22.024 1.00 21.39 207 MET C C 1
ATOM 5283 O O . MET C 1 207 ? -5.814 32.691 22.511 1.00 21.75 207 MET C O 1
ATOM 5288 N N . MET C 1 208 ? -3.723 33.209 21.881 1.00 19.75 208 MET C N 1
ATOM 5289 C CA . MET C 1 208 ? -3.877 34.604 22.244 1.00 17.53 208 MET C CA 1
ATOM 5290 C C . MET C 1 208 ? -4.445 35.280 21.001 1.00 16.57 208 MET C C 1
ATOM 5291 O O . MET C 1 208 ? -4.490 34.679 19.927 1.00 16.19 208 MET C O 1
ATOM 5296 N N . MET C 1 209 ? -4.879 36.525 21.145 1.00 16.06 209 MET C N 1
ATOM 5297 C CA . MET C 1 209 ? -5.405 37.268 20.009 1.00 17.16 209 MET C CA 1
ATOM 5298 C C . MET C 1 209 ? -4.413 38.380 19.686 1.00 16.96 209 MET C C 1
ATOM 5299 O O . MET C 1 209 ? -3.674 38.835 20.562 1.00 15.54 209 MET C O 1
ATOM 5304 N N . PRO C 1 210 ? -4.377 38.826 18.423 1.00 16.89 210 PRO C N 1
ATOM 5305 C CA . PRO C 1 210 ? -3.463 39.888 17.994 1.00 17.48 210 PRO C CA 1
ATOM 5306 C C . PRO C 1 210 ? -3.476 41.121 18.895 1.00 16.34 210 PRO C C 1
ATOM 5307 O O . PRO C 1 210 ? -2.420 41.659 19.226 1.00 15.84 210 PRO C O 1
ATOM 5311 N N . GLU C 1 211 ? -4.665 41.563 19.298 1.00 17.18 211 GLU C N 1
ATOM 5312 C CA . GLU C 1 211 ? -4.777 42.742 20.153 1.00 17.69 211 GLU C CA 1
ATOM 5313 C C . GLU C 1 211 ? -4.076 42.584 21.501 1.00 16.46 211 GLU C C 1
ATOM 5314 O O . GLU C 1 211 ? -3.701 43.582 22.126 1.00 14.97 211 GLU C O 1
ATOM 5320 N N . ASP C 1 212 ? -3.904 41.340 21.950 1.00 15.73 212 ASP C N 1
ATOM 5321 C CA . ASP C 1 212 ? -3.242 41.084 23.229 1.00 14.98 212 ASP C CA 1
ATOM 5322 C C . ASP C 1 212 ? -1.759 41.415 23.099 1.00 14.53 212 ASP C C 1
ATOM 5323 O O . ASP C 1 212 ? -1.113 41.794 24.073 1.00 14.59 212 ASP C O 1
ATOM 5328 N N . ILE C 1 213 ? -1.225 41.255 21.892 1.00 15.23 213 ILE C N 1
ATOM 5329 C CA . ILE C 1 213 ? 0.184 41.550 21.640 1.00 14.85 213 ILE C CA 1
ATOM 5330 C C . ILE C 1 213 ? 0.353 43.045 21.373 1.00 14.50 213 ILE C C 1
ATOM 5331 O O . ILE C 1 213 ? 1.321 43.663 21.815 1.00 16.85 213 ILE C O 1
ATOM 5336 N N . ALA C 1 214 ? -0.603 43.623 20.655 1.00 13.49 214 ALA C N 1
ATOM 5337 C CA . ALA C 1 214 ? -0.545 45.042 20.314 1.00 15.47 214 ALA C CA 1
ATOM 5338 C C . ALA C 1 214 ? -0.556 45.977 21.523 1.00 16.21 214 ALA C C 1
ATOM 5339 O O . ALA C 1 214 ? 0.188 46.957 21.557 1.00 15.41 214 ALA C O 1
ATOM 5341 N N . ALA C 1 215 ? -1.377 45.674 22.524 1.00 15.89 215 ALA C N 1
ATOM 5342 C CA . ALA C 1 215 ? -1.460 46.539 23.700 1.00 16.99 215 ALA C CA 1
ATOM 5343 C C . ALA C 1 215 ? -0.112 46.866 24.354 1.00 17.08 215 ALA C C 1
ATOM 5344 O O . ALA C 1 215 ? 0.243 48.044 24.496 1.00 16.14 215 ALA C O 1
ATOM 5346 N N . PRO C 1 216 ? 0.663 45.835 24.750 1.00 16.65 216 PRO C N 1
ATOM 5347 C CA . PRO C 1 216 ? 1.972 46.029 25.390 1.00 16.78 216 PRO C CA 1
ATOM 5348 C C . PRO C 1 216 ? 2.986 46.730 24.487 1.00 15.95 216 PRO C C 1
ATOM 5349 O O . PRO C 1 216 ? 3.857 47.453 24.969 1.00 16.18 216 PRO C O 1
ATOM 5353 N N . VAL C 1 217 ? 2.890 46.489 23.181 1.00 15.18 217 VAL C N 1
ATOM 5354 C CA . VAL C 1 217 ? 3.801 47.120 22.234 1.00 13.79 217 VAL C CA 1
ATOM 5355 C C . VAL C 1 217 ? 3.602 48.631 22.277 1.00 15.05 217 VAL C C 1
ATOM 5356 O O . VAL C 1 217 ? 4.559 49.394 22.420 1.00 13.51 217 VAL C O 1
ATOM 5360 N N . VAL C 1 218 ? 2.350 49.062 22.170 1.00 14.62 218 VAL C N 1
ATOM 5361 C CA . VAL C 1 218 ? 2.059 50.487 22.194 1.00 15.56 218 VAL C CA 1
ATOM 5362 C C . VAL C 1 218 ? 2.403 51.094 23.551 1.00 15.15 218 VAL C C 1
ATOM 5363 O O . VAL C 1 218 ? 2.960 52.189 23.617 1.00 14.57 218 VAL C O 1
ATOM 5367 N N . GLN C 1 219 ? 2.087 50.387 24.634 1.00 14.91 219 GLN C N 1
ATOM 5368 C CA . GLN C 1 219 ? 2.408 50.886 25.968 1.00 15.75 219 GLN C CA 1
ATOM 5369 C C . GLN C 1 219 ? 3.912 51.088 26.119 1.00 15.27 219 GLN C C 1
ATOM 5370 O O . GLN C 1 219 ? 4.359 52.047 26.747 1.00 15.93 219 GLN C O 1
ATOM 5376 N N . ALA C 1 220 ? 4.695 50.185 25.533 1.00 15.24 220 ALA C N 1
ATOM 5377 C CA . ALA C 1 220 ? 6.149 50.285 25.627 1.00 13.33 220 ALA C CA 1
ATOM 5378 C C . ALA C 1 220 ? 6.663 51.519 24.897 1.00 13.96 220 ALA C C 1
ATOM 5379 O O . ALA C 1 220 ? 7.634 52.145 25.328 1.00 14.43 220 ALA C O 1
ATOM 5381 N N . TYR C 1 221 ? 6.021 51.865 23.786 1.00 14.23 221 TYR C N 1
ATOM 5382 C CA . TYR C 1 221 ? 6.453 53.035 23.039 1.00 15.33 221 TYR C CA 1
ATOM 5383 C C . TYR C 1 221 ? 6.101 54.302 23.810 1.00 15.76 221 TYR C C 1
ATOM 5384 O O . TYR C 1 221 ? 6.850 55.279 23.780 1.00 15.34 221 TYR C O 1
ATOM 5393 N N . LEU C 1 222 ? 4.965 54.279 24.504 1.00 16.67 222 LEU C N 1
ATOM 5394 C CA . LEU C 1 222 ? 4.515 55.444 25.260 1.00 17.47 222 LEU C CA 1
ATOM 5395 C C . LEU C 1 222 ? 5.256 55.694 26.570 1.00 17.45 222 LEU C C 1
ATOM 5396 O O . LEU C 1 222 ? 5.044 56.718 27.223 1.00 17.86 222 LEU C O 1
ATOM 5401 N N . GLN C 1 223 ? 6.123 54.765 26.961 1.00 16.25 223 GLN C N 1
ATOM 5402 C CA . GLN C 1 223 ? 6.918 54.947 28.170 1.00 17.14 223 GLN C CA 1
ATOM 5403 C C . GLN C 1 223 ? 7.814 56.168 27.954 1.00 17.73 223 GLN C C 1
ATOM 5404 O O . GLN C 1 223 ? 8.156 56.497 26.818 1.00 17.43 223 GLN C O 1
ATOM 5410 N N . PRO C 1 224 ? 8.202 56.857 29.039 1.00 18.54 224 PRO C N 1
ATOM 5411 C CA . PRO C 1 224 ? 9.073 58.027 28.887 1.00 20.78 224 PRO C CA 1
ATOM 5412 C C . PRO C 1 224 ? 10.391 57.542 28.275 1.00 20.72 224 PRO C C 1
ATOM 5413 O O . PRO C 1 224 ? 10.786 56.397 28.484 1.00 20.91 224 PRO C O 1
ATOM 5417 N N . SER C 1 225 ? 11.063 58.403 27.518 1.00 21.49 225 SER C N 1
ATOM 5418 C CA . SER C 1 225 ? 12.307 58.022 26.854 1.00 21.83 225 SER C CA 1
ATOM 5419 C C . SER C 1 225 ? 13.379 57.409 27.753 1.00 20.09 225 SER C C 1
ATOM 5420 O O . SER C 1 225 ? 14.245 56.680 27.274 1.00 20.54 225 SER C O 1
ATOM 5423 N N . ARG C 1 226 ? 13.316 57.700 29.049 1.00 19.23 226 ARG C N 1
ATOM 5424 C CA . ARG C 1 226 ? 14.294 57.194 30.006 1.00 18.33 226 ARG C CA 1
ATOM 5425 C C . ARG C 1 226 ? 14.222 55.688 30.203 1.00 16.62 226 ARG C C 1
ATOM 5426 O O . ARG C 1 226 ? 15.190 55.066 30.645 1.00 16.89 226 ARG C O 1
ATOM 5434 N N . THR C 1 227 ? 13.079 55.109 29.860 1.00 16.54 227 THR C N 1
ATOM 5435 C CA . THR C 1 227 ? 12.852 53.689 30.082 1.00 15.80 227 THR C CA 1
ATOM 5436 C C . THR C 1 227 ? 12.550 52.858 28.853 1.00 15.37 227 THR C C 1
ATOM 5437 O O . THR C 1 227 ? 11.745 53.250 28.010 1.00 14.81 227 THR C O 1
ATOM 5441 N N . VAL C 1 228 ? 13.197 51.697 28.768 1.00 15.33 228 VAL C N 1
ATOM 5442 C CA . VAL C 1 228 ? 12.965 50.781 27.664 1.00 14.56 228 VAL C CA 1
ATOM 5443 C C . VAL C 1 228 ? 12.483 49.426 28.161 1.00 14.24 228 VAL C C 1
ATOM 5444 O O . VAL C 1 228 ? 13.088 48.825 29.053 1.00 14.33 228 VAL C O 1
ATOM 5448 N N . VAL C 1 229 ? 11.364 48.971 27.608 1.00 14.81 229 VAL C N 1
ATOM 5449 C CA . VAL C 1 229 ? 10.852 47.646 27.931 1.00 14.45 229 VAL C CA 1
ATOM 5450 C C . VAL C 1 229 ? 11.672 46.824 26.937 1.00 14.73 229 VAL C C 1
ATOM 5451 O O . VAL C 1 229 ? 11.376 46.794 25.738 1.00 15.15 229 VAL C O 1
ATOM 5455 N N . GLU C 1 230 ? 12.733 46.195 27.430 1.00 12.53 230 GLU C N 1
ATOM 5456 C CA . GLU C 1 230 ? 13.617 45.433 26.557 1.00 13.58 230 GLU C CA 1
ATOM 5457 C C . GLU C 1 230 ? 13.018 44.161 25.987 1.00 13.48 230 GLU C C 1
ATOM 5458 O O . GLU C 1 230 ? 13.254 43.827 24.824 1.00 13.28 230 GLU C O 1
ATOM 5464 N N . GLU C 1 231 ? 12.256 43.447 26.807 1.00 12.64 231 GLU C N 1
ATOM 5465 C CA . GLU C 1 231 ? 11.650 42.201 26.360 1.00 13.68 231 GLU C CA 1
ATOM 5466 C C . GLU C 1 231 ? 10.265 42.012 26.941 1.00 13.32 231 GLU C C 1
ATOM 5467 O O . GLU C 1 231 ? 10.008 42.375 28.084 1.00 14.08 231 GLU C O 1
ATOM 5473 N N . ILE C 1 232 ? 9.369 41.449 26.140 1.00 13.12 232 ILE C N 1
ATOM 5474 C CA . ILE C 1 232 ? 8.019 41.159 26.602 1.00 14.78 232 ILE C CA 1
ATOM 5475 C C . ILE C 1 232 ? 7.706 39.771 26.062 1.00 14.27 232 ILE C C 1
ATOM 5476 O O . ILE C 1 232 ? 7.698 39.570 24.852 1.00 14.66 232 ILE C O 1
ATOM 5481 N N . ILE C 1 233 ? 7.471 38.813 26.954 1.00 13.73 233 ILE C N 1
ATOM 5482 C CA . ILE C 1 233 ? 7.151 37.450 26.534 1.00 13.90 233 ILE C CA 1
ATOM 5483 C C . ILE C 1 233 ? 5.694 37.174 26.874 1.00 13.51 233 ILE C C 1
ATOM 5484 O O . ILE C 1 233 ? 5.275 37.351 28.016 1.00 13.19 233 ILE C O 1
ATOM 5489 N N . LEU C 1 234 ? 4.915 36.764 25.875 1.00 13.08 234 LEU C N 1
ATOM 5490 C CA . LEU C 1 234 ? 3.500 36.474 26.095 1.00 13.47 234 LEU C CA 1
ATOM 5491 C C . LEU C 1 234 ? 3.145 35.084 25.601 1.00 13.87 234 LEU C C 1
ATOM 5492 O O . LEU C 1 234 ? 3.638 34.634 24.568 1.00 14.44 234 LEU C O 1
ATOM 5497 N N . ARG C 1 235 ? 2.284 34.406 26.348 1.00 13.83 235 ARG C N 1
ATOM 5498 C CA . ARG C 1 235 ? 1.847 33.069 25.971 1.00 14.99 235 ARG C CA 1
ATOM 5499 C C . ARG C 1 235 ? 0.412 32.820 26.384 1.00 15.03 235 ARG C C 1
ATOM 5500 O O . ARG C 1 235 ? -0.163 33.565 27.182 1.00 14.56 235 ARG C O 1
ATOM 5508 N N . PRO C 1 236 ? -0.199 31.770 25.819 1.00 15.85 236 PRO C N 1
ATOM 5509 C CA . PRO C 1 236 ? -1.574 31.459 26.210 1.00 16.27 236 PRO C CA 1
ATOM 5510 C C . PRO C 1 236 ? -1.377 31.014 27.660 1.00 16.05 236 PRO C C 1
ATOM 5511 O O . PRO C 1 236 ? -0.328 30.457 27.995 1.00 16.55 236 PRO C O 1
ATOM 5515 N N . THR C 1 237 ? -2.358 31.252 28.520 1.00 17.08 237 THR C N 1
ATOM 5516 C CA . THR C 1 237 ? -2.226 30.870 29.920 1.00 17.66 237 THR C CA 1
ATOM 5517 C C . THR C 1 237 ? -1.942 29.378 30.104 1.00 20.18 237 THR C C 1
ATOM 5518 O O . THR C 1 237 ? -1.254 28.985 31.045 1.00 20.74 237 THR C O 1
ATOM 5522 N N . SER C 1 238 ? -2.452 28.557 29.191 1.00 21.96 238 SER C N 1
ATOM 5523 C CA . SER C 1 238 ? -2.243 27.112 29.265 1.00 24.20 238 SER C CA 1
ATOM 5524 C C . SER C 1 238 ? -0.914 26.656 28.653 1.00 24.06 238 SER C C 1
ATOM 5525 O O . SER C 1 238 ? -0.634 25.457 28.591 1.00 26.48 238 SER C O 1
ATOM 5528 N N . GLY C 1 239 ? -0.103 27.608 28.200 1.00 23.41 239 GLY C N 1
ATOM 5529 C CA . GLY C 1 239 ? 1.191 27.275 27.621 1.00 22.52 239 GLY C CA 1
ATOM 5530 C C . GLY C 1 239 ? 1.207 27.055 26.118 1.00 22.85 239 GLY C C 1
ATOM 5531 O O . GLY C 1 239 ? 0.209 27.277 25.433 1.00 23.84 239 GLY C O 1
ATOM 5532 N N . ASP C 1 240 ? 2.352 26.623 25.596 1.00 22.72 240 ASP C N 1
ATOM 5533 C CA . ASP C 1 240 ? 2.479 26.371 24.165 1.00 24.70 240 ASP C CA 1
ATOM 5534 C C . ASP C 1 240 ? 1.596 25.205 23.736 1.00 27.90 240 ASP C C 1
ATOM 5535 O O . ASP C 1 240 ? 1.396 24.258 24.499 1.00 27.37 240 ASP C O 1
ATOM 5540 N N . ILE C 1 241 ? 1.072 25.280 22.514 1.00 31.62 241 ILE C N 1
ATOM 5541 C CA . ILE C 1 241 ? 0.199 24.233 21.993 1.00 36.05 241 ILE C CA 1
ATOM 5542 C C . ILE C 1 241 ? 0.966 23.116 21.292 1.00 37.32 241 ILE C C 1
ATOM 5543 O O . ILE C 1 241 ? 2.179 23.279 21.043 1.00 38.69 241 ILE C O 1
ATOM 5548 N N . LYS D 1 2 ? 34.424 -0.338 12.764 1.00 33.57 2 LYS D N 1
ATOM 5549 C CA . LYS D 1 2 ? 34.843 0.963 12.164 1.00 31.74 2 LYS D CA 1
ATOM 5550 C C . LYS D 1 2 ? 33.844 2.070 12.470 1.00 29.80 2 LYS D C 1
ATOM 5551 O O . LYS D 1 2 ? 32.641 1.899 12.281 1.00 30.21 2 LYS D O 1
ATOM 5557 N N . HIS D 1 3 ? 34.348 3.202 12.944 1.00 26.69 3 HIS D N 1
ATOM 5558 C CA . HIS D 1 3 ? 33.500 4.352 13.230 1.00 24.77 3 HIS D CA 1
ATOM 5559 C C . HIS D 1 3 ? 33.644 5.280 12.036 1.00 22.67 3 HIS D C 1
ATOM 5560 O O . HIS D 1 3 ? 34.756 5.667 11.684 1.00 22.98 3 HIS D O 1
ATOM 5567 N N . ILE D 1 4 ? 32.526 5.625 11.408 1.00 19.51 4 ILE D N 1
ATOM 5568 C CA . ILE D 1 4 ? 32.562 6.505 10.247 1.00 18.82 4 ILE D CA 1
ATOM 5569 C C . ILE D 1 4 ? 32.309 7.938 10.688 1.00 18.05 4 ILE D C 1
ATOM 5570 O O . ILE D 1 4 ? 31.220 8.271 11.147 1.00 17.86 4 ILE D O 1
ATOM 5575 N N . LEU D 1 5 ? 33.324 8.780 10.551 1.00 18.09 5 LEU D N 1
ATOM 5576 C CA . LEU D 1 5 ? 33.201 10.171 10.958 1.00 18.58 5 LEU D CA 1
ATOM 5577 C C . LEU D 1 5 ? 33.393 11.138 9.806 1.00 18.70 5 LEU D C 1
ATOM 5578 O O . LEU D 1 5 ? 34.312 10.985 9.004 1.00 20.36 5 LEU D O 1
ATOM 5583 N N . LEU D 1 6 ? 32.517 12.133 9.729 1.00 17.86 6 LEU D N 1
ATOM 5584 C CA . LEU D 1 6 ? 32.616 13.159 8.704 1.00 16.34 6 LEU D CA 1
ATOM 5585 C C . LEU D 1 6 ? 32.866 14.477 9.423 1.00 16.49 6 LEU D C 1
ATOM 5586 O O . LEU D 1 6 ? 32.069 14.894 10.264 1.00 15.60 6 LEU D O 1
ATOM 5591 N N . ILE D 1 7 ? 33.986 15.116 9.104 1.00 16.38 7 ILE D N 1
ATOM 5592 C CA . ILE D 1 7 ? 34.339 16.392 9.712 1.00 15.93 7 ILE D CA 1
ATOM 5593 C C . ILE D 1 7 ? 34.434 17.440 8.608 1.00 15.83 7 ILE D C 1
ATOM 5594 O O . ILE D 1 7 ? 35.244 17.306 7.693 1.00 16.27 7 ILE D O 1
ATOM 5599 N N . THR D 1 8 ? 33.594 18.471 8.676 1.00 15.34 8 THR D N 1
ATOM 5600 C CA . THR D 1 8 ? 33.645 19.533 7.673 1.00 15.09 8 THR D CA 1
ATOM 5601 C C . THR D 1 8 ? 34.600 20.624 8.157 1.00 14.92 8 THR D C 1
ATOM 5602 O O . THR D 1 8 ? 34.797 20.794 9.356 1.00 15.33 8 THR D O 1
ATOM 5606 N N . GLY D 1 9 ? 35.194 21.354 7.216 1.00 15.28 9 GLY D N 1
ATOM 5607 C CA . GLY D 1 9 ? 36.145 22.390 7.575 1.00 15.50 9 GLY D CA 1
ATOM 5608 C C . GLY D 1 9 ? 37.373 21.764 8.213 1.00 16.41 9 GLY D C 1
ATOM 5609 O O . GLY D 1 9 ? 38.005 22.357 9.086 1.00 16.58 9 GLY D O 1
ATOM 5610 N N . ALA D 1 10 ? 37.725 20.562 7.761 1.00 15.41 10 ALA D N 1
ATOM 5611 C CA . ALA D 1 10 ? 38.856 19.829 8.322 1.00 17.75 10 ALA D CA 1
ATOM 5612 C C . ALA D 1 10 ? 40.232 20.295 7.866 1.00 16.95 10 ALA D C 1
ATOM 5613 O O . ALA D 1 10 ? 41.243 19.823 8.383 1.00 17.92 10 ALA D O 1
ATOM 5615 N N . GLY D 1 11 ? 40.269 21.227 6.919 1.00 17.70 11 GLY D N 1
ATOM 5616 C CA . GLY D 1 11 ? 41.542 21.695 6.395 1.00 18.27 11 GLY D CA 1
ATOM 5617 C C . GLY D 1 11 ? 42.316 22.706 7.218 1.00 19.65 11 GLY D C 1
ATOM 5618 O O . GLY D 1 11 ? 43.541 22.794 7.095 1.00 19.67 11 GLY D O 1
ATOM 5619 N N . LYS D 1 12 ? 41.616 23.466 8.054 1.00 17.65 12 LYS D N 1
ATOM 5620 C CA . LYS D 1 12 ? 42.258 24.482 8.884 1.00 18.57 12 LYS D CA 1
ATOM 5621 C C . LYS D 1 12 ? 41.671 24.539 10.292 1.00 17.91 12 LYS D C 1
ATOM 5622 O O . LYS D 1 12 ? 40.650 23.917 10.585 1.00 18.61 12 LYS D O 1
ATOM 5628 N N . GLY D 1 13 ? 42.337 25.318 11.140 1.00 19.88 13 GLY D N 1
ATOM 5629 C CA . GLY D 1 13 ? 41.910 25.561 12.511 1.00 19.69 13 GLY D CA 1
ATOM 5630 C C . GLY D 1 13 ? 41.334 24.467 13.386 1.00 19.02 13 GLY D C 1
ATOM 5631 O O . GLY D 1 13 ? 41.946 23.420 13.594 1.00 18.83 13 GLY D O 1
ATOM 5632 N N . ILE D 1 14 ? 40.147 24.739 13.923 1.00 17.23 14 ILE D N 1
ATOM 5633 C CA . ILE D 1 14 ? 39.462 23.816 14.814 1.00 16.77 14 ILE D CA 1
ATOM 5634 C C . ILE D 1 14 ? 39.134 22.475 14.166 1.00 16.61 14 ILE D C 1
ATOM 5635 O O . ILE D 1 14 ? 39.364 21.430 14.768 1.00 17.21 14 ILE D O 1
ATOM 5640 N N . GLY D 1 15 ? 38.611 22.507 12.944 1.00 16.47 15 GLY D N 1
ATOM 5641 C CA . GLY D 1 15 ? 38.273 21.276 12.245 1.00 16.33 15 GLY D CA 1
ATOM 5642 C C . GLY D 1 15 ? 39.496 20.396 12.063 1.00 16.30 15 GLY D C 1
ATOM 5643 O O . GLY D 1 15 ? 39.436 19.179 12.248 1.00 14.19 15 GLY D O 1
ATOM 5644 N N . ARG D 1 16 ? 40.609 21.017 11.696 1.00 16.36 16 ARG D N 1
ATOM 5645 C CA . ARG D 1 16 ? 41.861 20.295 11.505 1.00 17.82 16 ARG D CA 1
ATOM 5646 C C . ARG D 1 16 ? 42.302 19.658 12.822 1.00 18.39 16 ARG D C 1
ATOM 5647 O O . ARG D 1 16 ? 42.707 18.495 12.860 1.00 17.92 16 ARG D O 1
ATOM 5655 N N . ALA D 1 17 ? 42.206 20.427 13.904 1.00 16.73 17 ALA D N 1
ATOM 5656 C CA . ALA D 1 17 ? 42.590 19.949 15.229 1.00 17.14 17 ALA D CA 1
ATOM 5657 C C . ALA D 1 17 ? 41.728 18.777 15.689 1.00 17.48 17 ALA D C 1
ATOM 5658 O O . ALA D 1 17 ? 42.219 17.857 16.340 1.00 17.43 17 ALA D O 1
ATOM 5660 N N . ILE D 1 18 ? 40.440 18.814 15.360 1.00 16.79 18 ILE D N 1
ATOM 5661 C CA . ILE D 1 18 ? 39.535 17.740 15.747 1.00 16.47 18 ILE D CA 1
ATOM 5662 C C . ILE D 1 18 ? 39.917 16.458 15.006 1.00 16.53 18 ILE D C 1
ATOM 5663 O O . ILE D 1 18 ? 39.939 15.374 15.586 1.00 17.02 18 ILE D O 1
ATOM 5668 N N . ALA D 1 19 ? 40.231 16.585 13.722 1.00 15.86 19 ALA D N 1
ATOM 5669 C CA . ALA D 1 19 ? 40.634 15.426 12.926 1.00 16.18 19 ALA D CA 1
ATOM 5670 C C . ALA D 1 19 ? 41.869 14.771 13.544 1.00 17.33 19 ALA D C 1
ATOM 5671 O O . ALA D 1 19 ? 41.899 13.561 13.760 1.00 16.72 19 ALA D O 1
ATOM 5673 N N . LEU D 1 20 ? 42.886 15.577 13.833 1.00 18.85 20 LEU D N 1
ATOM 5674 C CA . LEU D 1 20 ? 44.119 15.053 14.415 1.00 20.99 20 LEU D CA 1
ATOM 5675 C C . LEU D 1 20 ? 43.905 14.423 15.786 1.00 21.40 20 LEU D C 1
ATOM 5676 O O . LEU D 1 20 ? 44.508 13.394 16.099 1.00 20.36 20 LEU D O 1
ATOM 5681 N N . GLU D 1 21 ? 43.045 15.028 16.603 1.00 20.60 21 GLU D N 1
ATOM 5682 C CA . GLU D 1 21 ? 42.785 14.491 17.931 1.00 21.42 21 GLU D CA 1
ATOM 5683 C C . GLU D 1 21 ? 42.097 13.134 17.825 1.00 19.99 21 GLU D C 1
ATOM 5684 O O . GLU D 1 21 ? 42.397 12.232 18.599 1.00 20.80 21 GLU D O 1
ATOM 5690 N N . PHE D 1 22 ? 41.176 12.983 16.872 1.00 20.29 22 PHE D N 1
ATOM 5691 C CA . PHE D 1 22 ? 40.501 11.699 16.700 1.00 19.75 22 PHE D CA 1
ATOM 5692 C C . PHE D 1 22 ? 41.524 10.652 16.272 1.00 20.43 22 PHE D C 1
ATOM 5693 O O . PHE D 1 22 ? 41.502 9.518 16.750 1.00 20.83 22 PHE D O 1
ATOM 5701 N N . ALA D 1 23 ? 42.413 11.041 15.364 1.00 21.39 23 ALA D N 1
ATOM 5702 C CA . ALA D 1 23 ? 43.449 10.139 14.871 1.00 22.38 23 ALA D CA 1
ATOM 5703 C C . ALA D 1 23 ? 44.353 9.686 16.014 1.00 23.93 23 ALA D C 1
ATOM 5704 O O . ALA D 1 23 ? 44.672 8.502 16.139 1.00 24.52 23 ALA D O 1
ATOM 5706 N N . ARG D 1 24 ? 44.761 10.635 16.849 1.00 24.11 24 ARG D N 1
ATOM 5707 C CA . ARG D 1 24 ? 45.629 10.333 17.980 1.00 26.09 24 ARG D CA 1
ATOM 5708 C C . ARG D 1 24 ? 44.913 9.513 19.044 1.00 27.70 24 ARG D C 1
ATOM 5709 O O . ARG D 1 24 ? 45.514 8.645 19.676 1.00 28.89 24 ARG D O 1
ATOM 5717 N N . ALA D 1 25 ? 43.625 9.776 19.238 1.00 28.66 25 ALA D N 1
ATOM 5718 C CA . ALA D 1 25 ? 42.853 9.044 20.234 1.00 30.66 25 ALA D CA 1
ATOM 5719 C C . ALA D 1 25 ? 42.755 7.569 19.863 1.00 31.46 25 ALA D C 1
ATOM 5720 O O . ALA D 1 25 ? 42.791 6.700 20.731 1.00 31.14 25 ALA D O 1
ATOM 5722 N N . ALA D 1 26 ? 42.633 7.293 18.569 1.00 33.82 26 ALA D N 1
ATOM 5723 C CA . ALA D 1 26 ? 42.526 5.923 18.087 1.00 37.63 26 ALA D CA 1
ATOM 5724 C C . ALA D 1 26 ? 43.843 5.181 18.275 1.00 40.50 26 ALA D C 1
ATOM 5725 O O . ALA D 1 26 ? 43.860 3.984 18.563 1.00 40.26 26 ALA D O 1
ATOM 5727 N N . ARG D 1 27 ? 44.946 5.901 18.112 1.00 43.47 27 ARG D N 1
ATOM 5728 C CA . ARG D 1 27 ? 46.270 5.313 18.257 1.00 47.73 27 ARG D CA 1
ATOM 5729 C C . ARG D 1 27 ? 46.515 4.827 19.682 1.00 49.61 27 ARG D C 1
ATOM 5730 O O . ARG D 1 27 ? 47.414 4.020 19.922 1.00 51.19 27 ARG D O 1
ATOM 5738 N N . HIS D 1 28 ? 45.707 5.310 20.621 1.00 51.96 28 HIS D N 1
ATOM 5739 C CA . HIS D 1 28 ? 45.841 4.923 22.023 1.00 53.76 28 HIS D CA 1
ATOM 5740 C C . HIS D 1 28 ? 44.586 4.243 22.563 1.00 54.15 28 HIS D C 1
ATOM 5741 O O . HIS D 1 28 ? 44.555 3.802 23.714 1.00 54.50 28 HIS D O 1
ATOM 5748 N N . HIS D 1 29 ? 43.554 4.161 21.730 1.00 54.23 29 HIS D N 1
ATOM 5749 C CA . HIS D 1 29 ? 42.295 3.532 22.119 1.00 54.21 29 HIS D CA 1
ATOM 5750 C C . HIS D 1 29 ? 41.994 2.415 21.118 1.00 53.99 29 HIS D C 1
ATOM 5751 O O . HIS D 1 29 ? 41.188 2.584 20.204 1.00 54.13 29 HIS D O 1
ATOM 5758 N N . PRO D 1 30 ? 42.646 1.251 21.289 1.00 53.32 30 PRO D N 1
ATOM 5759 C CA . PRO D 1 30 ? 42.503 0.065 20.438 1.00 52.46 30 PRO D CA 1
ATOM 5760 C C . PRO D 1 30 ? 41.102 -0.219 19.897 1.00 51.02 30 PRO D C 1
ATOM 5761 O O . PRO D 1 30 ? 40.914 -0.334 18.684 1.00 51.82 30 PRO D O 1
ATOM 5765 N N . ASP D 1 31 ? 40.125 -0.338 20.791 1.00 48.72 31 ASP D N 1
ATOM 5766 C CA . ASP D 1 31 ? 38.749 -0.615 20.386 1.00 46.26 31 ASP D CA 1
ATOM 5767 C C . ASP D 1 31 ? 38.166 0.435 19.443 1.00 42.92 31 ASP D C 1
ATOM 5768 O O . ASP D 1 31 ? 37.136 0.202 18.811 1.00 43.14 31 ASP D O 1
ATOM 5773 N N . PHE D 1 32 ? 38.827 1.584 19.346 1.00 37.98 32 PHE D N 1
ATOM 5774 C CA . PHE D 1 32 ? 38.352 2.667 18.490 1.00 32.88 32 PHE D CA 1
ATOM 5775 C C . PHE D 1 32 ? 39.099 2.746 17.158 1.00 30.73 32 PHE D C 1
ATOM 5776 O O . PHE D 1 32 ? 40.248 3.178 17.108 1.00 30.77 32 PHE D O 1
ATOM 5784 N N . GLU D 1 33 ? 38.429 2.331 16.086 1.00 29.02 33 GLU D N 1
ATOM 5785 C CA . GLU D 1 33 ? 39.007 2.343 14.741 1.00 29.72 33 GLU D CA 1
ATOM 5786 C C . GLU D 1 33 ? 38.166 3.229 13.819 1.00 26.75 33 GLU D C 1
ATOM 5787 O O . GLU D 1 33 ? 37.199 2.777 13.207 1.00 27.73 33 GLU D O 1
ATOM 5793 N N . PRO D 1 34 ? 38.534 4.511 13.704 1.00 25.48 34 PRO D N 1
ATOM 5794 C CA . PRO D 1 34 ? 37.781 5.431 12.854 1.00 24.43 34 PRO D CA 1
ATOM 5795 C C . PRO D 1 34 ? 38.232 5.589 11.408 1.00 24.06 34 PRO D C 1
ATOM 5796 O O . PRO D 1 34 ? 39.397 5.370 11.065 1.00 23.78 34 PRO D O 1
ATOM 5800 N N . VAL D 1 35 ? 37.277 5.967 10.568 1.00 22.64 35 VAL D N 1
ATOM 5801 C CA . VAL D 1 35 ? 37.545 6.276 9.175 1.00 21.23 35 VAL D CA 1
ATOM 5802 C C . VAL D 1 35 ? 37.257 7.771 9.208 1.00 21.17 35 VAL D C 1
ATOM 5803 O O . VAL D 1 35 ? 36.120 8.187 9.453 1.00 20.89 35 VAL D O 1
ATOM 5807 N N . LEU D 1 36 ? 38.284 8.584 9.006 1.00 20.45 36 LEU D N 1
ATOM 5808 C CA . LEU D 1 36 ? 38.089 10.023 9.043 1.00 19.81 36 LEU D CA 1
ATOM 5809 C C . LEU D 1 36 ? 37.784 10.580 7.659 1.00 20.35 36 LEU D C 1
ATOM 5810 O O . LEU D 1 36 ? 38.677 10.697 6.823 1.00 19.89 36 LEU D O 1
ATOM 5815 N N . VAL D 1 37 ? 36.513 10.892 7.412 1.00 18.30 37 VAL D N 1
ATOM 5816 C CA . VAL D 1 37 ? 36.116 11.468 6.132 1.00 17.72 37 VAL D CA 1
ATOM 5817 C C . VAL D 1 37 ? 36.284 12.969 6.343 1.00 18.42 37 VAL D C 1
ATOM 5818 O O . VAL D 1 37 ? 35.563 13.589 7.127 1.00 16.13 37 VAL D O 1
ATOM 5822 N N . LEU D 1 38 ? 37.264 13.539 5.651 1.00 17.76 38 LEU D N 1
ATOM 5823 C CA . LEU D 1 38 ? 37.596 14.949 5.796 1.00 18.00 38 LEU D CA 1
ATOM 5824 C C . LEU D 1 38 ? 37.173 15.777 4.599 1.00 18.25 38 LEU D C 1
ATOM 5825 O O . LEU D 1 38 ? 37.428 15.407 3.454 1.00 19.41 38 LEU D O 1
ATOM 5830 N N . SER D 1 39 ? 36.539 16.912 4.871 1.00 17.85 39 SER D N 1
ATOM 5831 C CA . SER D 1 39 ? 36.068 17.775 3.800 1.00 17.00 39 SER D CA 1
ATOM 5832 C C . SER D 1 39 ? 36.240 19.257 4.102 1.00 17.67 39 SER D C 1
ATOM 5833 O O . SER D 1 39 ? 36.178 19.687 5.256 1.00 17.58 39 SER D O 1
ATOM 5836 N N . SER D 1 40 ? 36.471 20.020 3.040 1.00 16.80 40 SER D N 1
ATOM 5837 C CA . SER D 1 40 ? 36.620 21.469 3.099 1.00 18.67 40 SER D CA 1
ATOM 5838 C C . SER D 1 40 ? 36.650 21.925 1.642 1.00 18.66 40 SER D C 1
ATOM 5839 O O . SER D 1 40 ? 36.550 21.104 0.733 1.00 18.79 40 SER D O 1
ATOM 5842 N N . ARG D 1 41 ? 36.774 23.223 1.415 1.00 18.79 41 ARG D N 1
ATOM 5843 C CA . ARG D 1 41 ? 36.790 23.743 0.054 1.00 20.88 41 ARG D CA 1
ATOM 5844 C C . ARG D 1 41 ? 38.148 23.683 -0.637 1.00 20.86 41 ARG D C 1
ATOM 5845 O O . ARG D 1 41 ? 38.241 23.936 -1.837 1.00 21.54 41 ARG D O 1
ATOM 5853 N N . THR D 1 42 ? 39.194 23.337 0.108 1.00 19.57 42 THR D N 1
ATOM 5854 C CA . THR D 1 42 ? 40.548 23.303 -0.452 1.00 21.22 42 THR D CA 1
ATOM 5855 C C . THR D 1 42 ? 41.203 21.920 -0.445 1.00 19.84 42 THR D C 1
ATOM 5856 O O . THR D 1 42 ? 41.651 21.444 0.594 1.00 19.52 42 THR D O 1
ATOM 5860 N N . ALA D 1 43 ? 41.274 21.293 -1.616 1.00 19.39 43 ALA D N 1
ATOM 5861 C CA . ALA D 1 43 ? 41.867 19.963 -1.739 1.00 20.54 43 ALA D CA 1
ATOM 5862 C C . ALA D 1 43 ? 43.263 19.893 -1.124 1.00 20.15 43 ALA D C 1
ATOM 5863 O O . ALA D 1 43 ? 43.582 18.950 -0.403 1.00 20.72 43 ALA D O 1
ATOM 5865 N N . ALA D 1 44 ? 44.094 20.889 -1.415 1.00 21.39 44 ALA D N 1
ATOM 5866 C CA . ALA D 1 44 ? 45.454 20.928 -0.885 1.00 21.36 44 ALA D CA 1
ATOM 5867 C C . ALA D 1 44 ? 45.490 20.818 0.639 1.00 21.92 44 ALA D C 1
ATOM 5868 O O . ALA D 1 44 ? 46.355 20.140 1.194 1.00 21.19 44 ALA D O 1
ATOM 5870 N N . ASP D 1 45 ? 44.560 21.484 1.320 1.00 19.97 45 ASP D N 1
ATOM 5871 C CA . ASP D 1 45 ? 44.514 21.415 2.776 1.00 20.08 45 ASP D CA 1
ATOM 5872 C C . ASP D 1 45 ? 44.157 20.003 3.221 1.00 18.72 45 ASP D C 1
ATOM 5873 O O . ASP D 1 45 ? 44.729 19.482 4.175 1.00 18.96 45 ASP D O 1
ATOM 5878 N N . LEU D 1 46 ? 43.195 19.397 2.531 1.00 18.82 46 LEU D N 1
ATOM 5879 C CA . LEU D 1 46 ? 42.749 18.052 2.871 1.00 18.43 46 LEU D CA 1
ATOM 5880 C C . LEU D 1 46 ? 43.868 17.036 2.684 1.00 19.21 46 LEU D C 1
ATOM 5881 O O . LEU D 1 46 ? 44.019 16.116 3.483 1.00 19.03 46 LEU D O 1
ATOM 5886 N N . GLU D 1 47 ? 44.656 17.207 1.627 1.00 19.96 47 GLU D N 1
ATOM 5887 C CA . GLU D 1 47 ? 45.760 16.292 1.371 1.00 21.18 47 GLU D CA 1
ATOM 5888 C C . GLU D 1 47 ? 46.764 16.327 2.518 1.00 20.27 47 GLU D C 1
ATOM 5889 O O . GLU D 1 47 ? 47.253 15.287 2.959 1.00 19.41 47 GLU D O 1
ATOM 5895 N N . LYS D 1 48 ? 47.054 17.528 3.010 1.00 21.18 48 LYS D N 1
ATOM 5896 C CA . LYS D 1 48 ? 48.006 17.695 4.102 1.00 22.16 48 LYS D CA 1
ATOM 5897 C C . LYS D 1 48 ? 47.513 17.118 5.431 1.00 21.77 48 LYS D C 1
ATOM 5898 O O . LYS D 1 48 ? 48.233 16.366 6.088 1.00 20.94 48 LYS D O 1
ATOM 5904 N N . ILE D 1 49 ? 46.293 17.456 5.838 1.00 20.59 49 ILE D N 1
ATOM 5905 C CA . ILE D 1 49 ? 45.787 16.924 7.099 1.00 20.56 49 ILE D CA 1
ATOM 5906 C C . ILE D 1 49 ? 45.540 15.418 6.993 1.00 20.25 49 ILE D C 1
ATOM 5907 O O . ILE D 1 49 ? 45.717 14.679 7.964 1.00 19.70 49 ILE D O 1
ATOM 5912 N N . SER D 1 50 ? 45.137 14.967 5.810 1.00 20.20 50 SER D N 1
ATOM 5913 C CA . SER D 1 50 ? 44.896 13.547 5.568 1.00 22.01 50 SER D CA 1
ATOM 5914 C C . SER D 1 50 ? 46.192 12.785 5.834 1.00 21.82 50 SER D C 1
ATOM 5915 O O . SER D 1 50 ? 46.198 11.736 6.483 1.00 20.78 50 SER D O 1
ATOM 5918 N N . LEU D 1 51 ? 47.292 13.324 5.321 1.00 21.69 51 LEU D N 1
ATOM 5919 C CA . LEU D 1 51 ? 48.602 12.712 5.504 1.00 22.42 51 LEU D CA 1
ATOM 5920 C C . LEU D 1 51 ? 48.966 12.671 6.988 1.00 23.46 51 LEU D C 1
ATOM 5921 O O . LEU D 1 51 ? 49.439 11.652 7.496 1.00 23.52 51 LEU D O 1
ATOM 5926 N N . GLU D 1 52 ? 48.732 13.779 7.686 1.00 22.76 52 GLU D N 1
ATOM 5927 C CA . GLU D 1 52 ? 49.034 13.854 9.107 1.00 23.87 52 GLU D CA 1
ATOM 5928 C C . GLU D 1 52 ? 48.226 12.846 9.915 1.00 22.51 52 GLU D C 1
ATOM 5929 O O . GLU D 1 52 ? 48.739 12.260 10.868 1.00 23.90 52 GLU D O 1
ATOM 5935 N N . CYS D 1 53 ? 46.966 12.639 9.540 1.00 21.42 53 CYS D N 1
ATOM 5936 C CA . CYS D 1 53 ? 46.126 11.678 10.250 1.00 21.74 53 CYS D CA 1
ATOM 5937 C C . CYS D 1 53 ? 46.551 10.245 9.967 1.00 23.00 53 CYS D C 1
ATOM 5938 O O . CYS D 1 53 ? 46.513 9.395 10.855 1.00 22.49 53 CYS D O 1
ATOM 5941 N N . ARG D 1 54 ? 46.945 9.969 8.727 1.00 23.46 54 ARG D N 1
ATOM 5942 C CA . ARG D 1 54 ? 47.388 8.624 8.381 1.00 24.33 54 ARG D CA 1
ATOM 5943 C C . ARG D 1 54 ? 48.718 8.347 9.083 1.00 25.57 54 ARG D C 1
ATOM 5944 O O . ARG D 1 54 ? 49.035 7.201 9.391 1.00 26.68 54 ARG D O 1
ATOM 5952 N N . ALA D 1 55 ? 49.486 9.404 9.334 1.00 26.50 55 ALA D N 1
ATOM 5953 C CA . ALA D 1 55 ? 50.771 9.270 10.011 1.00 28.89 55 ALA D CA 1
ATOM 5954 C C . ALA D 1 55 ? 50.540 8.763 11.429 1.00 30.10 55 ALA D C 1
ATOM 5955 O O . ALA D 1 55 ? 51.430 8.168 12.039 1.00 31.11 55 ALA D O 1
ATOM 5957 N N . GLU D 1 56 ? 49.339 9.009 11.948 1.00 29.84 56 GLU D N 1
ATOM 5958 C CA . GLU D 1 56 ? 48.964 8.569 13.289 1.00 30.88 56 GLU D CA 1
ATOM 5959 C C . GLU D 1 56 ? 48.376 7.161 13.236 1.00 30.72 56 GLU D C 1
ATOM 5960 O O . GLU D 1 56 ? 48.111 6.554 14.273 1.00 33.15 56 GLU D O 1
ATOM 5966 N N . GLY D 1 57 ? 48.158 6.654 12.025 1.00 29.88 57 GLY D N 1
ATOM 5967 C CA . GLY D 1 57 ? 47.609 5.319 11.863 1.00 28.91 57 GLY D CA 1
ATOM 5968 C C . GLY D 1 57 ? 46.116 5.269 11.586 1.00 28.72 57 GLY D C 1
ATOM 5969 O O . GLY D 1 57 ? 45.511 4.197 11.593 1.00 29.21 57 GLY D O 1
ATOM 5970 N N . ALA D 1 58 ? 45.512 6.422 11.327 1.00 26.26 58 ALA D N 1
ATOM 5971 C CA . ALA D 1 58 ? 44.080 6.466 11.060 1.00 25.76 58 ALA D CA 1
ATOM 5972 C C . ALA D 1 58 ? 43.755 6.387 9.572 1.00 24.74 58 ALA D C 1
ATOM 5973 O O . ALA D 1 58 ? 44.512 6.877 8.736 1.00 26.05 58 ALA D O 1
ATOM 5975 N N . LEU D 1 59 ? 42.627 5.759 9.252 1.00 23.25 59 LEU D N 1
ATOM 5976 C CA . LEU D 1 59 ? 42.171 5.650 7.871 1.00 23.29 59 LEU D CA 1
ATOM 5977 C C . LEU D 1 59 ? 41.515 6.974 7.510 1.00 22.97 59 LEU D C 1
ATOM 5978 O O . LEU D 1 59 ? 40.845 7.582 8.341 1.00 23.10 59 LEU D O 1
ATOM 5983 N N . THR D 1 60 ? 41.700 7.419 6.274 1.00 20.95 60 THR D N 1
ATOM 5984 C CA . THR D 1 60 ? 41.119 8.684 5.852 1.00 20.22 60 THR D CA 1
ATOM 5985 C C . THR D 1 60 ? 40.439 8.599 4.498 1.00 19.57 60 THR D C 1
ATOM 5986 O O . THR D 1 60 ? 40.642 7.656 3.732 1.00 20.08 60 THR D O 1
ATOM 5990 N N . ASP D 1 61 ? 39.618 9.602 4.219 1.00 17.92 61 ASP D N 1
ATOM 5991 C CA . ASP D 1 61 ? 38.892 9.704 2.966 1.00 19.14 61 ASP D CA 1
ATOM 5992 C C . ASP D 1 61 ? 38.653 11.198 2.784 1.00 20.70 61 ASP D C 1
ATOM 5993 O O . ASP D 1 61 ? 37.909 11.812 3.547 1.00 21.66 61 ASP D O 1
ATOM 5998 N N . THR D 1 62 ? 39.306 11.785 1.788 1.00 20.81 62 THR D N 1
ATOM 5999 C CA . THR D 1 62 ? 39.171 13.213 1.532 1.00 21.85 62 THR D CA 1
ATOM 6000 C C . THR D 1 62 ? 38.159 13.510 0.441 1.00 21.89 62 THR D C 1
ATOM 6001 O O . THR D 1 62 ? 38.117 12.832 -0.586 1.00 23.74 62 THR D O 1
ATOM 6005 N N . ILE D 1 63 ? 37.335 14.526 0.668 1.00 20.57 63 ILE D N 1
ATOM 6006 C CA . ILE D 1 63 ? 36.350 14.930 -0.323 1.00 21.23 63 ILE D CA 1
ATOM 6007 C C . ILE D 1 63 ? 36.230 16.447 -0.316 1.00 20.40 63 ILE D C 1
ATOM 6008 O O . ILE D 1 63 ? 35.864 17.052 0.691 1.00 20.87 63 ILE D O 1
ATOM 6013 N N . THR D 1 64 ? 36.572 17.061 -1.441 1.00 20.15 64 THR D N 1
ATOM 6014 C CA . THR D 1 64 ? 36.498 18.510 -1.564 1.00 19.30 64 THR D CA 1
ATOM 6015 C C . THR D 1 64 ? 35.047 18.894 -1.802 1.00 20.38 64 THR D C 1
ATOM 6016 O O . THR D 1 64 ? 34.420 18.413 -2.744 1.00 21.70 64 THR D O 1
ATOM 6020 N N . ALA D 1 65 ? 34.509 19.759 -0.947 1.00 19.92 65 ALA D N 1
ATOM 6021 C CA . ALA D 1 65 ? 33.124 20.175 -1.090 1.00 19.24 65 ALA D CA 1
ATOM 6022 C C . ALA D 1 65 ? 32.864 21.513 -0.417 1.00 19.62 65 ALA D C 1
ATOM 6023 O O . ALA D 1 65 ? 33.446 21.827 0.619 1.00 20.55 65 ALA D O 1
ATOM 6025 N N . ASP D 1 66 ? 31.986 22.296 -1.029 1.00 20.61 66 ASP D N 1
ATOM 6026 C CA . ASP D 1 66 ? 31.598 23.603 -0.511 1.00 20.62 66 ASP D CA 1
ATOM 6027 C C . ASP D 1 66 ? 30.156 23.414 -0.042 1.00 20.25 66 ASP D C 1
ATOM 6028 O O . ASP D 1 66 ? 29.249 23.349 -0.869 1.00 19.97 66 ASP D O 1
ATOM 6033 N N . ILE D 1 67 ? 29.924 23.334 1.267 1.00 19.94 67 ILE D N 1
ATOM 6034 C CA . ILE D 1 67 ? 28.558 23.098 1.718 1.00 20.89 67 ILE D CA 1
ATOM 6035 C C . ILE D 1 67 ? 27.581 24.227 1.414 1.00 21.72 67 ILE D C 1
ATOM 6036 O O . ILE D 1 67 ? 26.381 24.070 1.633 1.00 21.37 67 ILE D O 1
ATOM 6041 N N . SER D 1 68 ? 28.072 25.358 0.908 1.00 22.71 68 SER D N 1
ATOM 6042 C CA . SER D 1 68 ? 27.167 26.460 0.575 1.00 23.54 68 SER D CA 1
ATOM 6043 C C . SER D 1 68 ? 26.541 26.173 -0.793 1.00 23.90 68 SER D C 1
ATOM 6044 O O . SER D 1 68 ? 25.578 26.818 -1.198 1.00 23.51 68 SER D O 1
ATOM 6047 N N . ASP D 1 69 ? 27.103 25.186 -1.486 1.00 23.30 69 ASP D N 1
ATOM 6048 C CA . ASP D 1 69 ? 26.625 24.754 -2.802 1.00 23.98 69 ASP D CA 1
ATOM 6049 C C . ASP D 1 69 ? 25.796 23.496 -2.561 1.00 22.93 69 ASP D C 1
ATOM 6050 O O . ASP D 1 69 ? 26.333 22.454 -2.191 1.00 22.42 69 ASP D O 1
ATOM 6055 N N . MET D 1 70 ? 24.486 23.592 -2.764 1.00 22.17 70 MET D N 1
ATOM 6056 C CA . MET D 1 70 ? 23.611 22.449 -2.523 1.00 22.65 70 MET D CA 1
ATOM 6057 C C . MET D 1 70 ? 24.027 21.211 -3.311 1.00 22.41 70 MET D C 1
ATOM 6058 O O . MET D 1 70 ? 23.776 20.080 -2.885 1.00 21.65 70 MET D O 1
ATOM 6063 N N . ALA D 1 71 ? 24.669 21.424 -4.456 1.00 22.31 71 ALA D N 1
ATOM 6064 C CA . ALA D 1 71 ? 25.122 20.307 -5.276 1.00 23.01 71 ALA D CA 1
ATOM 6065 C C . ALA D 1 71 ? 26.195 19.527 -4.518 1.00 23.24 71 ALA D C 1
ATOM 6066 O O . ALA D 1 71 ? 26.221 18.295 -4.558 1.00 21.20 71 ALA D O 1
ATOM 6068 N N . ASP D 1 72 ? 27.074 20.245 -3.824 1.00 23.09 72 ASP D N 1
ATOM 6069 C CA . ASP D 1 72 ? 28.129 19.594 -3.055 1.00 23.03 72 ASP D CA 1
ATOM 6070 C C . ASP D 1 72 ? 27.553 18.911 -1.818 1.00 22.01 72 ASP D C 1
ATOM 6071 O O . ASP D 1 72 ? 28.048 17.869 -1.393 1.00 22.12 72 ASP D O 1
ATOM 6076 N N . VAL D 1 73 ? 26.509 19.495 -1.231 1.00 21.15 73 VAL D N 1
ATOM 6077 C CA . VAL D 1 73 ? 25.887 18.873 -0.070 1.00 20.13 73 VAL D CA 1
ATOM 6078 C C . VAL D 1 73 ? 25.363 17.514 -0.528 1.00 20.04 73 VAL D C 1
ATOM 6079 O O . VAL D 1 73 ? 25.483 16.516 0.178 1.00 20.29 73 VAL D O 1
ATOM 6083 N N . ARG D 1 74 ? 24.796 17.485 -1.730 1.00 21.23 74 ARG D N 1
ATOM 6084 C CA . ARG D 1 74 ? 24.265 16.252 -2.295 1.00 23.79 74 ARG D CA 1
ATOM 6085 C C . ARG D 1 74 ? 25.384 15.237 -2.519 1.00 23.02 74 ARG D C 1
ATOM 6086 O O . ARG D 1 74 ? 25.220 14.047 -2.251 1.00 23.05 74 ARG D O 1
ATOM 6094 N N . ARG D 1 75 ? 26.520 15.712 -3.018 1.00 24.79 75 ARG D N 1
ATOM 6095 C CA . ARG D 1 75 ? 27.650 14.830 -3.287 1.00 24.23 75 ARG D CA 1
ATOM 6096 C C . ARG D 1 75 ? 28.191 14.235 -1.992 1.00 23.73 75 ARG D C 1
ATOM 6097 O O . ARG D 1 75 ? 28.501 13.045 -1.932 1.00 23.28 75 ARG D O 1
ATOM 6105 N N . LEU D 1 76 ? 28.296 15.061 -0.953 1.00 22.27 76 LEU D N 1
ATOM 6106 C CA . LEU D 1 76 ? 28.782 14.592 0.343 1.00 21.54 76 LEU D CA 1
ATOM 6107 C C . LEU D 1 76 ? 27.881 13.491 0.878 1.00 20.92 76 LEU D C 1
ATOM 6108 O O . LEU D 1 76 ? 28.352 12.448 1.326 1.00 21.06 76 LEU D O 1
ATOM 6113 N N . THR D 1 77 ? 26.575 13.736 0.832 1.00 22.20 77 THR D N 1
ATOM 6114 C CA . THR D 1 77 ? 25.606 12.766 1.314 1.00 22.54 77 THR D CA 1
ATOM 6115 C C . THR D 1 77 ? 25.724 11.473 0.524 1.00 23.54 77 THR D C 1
ATOM 6116 O O . THR D 1 77 ? 25.815 10.387 1.098 1.00 24.84 77 THR D O 1
ATOM 6120 N N . THR D 1 78 ? 25.730 11.597 -0.799 1.00 23.84 78 THR D N 1
ATOM 6121 C CA . THR D 1 78 ? 25.832 10.436 -1.675 1.00 25.37 78 THR D CA 1
ATOM 6122 C C . THR D 1 78 ? 27.109 9.649 -1.408 1.00 24.03 78 THR D C 1
ATOM 6123 O O . THR D 1 78 ? 27.114 8.418 -1.467 1.00 25.65 78 THR D O 1
ATOM 6127 N N . HIS D 1 79 ? 28.190 10.362 -1.108 1.00 23.61 79 HIS D N 1
ATOM 6128 C CA . HIS D 1 79 ? 29.463 9.716 -0.823 1.00 23.10 79 HIS D CA 1
ATOM 6129 C C . HIS D 1 79 ? 29.323 8.811 0.396 1.00 23.64 79 HIS D C 1
ATOM 6130 O O . HIS D 1 79 ? 29.717 7.645 0.365 1.00 24.41 79 HIS D O 1
ATOM 6137 N N . ILE D 1 80 ? 28.764 9.353 1.473 1.00 22.57 80 ILE D N 1
ATOM 6138 C CA . ILE D 1 80 ? 28.585 8.576 2.692 1.00 23.63 80 ILE D CA 1
ATOM 6139 C C . ILE D 1 80 ? 27.671 7.380 2.450 1.00 23.61 80 ILE D C 1
ATOM 6140 O O . ILE D 1 80 ? 27.984 6.258 2.849 1.00 24.04 80 ILE D O 1
ATOM 6145 N N . VAL D 1 81 ? 26.548 7.624 1.786 1.00 25.66 81 VAL D N 1
ATOM 6146 C CA . VAL D 1 81 ? 25.582 6.569 1.507 1.00 26.19 81 VAL D CA 1
ATOM 6147 C C . VAL D 1 81 ? 26.126 5.433 0.644 1.00 26.62 81 VAL D C 1
ATOM 6148 O O . VAL D 1 81 ? 25.951 4.261 0.975 1.00 27.38 81 VAL D O 1
ATOM 6152 N N . GLU D 1 82 ? 26.787 5.778 -0.455 1.00 26.81 82 GLU D N 1
ATOM 6153 C CA . GLU D 1 82 ? 27.309 4.762 -1.363 1.00 28.06 82 GLU D CA 1
ATOM 6154 C C . GLU D 1 82 ? 28.609 4.094 -0.943 1.00 27.34 82 GLU D C 1
ATOM 6155 O O . GLU D 1 82 ? 28.811 2.912 -1.217 1.00 28.18 82 GLU D O 1
ATOM 6161 N N . ARG D 1 83 ? 29.491 4.836 -0.279 1.00 25.45 83 ARG D N 1
ATOM 6162 C CA . ARG D 1 83 ? 30.774 4.271 0.127 1.00 25.34 83 ARG D CA 1
ATOM 6163 C C . ARG D 1 83 ? 30.794 3.647 1.517 1.00 25.12 83 ARG D C 1
ATOM 6164 O O . ARG D 1 83 ? 31.591 2.743 1.775 1.00 25.60 83 ARG D O 1
ATOM 6172 N N . TYR D 1 84 ? 29.926 4.117 2.412 1.00 23.83 84 TYR D N 1
ATOM 6173 C CA . TYR D 1 84 ? 29.889 3.579 3.770 1.00 23.41 84 TYR D CA 1
ATOM 6174 C C . TYR D 1 84 ? 28.503 3.087 4.185 1.00 22.93 84 TYR D C 1
ATOM 6175 O O . TYR D 1 84 ? 28.388 2.124 4.943 1.00 25.45 84 TYR D O 1
ATOM 6184 N N . GLY D 1 85 ? 27.465 3.755 3.687 1.00 23.76 85 GLY D N 1
ATOM 6185 C CA . GLY D 1 85 ? 26.093 3.388 4.004 1.00 24.95 85 GLY D CA 1
ATOM 6186 C C . GLY D 1 85 ? 25.757 3.536 5.476 1.00 25.09 85 GLY D C 1
ATOM 6187 O O . GLY D 1 85 ? 24.720 3.064 5.943 1.00 25.77 85 GLY D O 1
ATOM 6188 N N . HIS D 1 86 ? 26.628 4.219 6.204 1.00 23.55 86 HIS D N 1
ATOM 6189 C CA . HIS D 1 86 ? 26.452 4.395 7.637 1.00 23.44 86 HIS D CA 1
ATOM 6190 C C . HIS D 1 86 ? 27.285 5.590 8.085 1.00 22.44 86 HIS D C 1
ATOM 6191 O O . HIS D 1 86 ? 28.340 5.854 7.516 1.00 20.92 86 HIS D O 1
ATOM 6198 N N . ILE D 1 87 ? 26.803 6.324 9.084 1.00 20.47 87 ILE D N 1
ATOM 6199 C CA . ILE D 1 87 ? 27.556 7.460 9.609 1.00 20.07 87 ILE D CA 1
ATOM 6200 C C . ILE D 1 87 ? 27.402 7.478 11.126 1.00 19.05 87 ILE D C 1
ATOM 6201 O O . ILE D 1 87 ? 26.292 7.465 11.650 1.00 19.85 87 ILE D O 1
ATOM 6206 N N . ASP D 1 88 ? 28.529 7.486 11.827 1.00 18.36 88 ASP D N 1
ATOM 6207 C CA . ASP D 1 88 ? 28.516 7.466 13.282 1.00 17.93 88 ASP D CA 1
ATOM 6208 C C . ASP D 1 88 ? 28.697 8.836 13.901 1.00 16.06 88 ASP D C 1
ATOM 6209 O O . ASP D 1 88 ? 28.227 9.087 15.010 1.00 16.25 88 ASP D O 1
ATOM 6214 N N . CYS D 1 89 ? 29.379 9.721 13.187 1.00 17.37 89 CYS D N 1
ATOM 6215 C CA . CYS D 1 89 ? 29.614 11.055 13.713 1.00 15.36 89 CYS D CA 1
ATOM 6216 C C . CYS D 1 89 ? 29.727 12.104 12.623 1.00 16.52 89 CYS D C 1
ATOM 6217 O O . CYS D 1 89 ? 30.433 11.926 11.634 1.00 17.04 89 CYS D O 1
ATOM 6220 N N . LEU D 1 90 ? 29.002 13.198 12.810 1.00 16.07 90 LEU D N 1
ATOM 6221 C CA . LEU D 1 90 ? 29.051 14.317 11.888 1.00 14.88 90 LEU D CA 1
ATOM 6222 C C . LEU D 1 90 ? 29.514 15.501 12.726 1.00 15.93 90 LEU D C 1
ATOM 6223 O O . LEU D 1 90 ? 28.909 15.813 13.754 1.00 16.17 90 LEU D O 1
ATOM 6228 N N . VAL D 1 91 ? 30.602 16.136 12.312 1.00 14.61 91 VAL D N 1
ATOM 6229 C CA . VAL D 1 91 ? 31.103 17.301 13.027 1.00 15.19 91 VAL D CA 1
ATOM 6230 C C . VAL D 1 91 ? 30.873 18.512 12.129 1.00 15.65 91 VAL D C 1
ATOM 6231 O O . VAL D 1 91 ? 31.634 18.757 11.192 1.00 16.43 91 VAL D O 1
ATOM 6235 N N . ASN D 1 92 ? 29.801 19.252 12.397 1.00 14.91 92 ASN D N 1
ATOM 6236 C CA . ASN D 1 92 ? 29.497 20.442 11.613 1.00 15.15 92 ASN D CA 1
ATOM 6237 C C . ASN D 1 92 ? 30.388 21.570 12.096 1.00 16.24 92 ASN D C 1
ATOM 6238 O O . ASN D 1 92 ? 29.972 22.394 12.910 1.00 14.70 92 ASN D O 1
ATOM 6243 N N . ASN D 1 93 ? 31.618 21.594 11.589 1.00 15.46 93 ASN D N 1
ATOM 6244 C CA . ASN D 1 93 ? 32.598 22.601 11.966 1.00 15.77 93 ASN D CA 1
ATOM 6245 C C . ASN D 1 93 ? 32.733 23.736 10.947 1.00 15.04 93 ASN D C 1
ATOM 6246 O O . ASN D 1 93 ? 32.981 24.884 11.326 1.00 16.61 93 ASN D O 1
ATOM 6251 N N . ALA D 1 94 ? 32.568 23.422 9.663 1.00 15.69 94 ALA D N 1
ATOM 6252 C CA . ALA D 1 94 ? 32.695 24.428 8.610 1.00 15.53 94 ALA D CA 1
ATOM 6253 C C . ALA D 1 94 ? 31.891 25.677 8.935 1.00 16.51 94 ALA D C 1
ATOM 6254 O O . ALA D 1 94 ? 30.710 25.606 9.272 1.00 16.28 94 ALA D O 1
ATOM 6256 N N . GLY D 1 95 ? 32.540 26.825 8.820 1.00 17.02 95 GLY D N 1
ATOM 6257 C CA . GLY D 1 95 ? 31.867 28.075 9.100 1.00 16.96 95 GLY D CA 1
ATOM 6258 C C . GLY D 1 95 ? 32.727 29.236 8.654 1.00 17.99 95 GLY D C 1
ATOM 6259 O O . GLY D 1 95 ? 33.939 29.096 8.494 1.00 18.99 95 GLY D O 1
ATOM 6260 N N . VAL D 1 96 ? 32.096 30.382 8.442 1.00 16.92 96 VAL D N 1
ATOM 6261 C CA . VAL D 1 96 ? 32.810 31.574 8.021 1.00 18.54 96 VAL D CA 1
ATOM 6262 C C . VAL D 1 96 ? 32.339 32.760 8.835 1.00 18.80 96 VAL D C 1
ATOM 6263 O O . VAL D 1 96 ? 31.316 32.697 9.522 1.00 18.49 96 VAL D O 1
ATOM 6267 N N . GLY D 1 97 ? 33.093 33.846 8.745 1.00 18.92 97 GLY D N 1
ATOM 6268 C CA . GLY D 1 97 ? 32.731 35.043 9.471 1.00 19.99 97 GLY D CA 1
ATOM 6269 C C . GLY D 1 97 ? 33.103 36.286 8.694 1.00 21.08 97 GLY D C 1
ATOM 6270 O O . GLY D 1 97 ? 34.190 36.370 8.124 1.00 22.04 97 GLY D O 1
ATOM 6271 N N . ARG D 1 98 ? 32.178 37.236 8.647 1.00 20.94 98 ARG D N 1
ATOM 6272 C CA . ARG D 1 98 ? 32.394 38.513 7.982 1.00 20.47 98 ARG D CA 1
ATOM 6273 C C . ARG D 1 98 ? 32.064 39.517 9.078 1.00 21.66 98 ARG D C 1
ATOM 6274 O O . ARG D 1 98 ? 30.917 39.617 9.517 1.00 22.26 98 ARG D O 1
ATOM 6282 N N . PHE D 1 99 ? 33.078 40.238 9.539 1.00 20.43 99 PHE D N 1
ATOM 6283 C CA . PHE D 1 99 ? 32.893 41.198 10.616 1.00 21.18 99 PHE D CA 1
ATOM 6284 C C . PHE D 1 99 ? 33.074 42.639 10.183 1.00 21.74 99 PHE D C 1
ATOM 6285 O O . PHE D 1 99 ? 33.763 42.924 9.207 1.00 22.68 99 PHE D O 1
ATOM 6293 N N . GLY D 1 100 ? 32.452 43.547 10.926 1.00 20.80 100 GLY D N 1
ATOM 6294 C CA . GLY D 1 100 ? 32.559 44.956 10.611 1.00 21.85 100 GLY D CA 1
ATOM 6295 C C . GLY D 1 100 ? 31.487 45.764 11.312 1.00 22.14 100 GLY D C 1
ATOM 6296 O O . GLY D 1 100 ? 30.566 45.202 11.911 1.00 20.26 100 GLY D O 1
ATOM 6297 N N . ALA D 1 101 ? 31.609 47.085 11.246 1.00 21.85 101 ALA D N 1
ATOM 6298 C CA . ALA D 1 101 ? 30.627 47.965 11.860 1.00 21.95 101 ALA D CA 1
ATOM 6299 C C . ALA D 1 101 ? 29.292 47.707 11.177 1.00 21.19 101 ALA D C 1
ATOM 6300 O O . ALA D 1 101 ? 29.248 47.417 9.981 1.00 21.14 101 ALA D O 1
ATOM 6302 N N . LEU D 1 102 ? 28.205 47.816 11.935 1.00 20.74 102 LEU D N 1
ATOM 6303 C CA . LEU D 1 102 ? 26.871 47.585 11.393 1.00 20.84 102 LEU D CA 1
ATOM 6304 C C . LEU D 1 102 ? 26.663 48.234 10.024 1.00 21.04 102 LEU D C 1
ATOM 6305 O O . LEU D 1 102 ? 26.218 47.583 9.081 1.00 22.03 102 LEU D O 1
ATOM 6310 N N . SER D 1 103 ? 27.004 49.515 9.919 1.00 22.04 103 SER D N 1
ATOM 6311 C CA . SER D 1 103 ? 26.812 50.261 8.681 1.00 23.72 103 SER D CA 1
ATOM 6312 C C . SER D 1 103 ? 27.687 49.847 7.501 1.00 24.75 103 SER D C 1
ATOM 6313 O O . SER D 1 103 ? 27.384 50.186 6.357 1.00 26.31 103 SER D O 1
ATOM 6316 N N . ASP D 1 104 ? 28.762 49.115 7.765 1.00 23.38 104 ASP D N 1
ATOM 6317 C CA . ASP D 1 104 ? 29.664 48.705 6.693 1.00 24.35 104 ASP D CA 1
ATOM 6318 C C . ASP D 1 104 ? 29.385 47.326 6.094 1.00 24.05 104 ASP D C 1
ATOM 6319 O O . ASP D 1 104 ? 29.927 46.986 5.039 1.00 23.53 104 ASP D O 1
ATOM 6324 N N . LEU D 1 105 ? 28.542 46.537 6.751 1.00 21.94 105 LEU D N 1
ATOM 6325 C CA . LEU D 1 105 ? 28.234 45.199 6.253 1.00 22.20 105 LEU D CA 1
ATOM 6326 C C . LEU D 1 105 ? 27.378 45.225 4.989 1.00 21.65 105 LEU D C 1
ATOM 6327 O O . LEU D 1 105 ? 26.421 45.991 4.881 1.00 21.19 105 LEU D O 1
ATOM 6332 N N . THR D 1 106 ? 27.735 44.369 4.038 1.00 20.87 106 THR D N 1
ATOM 6333 C CA . THR D 1 106 ? 27.057 44.301 2.747 1.00 20.62 106 THR D CA 1
ATOM 6334 C C . THR D 1 106 ? 26.179 43.074 2.543 1.00 21.44 106 THR D C 1
ATOM 6335 O O . THR D 1 106 ? 26.196 42.132 3.340 1.00 19.04 106 THR D O 1
ATOM 6339 N N . GLU D 1 107 ? 25.419 43.094 1.451 1.00 21.54 107 GLU D N 1
ATOM 6340 C CA . GLU D 1 107 ? 24.555 41.979 1.107 1.00 21.65 107 GLU D CA 1
ATOM 6341 C C . GLU D 1 107 ? 25.431 40.755 0.865 1.00 22.20 107 GLU D C 1
ATOM 6342 O O . GLU D 1 107 ? 25.057 39.635 1.209 1.00 20.68 107 GLU D O 1
ATOM 6348 N N . GLU D 1 108 ? 26.604 40.976 0.280 1.00 22.70 108 GLU D N 1
ATOM 6349 C CA . GLU D 1 108 ? 27.525 39.880 0.007 1.00 23.97 108 GLU D CA 1
ATOM 6350 C C . GLU D 1 108 ? 28.004 39.277 1.325 1.00 21.81 108 GLU D C 1
ATOM 6351 O O . GLU D 1 108 ? 28.131 38.059 1.443 1.00 22.17 108 GLU D O 1
ATOM 6357 N N . ASP D 1 109 ? 28.262 40.128 2.316 1.00 20.11 109 ASP D N 1
ATOM 6358 C CA . ASP D 1 109 ? 28.710 39.648 3.622 1.00 20.15 109 ASP D CA 1
ATOM 6359 C C . ASP D 1 109 ? 27.609 38.778 4.215 1.00 19.25 109 ASP D C 1
ATOM 6360 O O . ASP D 1 109 ? 27.873 37.724 4.794 1.00 18.87 109 ASP D O 1
ATOM 6365 N N . PHE D 1 110 ? 26.372 39.231 4.060 1.00 19.18 110 PHE D N 1
ATOM 6366 C CA . PHE D 1 110 ? 25.229 38.499 4.579 1.00 17.95 110 PHE D CA 1
ATOM 6367 C C . PHE D 1 110 ? 25.048 37.160 3.876 1.00 18.53 110 PHE D C 1
ATOM 6368 O O . PHE D 1 110 ? 24.970 36.120 4.528 1.00 17.19 110 PHE D O 1
ATOM 6376 N N . ASP D 1 111 ? 24.982 37.177 2.548 1.00 18.12 111 ASP D N 1
ATOM 6377 C CA . ASP D 1 111 ? 24.802 35.935 1.802 1.00 19.31 111 ASP D CA 1
ATOM 6378 C C . ASP D 1 111 ? 25.927 34.936 2.052 1.00 18.22 111 ASP D C 1
ATOM 6379 O O . ASP D 1 111 ? 25.674 33.751 2.265 1.00 17.86 111 ASP D O 1
ATOM 6384 N N . TYR D 1 112 ? 27.168 35.414 2.030 1.00 18.51 112 TYR D N 1
ATOM 6385 C CA . TYR D 1 112 ? 28.317 34.542 2.249 1.00 18.99 112 TYR D CA 1
ATOM 6386 C C . TYR D 1 112 ? 28.239 33.856 3.611 1.00 17.51 112 TYR D C 1
ATOM 6387 O O . TYR D 1 112 ? 28.487 32.651 3.734 1.00 17.92 112 TYR D O 1
ATOM 6396 N N . THR D 1 113 ? 27.892 34.625 4.635 1.00 17.28 113 THR D N 1
ATOM 6397 C CA . THR D 1 113 ? 27.800 34.080 5.982 1.00 16.85 113 THR D CA 1
ATOM 6398 C C . THR D 1 113 ? 26.673 33.056 6.113 1.00 17.27 113 THR D C 1
ATOM 6399 O O . THR D 1 113 ? 26.890 31.937 6.575 1.00 16.17 113 THR D O 1
ATOM 6403 N N . MET D 1 114 ? 25.471 33.432 5.691 1.00 17.03 114 MET D N 1
ATOM 6404 C CA . MET D 1 114 ? 24.331 32.534 5.818 1.00 15.57 114 MET D CA 1
ATOM 6405 C C . MET D 1 114 ? 24.363 31.284 4.948 1.00 15.99 114 MET D C 1
ATOM 6406 O O . MET D 1 114 ? 23.923 30.225 5.384 1.00 16.79 114 MET D O 1
ATOM 6411 N N . ASN D 1 115 ? 24.870 31.399 3.725 1.00 15.34 115 ASN D N 1
ATOM 6412 C CA . ASN D 1 115 ? 24.926 30.249 2.825 1.00 16.36 115 ASN D CA 1
ATOM 6413 C C . ASN D 1 115 ? 25.725 29.087 3.413 1.00 15.33 115 ASN D C 1
ATOM 6414 O O . ASN D 1 115 ? 25.416 27.924 3.159 1.00 15.20 115 ASN D O 1
ATOM 6419 N N . THR D 1 116 ? 26.754 29.399 4.195 1.00 15.61 116 THR D N 1
ATOM 6420 C CA . THR D 1 116 ? 27.557 28.358 4.821 1.00 16.18 116 THR D CA 1
ATOM 6421 C C . THR D 1 116 ? 27.069 28.026 6.231 1.00 16.52 116 THR D C 1
ATOM 6422 O O . THR D 1 116 ? 26.667 26.893 6.511 1.00 15.10 116 THR D O 1
ATOM 6426 N N . ASN D 1 117 ? 27.087 29.024 7.110 1.00 15.32 117 ASN D N 1
ATOM 6427 C CA . ASN D 1 117 ? 26.706 28.825 8.503 1.00 15.26 117 ASN D CA 1
ATOM 6428 C C . ASN D 1 117 ? 25.303 28.283 8.739 1.00 15.27 117 ASN D C 1
ATOM 6429 O O . ASN D 1 117 ? 25.106 27.435 9.610 1.00 15.14 117 ASN D O 1
ATOM 6434 N N . LEU D 1 118 ? 24.326 28.760 7.972 1.00 14.56 118 LEU D N 1
ATOM 6435 C CA . LEU D 1 118 ? 22.961 28.282 8.150 1.00 15.42 118 LEU D CA 1
ATOM 6436 C C . LEU D 1 118 ? 22.461 27.319 7.084 1.00 14.10 118 LEU D C 1
ATOM 6437 O O . LEU D 1 118 ? 22.029 26.215 7.403 1.00 15.46 118 LEU D O 1
ATOM 6442 N N . LYS D 1 119 ? 22.529 27.726 5.819 1.00 15.77 119 LYS D N 1
ATOM 6443 C CA . LYS D 1 119 ? 22.013 26.884 4.743 1.00 14.39 119 LYS D CA 1
ATOM 6444 C C . LYS D 1 119 ? 22.732 25.552 4.566 1.00 15.45 119 LYS D C 1
ATOM 6445 O O . LYS D 1 119 ? 22.112 24.495 4.664 1.00 15.56 119 LYS D O 1
ATOM 6451 N N . GLY D 1 120 ? 24.034 25.598 4.302 1.00 15.47 120 GLY D N 1
ATOM 6452 C CA . GLY D 1 120 ? 24.780 24.363 4.128 1.00 16.30 120 GLY D CA 1
ATOM 6453 C C . GLY D 1 120 ? 24.711 23.480 5.359 1.00 16.54 120 GLY D C 1
ATOM 6454 O O . GLY D 1 120 ? 24.530 22.264 5.262 1.00 16.21 120 GLY D O 1
ATOM 6455 N N . THR D 1 121 ? 24.850 24.090 6.529 1.00 15.15 121 THR D N 1
ATOM 6456 C CA . THR D 1 121 ? 24.814 23.337 7.770 1.00 15.02 121 THR D CA 1
ATOM 6457 C C . THR D 1 121 ? 23.467 22.644 7.953 1.00 13.89 121 THR D C 1
ATOM 6458 O O . THR D 1 121 ? 23.408 21.493 8.393 1.00 14.22 121 THR D O 1
ATOM 6462 N N . PHE D 1 122 ? 22.384 23.333 7.605 1.00 13.51 122 PHE D N 1
ATOM 6463 C CA . PHE D 1 122 ? 21.061 22.741 7.747 1.00 14.39 122 PHE D CA 1
ATOM 6464 C C . PHE D 1 122 ? 20.842 21.560 6.817 1.00 13.78 122 PHE D C 1
ATOM 6465 O O . PHE D 1 122 ? 20.439 20.482 7.249 1.00 14.84 122 PHE D O 1
ATOM 6473 N N . PHE D 1 123 ? 21.109 21.753 5.532 1.00 15.64 123 PHE D N 1
ATOM 6474 C CA . PHE D 1 123 ? 20.875 20.670 4.596 1.00 15.67 123 PHE D CA 1
ATOM 6475 C C . PHE D 1 123 ? 21.803 19.473 4.752 1.00 15.31 123 PHE D C 1
ATOM 6476 O O . PHE D 1 123 ? 21.394 18.342 4.485 1.00 14.99 123 PHE D O 1
ATOM 6484 N N . LEU D 1 124 ? 23.034 19.692 5.212 1.00 14.31 124 LEU D N 1
ATOM 6485 C CA . LEU D 1 124 ? 23.924 18.555 5.421 1.00 15.20 124 LEU D CA 1
ATOM 6486 C C . LEU D 1 124 ? 23.400 17.787 6.638 1.00 16.32 124 LEU D C 1
ATOM 6487 O O . LEU D 1 124 ? 23.394 16.556 6.659 1.00 15.57 124 LEU D O 1
ATOM 6492 N N . THR D 1 125 ? 22.946 18.525 7.649 1.00 15.21 125 THR D N 1
ATOM 6493 C CA . THR D 1 125 ? 22.404 17.908 8.857 1.00 15.74 125 THR D CA 1
ATOM 6494 C C . THR D 1 125 ? 21.126 17.141 8.524 1.00 15.97 125 THR D C 1
ATOM 6495 O O . THR D 1 125 ? 20.935 16.002 8.964 1.00 15.31 125 THR D O 1
ATOM 6499 N N . GLN D 1 126 ? 20.254 17.767 7.742 1.00 14.86 126 GLN D N 1
ATOM 6500 C CA . GLN D 1 126 ? 18.997 17.138 7.353 1.00 15.77 126 GLN D CA 1
ATOM 6501 C C . GLN D 1 126 ? 19.262 15.789 6.687 1.00 16.18 126 GLN D C 1
ATOM 6502 O O . GLN D 1 126 ? 18.675 14.771 7.057 1.00 16.60 126 GLN D O 1
ATOM 6508 N N . ALA D 1 127 ? 20.169 15.788 5.717 1.00 15.50 127 ALA D N 1
ATOM 6509 C CA . ALA D 1 127 ? 20.483 14.575 4.969 1.00 17.62 127 ALA D CA 1
ATOM 6510 C C . ALA D 1 127 ? 21.130 13.460 5.774 1.00 18.17 127 ALA D C 1
ATOM 6511 O O . ALA D 1 127 ? 20.719 12.301 5.676 1.00 18.01 127 ALA D O 1
ATOM 6513 N N . LEU D 1 128 ? 22.136 13.796 6.573 1.00 16.77 128 LEU D N 1
ATOM 6514 C CA . LEU D 1 128 ? 22.825 12.770 7.344 1.00 16.95 128 LEU D CA 1
ATOM 6515 C C . LEU D 1 128 ? 22.090 12.323 8.603 1.00 17.22 128 LEU D C 1
ATOM 6516 O O . LEU D 1 128 ? 22.248 11.182 9.038 1.00 16.56 128 LEU D O 1
ATOM 6521 N N . PHE D 1 129 ? 21.280 13.199 9.192 1.00 17.58 129 PHE D N 1
ATOM 6522 C CA . PHE D 1 129 ? 20.527 12.788 10.369 1.00 18.36 129 PHE D CA 1
ATOM 6523 C C . PHE D 1 129 ? 19.569 11.680 9.940 1.00 18.11 129 PHE D C 1
ATOM 6524 O O . PHE D 1 129 ? 19.272 10.770 10.711 1.00 19.32 129 PHE D O 1
ATOM 6532 N N . ALA D 1 130 ? 19.092 11.759 8.701 1.00 19.12 130 ALA D N 1
ATOM 6533 C CA . ALA D 1 130 ? 18.172 10.751 8.179 1.00 19.60 130 ALA D CA 1
ATOM 6534 C C . ALA D 1 130 ? 18.774 9.349 8.320 1.00 19.74 130 ALA D C 1
ATOM 6535 O O . ALA D 1 130 ? 18.066 8.390 8.645 1.00 20.43 130 ALA D O 1
ATOM 6537 N N . LEU D 1 131 ? 20.076 9.228 8.074 1.00 19.49 131 LEU D N 1
ATOM 6538 C CA . LEU D 1 131 ? 20.743 7.934 8.208 1.00 19.25 131 LEU D CA 1
ATOM 6539 C C . LEU D 1 131 ? 20.811 7.516 9.674 1.00 19.81 131 LEU D C 1
ATOM 6540 O O . LEU D 1 131 ? 20.555 6.358 10.020 1.00 18.84 131 LEU D O 1
ATOM 6545 N N . MET D 1 132 ? 21.166 8.464 10.536 1.00 19.81 132 MET D N 1
ATOM 6546 C CA . MET D 1 132 ? 21.277 8.187 11.962 1.00 19.74 132 MET D CA 1
ATOM 6547 C C . MET D 1 132 ? 19.932 7.790 12.549 1.00 20.60 132 MET D C 1
ATOM 6548 O O . MET D 1 132 ? 19.855 6.959 13.451 1.00 21.03 132 MET D O 1
ATOM 6553 N N . GLU D 1 133 ? 18.873 8.393 12.022 1.00 22.47 133 GLU D N 1
ATOM 6554 C CA . GLU D 1 133 ? 17.520 8.115 12.479 1.00 24.01 133 GLU D CA 1
ATOM 6555 C C . GLU D 1 133 ? 17.183 6.650 12.206 1.00 25.08 133 GLU D C 1
ATOM 6556 O O . GLU D 1 133 ? 16.553 5.983 13.027 1.00 24.66 133 GLU D O 1
ATOM 6562 N N . ARG D 1 134 ? 17.621 6.151 11.054 1.00 24.25 134 ARG D N 1
ATOM 6563 C CA . ARG D 1 134 ? 17.367 4.765 10.673 1.00 24.22 134 ARG D CA 1
ATOM 6564 C C . ARG D 1 134 ? 18.268 3.798 11.440 1.00 23.25 134 ARG D C 1
ATOM 6565 O O . ARG D 1 134 ? 17.895 2.650 11.684 1.00 23.75 134 ARG D O 1
ATOM 6573 N N . GLN D 1 135 ? 19.456 4.267 11.811 1.00 21.58 135 GLN D N 1
ATOM 6574 C CA . GLN D 1 135 ? 20.425 3.454 12.548 1.00 21.39 135 GLN D CA 1
ATOM 6575 C C . GLN D 1 135 ? 20.090 3.398 14.032 1.00 21.65 135 GLN D C 1
ATOM 6576 O O . GLN D 1 135 ? 20.479 2.465 14.736 1.00 20.62 135 GLN D O 1
ATOM 6582 N N . HIS D 1 136 ? 19.373 4.415 14.499 1.00 20.98 136 HIS D N 1
ATOM 6583 C CA . HIS D 1 136 ? 19.045 4.540 15.910 1.00 21.78 136 HIS D CA 1
ATOM 6584 C C . HIS D 1 136 ? 20.360 4.664 16.670 1.00 20.47 136 HIS D C 1
ATOM 6585 O O . HIS D 1 136 ? 20.543 4.092 17.743 1.00 19.57 136 HIS D O 1
ATOM 6592 N N . SER D 1 137 ? 21.285 5.411 16.072 1.00 19.47 137 SER D N 1
ATOM 6593 C CA . SER D 1 137 ? 22.590 5.671 16.667 1.00 19.76 137 SER D CA 1
ATOM 6594 C C . SER D 1 137 ? 23.275 6.776 15.868 1.00 19.47 137 SER D C 1
ATOM 6595 O O . SER D 1 137 ? 22.996 6.963 14.682 1.00 19.46 137 SER D O 1
ATOM 6598 N N . GLY D 1 138 ? 24.164 7.514 16.523 1.00 16.33 138 GLY D N 1
ATOM 6599 C CA . GLY D 1 138 ? 24.863 8.586 15.836 1.00 15.72 138 GLY D CA 1
ATOM 6600 C C . GLY D 1 138 ? 25.145 9.739 16.771 1.00 15.01 138 GLY D C 1
ATOM 6601 O O . GLY D 1 138 ? 24.526 9.853 17.825 1.00 16.35 138 GLY D O 1
ATOM 6602 N N . HIS D 1 139 ? 26.088 10.593 16.388 1.00 14.56 139 HIS D N 1
ATOM 6603 C CA . HIS D 1 139 ? 26.460 11.740 17.203 1.00 16.13 139 HIS D CA 1
ATOM 6604 C C . HIS D 1 139 ? 26.741 12.912 16.275 1.00 15.61 139 HIS D C 1
ATOM 6605 O O . HIS D 1 139 ? 27.525 12.795 15.337 1.00 16.56 139 HIS D O 1
ATOM 6612 N N . ILE D 1 140 ? 26.076 14.035 16.518 1.00 14.61 140 ILE D N 1
ATOM 6613 C CA . ILE D 1 140 ? 26.313 15.213 15.701 1.00 14.69 140 ILE D CA 1
ATOM 6614 C C . ILE D 1 140 ? 26.869 16.314 16.584 1.00 14.16 140 ILE D C 1
ATOM 6615 O O . ILE D 1 140 ? 26.308 16.619 17.641 1.00 14.52 140 ILE D O 1
ATOM 6620 N N . PHE D 1 141 ? 27.991 16.883 16.158 1.00 14.37 141 PHE D N 1
ATOM 6621 C CA . PHE D 1 141 ? 28.602 17.987 16.878 1.00 14.78 141 PHE D CA 1
ATOM 6622 C C . PHE D 1 141 ? 28.371 19.238 16.053 1.00 13.41 141 PHE D C 1
ATOM 6623 O O . PHE D 1 141 ? 28.437 19.198 14.828 1.00 16.50 141 PHE D O 1
ATOM 6631 N N . PHE D 1 142 ? 28.078 20.341 16.726 1.00 14.17 142 PHE D N 1
ATOM 6632 C CA . PHE D 1 142 ? 27.908 21.619 16.052 1.00 13.50 142 PHE D CA 1
ATOM 6633 C C . PHE D 1 142 ? 28.910 22.541 16.710 1.00 13.91 142 PHE D C 1
ATOM 6634 O O . PHE D 1 142 ? 28.891 22.701 17.932 1.00 15.14 142 PHE D O 1
ATOM 6642 N N . ILE D 1 143 ? 29.806 23.124 15.924 1.00 13.29 143 ILE D N 1
ATOM 6643 C CA . ILE D 1 143 ? 30.748 24.061 16.505 1.00 14.15 143 ILE D CA 1
ATOM 6644 C C . ILE D 1 143 ? 30.088 25.409 16.276 1.00 13.71 143 ILE D C 1
ATOM 6645 O O . ILE D 1 143 ? 30.154 25.955 15.177 1.00 16.09 143 ILE D O 1
ATOM 6650 N N . THR D 1 144 ? 29.404 25.926 17.290 1.00 13.29 144 THR D N 1
ATOM 6651 C CA . THR D 1 144 ? 28.758 27.217 17.131 1.00 14.42 144 THR D CA 1
ATOM 6652 C C . THR D 1 144 ? 29.718 28.297 17.611 1.00 15.67 144 THR D C 1
ATOM 6653 O O . THR D 1 144 ? 30.702 28.583 16.922 1.00 16.22 144 THR D O 1
ATOM 6657 N N . SER D 1 145 ? 29.468 28.870 18.782 1.00 16.45 145 SER D N 1
ATOM 6658 C CA . SER D 1 145 ? 30.337 29.923 19.316 1.00 15.18 145 SER D CA 1
ATOM 6659 C C . SER D 1 145 ? 29.701 30.565 20.538 1.00 16.19 145 SER D C 1
ATOM 6660 O O . SER D 1 145 ? 28.509 30.395 20.782 1.00 16.01 145 SER D O 1
ATOM 6663 N N . VAL D 1 146 ? 30.489 31.297 21.320 1.00 15.26 146 VAL D N 1
ATOM 6664 C CA . VAL D 1 146 ? 29.897 31.990 22.448 1.00 15.98 146 VAL D CA 1
ATOM 6665 C C . VAL D 1 146 ? 29.011 33.071 21.816 1.00 15.94 146 VAL D C 1
ATOM 6666 O O . VAL D 1 146 ? 28.107 33.610 22.460 1.00 14.94 146 VAL D O 1
ATOM 6670 N N . ALA D 1 147 ? 29.267 33.355 20.538 1.00 15.55 147 ALA D N 1
ATOM 6671 C CA . ALA D 1 147 ? 28.506 34.354 19.784 1.00 13.48 147 ALA D CA 1
ATOM 6672 C C . ALA D 1 147 ? 27.114 33.842 19.433 1.00 14.88 147 ALA D C 1
ATOM 6673 O O . ALA D 1 147 ? 26.335 34.545 18.783 1.00 15.16 147 ALA D O 1
ATOM 6675 N N . ALA D 1 148 ? 26.811 32.616 19.856 1.00 13.95 148 ALA D N 1
ATOM 6676 C CA . ALA D 1 148 ? 25.497 32.027 19.616 1.00 14.34 148 ALA D CA 1
ATOM 6677 C C . ALA D 1 148 ? 24.557 32.436 20.750 1.00 14.77 148 ALA D C 1
ATOM 6678 O O . ALA D 1 148 ? 23.341 32.236 20.662 1.00 14.79 148 ALA D O 1
ATOM 6680 N N . THR D 1 149 ? 25.119 32.998 21.820 1.00 13.31 149 THR D N 1
ATOM 6681 C CA . THR D 1 149 ? 24.308 33.427 22.959 1.00 16.32 149 THR D CA 1
ATOM 6682 C C . THR D 1 149 ? 24.673 34.820 23.477 1.00 16.49 149 THR D C 1
ATOM 6683 O O . THR D 1 149 ? 24.014 35.347 24.374 1.00 18.19 149 THR D O 1
ATOM 6687 N N . LYS D 1 150 ? 25.723 35.405 22.910 1.00 16.29 150 LYS D N 1
ATOM 6688 C CA . LYS D 1 150 ? 26.182 36.739 23.296 1.00 17.06 150 LYS D CA 1
ATOM 6689 C C . LYS D 1 150 ? 26.496 37.547 22.043 1.00 18.06 150 LYS D C 1
ATOM 6690 O O . LYS D 1 150 ? 27.040 37.020 21.074 1.00 18.37 150 LYS D O 1
ATOM 6696 N N . ALA D 1 151 ? 26.153 38.828 22.061 1.00 17.62 151 ALA D N 1
ATOM 6697 C CA . ALA D 1 151 ? 26.419 39.678 20.910 1.00 17.87 151 ALA D CA 1
ATOM 6698 C C . ALA D 1 151 ? 27.726 40.450 21.059 1.00 18.18 151 ALA D C 1
ATOM 6699 O O . ALA D 1 151 ? 28.199 40.681 22.176 1.00 19.69 151 ALA D O 1
ATOM 6701 N N . PHE D 1 152 ? 28.306 40.825 19.920 1.00 18.90 152 PHE D N 1
ATOM 6702 C CA . PHE D 1 152 ? 29.535 41.615 19.864 1.00 19.82 152 PHE D CA 1
ATOM 6703 C C . PHE D 1 152 ? 29.311 42.670 18.778 1.00 20.87 152 PHE D C 1
ATOM 6704 O O . PHE D 1 152 ? 28.722 42.381 17.737 1.00 17.62 152 PHE D O 1
ATOM 6712 N N . ARG D 1 153 ? 29.783 43.889 19.028 1.00 22.81 153 ARG D N 1
ATOM 6713 C CA . ARG D 1 153 ? 29.609 45.015 18.108 1.00 24.92 153 ARG D CA 1
ATOM 6714 C C . ARG D 1 153 ? 29.803 44.769 16.609 1.00 24.21 153 ARG D C 1
ATOM 6715 O O . ARG D 1 153 ? 28.942 45.123 15.804 1.00 26.21 153 ARG D O 1
ATOM 6723 N N . HIS D 1 154 ? 30.928 44.182 16.219 1.00 23.20 154 HIS D N 1
ATOM 6724 C CA . HIS D 1 154 ? 31.156 43.943 14.799 1.00 21.28 154 HIS D CA 1
ATOM 6725 C C . HIS D 1 154 ? 30.662 42.586 14.322 1.00 18.54 154 HIS D C 1
ATOM 6726 O O . HIS D 1 154 ? 31.019 42.142 13.235 1.00 18.94 154 HIS D O 1
ATOM 6733 N N . SER D 1 155 ? 29.814 41.944 15.117 1.00 18.24 155 SER D N 1
ATOM 6734 C CA . SER D 1 155 ? 29.308 40.622 14.759 1.00 18.00 155 SER D CA 1
ATOM 6735 C C . SER D 1 155 ? 27.805 40.546 14.526 1.00 17.22 155 SER D C 1
ATOM 6736 O O . SER D 1 155 ? 27.206 39.513 14.788 1.00 17.59 155 SER D O 1
ATOM 6739 N N . SER D 1 156 ? 27.186 41.611 14.028 1.00 16.50 156 SER D N 1
ATOM 6740 C CA . SER D 1 156 ? 25.740 41.560 13.815 1.00 17.12 156 SER D CA 1
ATOM 6741 C C . SER D 1 156 ? 25.338 40.380 12.923 1.00 18.47 156 SER D C 1
ATOM 6742 O O . SER D 1 156 ? 24.470 39.583 13.287 1.00 17.73 156 SER D O 1
ATOM 6745 N N . ILE D 1 157 ? 25.972 40.254 11.764 1.00 17.06 157 ILE D N 1
ATOM 6746 C CA . ILE D 1 157 ? 25.640 39.162 10.859 1.00 16.21 157 ILE D CA 1
ATOM 6747 C C . ILE D 1 157 ? 26.145 37.823 11.392 1.00 15.46 157 ILE D C 1
ATOM 6748 O O . ILE D 1 157 ? 25.453 36.811 11.301 1.00 16.12 157 ILE D O 1
ATOM 6753 N N . TYR D 1 158 ? 27.348 37.817 11.955 1.00 15.18 158 TYR D N 1
ATOM 6754 C CA . TYR D 1 158 ? 27.910 36.591 12.503 1.00 14.81 158 TYR D CA 1
ATOM 6755 C C . TYR D 1 158 ? 27.013 36.064 13.627 1.00 15.93 158 TYR D C 1
ATOM 6756 O O . TYR D 1 158 ? 26.724 34.862 13.686 1.00 16.17 158 TYR D O 1
ATOM 6765 N N . CYS D 1 159 ? 26.558 36.957 14.506 1.00 14.55 159 CYS D N 1
ATOM 6766 C CA . CYS D 1 159 ? 25.689 36.547 15.606 1.00 15.79 159 CYS D CA 1
ATOM 6767 C C . CYS D 1 159 ? 24.338 36.046 15.102 1.00 14.82 159 CYS D C 1
ATOM 6768 O O . CYS D 1 159 ? 23.789 35.090 15.649 1.00 14.92 159 CYS D O 1
ATOM 6771 N N . MET D 1 160 ? 23.792 36.677 14.067 1.00 13.71 160 MET D N 1
ATOM 6772 C CA . MET D 1 160 ? 22.532 36.186 13.523 1.00 14.59 160 MET D CA 1
ATOM 6773 C C . MET D 1 160 ? 22.754 34.741 13.082 1.00 14.87 160 MET D C 1
ATOM 6774 O O . MET D 1 160 ? 21.932 33.866 13.346 1.00 15.23 160 MET D O 1
ATOM 6779 N N . SER D 1 161 ? 23.890 34.484 12.438 1.00 13.87 161 SER D N 1
ATOM 6780 C CA . SER D 1 161 ? 24.165 33.136 11.956 1.00 14.33 161 SER D CA 1
ATOM 6781 C C . SER D 1 161 ? 24.449 32.124 13.062 1.00 14.28 161 SER D C 1
ATOM 6782 O O . SER D 1 161 ? 24.048 30.967 12.952 1.00 12.56 161 SER D O 1
ATOM 6785 N N . LYS D 1 162 ? 25.129 32.544 14.125 1.00 13.51 162 LYS D N 1
ATOM 6786 C CA . LYS D 1 162 ? 25.441 31.619 15.210 1.00 13.75 162 LYS D CA 1
ATOM 6787 C C . LYS D 1 162 ? 24.248 31.392 16.131 1.00 13.70 162 LYS D C 1
ATOM 6788 O O . LYS D 1 162 ? 24.027 30.269 16.590 1.00 14.17 162 LYS D O 1
ATOM 6794 N N . PHE D 1 163 ? 23.478 32.444 16.408 1.00 13.24 163 PHE D N 1
ATOM 6795 C CA . PHE D 1 163 ? 22.268 32.268 17.213 1.00 13.68 163 PHE D CA 1
ATOM 6796 C C . PHE D 1 163 ? 21.403 31.319 16.374 1.00 13.39 163 PHE D C 1
ATOM 6797 O O . PHE D 1 163 ? 20.774 30.402 16.893 1.00 13.24 163 PHE D O 1
ATOM 6805 N N . GLY D 1 164 ? 21.390 31.553 15.064 1.00 14.00 164 GLY D N 1
ATOM 6806 C CA . GLY D 1 164 ? 20.614 30.720 14.158 1.00 14.04 164 GLY D CA 1
ATOM 6807 C C . GLY D 1 164 ? 21.007 29.254 14.219 1.00 14.92 164 GLY D C 1
ATOM 6808 O O . GLY D 1 164 ? 20.139 28.375 14.209 1.00 13.46 164 GLY D O 1
ATOM 6809 N N . GLN D 1 165 ? 22.309 28.977 14.270 1.00 14.13 165 GLN D N 1
ATOM 6810 C CA . GLN D 1 165 ? 22.770 27.594 14.363 1.00 13.90 165 GLN D CA 1
ATOM 6811 C C . GLN D 1 165 ? 22.250 26.982 15.661 1.00 14.47 165 GLN D C 1
ATOM 6812 O O . GLN D 1 165 ? 21.865 25.820 15.690 1.00 12.69 165 GLN D O 1
ATOM 6818 N N . ARG D 1 166 ? 22.237 27.762 16.741 1.00 13.02 166 ARG D N 1
ATOM 6819 C CA . ARG D 1 166 ? 21.752 27.237 18.015 1.00 13.26 166 ARG D CA 1
ATOM 6820 C C . ARG D 1 166 ? 20.287 26.835 17.881 1.00 13.03 166 ARG D C 1
ATOM 6821 O O . ARG D 1 166 ? 19.845 25.855 18.484 1.00 13.38 166 ARG D O 1
ATOM 6829 N N . GLY D 1 167 ? 19.538 27.595 17.086 1.00 13.44 167 GLY D N 1
ATOM 6830 C CA . GLY D 1 167 ? 18.138 27.275 16.866 1.00 13.64 167 GLY D CA 1
ATOM 6831 C C . GLY D 1 167 ? 18.020 25.891 16.246 1.00 13.89 167 GLY D C 1
ATOM 6832 O O . GLY D 1 167 ? 17.145 25.102 16.610 1.00 14.64 167 GLY D O 1
ATOM 6833 N N . LEU D 1 168 ? 18.901 25.589 15.295 1.00 14.08 168 LEU D N 1
ATOM 6834 C CA . LEU D 1 168 ? 18.883 24.277 14.655 1.00 13.87 168 LEU D CA 1
ATOM 6835 C C . LEU D 1 168 ? 19.279 23.213 15.673 1.00 14.63 168 LEU D C 1
ATOM 6836 O O . LEU D 1 168 ? 18.647 22.164 15.754 1.00 13.92 168 LEU D O 1
ATOM 6841 N N . VAL D 1 169 ? 20.324 23.489 16.448 1.00 13.49 169 VAL D N 1
ATOM 6842 C CA . VAL D 1 169 ? 20.792 22.552 17.466 1.00 13.17 169 VAL D CA 1
ATOM 6843 C C . VAL D 1 169 ? 19.650 22.171 18.397 1.00 14.03 169 VAL D C 1
ATOM 6844 O O . VAL D 1 169 ? 19.392 20.989 18.640 1.00 13.23 169 VAL D O 1
ATOM 6848 N N . GLU D 1 170 ? 18.962 23.178 18.922 1.00 13.81 170 GLU D N 1
ATOM 6849 C CA . GLU D 1 170 ? 17.870 22.909 19.841 1.00 13.66 170 GLU D CA 1
ATOM 6850 C C . GLU D 1 170 ? 16.734 22.111 19.212 1.00 14.63 170 GLU D C 1
ATOM 6851 O O . GLU D 1 170 ? 16.116 21.287 19.884 1.00 14.36 170 GLU D O 1
ATOM 6857 N N . THR D 1 171 ? 16.461 22.338 17.930 1.00 14.58 171 THR D N 1
ATOM 6858 C CA . THR D 1 171 ? 15.407 21.578 17.271 1.00 15.37 171 THR D CA 1
ATOM 6859 C C . THR D 1 171 ? 15.884 20.137 17.092 1.00 15.08 171 THR D C 1
ATOM 6860 O O . THR D 1 171 ? 15.118 19.197 17.303 1.00 14.85 171 THR D O 1
ATOM 6864 N N . MET D 1 172 ? 17.152 19.954 16.726 1.00 13.99 172 MET D N 1
ATOM 6865 C CA . MET D 1 172 ? 17.676 18.599 16.551 1.00 13.72 172 MET D CA 1
ATOM 6866 C C . MET D 1 172 ? 17.605 17.774 17.839 1.00 13.79 172 MET D C 1
ATOM 6867 O O . MET D 1 172 ? 17.450 16.554 17.786 1.00 14.56 172 MET D O 1
ATOM 6872 N N . ARG D 1 173 ? 17.725 18.423 18.994 1.00 13.35 173 ARG D N 1
ATOM 6873 C CA . ARG D 1 173 ? 17.664 17.682 20.252 1.00 12.75 173 ARG D CA 1
ATOM 6874 C C . ARG D 1 173 ? 16.316 16.984 20.386 1.00 14.64 173 ARG D C 1
ATOM 6875 O O . ARG D 1 173 ? 16.231 15.879 20.923 1.00 14.96 173 ARG D O 1
ATOM 6883 N N . LEU D 1 174 ? 15.264 17.619 19.883 1.00 15.32 174 LEU D N 1
ATOM 6884 C CA . LEU D 1 174 ? 13.927 17.044 19.972 1.00 16.18 174 LEU D CA 1
ATOM 6885 C C . LEU D 1 174 ? 13.820 15.758 19.159 1.00 17.56 174 LEU D C 1
ATOM 6886 O O . LEU D 1 174 ? 13.165 14.806 19.577 1.00 19.37 174 LEU D O 1
ATOM 6891 N N . TYR D 1 175 ? 14.458 15.746 17.993 1.00 16.95 175 TYR D N 1
ATOM 6892 C CA . TYR D 1 175 ? 14.450 14.580 17.108 1.00 17.72 175 TYR D CA 1
ATOM 6893 C C . TYR D 1 175 ? 15.393 13.497 17.626 1.00 18.07 175 TYR D C 1
ATOM 6894 O O . TYR D 1 175 ? 15.063 12.309 17.633 1.00 18.24 175 TYR D O 1
ATOM 6903 N N . ALA D 1 176 ? 16.571 13.926 18.059 1.00 15.80 176 ALA D N 1
ATOM 6904 C CA . ALA D 1 176 ? 17.598 13.012 18.542 1.00 16.24 176 ALA D CA 1
ATOM 6905 C C . ALA D 1 176 ? 17.234 12.164 19.761 1.00 17.27 176 ALA D C 1
ATOM 6906 O O . ALA D 1 176 ? 17.579 10.984 19.813 1.00 17.43 176 ALA D O 1
ATOM 6908 N N . ARG D 1 177 ? 16.547 12.741 20.742 1.00 18.63 177 ARG D N 1
ATOM 6909 C CA . ARG D 1 177 ? 16.214 11.973 21.942 1.00 21.79 177 ARG D CA 1
ATOM 6910 C C . ARG D 1 177 ? 15.290 10.785 21.700 1.00 23.21 177 ARG D C 1
ATOM 6911 O O . ARG D 1 177 ? 15.180 9.899 22.548 1.00 24.67 177 ARG D O 1
ATOM 6919 N N . LYS D 1 178 ? 14.626 10.764 20.551 1.00 22.19 178 LYS D N 1
ATOM 6920 C CA . LYS D 1 178 ? 13.720 9.668 20.233 1.00 23.67 178 LYS D CA 1
ATOM 6921 C C . LYS D 1 178 ? 14.407 8.605 19.387 1.00 23.12 178 LYS D C 1
ATOM 6922 O O . LYS D 1 178 ? 13.876 7.510 19.215 1.00 21.77 178 LYS D O 1
ATOM 6928 N N . CYS D 1 179 ? 15.597 8.930 18.884 1.00 23.29 179 CYS D N 1
ATOM 6929 C CA . CYS D 1 179 ? 16.349 8.028 18.013 1.00 23.14 179 CYS D CA 1
ATOM 6930 C C . CYS D 1 179 ? 17.727 7.601 18.530 1.00 21.68 179 CYS D C 1
ATOM 6931 O O . CYS D 1 179 ? 18.554 7.125 17.753 1.00 21.00 179 CYS D O 1
ATOM 6934 N N . ASN D 1 180 ? 17.980 7.774 19.825 1.00 19.40 180 ASN D N 1
ATOM 6935 C CA . ASN D 1 180 ? 19.264 7.392 20.415 1.00 20.36 180 ASN D CA 1
ATOM 6936 C C . ASN D 1 180 ? 20.451 8.113 19.765 1.00 19.91 180 ASN D C 1
ATOM 6937 O O . ASN D 1 180 ? 21.542 7.550 19.643 1.00 21.21 180 ASN D O 1
ATOM 6942 N N . VAL D 1 181 ? 20.241 9.356 19.344 1.00 17.72 181 VAL D N 1
ATOM 6943 C CA . VAL D 1 181 ? 21.312 10.135 18.731 1.00 16.43 181 VAL D CA 1
ATOM 6944 C C . VAL D 1 181 ? 21.771 11.219 19.707 1.00 16.54 181 VAL D C 1
ATOM 6945 O O . VAL D 1 181 ? 20.957 11.802 20.414 1.00 16.48 181 VAL D O 1
ATOM 6949 N N . ARG D 1 182 ? 23.076 11.468 19.760 1.00 14.99 182 ARG D N 1
ATOM 6950 C CA . ARG D 1 182 ? 23.616 12.475 20.667 1.00 15.31 182 ARG D CA 1
ATOM 6951 C C . ARG D 1 182 ? 23.896 13.784 19.940 1.00 14.58 182 ARG D C 1
ATOM 6952 O O . ARG D 1 182 ? 24.409 13.787 18.823 1.00 15.30 182 ARG D O 1
ATOM 6960 N N . ILE D 1 183 ? 23.547 14.893 20.588 1.00 14.41 183 ILE D N 1
ATOM 6961 C CA . ILE D 1 183 ? 23.743 16.222 20.019 1.00 13.99 183 ILE D CA 1
ATOM 6962 C C . ILE D 1 183 ? 24.630 17.050 20.942 1.00 14.68 183 ILE D C 1
ATOM 6963 O O . ILE D 1 183 ? 24.276 17.291 22.094 1.00 14.70 183 ILE D O 1
ATOM 6968 N N . THR D 1 184 ? 25.790 17.469 20.442 1.00 12.79 184 THR D N 1
ATOM 6969 C CA . THR D 1 184 ? 26.712 18.279 21.238 1.00 14.14 184 THR D CA 1
ATOM 6970 C C . THR D 1 184 ? 26.926 19.647 20.602 1.00 13.25 184 THR D C 1
ATOM 6971 O O . THR D 1 184 ? 27.241 19.747 19.414 1.00 14.72 184 THR D O 1
ATOM 6975 N N . ASP D 1 185 ? 26.767 20.692 21.409 1.00 13.61 185 ASP D N 1
ATOM 6976 C CA . ASP D 1 185 ? 26.935 22.074 20.959 1.00 14.26 185 ASP D CA 1
ATOM 6977 C C . ASP D 1 185 ? 28.202 22.640 21.603 1.00 13.59 185 ASP D C 1
ATOM 6978 O O . ASP D 1 185 ? 28.223 22.920 22.807 1.00 14.36 185 ASP D O 1
ATOM 6983 N N . VAL D 1 186 ? 29.261 22.779 20.805 1.00 13.36 186 VAL D N 1
ATOM 6984 C CA . VAL D 1 186 ? 30.535 23.314 21.285 1.00 14.51 186 VAL D CA 1
ATOM 6985 C C . VAL D 1 186 ? 30.531 24.821 21.053 1.00 13.29 186 VAL D C 1
ATOM 6986 O O . VAL D 1 186 ? 30.384 25.281 19.922 1.00 14.67 186 VAL D O 1
ATOM 6990 N N . GLN D 1 187 ? 30.695 25.589 22.125 1.00 14.48 187 GLN D N 1
ATOM 6991 C CA . GLN D 1 187 ? 30.663 27.045 22.024 1.00 14.13 187 GLN D CA 1
ATOM 6992 C C . GLN D 1 187 ? 31.960 27.692 22.490 1.00 14.50 187 GLN D C 1
ATOM 6993 O O . GLN D 1 187 ? 32.119 28.021 23.665 1.00 15.64 187 GLN D O 1
ATOM 6999 N N . PRO D 1 188 ? 32.907 27.891 21.566 1.00 16.31 188 PRO D N 1
ATOM 7000 C CA . PRO D 1 188 ? 34.161 28.509 21.989 1.00 16.92 188 PRO D CA 1
ATOM 7001 C C . PRO D 1 188 ? 34.235 30.019 21.835 1.00 16.58 188 PRO D C 1
ATOM 7002 O O . PRO D 1 188 ? 33.507 30.626 21.045 1.00 15.86 188 PRO D O 1
ATOM 7006 N N . GLY D 1 189 ? 35.118 30.609 22.633 1.00 17.12 189 GLY D N 1
ATOM 7007 C CA . GLY D 1 189 ? 35.385 32.030 22.563 1.00 16.57 189 GLY D CA 1
ATOM 7008 C C . GLY D 1 189 ? 36.555 32.120 21.590 1.00 16.66 189 GLY D C 1
ATOM 7009 O O . GLY D 1 189 ? 36.714 31.237 20.750 1.00 17.79 189 GLY D O 1
ATOM 7010 N N . ALA D 1 190 ? 37.402 33.136 21.721 1.00 17.39 190 ALA D N 1
ATOM 7011 C CA . ALA D 1 190 ? 38.522 33.316 20.794 1.00 17.71 190 ALA D CA 1
ATOM 7012 C C . ALA D 1 190 ? 39.542 32.179 20.705 1.00 17.56 190 ALA D C 1
ATOM 7013 O O . ALA D 1 190 ? 40.161 31.800 21.698 1.00 18.33 190 ALA D O 1
ATOM 7015 N N . VAL D 1 191 ? 39.711 31.654 19.491 1.00 18.02 191 VAL D N 1
ATOM 7016 C CA . VAL D 1 191 ? 40.672 30.585 19.214 1.00 17.95 191 VAL D CA 1
ATOM 7017 C C . VAL D 1 191 ? 41.596 31.076 18.100 1.00 18.69 191 VAL D C 1
ATOM 7018 O O . VAL D 1 191 ? 41.133 31.547 17.058 1.00 19.33 191 VAL D O 1
ATOM 7022 N N . TYR D 1 192 ? 42.901 30.977 18.317 1.00 18.76 192 TYR D N 1
ATOM 7023 C CA . TYR D 1 192 ? 43.848 31.419 17.305 1.00 21.37 192 TYR D CA 1
ATOM 7024 C C . TYR D 1 192 ? 43.839 30.470 16.109 1.00 21.17 192 TYR D C 1
ATOM 7025 O O . TYR D 1 192 ? 44.353 29.350 16.192 1.00 20.54 192 TYR D O 1
ATOM 7034 N N . THR D 1 193 ? 43.242 30.926 15.009 1.00 20.83 193 THR D N 1
ATOM 7035 C CA . THR D 1 193 ? 43.140 30.148 13.770 1.00 21.18 193 THR D CA 1
ATOM 7036 C C . THR D 1 193 ? 43.203 31.103 12.575 1.00 21.27 193 THR D C 1
ATOM 7037 O O . THR D 1 193 ? 43.195 32.320 12.746 1.00 21.69 193 THR D O 1
ATOM 7041 N N . PRO D 1 194 ? 43.263 30.560 11.344 1.00 21.77 194 PRO D N 1
ATOM 7042 C CA . PRO D 1 194 ? 43.318 31.405 10.146 1.00 22.97 194 PRO D CA 1
ATOM 7043 C C . PRO D 1 194 ? 42.106 32.328 10.001 1.00 24.87 194 PRO D C 1
ATOM 7044 O O . PRO D 1 194 ? 42.143 33.308 9.255 1.00 25.75 194 PRO D O 1
ATOM 7048 N N . MET D 1 195 ? 41.029 32.012 10.709 1.00 25.36 195 MET D N 1
ATOM 7049 C CA . MET D 1 195 ? 39.827 32.829 10.636 1.00 26.21 195 MET D CA 1
ATOM 7050 C C . MET D 1 195 ? 40.113 34.257 11.097 1.00 26.91 195 MET D C 1
ATOM 7051 O O . MET D 1 195 ? 39.456 35.202 10.663 1.00 26.77 195 MET D O 1
ATOM 7056 N N . TRP D 1 196 ? 41.106 34.411 11.967 1.00 26.20 196 TRP D N 1
ATOM 7057 C CA . TRP D 1 196 ? 41.454 35.727 12.495 1.00 28.58 196 TRP D CA 1
ATOM 7058 C C . TRP D 1 196 ? 42.443 36.509 11.642 1.00 30.44 196 TRP D C 1
ATOM 7059 O O . TRP D 1 196 ? 42.534 37.732 11.757 1.00 30.31 196 TRP D O 1
ATOM 7070 N N . GLY D 1 197 ? 43.184 35.809 10.793 1.00 32.99 197 GLY D N 1
ATOM 7071 C CA . GLY D 1 197 ? 44.165 36.483 9.964 1.00 36.90 197 GLY D CA 1
ATOM 7072 C C . GLY D 1 197 ? 45.288 37.047 10.817 1.00 39.84 197 GLY D C 1
ATOM 7073 O O . GLY D 1 197 ? 45.914 36.316 11.583 1.00 40.33 197 GLY D O 1
ATOM 7074 N N . LYS D 1 198 ? 45.527 38.352 10.687 1.00 42.74 198 LYS D N 1
ATOM 7075 C CA . LYS D 1 198 ? 46.574 39.070 11.423 1.00 45.52 198 LYS D CA 1
ATOM 7076 C C . LYS D 1 198 ? 46.896 38.536 12.822 1.00 46.95 198 LYS D C 1
ATOM 7077 O O . LYS D 1 198 ? 47.600 37.536 12.967 1.00 47.90 198 LYS D O 1
ATOM 7079 N N . VAL D 1 199 ? 46.398 39.229 13.845 1.00 48.83 199 VAL D N 1
ATOM 7080 C CA . VAL D 1 199 ? 46.611 38.850 15.242 1.00 49.86 199 VAL D CA 1
ATOM 7081 C C . VAL D 1 199 ? 48.029 39.123 15.745 1.00 50.78 199 VAL D C 1
ATOM 7082 O O . VAL D 1 199 ? 48.970 38.404 15.404 1.00 50.47 199 VAL D O 1
ATOM 7084 N N . ASP D 1 200 ? 48.170 40.160 16.565 1.00 51.56 200 ASP D N 1
ATOM 7085 C CA . ASP D 1 200 ? 49.464 40.527 17.129 1.00 51.91 200 ASP D CA 1
ATOM 7086 C C . ASP D 1 200 ? 49.920 39.459 18.121 1.00 52.19 200 ASP D C 1
ATOM 7087 O O . ASP D 1 200 ? 49.137 38.596 18.522 1.00 52.25 200 ASP D O 1
ATOM 7089 N N . ASP D 1 201 ? 51.187 39.525 18.519 1.00 51.64 201 ASP D N 1
ATOM 7090 C CA . ASP D 1 201 ? 51.748 38.561 19.460 1.00 51.23 201 ASP D CA 1
ATOM 7091 C C . ASP D 1 201 ? 51.029 38.593 20.807 1.00 50.83 201 ASP D C 1
ATOM 7092 O O . ASP D 1 201 ? 50.714 37.548 21.378 1.00 50.45 201 ASP D O 1
ATOM 7094 N N . GLU D 1 202 ? 50.773 39.797 21.309 1.00 50.50 202 GLU D N 1
ATOM 7095 C CA . GLU D 1 202 ? 50.097 39.967 22.589 1.00 50.05 202 GLU D CA 1
ATOM 7096 C C . GLU D 1 202 ? 48.659 39.464 22.530 1.00 49.61 202 GLU D C 1
ATOM 7097 O O . GLU D 1 202 ? 48.109 39.013 23.535 1.00 49.66 202 GLU D O 1
ATOM 7099 N N . MET D 1 203 ? 48.056 39.543 21.349 1.00 48.88 203 MET D N 1
ATOM 7100 C CA . MET D 1 203 ? 46.679 39.101 21.169 1.00 48.60 203 MET D CA 1
ATOM 7101 C C . MET D 1 203 ? 46.591 37.577 21.154 1.00 46.78 203 MET D C 1
ATOM 7102 O O . MET D 1 203 ? 45.628 36.998 21.657 1.00 45.39 203 MET D O 1
ATOM 7107 N N . GLN D 1 204 ? 47.602 36.930 20.584 1.00 44.92 204 GLN D N 1
ATOM 7108 C CA . GLN D 1 204 ? 47.627 35.474 20.513 1.00 44.30 204 GLN D CA 1
ATOM 7109 C C . GLN D 1 204 ? 47.679 34.862 21.908 1.00 42.88 204 GLN D C 1
ATOM 7110 O O . GLN D 1 204 ? 47.126 33.789 22.147 1.00 42.00 204 GLN D O 1
ATOM 7116 N N . ALA D 1 205 ? 48.349 35.553 22.825 1.00 41.70 205 ALA D N 1
ATOM 7117 C CA . ALA D 1 205 ? 48.480 35.082 24.199 1.00 40.85 205 ALA D CA 1
ATOM 7118 C C . ALA D 1 205 ? 47.152 35.147 24.950 1.00 39.79 205 ALA D C 1
ATOM 7119 O O . ALA D 1 205 ? 46.996 34.532 26.005 1.00 41.50 205 ALA D O 1
ATOM 7121 N N . LEU D 1 206 ? 46.197 35.894 24.407 1.00 37.70 206 LEU D N 1
ATOM 7122 C CA . LEU D 1 206 ? 44.889 36.026 25.038 1.00 36.23 206 LEU D CA 1
ATOM 7123 C C . LEU D 1 206 ? 43.844 35.168 24.337 1.00 34.25 206 LEU D C 1
ATOM 7124 O O . LEU D 1 206 ? 42.641 35.408 24.468 1.00 34.06 206 LEU D O 1
ATOM 7129 N N . MET D 1 207 ? 44.308 34.169 23.594 1.00 30.72 207 MET D N 1
ATOM 7130 C CA . MET D 1 207 ? 43.403 33.283 22.870 1.00 27.74 207 MET D CA 1
ATOM 7131 C C . MET D 1 207 ? 43.650 31.828 23.224 1.00 25.28 207 MET D C 1
ATOM 7132 O O . MET D 1 207 ? 44.706 31.470 23.746 1.00 23.80 207 MET D O 1
ATOM 7137 N N . MET D 1 208 ? 42.660 30.990 22.938 1.00 22.17 208 MET D N 1
ATOM 7138 C CA . MET D 1 208 ? 42.790 29.561 23.174 1.00 20.52 208 MET D CA 1
ATOM 7139 C C . MET D 1 208 ? 43.410 29.015 21.894 1.00 18.86 208 MET D C 1
ATOM 7140 O O . MET D 1 208 ? 43.478 29.724 20.890 1.00 18.79 208 MET D O 1
ATOM 7145 N N . MET D 1 209 ? 43.866 27.768 21.932 1.00 18.74 209 MET D N 1
ATOM 7146 C CA . MET D 1 209 ? 44.445 27.134 20.753 1.00 20.42 209 MET D CA 1
ATOM 7147 C C . MET D 1 209 ? 43.463 26.076 20.252 1.00 19.31 209 MET D C 1
ATOM 7148 O O . MET D 1 209 ? 42.663 25.549 21.027 1.00 20.11 209 MET D O 1
ATOM 7153 N N . PRO D 1 210 ? 43.503 25.757 18.947 1.00 18.75 210 PRO D N 1
ATOM 7154 C CA . PRO D 1 210 ? 42.593 24.756 18.374 1.00 20.06 210 PRO D CA 1
ATOM 7155 C C . PRO D 1 210 ? 42.564 23.422 19.117 1.00 19.86 210 PRO D C 1
ATOM 7156 O O . PRO D 1 210 ? 41.497 22.839 19.322 1.00 18.84 210 PRO D O 1
ATOM 7160 N N . GLU D 1 211 ? 43.731 22.932 19.520 1.00 19.62 211 GLU D N 1
ATOM 7161 C CA . GLU D 1 211 ? 43.785 21.663 20.229 1.00 20.48 211 GLU D CA 1
ATOM 7162 C C . GLU D 1 211 ? 43.012 21.691 21.553 1.00 19.17 211 GLU D C 1
ATOM 7163 O O . GLU D 1 211 ? 42.571 20.644 22.035 1.00 18.29 211 GLU D O 1
ATOM 7169 N N . ASP D 1 212 ? 42.846 22.882 22.128 1.00 17.94 212 ASP D N 1
ATOM 7170 C CA . ASP D 1 212 ? 42.115 23.038 23.388 1.00 17.34 212 ASP D CA 1
ATOM 7171 C C . ASP D 1 212 ? 40.645 22.693 23.175 1.00 16.88 212 ASP D C 1
ATOM 7172 O O . ASP D 1 212 ? 39.972 22.191 24.081 1.00 17.09 212 ASP D O 1
ATOM 7177 N N . ILE D 1 213 ? 40.145 22.992 21.980 1.00 16.27 213 ILE D N 1
ATOM 7178 C CA . ILE D 1 213 ? 38.756 22.707 21.640 1.00 16.50 213 ILE D CA 1
ATOM 7179 C C . ILE D 1 213 ? 38.597 21.247 21.208 1.00 16.88 213 ILE D C 1
ATOM 7180 O O . ILE D 1 213 ? 37.616 20.587 21.553 1.00 16.95 213 ILE D O 1
ATOM 7185 N N . ALA D 1 214 ? 39.574 20.741 20.460 1.00 15.28 214 ALA D N 1
ATOM 7186 C CA . ALA D 1 214 ? 39.520 19.370 19.963 1.00 16.43 214 ALA D CA 1
ATOM 7187 C C . ALA D 1 214 ? 39.480 18.294 21.042 1.00 16.31 214 ALA D C 1
ATOM 7188 O O . ALA D 1 214 ? 38.774 17.293 20.904 1.00 16.14 214 ALA D O 1
ATOM 7190 N N . ALA D 1 215 ? 40.239 18.490 22.114 1.00 18.24 215 ALA D N 1
ATOM 7191 C CA . ALA D 1 215 ? 40.282 17.499 23.183 1.00 18.20 215 ALA D CA 1
ATOM 7192 C C . ALA D 1 215 ? 38.900 17.151 23.736 1.00 18.75 215 ALA D C 1
ATOM 7193 O O . ALA D 1 215 ? 38.520 15.981 23.763 1.00 18.47 215 ALA D O 1
ATOM 7195 N N . PRO D 1 216 ? 38.128 18.162 24.181 1.00 18.50 216 PRO D N 1
ATOM 7196 C CA . PRO D 1 216 ? 36.786 17.928 24.730 1.00 18.32 216 PRO D CA 1
ATOM 7197 C C . PRO D 1 216 ? 35.822 17.311 23.711 1.00 17.45 216 PRO D C 1
ATOM 7198 O O . PRO D 1 216 ? 34.935 16.539 24.075 1.00 16.27 216 PRO D O 1
ATOM 7202 N N . VAL D 1 217 ? 35.982 17.671 22.441 1.00 16.74 217 VAL D N 1
ATOM 7203 C CA . VAL D 1 217 ? 35.115 17.135 21.399 1.00 16.01 217 VAL D CA 1
ATOM 7204 C C . VAL D 1 217 ? 35.294 15.625 21.303 1.00 17.03 217 VAL D C 1
ATOM 7205 O O . VAL D 1 217 ? 34.323 14.869 21.331 1.00 16.04 217 VAL D O 1
ATOM 7209 N N . VAL D 1 218 ? 36.543 15.179 21.201 1.00 16.67 218 VAL D N 1
ATOM 7210 C CA . VAL D 1 218 ? 36.803 13.751 21.097 1.00 17.35 218 VAL D CA 1
ATOM 7211 C C . VAL D 1 218 ? 36.413 13.013 22.374 1.00 17.38 218 VAL D C 1
ATOM 7212 O O . VAL D 1 218 ? 35.873 11.910 22.316 1.00 17.26 218 VAL D O 1
ATOM 7216 N N . GLN D 1 219 ? 36.669 13.616 23.530 1.00 17.22 219 GLN D N 1
ATOM 7217 C CA . GLN D 1 219 ? 36.304 12.962 24.778 1.00 18.74 219 GLN D CA 1
ATOM 7218 C C . GLN D 1 219 ? 34.789 12.773 24.840 1.00 17.60 219 GLN D C 1
ATOM 7219 O O . GLN D 1 219 ? 34.301 11.752 25.325 1.00 16.34 219 GLN D O 1
ATOM 7225 N N . ALA D 1 220 ? 34.046 13.755 24.334 1.00 17.16 220 ALA D N 1
ATOM 7226 C CA . ALA D 1 220 ? 32.590 13.677 24.336 1.00 17.63 220 ALA D CA 1
ATOM 7227 C C . ALA D 1 220 ? 32.122 12.507 23.470 1.00 16.04 220 ALA D C 1
ATOM 7228 O O . ALA D 1 220 ? 31.186 11.793 23.826 1.00 16.06 220 ALA D O 1
ATOM 7230 N N . TYR D 1 221 ? 32.778 12.308 22.331 1.00 15.42 221 TYR D N 1
ATOM 7231 C CA . TYR D 1 221 ? 32.406 11.210 21.449 1.00 15.68 221 TYR D CA 1
ATOM 7232 C C . TYR D 1 221 ? 32.703 9.868 22.110 1.00 16.46 221 TYR D C 1
ATOM 7233 O O . TYR D 1 221 ? 31.953 8.903 21.946 1.00 17.31 221 TYR D O 1
ATOM 7242 N N . LEU D 1 222 ? 33.798 9.815 22.863 1.00 18.26 222 LEU D N 1
ATOM 7243 C CA . LEU D 1 222 ? 34.197 8.581 23.526 1.00 19.23 222 LEU D CA 1
ATOM 7244 C C . LEU D 1 222 ? 33.395 8.235 24.779 1.00 20.40 222 LEU D C 1
ATOM 7245 O O . LEU D 1 222 ? 33.588 7.166 25.369 1.00 19.94 222 LEU D O 1
ATOM 7250 N N . GLN D 1 223 ? 32.497 9.125 25.193 1.00 18.86 223 GLN D N 1
ATOM 7251 C CA . GLN D 1 223 ? 31.652 8.846 26.353 1.00 19.13 223 GLN D CA 1
ATOM 7252 C C . GLN D 1 223 ? 30.767 7.653 26.007 1.00 19.66 223 GLN D C 1
ATOM 7253 O O . GLN D 1 223 ? 30.464 7.420 24.834 1.00 18.91 223 GLN D O 1
ATOM 7259 N N . PRO D 1 224 ? 30.354 6.869 27.015 1.00 20.74 224 PRO D N 1
ATOM 7260 C CA . PRO D 1 224 ? 29.487 5.727 26.706 1.00 21.11 224 PRO D CA 1
ATOM 7261 C C . PRO D 1 224 ? 28.202 6.267 26.059 1.00 21.51 224 PRO D C 1
ATOM 7262 O O . PRO D 1 224 ? 27.815 7.410 26.310 1.00 20.95 224 PRO D O 1
ATOM 7266 N N . SER D 1 225 ? 27.557 5.457 25.223 1.00 22.29 225 SER D N 1
ATOM 7267 C CA . SER D 1 225 ? 26.342 5.877 24.517 1.00 22.02 225 SER D CA 1
ATOM 7268 C C . SER D 1 225 ? 25.213 6.390 25.411 1.00 21.87 225 SER D C 1
ATOM 7269 O O . SER D 1 225 ? 24.363 7.166 24.966 1.00 21.29 225 SER D O 1
ATOM 7272 N N . ARG D 1 226 ? 25.210 5.960 26.666 1.00 19.40 226 ARG D N 1
ATOM 7273 C CA . ARG D 1 226 ? 24.183 6.364 27.622 1.00 19.47 226 ARG D CA 1
ATOM 7274 C C . ARG D 1 226 ? 24.240 7.849 27.979 1.00 18.39 226 ARG D C 1
ATOM 7275 O O . ARG D 1 226 ? 23.252 8.419 28.450 1.00 19.08 226 ARG D O 1
ATOM 7283 N N . THR D 1 227 ? 25.390 8.471 27.741 1.00 18.21 227 THR D N 1
ATOM 7284 C CA . THR D 1 227 ? 25.593 9.869 28.110 1.00 16.19 227 THR D CA 1
ATOM 7285 C C . THR D 1 227 ? 25.983 10.819 26.993 1.00 17.14 227 THR D C 1
ATOM 7286 O O . THR D 1 227 ? 26.816 10.491 26.151 1.00 16.96 227 THR D O 1
ATOM 7290 N N . VAL D 1 228 ? 25.381 12.006 27.007 1.00 16.08 228 VAL D N 1
ATOM 7291 C CA . VAL D 1 228 ? 25.688 13.022 26.016 1.00 15.74 228 VAL D CA 1
ATOM 7292 C C . VAL D 1 228 ? 26.135 14.322 26.667 1.00 16.42 228 VAL D C 1
ATOM 7293 O O . VAL D 1 228 ? 25.499 14.824 27.597 1.00 16.45 228 VAL D O 1
ATOM 7297 N N . VAL D 1 229 ? 27.266 14.834 26.200 1.00 15.18 229 VAL D N 1
ATOM 7298 C CA . VAL D 1 229 ? 27.767 16.116 26.664 1.00 15.90 229 VAL D CA 1
ATOM 7299 C C . VAL D 1 229 ? 26.994 17.041 25.731 1.00 16.16 229 VAL D C 1
ATOM 7300 O O . VAL D 1 229 ? 27.368 17.229 24.572 1.00 15.53 229 VAL D O 1
ATOM 7304 N N . GLU D 1 230 ? 25.887 17.585 26.222 1.00 14.77 230 GLU D N 1
ATOM 7305 C CA . GLU D 1 230 ? 25.051 18.438 25.386 1.00 15.22 230 GLU D CA 1
ATOM 7306 C C . GLU D 1 230 ? 25.673 19.764 25.006 1.00 14.47 230 GLU D C 1
ATOM 7307 O O . GLU D 1 230 ? 25.477 20.243 23.890 1.00 15.09 230 GLU D O 1
ATOM 7313 N N . GLU D 1 231 ? 26.409 20.365 25.932 1.00 14.67 231 GLU D N 1
ATOM 7314 C CA . GLU D 1 231 ? 27.033 21.654 25.661 1.00 15.01 231 GLU D CA 1
ATOM 7315 C C . GLU D 1 231 ? 28.378 21.763 26.345 1.00 15.53 231 GLU D C 1
ATOM 7316 O O . GLU D 1 231 ? 28.570 21.249 27.444 1.00 15.68 231 GLU D O 1
ATOM 7322 N N . ILE D 1 232 ? 29.309 22.426 25.671 1.00 14.38 232 ILE D N 1
ATOM 7323 C CA . ILE D 1 232 ? 30.637 22.664 26.220 1.00 15.92 232 ILE D CA 1
ATOM 7324 C C . ILE D 1 232 ? 30.981 24.090 25.826 1.00 15.04 232 ILE D C 1
ATOM 7325 O O . ILE D 1 232 ? 31.046 24.411 24.636 1.00 15.73 232 ILE D O 1
ATOM 7330 N N . ILE D 1 233 ? 31.181 24.950 26.818 1.00 14.87 233 ILE D N 1
ATOM 7331 C CA . ILE D 1 233 ? 31.529 26.341 26.561 1.00 16.19 233 ILE D CA 1
ATOM 7332 C C . ILE D 1 233 ? 32.967 26.562 27.007 1.00 14.47 233 ILE D C 1
ATOM 7333 O O . ILE D 1 233 ? 33.311 26.290 28.159 1.00 16.52 233 ILE D O 1
ATOM 7338 N N . LEU D 1 234 ? 33.800 27.047 26.094 1.00 15.37 234 LEU D N 1
ATOM 7339 C CA . LEU D 1 234 ? 35.208 27.299 26.399 1.00 15.73 234 LEU D CA 1
ATOM 7340 C C . LEU D 1 234 ? 35.587 28.736 26.064 1.00 14.77 234 LEU D C 1
ATOM 7341 O O . LEU D 1 234 ? 35.160 29.275 25.051 1.00 15.06 234 LEU D O 1
ATOM 7346 N N . ARG D 1 235 ? 36.391 29.348 26.925 1.00 15.03 235 ARG D N 1
ATOM 7347 C CA . ARG D 1 235 ? 36.844 30.721 26.712 1.00 15.10 235 ARG D CA 1
ATOM 7348 C C . ARG D 1 235 ? 38.263 30.894 27.223 1.00 16.13 235 ARG D C 1
ATOM 7349 O O . ARG D 1 235 ? 38.770 30.057 27.968 1.00 17.39 235 ARG D O 1
ATOM 7357 N N . PRO D 1 236 ? 38.926 31.988 26.815 1.00 18.45 236 PRO D N 1
ATOM 7358 C CA . PRO D 1 236 ? 40.285 32.238 27.292 1.00 16.96 236 PRO D CA 1
ATOM 7359 C C . PRO D 1 236 ? 40.014 32.548 28.763 1.00 18.30 236 PRO D C 1
ATOM 7360 O O . PRO D 1 236 ? 38.948 33.071 29.092 1.00 19.18 236 PRO D O 1
ATOM 7364 N N . THR D 1 237 ? 40.947 32.228 29.649 1.00 17.88 237 THR D N 1
ATOM 7365 C CA . THR D 1 237 ? 40.731 32.482 31.069 1.00 18.83 237 THR D CA 1
ATOM 7366 C C . THR D 1 237 ? 40.422 33.944 31.392 1.00 20.24 237 THR D C 1
ATOM 7367 O O . THR D 1 237 ? 39.658 34.229 32.313 1.00 21.24 237 THR D O 1
ATOM 7371 N N . SER D 1 238 ? 40.993 34.870 30.629 1.00 22.30 238 SER D N 1
ATOM 7372 C CA . SER D 1 238 ? 40.751 36.288 30.880 1.00 24.13 238 SER D CA 1
ATOM 7373 C C . SER D 1 238 ? 39.431 36.804 30.301 1.00 24.33 238 SER D C 1
ATOM 7374 O O . SER D 1 238 ? 39.092 37.975 30.470 1.00 24.21 238 SER D O 1
ATOM 7377 N N . GLY D 1 239 ? 38.688 35.929 29.629 1.00 23.49 239 GLY D N 1
ATOM 7378 C CA . GLY D 1 239 ? 37.409 36.328 29.059 1.00 23.30 239 GLY D CA 1
ATOM 7379 C C . GLY D 1 239 ? 37.465 36.699 27.589 1.00 24.81 239 GLY D C 1
ATOM 7380 O O . GLY D 1 239 ? 38.498 36.537 26.937 1.00 23.93 239 GLY D O 1
ATOM 7381 N N . ASP D 1 240 ? 36.349 37.195 27.058 1.00 24.79 240 ASP D N 1
ATOM 7382 C CA . ASP D 1 240 ? 36.292 37.590 25.656 1.00 25.95 240 ASP D CA 1
ATOM 7383 C C . ASP D 1 240 ? 37.197 38.787 25.404 1.00 29.94 240 ASP D C 1
ATOM 7384 O O . ASP D 1 240 ? 37.343 39.657 26.263 1.00 30.24 240 ASP D O 1
ATOM 7389 N N . ILE D 1 241 ? 37.802 38.826 24.222 1.00 33.90 241 ILE D N 1
ATOM 7390 C CA . ILE D 1 241 ? 38.698 39.916 23.854 1.00 38.83 241 ILE D CA 1
ATOM 7391 C C . ILE D 1 241 ? 37.990 41.267 23.984 1.00 40.66 241 ILE D C 1
ATOM 7392 O O . ILE D 1 241 ? 36.768 41.274 24.248 1.00 42.92 241 ILE D O 1
#

InterPro domains:
  IPR002347 Short-chain dehydrogenase/reductase SDR [PF00106] (4-202)
  IPR002347 Short-chain dehydrogenase/reductase SDR [PR00080] (85-96)
  IPR002347 Short-chain dehydrogenase/reductase SDR [PR00080] (138-146)
  IPR002347 Short-chain dehydrogenase/reductase SDR [PR00080] (158-177)
  IPR002347 Short-chain dehydrogenase/reductase SDR [PR00081] (4-21)
  IPR002347 Short-chain dehydrogenase/reductase SDR [PR00081] (85-96)
  IPR002347 Short-chain dehydrogenase/reductase SDR [PR00081] (132-148)
  IPR002347 Short-chain dehydrogenase/reductase SDR [PR00081] (158-177)
  IPR002347 Short-chain dehydrogenase/reductase SDR [PR00081] (179-196)
  IPR036291 NAD(P)-binding domain superfamily [SSF51735] (4-225)
  IPR057326 Ketoreductase domain [SM00822] (3-178)

CATH classification: 3.40.50.720

GO terms:
  GO:0005737 cytoplasm (C, EXP)

Radius of gyration: 28.55 Å; Cα contacts (8 Å, |Δi|>4): 2210; chains: 4; bounding box: 70×66×68 Å

B-factor: mean 23.73, std 9.36, range [11.71, 68.68]

Solvent-accessible surface area: 34412 Å² total; per-residue (Å²): 154,58,14,0,0,0,4,18,0,9,108,12,20,0,76,9,0,0,15,43,0,0,104,9,21,167,131,64,133,127,11,60,0,15,0,0,0,1,16,121,58,53,66,31,2,112,134,1,5,109,50,0,127,87,53,58,5,82,31,17,57,45,66,6,39,15,38,64,47,30,30,8,138,126,1,23,67,29,0,65,138,144,57,48,63,0,23,0,0,0,8,22,18,29,15,24,67,103,15,30,7,85,101,8,66,68,97,20,5,48,71,0,7,56,5,0,0,19,0,8,0,21,2,0,27,29,0,4,39,28,0,87,220,46,103,40,13,2,0,0,2,12,4,9,9,3,1,75,92,11,52,115,100,8,0,0,24,0,0,0,10,9,0,5,44,0,0,0,41,0,0,11,51,21,1,75,144,9,59,2,20,5,0,0,0,1,12,10,11,10,65,17,80,99,109,53,83,52,68,77,74,82,61,71,91,5,0,51,20,84,5,0,0,29,20,0,0,66,2,20,46,18,53,81,89,0,6,3,7,26,5,18,0,26,2,8,54,4,44,103,156,60,17,0,0,0,4,20,0,10,100,14,24,0,79,8,0,0,20,44,0,0,110,16,22,134,148,77,114,110,7,106,5,17,0,0,0,2,14,123,59,64,68,28,2,97,123,2,5,106,55,0,113,79,35,68,6,86,12,13,52,22,53,5,40,12,38,61,21,65,23,4,139,110,0,19,60,39,0,69,142,148,51,48,61,0,22,0,1,0,9,22,23,29,14,22,63,99,17,30,6,83,98,8,68,78,96,21,6,48,72,0,8,53,6,0,1,17,0,8,0,12,2,0,28,28,0,2,25,27,0,82,197,46,105,39,12,2,1,0,2,9,4,10,10,4,1,78,90,11,53,85,102,9,0,0,23,0,0,0,10,9,0,6,44,0,2,0,40,0,0,10,36,37,1,71,151,7,58,2,20,4,0,0,0,5,9,11,11,7,74,17,80,95,124,54,97,34,71,93,45,65,75,78,60,4,0,63,20,82,4,0,1,33,21,0,0,75,2,19,48,19,56,81,86,0,5,4,6,20,4,13,0,38,3,13,49,7,44,92,128,65,3,0,0,0,2,17,0,10,107,12,27,0,69,9,0,0,24,44,0,0,109,15,18,129,149,77,94,123,5,91,5,10,0,0,0,2,16,125,58,58,67,32,3,122,124,2,9,123,43,0,117,79,35,67,8,84,15,23,59,17,58,5,43,13,36,64,45,50,22,8,166,106,0,17,51,47,0,59,142,147,42,45,63,0,28,0,0,0,9,21,20,28,15,23,64,99,14,28,6,84,101,10,67,75,97,20,4,47,75,0,8,59,7,0,0,21,0,2,0,20,0,0,29,29,0,2,39,35,0,71,199,53,112,42,13,1,0,0,3,15,4,10,8,4,1,77,90,11,51,102,87,9,0,0,24,0,0,0,10,8,0,6,43,0,0,0,41,0,0,11,52,16,2,77,152,7,71,2,18,4,0,0,0,4,10,9,8,8,64,13,83,96,102,40,95,51,59,90,78,72,67,72,89,5,0,58,17,88,4,0,1,31,20,0,0,73,2,19,54,18,52,78,86,0,6,4,7,20,5,14,0,28,2,10,59,4,39,90,126,61,11,0,0,0,4,18,0,9,106,14,26,0,75,10,0,0,11,44,0,1,117,17,19,151,145,76,124,134,7,88,4,12,0,1,0,2,18,116,55,48,65,32,2,114,129,1,4,110,45,0,117,78,35,69,8,92,31,31,59,14,56,4,41,15,36,65,23,53,23,8,151,109,1,23,62,30,1,71,131,167,66,50,61,0,22,0,0,0,9,22,18,36,15,22,64,100,14,30,8,84,99,10,67,77,100,22,6,48,72,0,8,56,4,0,1,17,0,6,0,18,2,0,29,27,0,2,23,12,0,67,181,47,112,39,13,2,0,0,2,10,4,10,8,3,1,74,89,12,57,100,95,8,0,0,23,0,0,0,9,9,0,7,42,0,1,0,41,0,0,29,42,9,2,106,146,14,74,3,20,5,0,0,0,2,9,12,12,7,69,17,82,97,103,47,100,17,69,86,78,55,68,76,90,2,0,63,16,90,4,0,1,32,19,0,0,74,2,19,53,20,52,81,93,0,6,5,22,27,6,19,0,26,2,9,58,5,38,110

Organism: Chlorobaculum tepidum (strain ATCC 49652 / DSM 12025 / NBRC 103806 / TLS) (NCBI:txid194439)

Secondary structure (DSSP, 8-state):
-EEEEEETTTSHHHHHHHHHHHHHTTT-TT--EEEEEEES-HHHHHHHHHHHHTTT-EEEEEE--TTSHHHHHHHHHHIIIIIS--SEEEE---------GGG--HHHHHHHHIIIIIIHHHHHHHHHHHHHHHT-EEEEEE--GGGTS--TT-HHHHHHHHHHHHHHHHHHHHHTTTTEEEEEEEE--B-STTT----STTGGGSB-HHHHHHHHHHHHTS-TTEEEEEEEEEETT---/-EEEEEETTTSHHHHHHHHHHHHHHHHSTT--EEEEEEES-HHHHHHHHHHHHHTT-EEEEEE--TTSHHHHHHHHHHIIIIIS--SEEEE---------GGG--HHHHHHHHIIIIIIHHHHHHHHHHHHHHHT-EEEEEE--GGGTS--GGGHHHHHHHHHHHHHHHHHHHHHTTTTEEEEEEEE--B-STTT----STGGGGSB-HHHHHHHHHHHHHS-TTEEEEEEEEEETT---/-EEEEEETTTSHHHHHHHHHHHHHHHH-TT--EEEEEEES-HHHHHHHHHHHHHTT-EEEEEE--TTSHHHHHHHHHHHHHHTS--SEEEE---------GGG--HHHHHHHHIIIIIIHHHHHHHHHHHHHHHT-EEEEEE--GGGTS--TT-HHHHHHHHHHHHHHHHHHHHHTTTTEEEEEEEE--B-SGGG----HHHHTTSB-HHHHHHHHHHHHHS-TTEEEEEEEEEETT---/-EEEEEETTTSHHHHHHHHHHHHHHHH-TT--EEEEEEES-HHHHHHHHHHHHHTT-EEEEEE--TTSHHHHHHHHHHHHHHTS--SEEEE---------GGG--HHHHHHHHIIIIIIHHHHHHHHHHHHHHHT-EEEEEE--GGGTS--TT-HHHHHHHHHHHHHHHHHHHHHTTTTEEEEEEEE--B-SGGG-S--HHHHTTSB-HHHHHHHHHHHHTS-TTEEEEEEEEEETT---

Nearest PDB structures (foldseek):
  2bd0-assembly1_D  TM=1.004E+00  e=1.072E-51  Chlorobaculum tepidum TLS
  4nbv-assembly1_A  TM=9.023E-01  e=4.493E-21  Cupriavidus taiwanensis
  4ag3-assembly1_A  TM=8.994E-01  e=1.328E-20  Pseudomonas aeruginosa PAO1
  2c07-assembly1_A  TM=8.758E-01  e=5.305E-20  Plasmodium falciparum 3D7
  4weo-assembly1_C  TM=8.959E-01  e=2.696E-19  Burkholderia cenocepacia J2315

Sequence (960 aa):
KHILLITGAGKGIGRAIALEFARAARHHPDFEPVLVLSSRTAADLEKISLECRAEGALTDTITADISDMADVRRLTTHIVERYGHIDCLVNNAGVGRFGALSDLTEEDFDYTMNTNLKGTFFLTQALFALMERQHSGHIFFITSVAATKAFRHSSIYCMSKFGQRGLVETMRLYARKCNVRITDVQPGAVYTPMWGKVDDEMQALMMMPEDIAAPVVQAYLQPSRTVVEEIILRPTSGDIKHILLITGAGKGIGRAIALEFARAARHHPDFEPVLVLSSRTAADLEKISLECRAEGALTDTITADISDMADVRRLTTHIVERYGHIDCLVNNAGVGRFGALSDLTEEDFDYTMNTNLKGTFFLTQALFALMERQHSGHIFFITSVAATKAFRHSSIYCMSKFGQRGLVETMRLYARKCNVRITDVQPGAVYTPMWGKVDDEMQALMMMPEDIAAPVVQAYLQPSRTVVEEIILRPTSGDIKHILLITGAGKGIGRAIALEFARAARHHPDFEPVLVLSSRTAADLEKISLECRAEGALTDTITADISDMADVRRLTTHIVERYGHIDCLVNNAGVGRFGALSDLTEEDFDYTMNTNLKGTFFLTQALFALMERQHSGHIFFITSVAATKAFRHSSIYCMSKFGQRGLVETMRLYARKCNVRITDVQPGAVYTPMWGKVDDEMQALMMMPEDIAAPVVQAYLQPSRTVVEEIILRPTSGDIKHILLITGAGKGIGRAIALEFARAARHHPDFEPVLVLSSRTAADLEKISLECRAEGALTDTITADISDMADVRRLTTHIVERYGHIDCLVNNAGVGRFGALSDLTEEDFDYTMNTNLKGTFFLTQALFALMERQHSGHIFFITSVAATKAFRHSSIYCMSKFGQRGLVETMRLYARKCNVRITDVQPGAVYTPMWGKVDDEMQALMMMPEDIAAPVVQAYLQPSRTVVEEIILRPTSGDI

Foldseek 3Di:
DAEEEFEPCLWFLNVLLLQVLLQVCVVPVVDAYEYEYEYQDPVSQVVSCVSSVVSVHHYHYDYADLLDVVRLVVVLVCCCVVPVAHAEYELDDFAADWDAPVPDDPCNQSVRCSRLPVSSVSSCVSRVVSQLVVLHHEYEYEAAVLLVDPDRGCPSSSVSRVNSVVVLVVVVVVCVVSLYAYAYEHEAAEDICNVPDDDVVRNVQGHYSNVSSVVVSVQSVDPSVDHNHYDYYYRVVGHD/DAEEEQEPCLWFLSVLLLLLLLLCCLVPPPDAYEYEYEYQDVVSVVVSCVSSVVSVHHYHYDYADLLDVVRLVVVLVCCCVVPVAHAEYELPDFAADWDAPVPDDPCNQSVRCSRLPVSSVSSCVSRVVSLQVVLHHEYEYEAAVLLVDPDRGRPSSSVSRVNNVVVQVVVVVSCVVRLYAYAYEHEAAEDICNVPDDDDDSVVQGHYSNVRSVVVSVQSVPPSVDHNHYDYYYRVVGHD/DAEEEQEPCLWFLSVLLLQLLLLCCLVPVVDAYEYEYEYQDPVSQVVSCVNSVVSVHHYHYDYAQLLDVVRLVVVLVCCCVVPNAHAEYELPDAAADWDAPVPDDPCNQCVRCSRLPVSSVSSCVRRVVRCQVVLHHEYEYEAAVLLVDPDRGGPSSSVSRVNVVVVLVVVVVSCVVRLYAYAYEHEAAEDICSVPDDDVVVNVQGHYSNVSSVVVSVQSPDPSVDHNHYDYYYRPVGHD/DAEEEFEPCLWFLNVLLLQLLLQVCLVVVVDAYEYEYEYQDPVSQVVSCVNSVVSVHHYHYDYAQLLDVVRLVVVLVCCCVVPVAHAEYELDDFAADWDAPVPDDPCRLSVHCSRLPVSSVSNCVSRVVSLQVVLHHEYEYEAAVLLVDPDRGGPSSSVSRVNSVVVLVVVVVVNVVSLYAYAYEHEAFEDICSVPDADPVRNLQGHYSNVSSVVVSVQSVDPSVDHNHYDYYYRVVGHD